Protein AF-0000000069199767 (afdb_homodimer)

InterPro domains:
  IPR004331 SPX domain [PS51382] (1-192)
  IPR004342 EXS, C-terminal [PF03124] (295-636)
  IPR004342 EXS, C-terminal [PS51380] (464-662)

Radius of gyration: 40.51 Å; Cα contacts (8 Å, |Δi|>4): 1242; chains: 2; bounding box: 108×102×91 Å

Foldseek 3Di:
DDVVVVLVVLAQLLCLLLAQLLLLLVLLLVLLQVLVVVLVVLCVVCVPPVPVSVVVNVVSCPPPLSLVSNLVSLVVSLVSLVLSLQSNVLVLLVLVVVLVVVVVLLVVLLVLLVVLVVVLVVVVVVPPVVVSVVSVVVSVVLVVLSLVLLLQSLLSLLNSLSRLVSRLVSLVVSVVVCVVRPDPVSDDPVSCPPSVVVSVVSSVLSVVVNVLSVVVSVVSLCVSCVPPVVPPSVVSVVLSVLSVDQDDDDPVLLVLLVVLVVLLVVLVVVVVVCVVVVLLPQPPPDDDNALCLLCVLLLLLLVLVLVLLVLVLVLLVLCVVLVQPLCQQLVPDSNADDSSNSSSVSSVLSSLSSVLVSLLSCQSSCPPPSDNPPDDNSCSSVVSVVVVVCLLVVPDQPPNRNVVSVSVVVLQVCLQVQQVDQAGVNSLLVLVSQLLSLSSVLSVVLVVVQVVCCVPVVDRDPDDSPPLQDPVSLCSNQVSLVSSLSNLVSNCVVVVHQPPDPSVVVNVLSVLVSVLSVLVSVCVVPVVSLVVNVVSLVVSLVVVLVCCLCPQLNFPDPPAPDPRGHNDFSDPDCVLVVVLSVLLSVLSCLVVCVSPVCSCVVVVNSRPSVVSSVNSSSSSVSSSSSSSRNSRSVSLVCSLVVNDHDDNDSSRDDVPPPPPPPPPPCPPPPDPPPDDDDDDPPVVVVVVVVVVVVVVPPPVVPDDDSCVPDNNDVVSNNVSSSDDSNCVVSSVVSVVVSVVVVVVVD/DDVVVVLVVLAQLLCLLLAQLLLLLVLLLVLLQVLVVVLVVLCVVCVPPVPVSVVVNCVSCPPPLSLVSNLVSLVVSLVSVVLSLQSNVLVLLVLVVVLVVVVVLLVVLLVLLVVLVVVLVVVVVVPPVVVSVVSVVLSVVLVVLSLVLLLQSLLSLLNSLSRLVSRLVSLVVSVVSCVVRPDPVSDDPVSVPPSVVVSVVSSVLSVVVNVLSVVVSVVSLCVSCVPPVVPPSVVSVVLSVLSVDQDDDDPVLLVLLVVLVVLLVVLVVVVVVCVVVVLLPQPPPDPPNALCLLCVLLLLLLVLVLVLLVLVLVLLVLCVVLVQPLCQQLVPDSNADDSSNSSSVSSVLSSLSSVLVSLLSCQSSCPPPSDNPPDDNSCSSVVSVVVVVCLLVVPDQPPNRNVVSVSVVVLQVCLQVQQVDAAGVNSLLVLLSQLLSLSSVLSVVLVVVQVVCCVPVVDRPPDDSPPLQDPVSLCSNQVSLVSSLSNLVSNCVVVVHQPPDPSVVVNVLSVLVSVLSVLVSVCVVPVVSLVVNVVSLVVSLVVVLVCCLCPQLNFQDPPAPDPRGHNDFSDPDCVLVVVLSVLLSVLSCLVVCVSPVCSCVVVVNSRPSVVSSVNSSSSSVSSSSSSSRNSRSVSLVCSLVVNDHDDNDSSRDDVPPPPPPPPPPPDDDDPPPPDDDDDDPPPVVVVVVVVVVVVVPPCPVPDPDSCVPDNNDVVSNNVSSSDDSNVVVSSVVSVVSSVVVVVVVD

Sequence (1492 aa):
MKFAKLFLNAMIPEWIKLYLNYKLLKTQLSSSVFIKKKIKLLKSKYKTKKKQYKQEKQKLLENELVSTKIKGDLRGFCDTIKDDLIKIQSFLIWKYQDIQKKNNKLQEQIKLMKKQLEFIKLKQYMGDETDFKKHLQDFKEKSYILKQTIYQFYIEILQYKSFVTSNHQGLIKILKKYKKWSITQFRDKQFESLVLSEVMNEILILKKVPDKCSQLLNVTERLLLNNFYALNPKKGRYNLRKYQQQKSVKGEILFKFGLFIGFALVLLTFIFLLRIEGYIDPDNNQNQHSIFQKMFPCFRGLALFIIYYWYLALDLWGWTHFRINYKIYLGFNHHFSTVEEVFKRVSYFSAMFLLSFVFYSLQAENIDPFSYRDSYTKYIPLVLWCILLLYIFFPFTTILNGPGRVWLYKILAGAVYGHFIKYESRFTFCLDQFISMAIPLRDLDYTICYYKTIWQTGEIHDNECFSSNRLTGALIAIIPFSMKTIHYITRARDKGKFWHTDEMWNFFKTLLATWVAVLSFLANKHYIYRIIWIPFAAFCSLFQYWWDLKKDWLFFEKGSNVRFLRNDLGYNHPCIYYFIGISNFFLRLTWILTVSPNMYLYLNITNKELFIFVIGFLEMTRRLINNFIKIEKEYITNLRSLKTTREIVYPFANQDKSNFQDIPDRLTLSGLYLNEQDKSDEDLIQLFRATTNMLEKSDLNKSDYLFQGFQPDMEILERAKKQEKFQESQIRKIKQENKNLKAQLIMKFAKLFLNAMIPEWIKLYLNYKLLKTQLSSSVFIKKKIKLLKSKYKTKKKQYKQEKQKLLENELVSTKIKGDLRGFCDTIKDDLIKIQSFLIWKYQDIQKKNNKLQEQIKLMKKQLEFIKLKQYMGDETDFKKHLQDFKEKSYILKQTIYQFYIEILQYKSFVTSNHQGLIKILKKYKKWSITQFRDKQFESLVLSEVMNEILILKKVPDKCSQLLNVTERLLLNNFYALNPKKGRYNLRKYQQQKSVKGEILFKFGLFIGFALVLLTFIFLLRIEGYIDPDNNQNQHSIFQKMFPCFRGLALFIIYYWYLALDLWGWTHFRINYKIYLGFNHHFSTVEEVFKRVSYFSAMFLLSFVFYSLQAENIDPFSYRDSYTKYIPLVLWCILLLYIFFPFTTILNGPGRVWLYKILAGAVYGHFIKYESRFTFCLDQFISMAIPLRDLDYTICYYKTIWQTGEIHDNECFSSNRLTGALIAIIPFSMKTIHYITRARDKGKFWHTDEMWNFFKTLLATWVAVLSFLANKHYIYRIIWIPFAAFCSLFQYWWDLKKDWLFFEKGSNVRFLRNDLGYNHPCIYYFIGISNFFLRLTWILTVSPNMYLYLNITNKELFIFVIGFLEMTRRLINNFIKIEKEYITNLRSLKTTREIVYPFANQDKSNFQDIPDRLTLSGLYLNEQDKSDEDLIQLFRATTNMLEKSDLNKSDYLFQGFQPDMEILERAKKQEKFQESQIRKIKQENKNLKAQLI

Structure (mmCIF, N/CA/C/O backbone):
data_AF-0000000069199767-model_v1
#
loop_
_entity.id
_entity.type
_entity.pdbx_description
1 polymer 'Chromosome undetermined scaffold_71, whole genome shotgun sequence'
#
loop_
_atom_site.group_PDB
_atom_site.id
_atom_site.type_symbol
_atom_site.label_atom_id
_atom_site.label_alt_id
_atom_site.label_comp_id
_atom_site.label_asym_id
_atom_site.label_entity_id
_atom_site.label_seq_id
_atom_site.pdbx_PDB_ins_code
_atom_site.Cartn_x
_atom_site.Cartn_y
_atom_site.Cartn_z
_atom_site.occupancy
_atom_site.B_iso_or_equiv
_atom_site.auth_seq_id
_atom_site.auth_comp_id
_atom_site.auth_asym_id
_atom_site.auth_atom_id
_atom_site.pdbx_PDB_model_num
ATOM 1 N N . MET A 1 1 ? 0.507 4.43 15.547 1 60.28 1 MET A N 1
ATOM 2 C CA . MET A 1 1 ? 1.818 3.932 15.945 1 60.28 1 MET A CA 1
ATOM 3 C C . MET A 1 1 ? 2.328 4.68 17.172 1 60.28 1 MET A C 1
ATOM 5 O O . MET A 1 1 ? 2.041 5.863 17.344 1 60.28 1 MET A O 1
ATOM 9 N N . LYS A 1 2 ? 2.982 3.9 18.062 1 79.56 2 LYS A N 1
ATOM 10 C CA . LYS A 1 2 ? 3.59 4.457 19.266 1 79.56 2 LYS A CA 1
ATOM 11 C C . LYS A 1 2 ? 4.754 5.379 18.922 1 79.56 2 LYS A C 1
ATOM 13 O O . LYS A 1 2 ? 5.461 5.152 17.938 1 79.56 2 LYS A O 1
ATOM 18 N N . PHE A 1 3 ? 4.953 6.488 19.516 1 82.38 3 PHE A N 1
ATOM 19 C CA . PHE A 1 3 ? 5.977 7.488 19.234 1 82.38 3 PHE A CA 1
ATOM 20 C C . PHE A 1 3 ? 7.371 6.879 19.328 1 82.38 3 PHE A C 1
ATOM 22 O O . PHE A 1 3 ? 8.266 7.246 18.562 1 82.38 3 PHE A O 1
ATOM 29 N N . ALA A 1 4 ? 7.523 5.996 20.203 1 84.06 4 ALA A N 1
ATOM 30 C CA . ALA A 1 4 ? 8.844 5.391 20.328 1 84.06 4 ALA A CA 1
ATOM 31 C C . ALA A 1 4 ? 9.273 4.707 19.047 1 84.06 4 ALA A C 1
ATOM 33 O O . ALA A 1 4 ? 10.438 4.793 18.641 1 84.06 4 ALA A O 1
ATOM 34 N N . LYS A 1 5 ? 8.359 4.082 18.422 1 83.56 5 LYS A N 1
ATOM 35 C CA . LYS A 1 5 ? 8.672 3.416 17.156 1 83.56 5 LYS A CA 1
ATOM 36 C C . LYS A 1 5 ? 8.875 4.434 16.047 1 83.56 5 LYS A C 1
ATOM 38 O O . LYS A 1 5 ? 9.758 4.258 15.188 1 83.56 5 LYS A O 1
ATOM 43 N N . LEU A 1 6 ? 8.117 5.488 16.062 1 83.31 6 LEU A N 1
ATOM 44 C CA . LEU A 1 6 ? 8.297 6.547 15.07 1 83.31 6 LEU A CA 1
ATOM 45 C C . LEU A 1 6 ? 9.641 7.242 15.25 1 83.31 6 LEU A C 1
ATOM 47 O O . LEU A 1 6 ? 10.289 7.598 14.273 1 83.31 6 LEU A O 1
ATOM 51 N N . PHE A 1 7 ? 9.984 7.348 16.5 1 86.44 7 PHE A N 1
ATOM 52 C CA . PHE A 1 7 ? 11.266 7.969 16.828 1 86.44 7 PHE A CA 1
ATOM 53 C C . PHE A 1 7 ? 12.422 7.109 16.328 1 86.44 7 PHE A C 1
ATOM 55 O O . PHE A 1 7 ? 13.375 7.625 15.75 1 86.44 7 PHE A O 1
ATOM 62 N N . LEU A 1 8 ? 12.258 5.902 16.453 1 83.88 8 LEU A N 1
ATOM 63 C CA . LEU A 1 8 ? 13.297 4.98 16.016 1 83.88 8 LEU A CA 1
ATOM 64 C C . LEU A 1 8 ? 13.414 4.992 14.484 1 83.88 8 LEU A C 1
ATOM 66 O O . LEU A 1 8 ? 14.523 4.961 13.945 1 83.88 8 LEU A O 1
ATOM 70 N N . ASN A 1 9 ? 12.32 5.148 13.859 1 83.56 9 ASN A N 1
ATOM 71 C CA . ASN A 1 9 ? 12.328 5.152 12.398 1 83.56 9 ASN A CA 1
ATOM 72 C C . ASN A 1 9 ? 12.891 6.457 11.844 1 83.56 9 ASN A C 1
ATOM 74 O O . ASN A 1 9 ? 13.422 6.488 10.734 1 83.56 9 ASN A O 1
ATOM 78 N N . ALA A 1 10 ? 12.82 7.453 12.609 1 85.25 10 ALA A N 1
ATOM 79 C CA . ALA A 1 10 ? 13.289 8.758 12.148 1 85.25 10 ALA A CA 1
ATOM 80 C C . ALA A 1 10 ? 14.781 8.938 12.422 1 85.25 10 ALA A C 1
ATOM 82 O O . ALA A 1 10 ? 15.414 9.844 11.875 1 85.25 10 ALA A O 1
ATOM 83 N N . MET A 1 11 ? 15.359 8.07 13.188 1 89.44 11 MET A N 1
ATOM 84 C CA . MET A 1 11 ? 16.766 8.195 13.57 1 89.44 11 MET A CA 1
ATOM 85 C C . MET A 1 11 ? 17.672 7.789 12.414 1 89.44 11 MET A C 1
ATOM 87 O O . MET A 1 11 ? 17.344 6.895 11.641 1 89.44 11 MET A O 1
ATOM 91 N N . ILE A 1 12 ? 18.719 8.523 12.375 1 90.31 12 ILE A N 1
ATOM 92 C CA . ILE A 1 12 ? 19.781 8.148 11.438 1 90.31 12 ILE A CA 1
ATOM 93 C C . ILE A 1 12 ? 20.594 7.008 12.031 1 90.31 12 ILE A C 1
ATOM 95 O O . ILE A 1 12 ? 21.141 7.125 13.133 1 90.31 12 ILE A O 1
ATOM 99 N N . PRO A 1 13 ? 20.672 5.953 11.328 1 88.31 13 PRO A N 1
ATOM 100 C CA . PRO A 1 13 ? 21.297 4.75 11.898 1 88.31 13 PRO A CA 1
ATOM 101 C C . PRO A 1 13 ? 22.734 4.984 12.352 1 88.31 13 PRO A C 1
ATOM 103 O O . PRO A 1 13 ? 23.156 4.422 13.367 1 88.31 13 PRO A O 1
ATOM 106 N N . GLU A 1 14 ? 23.516 5.742 11.734 1 89.19 14 GLU A N 1
ATOM 107 C CA . GLU A 1 14 ? 24.906 5.957 12.078 1 89.19 14 GLU A CA 1
ATOM 108 C C . GLU A 1 14 ? 25.047 6.824 13.328 1 89.19 14 GLU A C 1
ATOM 110 O O . GLU A 1 14 ? 26.078 6.816 13.992 1 89.19 14 GLU A O 1
ATOM 115 N N . TRP A 1 15 ? 23.984 7.598 13.656 1 90.44 15 TRP A N 1
ATOM 116 C CA . TRP A 1 15 ? 24 8.484 14.82 1 90.44 15 TRP A CA 1
ATOM 117 C C . TRP A 1 15 ? 23.094 7.953 15.914 1 90.44 15 TRP A C 1
ATOM 119 O O . TRP A 1 15 ? 22.688 8.703 16.812 1 90.44 15 TRP A O 1
ATOM 129 N N . ILE A 1 16 ? 22.781 6.746 15.922 1 89 16 ILE A N 1
ATOM 130 C CA . ILE A 1 16 ? 21.734 6.184 16.781 1 89 16 ILE A CA 1
ATOM 131 C C . ILE A 1 16 ? 22.125 6.34 18.25 1 89 16 ILE A C 1
ATOM 133 O O . ILE A 1 16 ? 21.281 6.602 19.094 1 89 16 ILE A O 1
ATOM 137 N N . LYS A 1 17 ? 23.406 6.316 18.594 1 88.19 17 LYS A N 1
ATOM 138 C CA . LYS A 1 17 ? 23.875 6.367 19.969 1 88.19 17 LYS A CA 1
ATOM 139 C C . LYS A 1 17 ? 23.844 7.793 20.516 1 88.19 17 LYS A C 1
ATOM 141 O O . LYS A 1 17 ? 23.922 8.008 21.719 1 88.19 17 LYS A O 1
ATOM 146 N N . LEU A 1 18 ? 23.672 8.727 19.594 1 90.88 18 LEU A N 1
ATOM 147 C CA . LEU A 1 18 ? 23.766 10.125 19.984 1 90.88 18 LEU A CA 1
ATOM 148 C C . LEU A 1 18 ? 22.391 10.719 20.234 1 90.88 18 LEU A C 1
ATOM 150 O O . LEU A 1 18 ? 22.266 11.828 20.75 1 90.88 18 LEU A O 1
ATOM 154 N N . TYR A 1 19 ? 21.391 9.945 19.938 1 91.44 19 TYR A N 1
ATOM 155 C CA . TYR A 1 19 ? 20.031 10.406 20.156 1 91.44 19 TYR A CA 1
ATOM 156 C C . TYR A 1 19 ? 19.609 10.25 21.609 1 91.44 19 TYR A C 1
ATOM 158 O O . TYR A 1 19 ? 20.297 9.578 22.391 1 91.44 19 TYR A O 1
ATOM 166 N N . LEU A 1 20 ? 18.484 10.93 21.906 1 91 20 LEU A N 1
ATOM 167 C CA . LEU A 1 20 ? 17.844 10.789 23.203 1 91 20 LEU A CA 1
ATOM 168 C C . LEU A 1 20 ? 17.391 9.352 23.438 1 91 20 LEU A C 1
ATOM 170 O O . LEU A 1 20 ? 16.812 8.727 22.562 1 91 20 LEU A O 1
ATOM 174 N N . ASN A 1 21 ? 17.812 8.852 24.578 1 89.88 21 ASN A N 1
ATOM 175 C CA . ASN A 1 21 ? 17.359 7.512 24.922 1 89.88 21 ASN A CA 1
ATOM 176 C C . ASN A 1 21 ? 15.914 7.523 25.438 1 89.88 21 ASN A C 1
ATOM 178 O O . ASN A 1 21 ? 15.672 7.293 26.625 1 89.88 21 ASN A O 1
ATOM 182 N N . TYR A 1 22 ? 15.047 7.645 24.516 1 90.88 22 TYR A N 1
ATOM 183 C CA . TYR A 1 22 ? 13.641 7.816 24.828 1 90.88 22 TYR A CA 1
ATOM 184 C C . TYR A 1 22 ? 13.07 6.574 25.516 1 90.88 22 TYR A C 1
ATOM 186 O O . TYR A 1 22 ? 12.289 6.676 26.469 1 90.88 22 TYR A O 1
ATOM 194 N N . LYS A 1 23 ? 13.469 5.379 25.125 1 89.38 23 LYS A N 1
ATOM 195 C CA . LYS A 1 23 ? 12.953 4.137 25.688 1 89.38 23 LYS A CA 1
ATOM 196 C C . LYS A 1 23 ? 13.375 3.977 27.156 1 89.38 23 LYS A C 1
ATOM 198 O O . LYS A 1 23 ? 12.57 3.564 28 1 89.38 23 LYS A O 1
ATOM 203 N N . LEU A 1 24 ? 14.602 4.301 27.422 1 90.62 24 LEU A N 1
ATOM 204 C CA . LEU A 1 24 ? 15.094 4.215 28.797 1 90.62 24 LEU A CA 1
ATOM 205 C C . LEU A 1 24 ? 14.383 5.219 29.688 1 90.62 24 LEU A C 1
ATOM 207 O O . LEU A 1 24 ? 13.977 4.883 30.797 1 90.62 24 LEU A O 1
ATOM 211 N N . LEU A 1 25 ? 14.258 6.387 29.172 1 91.62 25 LEU A N 1
ATOM 212 C CA . LEU A 1 25 ? 13.594 7.43 29.953 1 91.62 25 LEU A CA 1
ATOM 213 C C . LEU A 1 25 ? 12.141 7.066 30.219 1 91.62 25 LEU A C 1
ATOM 215 O O . LEU A 1 25 ? 11.641 7.277 31.328 1 91.62 25 LEU A O 1
ATOM 219 N N . LYS A 1 26 ? 11.477 6.52 29.25 1 90.81 26 LYS A N 1
ATOM 220 C CA . LYS A 1 26 ? 10.086 6.094 29.422 1 90.81 26 LYS A CA 1
ATOM 221 C C . LYS A 1 26 ? 9.984 4.969 30.453 1 90.81 26 LYS A C 1
ATOM 223 O O . LYS A 1 26 ? 9.062 4.949 31.266 1 90.81 26 LYS A O 1
ATOM 228 N N . THR A 1 27 ? 10.953 4.059 30.391 1 91.62 27 THR A N 1
ATOM 229 C CA . THR A 1 27 ? 10.945 2.932 31.312 1 91.62 27 THR A CA 1
ATOM 230 C C . THR A 1 27 ? 11.195 3.402 32.75 1 91.62 27 THR A C 1
ATOM 232 O O . THR A 1 27 ? 10.672 2.814 33.688 1 91.62 27 THR A O 1
ATOM 235 N N . GLN A 1 28 ? 11.953 4.387 32.906 1 91.5 28 GLN A N 1
ATOM 236 C CA . GLN A 1 28 ? 12.242 4.922 34.25 1 91.5 28 GLN A CA 1
ATOM 237 C C . GLN A 1 28 ? 11.023 5.609 34.844 1 91.5 28 GLN A C 1
ATOM 239 O O . GLN A 1 28 ? 10.953 5.812 36.062 1 91.5 28 GLN A O 1
ATOM 244 N N . LEU A 1 29 ? 10.07 5.914 34.031 1 90.81 29 LEU A N 1
ATOM 245 C CA . LEU A 1 29 ? 8.844 6.531 34.5 1 90.81 29 LEU A CA 1
ATOM 246 C C . LEU A 1 29 ? 7.758 5.484 34.719 1 90.81 29 LEU A C 1
ATOM 248 O O . LEU A 1 29 ? 6.68 5.797 35.219 1 90.81 29 LEU A O 1
ATOM 252 N N . SER A 1 30 ? 8.008 4.254 34.375 1 89.81 30 SER A N 1
ATOM 253 C CA . SER A 1 30 ? 6.988 3.207 34.406 1 89.81 30 SER A CA 1
ATOM 254 C C . SER A 1 30 ? 6.535 2.906 35.844 1 89.81 30 SER A C 1
ATOM 256 O O . SER A 1 30 ? 5.367 2.584 36.062 1 89.81 30 SER A O 1
ATOM 258 N N . SER A 1 31 ? 7.387 3.086 36.875 1 88.81 31 SER A N 1
ATOM 259 C CA . SER A 1 31 ? 7.008 2.85 38.25 1 88.81 31 SER A CA 1
ATOM 260 C C . SER A 1 31 ? 5.988 3.881 38.75 1 88.81 31 SER A C 1
ATOM 262 O O . SER A 1 31 ? 5.02 3.535 39.406 1 88.81 31 SER A O 1
ATOM 264 N N . SER A 1 32 ? 6.25 5.09 38.312 1 88.56 32 SER A N 1
ATOM 265 C CA . SER A 1 32 ? 5.32 6.152 38.688 1 88.56 32 SER A CA 1
ATOM 266 C C . SER A 1 32 ? 3.971 5.973 38 1 88.56 32 SER A C 1
ATOM 268 O O . SER A 1 32 ? 2.928 6.258 38.594 1 88.56 32 SER A O 1
ATOM 270 N N . VAL A 1 33 ? 4.016 5.484 36.781 1 89.19 33 VAL A N 1
ATOM 271 C CA . VAL A 1 33 ? 2.783 5.254 36.031 1 89.19 33 VAL A CA 1
ATOM 272 C C . VAL A 1 33 ? 1.952 4.176 36.719 1 89.19 33 VAL A C 1
ATOM 274 O O . VAL A 1 33 ? 0.732 4.309 36.844 1 89.19 33 VAL A O 1
ATOM 277 N N . PHE A 1 34 ? 2.646 3.211 37.25 1 87.69 34 PHE A N 1
ATOM 278 C CA . PHE A 1 34 ? 1.972 2.109 37.938 1 87.69 34 PHE A CA 1
ATOM 279 C C . PHE A 1 34 ? 1.303 2.59 39.219 1 87.69 34 PHE A C 1
ATOM 281 O O . PHE A 1 34 ? 0.151 2.244 39.469 1 87.69 34 PHE A O 1
ATOM 288 N N . ILE A 1 35 ? 1.904 3.35 39.969 1 88.19 35 ILE A N 1
ATOM 289 C CA . ILE A 1 35 ? 1.382 3.83 41.25 1 88.19 35 ILE A CA 1
ATOM 290 C C . ILE A 1 35 ? 0.221 4.789 41 1 88.19 35 ILE A C 1
ATOM 292 O O . ILE A 1 35 ? -0.783 4.758 41.719 1 88.19 35 ILE A O 1
ATOM 296 N N . LYS A 1 36 ? 0.359 5.582 40.031 1 87.56 36 LYS A N 1
ATOM 297 C CA . LYS A 1 36 ? -0.714 6.516 39.688 1 87.56 36 LYS A CA 1
ATOM 298 C C . LYS A 1 36 ? -1.969 5.777 39.25 1 87.56 36 LYS A C 1
ATOM 300 O O . LYS A 1 36 ? -3.088 6.188 39.562 1 87.56 36 LYS A O 1
ATOM 305 N N . LYS A 1 37 ? -1.747 4.738 38.469 1 86.62 37 LYS A N 1
ATOM 306 C CA . LYS A 1 37 ? -2.887 3.932 38.031 1 86.62 37 LYS A CA 1
ATOM 307 C C . LYS A 1 37 ? -3.547 3.238 39.219 1 86.62 37 LYS A C 1
ATOM 309 O O . LYS A 1 37 ? -4.773 3.129 39.281 1 86.62 37 LYS A O 1
ATOM 314 N N . LYS A 1 38 ? -2.752 2.818 40.219 1 85.94 38 LYS A N 1
ATOM 315 C CA . LYS A 1 38 ? -3.285 2.211 41.438 1 85.94 38 LYS A CA 1
ATOM 316 C C . LYS A 1 38 ? -4.07 3.225 42.25 1 85.94 38 LYS A C 1
ATOM 318 O O . LYS A 1 38 ? -5.113 2.895 42.812 1 85.94 38 LYS A O 1
ATOM 323 N N . ILE A 1 39 ? -3.621 4.414 42.219 1 86.56 39 ILE A N 1
ATOM 324 C CA . ILE A 1 39 ? -4.301 5.484 42.938 1 86.56 39 ILE A CA 1
ATOM 325 C C . ILE A 1 39 ? -5.648 5.773 42.281 1 86.56 39 ILE A C 1
ATOM 327 O O . ILE A 1 39 ? -6.648 5.984 42.969 1 86.56 39 ILE A O 1
ATOM 331 N N . LYS A 1 40 ? -5.617 5.754 40.969 1 84.38 40 LYS A N 1
ATOM 332 C CA . LYS A 1 40 ? -6.863 5.992 40.25 1 84.38 40 LYS A CA 1
ATOM 333 C C . LYS A 1 40 ? -7.871 4.875 40.5 1 84.38 40 LYS A C 1
ATOM 335 O O . LYS A 1 40 ? -9.07 5.129 40.625 1 84.38 40 LYS A O 1
ATOM 340 N N . LEU A 1 41 ? -7.375 3.68 40.625 1 84.5 41 LEU A N 1
ATOM 341 C CA . LEU A 1 41 ? -8.234 2.537 40.906 1 84.5 41 LEU A CA 1
ATOM 342 C C . LEU A 1 41 ? -8.797 2.641 42.312 1 84.5 41 LEU A C 1
ATOM 344 O O . LEU A 1 41 ? -9.961 2.312 42.562 1 84.5 41 LEU A O 1
ATOM 348 N N . LEU A 1 42 ? -8 3.088 43.281 1 84.44 42 LEU A N 1
ATOM 349 C CA . LEU A 1 42 ? -8.438 3.289 44.656 1 84.44 42 LEU A CA 1
ATOM 350 C C . LEU A 1 42 ? -9.508 4.375 44.719 1 84.44 42 LEU A C 1
ATOM 352 O O . LEU A 1 42 ? -10.469 4.254 45.5 1 84.44 42 LEU A O 1
ATOM 356 N N . LYS A 1 43 ? -9.367 5.363 43.875 1 82.69 43 LYS A N 1
ATOM 357 C CA . LYS A 1 43 ? -10.352 6.441 43.844 1 82.69 43 LYS A CA 1
ATOM 358 C C . LYS A 1 43 ? -11.711 5.938 43.344 1 82.69 43 LYS A C 1
ATOM 360 O O . LYS A 1 43 ? -12.75 6.332 43.875 1 82.69 43 LYS A O 1
ATOM 365 N N . SER A 1 44 ? -11.609 5.043 42.344 1 79.69 44 SER A N 1
ATOM 366 C CA . SER A 1 44 ? -12.836 4.473 41.781 1 79.69 44 SER A CA 1
ATOM 367 C C . SER A 1 44 ? -13.484 3.52 42.781 1 79.69 44 SER A C 1
ATOM 369 O O . SER A 1 44 ? -14.719 3.447 42.875 1 79.69 44 SER A O 1
ATOM 371 N N . LYS A 1 45 ? -12.656 2.836 43.625 1 79.25 45 LYS A N 1
ATOM 372 C CA . LYS A 1 45 ? -13.148 1.879 44.625 1 79.25 45 LYS A CA 1
ATOM 373 C C . LYS A 1 45 ? -13.812 2.594 45.812 1 79.25 45 LYS A C 1
ATOM 375 O O . LYS A 1 45 ? -14.852 2.152 46.312 1 79.25 45 LYS A O 1
ATOM 380 N N . TYR A 1 46 ? -13.219 3.734 46.281 1 79.06 46 TYR A N 1
ATOM 381 C CA . TYR A 1 46 ? -13.719 4.441 47.469 1 79.06 46 TYR A CA 1
ATOM 382 C C . TYR A 1 46 ? -14.445 5.719 47.062 1 79.06 46 TYR A C 1
ATOM 384 O O . TYR A 1 46 ? -14.141 6.801 47.562 1 79.06 46 TYR A O 1
ATOM 392 N N . LYS A 1 47 ? -15.25 5.766 45.969 1 73.25 47 LYS A N 1
ATOM 393 C CA . LYS A 1 47 ? -15.945 6.934 45.438 1 73.25 47 LYS A CA 1
ATOM 394 C C . LYS A 1 47 ? -16.781 7.617 46.5 1 73.25 47 LYS A C 1
ATOM 396 O O . LYS A 1 47 ? -16.797 8.852 46.594 1 73.25 47 LYS A O 1
ATOM 401 N N . THR A 1 48 ? -17.5 6.906 47.5 1 72.69 48 THR A N 1
ATOM 402 C CA . THR A 1 48 ? -18.422 7.457 48.469 1 72.69 48 THR A CA 1
ATOM 403 C C . THR A 1 48 ? -17.719 7.707 49.812 1 72.69 48 THR A C 1
ATOM 405 O O . THR A 1 48 ? -18.25 8.406 50.688 1 72.69 48 THR A O 1
ATOM 408 N N . LYS A 1 49 ? -16.531 7.156 50.094 1 83.06 49 LYS A N 1
ATOM 409 C CA . LYS A 1 49 ? -15.812 7.285 51.375 1 83.06 49 LYS A CA 1
ATOM 410 C C . LYS A 1 49 ? -14.523 8.07 51.188 1 83.06 49 LYS A C 1
ATOM 412 O O . LYS A 1 49 ? -13.438 7.488 51.125 1 83.06 49 LYS A O 1
ATOM 417 N N . LYS A 1 50 ? -14.461 9.336 51.031 1 83.38 50 LYS A N 1
ATOM 418 C CA . LYS A 1 50 ? -13.336 10.227 50.75 1 83.38 50 LYS A CA 1
ATOM 419 C C . LYS A 1 50 ? -12.258 10.086 51.844 1 83.38 50 LYS A C 1
ATOM 421 O O . LYS A 1 50 ? -11.062 10.133 51.531 1 83.38 50 LYS A O 1
ATOM 426 N N . LYS A 1 51 ? -12.695 9.836 53.156 1 84.81 51 LYS A N 1
ATOM 427 C CA . LYS A 1 51 ? -11.734 9.734 54.25 1 84.81 51 LYS A CA 1
ATOM 428 C C . LYS A 1 51 ? -10.898 8.461 54.125 1 84.81 51 LYS A C 1
ATOM 430 O O . LYS A 1 51 ? -9.688 8.484 54.344 1 84.81 51 LYS A O 1
ATOM 435 N N . GLN A 1 52 ? -11.508 7.344 53.75 1 86.75 52 GLN A N 1
ATOM 436 C CA . GLN A 1 52 ? -10.812 6.078 53.594 1 86.75 52 GLN A CA 1
ATOM 437 C C . GLN A 1 52 ? -9.867 6.129 52.375 1 86.75 52 GLN A C 1
ATOM 439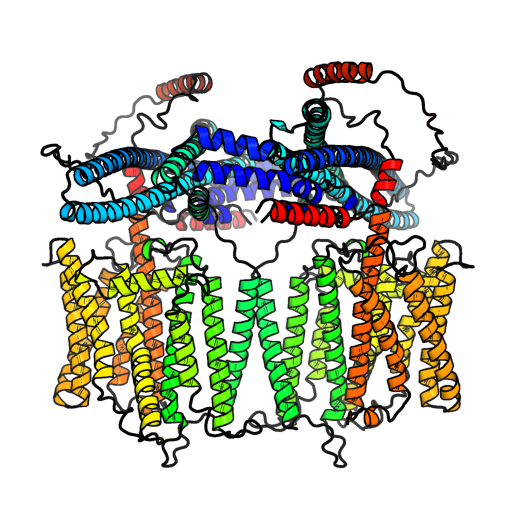 O O . GLN A 1 52 ? -8.773 5.566 52.438 1 86.75 52 GLN A O 1
ATOM 444 N N . TYR A 1 53 ? -10.227 6.863 51.344 1 88.06 53 TYR A N 1
ATOM 445 C CA . TYR A 1 53 ? -9.383 7.043 50.156 1 88.06 53 TYR A CA 1
ATOM 446 C C . TYR A 1 53 ? -8.094 7.77 50.531 1 88.06 53 TYR A C 1
ATOM 448 O O . TYR A 1 53 ? -7 7.336 50.156 1 88.06 53 TYR A O 1
ATOM 456 N N . LYS A 1 54 ? -8.281 8.891 51.281 1 87.81 54 LYS A N 1
ATOM 457 C CA . LYS A 1 54 ? -7.121 9.68 51.688 1 87.81 54 LYS A CA 1
ATOM 458 C C . LYS A 1 54 ? -6.172 8.859 52.562 1 87.81 54 LYS A C 1
ATOM 460 O O . LYS A 1 54 ? -4.953 8.961 52.406 1 87.81 54 LYS A O 1
ATOM 465 N N . GLN A 1 55 ? -6.762 7.988 53.406 1 88.31 55 GLN A N 1
ATOM 466 C CA . GLN A 1 55 ? -5.949 7.172 54.281 1 88.31 55 GLN A CA 1
ATOM 467 C C . GLN A 1 55 ? -5.203 6.09 53.531 1 88.31 55 GLN A C 1
ATOM 469 O O . GLN A 1 55 ? -4.012 5.871 53.75 1 88.31 55 GLN A O 1
ATOM 474 N N . GLU A 1 56 ? -5.832 5.457 52.562 1 88.62 56 GLU A N 1
ATOM 475 C CA . GLU A 1 56 ? -5.207 4.402 51.75 1 88.62 56 GLU A CA 1
ATOM 476 C C . GLU A 1 56 ? -4.16 4.973 50.812 1 88.62 56 GLU A C 1
ATOM 478 O O . GLU A 1 56 ? -3.121 4.352 50.562 1 88.62 56 GLU A O 1
ATOM 483 N N . LYS A 1 57 ? -4.516 6.066 50.25 1 87.56 57 LYS A N 1
ATOM 484 C CA . LYS A 1 57 ? -3.559 6.754 49.406 1 87.56 57 LYS A CA 1
ATOM 485 C C . LYS A 1 57 ? -2.287 7.113 50.156 1 87.56 57 LYS A C 1
ATOM 487 O O . LYS A 1 57 ? -1.178 6.906 49.656 1 87.56 57 LYS A O 1
ATOM 492 N N . GLN A 1 58 ? -2.467 7.594 51.375 1 87.62 58 GLN A N 1
ATOM 493 C CA . GLN A 1 58 ? -1.324 7.969 52.188 1 87.62 58 GLN A CA 1
ATOM 494 C C . GLN A 1 58 ? -0.525 6.742 52.625 1 87.62 58 GLN A C 1
ATOM 496 O O . GLN A 1 58 ? 0.707 6.777 52.656 1 87.62 58 GLN A O 1
ATOM 501 N N . LYS A 1 59 ? -1.193 5.691 52.844 1 87.12 59 LYS A N 1
ATOM 502 C CA . LYS A 1 59 ? -0.516 4.453 53.219 1 87.12 59 LYS A CA 1
ATOM 503 C C . LYS A 1 59 ? 0.302 3.906 52.031 1 87.12 59 LYS A C 1
ATOM 505 O O . LYS A 1 59 ? 1.408 3.398 52.25 1 87.12 59 LYS A O 1
ATOM 510 N N . LEU A 1 60 ? -0.215 4.027 50.875 1 87.69 60 LEU A N 1
ATOM 511 C CA . LEU A 1 60 ? 0.462 3.555 49.656 1 87.69 60 LEU A CA 1
ATOM 512 C C . LEU A 1 60 ? 1.702 4.395 49.375 1 87.69 60 LEU A C 1
ATOM 514 O O . LEU A 1 60 ? 2.758 3.852 49.031 1 87.69 60 LEU A O 1
ATOM 518 N N . LEU A 1 61 ? 1.573 5.688 49.531 1 86.69 61 LEU A N 1
ATOM 519 C CA . LEU A 1 61 ? 2.658 6.609 49.219 1 86.69 61 LEU A CA 1
ATOM 520 C C . LEU A 1 61 ? 3.729 6.59 50.312 1 86.69 61 LEU A C 1
ATOM 522 O O . LEU A 1 61 ? 4.898 6.879 50.031 1 86.69 61 LEU A O 1
ATOM 526 N N . GLU A 1 62 ? 3.33 6.211 51.531 1 85.94 62 GLU A N 1
ATOM 527 C CA . GLU A 1 62 ? 4.27 6.199 52.656 1 85.94 62 GLU A CA 1
ATOM 528 C C . GLU A 1 62 ? 4.941 4.84 52.781 1 85.94 62 GLU A C 1
ATOM 530 O O . GLU A 1 62 ? 5.887 4.688 53.562 1 85.94 62 GLU A O 1
ATOM 535 N N . ASN A 1 63 ? 4.48 3.947 51.969 1 87.5 63 ASN A N 1
ATOM 536 C CA . ASN A 1 63 ? 5.188 2.672 51.938 1 87.5 63 ASN A CA 1
ATOM 537 C C . ASN A 1 63 ? 6.648 2.852 51.531 1 87.5 63 ASN A C 1
ATOM 539 O O . ASN A 1 63 ? 6.949 3.482 50.531 1 87.5 63 ASN A O 1
ATOM 543 N N . GLU A 1 64 ? 7.543 2.434 52.25 1 85.62 64 GLU A N 1
ATOM 544 C CA . GLU A 1 64 ? 8.977 2.662 52.094 1 85.62 64 GLU A CA 1
ATOM 545 C C . GLU A 1 64 ? 9.477 2.107 50.781 1 85.62 64 GLU A C 1
ATOM 547 O O . GLU A 1 64 ? 10.305 2.729 50.094 1 85.62 64 GLU A O 1
ATOM 552 N N . LEU A 1 65 ? 8.945 0.967 50.375 1 86.38 65 LEU A N 1
ATOM 553 C CA . LEU A 1 65 ? 9.375 0.339 49.125 1 86.38 65 LEU A CA 1
ATOM 554 C C . LEU A 1 65 ? 8.977 1.183 47.938 1 86.38 65 LEU A C 1
ATOM 556 O O . LEU A 1 65 ? 9.766 1.365 47 1 86.38 65 LEU A O 1
ATOM 560 N N . VAL A 1 66 ? 7.82 1.687 47.969 1 88.81 66 VAL A N 1
ATOM 561 C CA . VAL A 1 66 ? 7.297 2.494 46.875 1 88.81 66 VAL A CA 1
ATOM 562 C C . VAL A 1 66 ? 8.031 3.832 46.812 1 88.81 66 VAL A C 1
ATOM 564 O O . VAL A 1 66 ? 8.453 4.273 45.75 1 88.81 66 VAL A O 1
ATOM 567 N N . SER A 1 67 ? 8.289 4.426 47.969 1 87.31 67 SER A N 1
ATOM 568 C CA . SER A 1 67 ? 8.945 5.73 48.031 1 87.31 67 SER A CA 1
ATOM 569 C C . SER A 1 67 ? 10.398 5.641 47.562 1 87.31 67 SER A C 1
ATOM 571 O O . SER A 1 67 ? 10.867 6.48 46.781 1 87.31 67 SER A O 1
ATOM 573 N N . THR A 1 68 ? 11.094 4.59 47.906 1 88.12 68 THR A N 1
ATOM 574 C CA . THR A 1 68 ? 12.492 4.441 47.562 1 88.12 68 THR A CA 1
ATOM 575 C C . THR A 1 68 ? 12.633 4.141 46.062 1 88.12 68 THR A C 1
ATOM 577 O O . THR A 1 68 ? 13.516 4.691 45.375 1 88.12 68 THR A O 1
ATOM 580 N N . LYS A 1 69 ? 11.758 3.357 45.594 1 89.12 69 LYS A N 1
ATOM 581 C CA . LYS A 1 69 ? 11.828 2.988 44.188 1 89.12 69 LYS A CA 1
ATOM 582 C C . LYS A 1 69 ? 11.492 4.176 43.281 1 89.12 69 LYS A C 1
ATOM 584 O O . LYS A 1 69 ? 12.195 4.441 42.312 1 89.12 69 LYS A O 1
ATOM 589 N N . ILE A 1 70 ? 10.523 4.891 43.562 1 88.31 70 ILE A N 1
ATOM 590 C CA . ILE A 1 70 ? 10.109 6.027 42.75 1 88.31 70 ILE A CA 1
ATOM 591 C C . ILE A 1 70 ? 11.172 7.125 42.844 1 88.31 70 ILE A C 1
ATOM 593 O O . ILE A 1 70 ? 11.523 7.727 41.812 1 88.31 70 ILE A O 1
ATOM 597 N N . LYS A 1 71 ? 11.68 7.336 44.062 1 85.94 71 LYS A N 1
ATOM 598 C CA . LYS A 1 71 ? 12.734 8.336 44.188 1 85.94 71 LYS A CA 1
ATOM 599 C C . LYS A 1 71 ? 13.984 7.93 43.406 1 85.94 71 LYS A C 1
ATOM 601 O O . LYS A 1 71 ? 14.609 8.766 42.781 1 85.94 71 LYS A O 1
ATOM 606 N N . GLY A 1 72 ? 14.258 6.676 43.438 1 86.75 72 GLY A N 1
ATOM 607 C CA . GLY A 1 72 ? 15.391 6.172 42.688 1 86.75 72 GLY A CA 1
ATOM 608 C C . GLY A 1 72 ? 15.219 6.293 41.188 1 86.75 72 GLY A C 1
ATOM 609 O O . GLY A 1 72 ? 16.141 6.68 40.469 1 86.75 72 GLY A O 1
ATOM 610 N N . ASP A 1 73 ? 14.062 5.949 40.688 1 88.88 73 ASP A N 1
ATOM 611 C CA . ASP A 1 73 ? 13.781 6.035 39.25 1 88.88 73 ASP A CA 1
ATOM 612 C C . ASP A 1 73 ? 13.75 7.488 38.781 1 88.88 73 ASP A C 1
ATOM 614 O O . ASP A 1 73 ? 14.219 7.797 37.688 1 88.88 73 ASP A O 1
ATOM 618 N N . LEU A 1 74 ? 13.25 8.344 39.594 1 85.88 74 LEU A N 1
ATOM 619 C CA . LEU A 1 74 ? 13.203 9.758 39.219 1 85.88 74 LEU A CA 1
ATOM 620 C C . LEU A 1 74 ? 14.594 10.375 39.219 1 85.88 74 LEU A C 1
ATOM 622 O O . LEU A 1 74 ? 14.906 11.219 38.375 1 85.88 74 LEU A O 1
ATOM 626 N N . ARG A 1 75 ? 15.414 9.914 40.156 1 84.75 75 ARG A N 1
ATOM 627 C CA . ARG A 1 75 ? 16.812 10.359 40.125 1 84.75 75 ARG A CA 1
ATOM 628 C C . ARG A 1 75 ? 17.531 9.82 38.906 1 84.75 75 ARG A C 1
ATOM 630 O O . ARG A 1 75 ? 18.312 10.547 38.281 1 84.75 75 ARG A O 1
ATOM 637 N N . GLY A 1 76 ? 17.234 8.617 38.688 1 87 76 GLY A N 1
ATOM 638 C CA . GLY A 1 76 ? 17.812 8.039 37.469 1 87 76 GLY A CA 1
ATOM 639 C C . GLY A 1 76 ? 17.375 8.75 36.219 1 87 76 GLY A C 1
ATOM 640 O O . GLY A 1 76 ? 18.172 8.938 35.281 1 87 76 GLY A O 1
ATOM 641 N N . PHE A 1 77 ? 16.156 9.117 36.188 1 89.12 77 PHE A N 1
ATOM 642 C CA . PHE A 1 77 ? 15.625 9.859 35.062 1 89.12 77 PHE A CA 1
ATOM 643 C C . PHE A 1 77 ? 16.344 11.195 34.906 1 89.12 77 PHE A C 1
ATOM 645 O O . PHE A 1 77 ? 16.734 11.555 33.781 1 89.12 77 PHE A O 1
ATOM 652 N N . CYS A 1 78 ? 16.609 11.852 36 1 84.69 78 CYS A N 1
ATOM 653 C CA . CYS A 1 78 ? 17.281 13.148 35.969 1 84.69 78 CYS A CA 1
ATOM 654 C C . CYS A 1 78 ? 18.719 13 35.5 1 84.69 78 CYS A C 1
ATOM 656 O O . CYS A 1 78 ? 19.203 13.797 34.688 1 84.69 78 CYS A O 1
ATOM 658 N N . ASP A 1 79 ? 19.359 11.977 35.875 1 86.25 79 ASP A N 1
ATOM 659 C CA . ASP A 1 79 ? 20.75 11.758 35.5 1 86.25 79 ASP A CA 1
ATOM 660 C C . ASP A 1 79 ? 20.844 11.391 34 1 86.25 79 ASP A C 1
ATOM 662 O O . ASP A 1 79 ? 21.719 11.875 33.312 1 86.25 79 ASP A O 1
ATOM 666 N N . THR A 1 80 ? 19.969 10.586 33.625 1 89.38 80 THR A N 1
ATOM 667 C CA . THR A 1 80 ? 20 10.141 32.25 1 89.38 80 THR A CA 1
ATOM 668 C C . THR A 1 80 ? 19.703 11.305 31.297 1 89.38 80 THR A C 1
ATOM 670 O O . THR A 1 80 ? 20.359 11.445 30.266 1 89.38 80 THR A O 1
ATOM 673 N N . ILE A 1 81 ? 18.75 12.094 31.594 1 87.94 81 ILE A N 1
ATOM 674 C CA . ILE A 1 81 ? 18.391 13.203 30.719 1 87.94 81 ILE A CA 1
ATOM 675 C C . ILE A 1 81 ? 19.516 14.227 30.688 1 87.94 81 ILE A C 1
ATOM 677 O O . ILE A 1 81 ? 19.797 14.82 29.641 1 87.94 81 ILE A O 1
ATOM 681 N N . LYS A 1 82 ? 20.234 14.414 31.812 1 84.19 82 LYS A N 1
ATOM 682 C CA . LYS A 1 82 ? 21.375 15.32 31.844 1 84.19 82 LYS A CA 1
ATOM 683 C C . LYS A 1 82 ? 22.516 14.82 30.969 1 84.19 82 LYS A C 1
ATOM 685 O O . LYS A 1 82 ? 23.094 15.578 30.188 1 84.19 82 LYS A O 1
ATOM 690 N N . ASP A 1 83 ? 22.719 13.586 31.094 1 85.38 83 ASP A N 1
ATOM 691 C CA . ASP A 1 83 ? 23.781 12.984 30.281 1 85.38 83 ASP A CA 1
ATOM 692 C C . ASP A 1 83 ? 23.438 13.07 28.797 1 85.38 83 ASP A C 1
ATOM 694 O O . ASP A 1 83 ? 24.312 13.352 27.969 1 85.38 83 ASP A O 1
ATOM 698 N N . ASP A 1 84 ? 22.219 12.812 28.516 1 88.81 84 ASP A N 1
ATOM 699 C CA . ASP A 1 84 ? 21.797 12.844 27.125 1 88.81 84 ASP A CA 1
ATOM 700 C C . ASP A 1 84 ? 21.859 14.266 26.578 1 88.81 84 ASP A C 1
ATOM 702 O O . ASP A 1 84 ? 22.203 14.477 25.406 1 88.81 84 ASP A O 1
ATOM 706 N N . LEU A 1 85 ? 21.562 15.188 27.359 1 87.12 85 LEU A N 1
ATOM 707 C CA . LEU A 1 85 ? 21.578 16.578 26.922 1 87.12 85 LEU A CA 1
ATOM 708 C C . LEU A 1 85 ? 23 17.016 26.594 1 87.12 85 LEU A C 1
ATOM 710 O O . LEU A 1 85 ? 23.234 17.688 25.578 1 87.12 85 LEU A O 1
ATOM 714 N N . ILE A 1 86 ? 23.922 16.609 27.406 1 83.62 86 ILE A N 1
ATOM 715 C CA . ILE A 1 86 ? 25.312 16.969 27.172 1 83.62 86 ILE A CA 1
ATOM 716 C C . ILE A 1 86 ? 25.828 16.297 25.906 1 83.62 86 ILE A C 1
ATOM 718 O O . ILE A 1 86 ? 26.516 16.922 25.094 1 83.62 86 ILE A O 1
ATOM 722 N N . LYS A 1 87 ? 25.469 15.172 25.812 1 88.06 87 LYS A N 1
ATOM 723 C CA . LYS A 1 87 ? 25.859 14.414 24.625 1 88.06 87 LYS A CA 1
ATOM 724 C C . LYS A 1 87 ? 25.281 15.039 23.359 1 88.06 87 LYS A C 1
ATOM 726 O O . LYS A 1 87 ? 26 15.234 22.375 1 88.06 87 LYS A O 1
ATOM 731 N N . ILE A 1 88 ? 23.984 15.359 23.359 1 89.19 88 ILE A N 1
ATOM 732 C CA . ILE A 1 88 ? 23.312 15.938 22.203 1 89.19 88 ILE A CA 1
ATOM 733 C C . ILE A 1 88 ? 23.891 17.312 21.891 1 89.19 88 ILE A C 1
ATOM 735 O O . ILE A 1 88 ? 24.156 17.625 20.734 1 89.19 88 ILE A O 1
ATOM 739 N N . GLN A 1 89 ? 24.156 18.047 22.875 1 85 89 GLN A N 1
ATOM 740 C CA . GLN A 1 89 ? 24.703 19.391 22.688 1 85 89 GLN A CA 1
ATOM 741 C C . GLN A 1 89 ? 26.109 19.344 2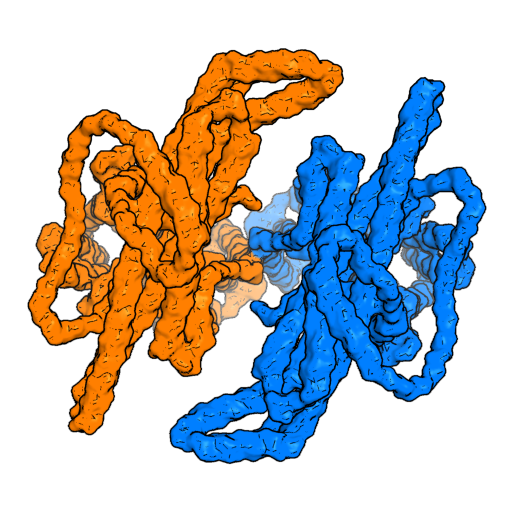2.109 1 85 89 GLN A C 1
ATOM 743 O O . GLN A 1 89 ? 26.453 20.125 21.219 1 85 89 GLN A O 1
ATOM 748 N N . SER A 1 90 ? 26.875 18.422 22.625 1 85.12 90 SER A N 1
ATOM 749 C CA . SER A 1 90 ? 28.234 18.297 22.125 1 85.12 90 SER A CA 1
ATOM 750 C C . SER A 1 90 ? 28.234 17.891 20.656 1 85.12 90 SER A C 1
ATOM 752 O O . SER A 1 90 ? 29.016 18.422 19.859 1 85.12 90 SER A O 1
ATOM 754 N N . PHE A 1 91 ? 27.406 17.047 20.344 1 89.69 91 PHE A N 1
ATOM 755 C CA . PHE A 1 91 ? 27.344 16.609 18.953 1 89.69 91 PHE A CA 1
ATOM 756 C C . PHE A 1 91 ? 26.797 17.719 18.062 1 89.69 91 PHE A C 1
ATOM 758 O O . PHE A 1 91 ? 27.266 17.906 16.938 1 89.69 91 PHE A O 1
ATOM 765 N N . LEU A 1 92 ? 25.812 18.438 18.578 1 89.44 92 LEU A N 1
ATOM 766 C CA . LEU A 1 92 ? 25.203 19.516 17.812 1 89.44 92 LEU A CA 1
ATOM 767 C C . LEU A 1 92 ? 26.25 20.578 17.453 1 89.44 92 LEU A C 1
ATOM 769 O O . LEU A 1 92 ? 26.312 21.031 16.312 1 89.44 92 LEU A O 1
ATOM 773 N N . ILE A 1 93 ? 27.062 20.859 18.391 1 84.44 93 ILE A N 1
ATOM 774 C CA . ILE A 1 93 ? 28.062 21.891 18.188 1 84.44 93 ILE A CA 1
ATOM 775 C C . ILE A 1 93 ? 29.156 21.391 17.25 1 84.44 93 ILE A C 1
ATOM 777 O O . ILE A 1 93 ? 29.547 22.094 16.312 1 84.44 93 ILE A O 1
ATOM 781 N N . TRP A 1 94 ? 29.547 20.203 17.484 1 86.44 94 TRP A N 1
ATOM 782 C CA . TRP A 1 94 ? 30.594 19.625 16.656 1 86.44 94 TRP A CA 1
ATOM 783 C C . TRP A 1 94 ? 30.156 19.531 15.203 1 86.44 94 TRP A C 1
ATOM 785 O O . TRP A 1 94 ? 30.875 19.938 14.297 1 86.44 94 TRP A O 1
ATOM 795 N N . LYS A 1 95 ? 29 19.047 14.977 1 90.12 95 LYS A N 1
ATOM 796 C CA . LYS A 1 95 ? 28.516 18.844 13.609 1 90.12 95 LYS A CA 1
ATOM 797 C C . LYS A 1 95 ? 28.203 20.172 12.93 1 90.12 95 LYS A C 1
ATOM 799 O O . LYS A 1 95 ? 28.406 20.328 11.727 1 90.12 95 LYS A O 1
ATOM 804 N N . TYR A 1 96 ? 27.719 21.109 13.656 1 88.38 96 TYR A N 1
ATOM 805 C CA . TYR A 1 96 ? 27.453 22.422 13.094 1 88.38 96 TYR A CA 1
ATOM 806 C C . TYR A 1 96 ? 28.734 23.094 12.609 1 88.38 96 TYR A C 1
ATOM 808 O O . TYR A 1 96 ? 28.75 23.688 11.531 1 88.38 96 TYR A O 1
ATOM 816 N N . GLN A 1 97 ? 29.812 22.953 13.383 1 85.75 97 GLN A N 1
ATOM 817 C CA . GLN A 1 97 ? 31.094 23.516 12.992 1 85.75 97 GLN A CA 1
ATOM 818 C C . GLN A 1 97 ? 31.656 22.812 11.758 1 85.75 97 GLN A C 1
ATOM 820 O O . GLN A 1 97 ? 32.219 23.453 10.867 1 85.75 97 GLN A O 1
ATOM 825 N N . ASP A 1 98 ? 31.453 21.562 11.797 1 87.88 98 ASP A N 1
ATOM 826 C CA . ASP A 1 98 ? 31.891 20.781 10.641 1 87.88 98 ASP A CA 1
ATOM 827 C C . ASP A 1 98 ? 31.156 21.219 9.375 1 87.88 98 ASP A C 1
ATOM 829 O O . ASP A 1 98 ? 31.766 21.391 8.32 1 87.88 98 ASP A O 1
ATOM 833 N N . ILE A 1 99 ? 29.844 21.453 9.453 1 91 99 ILE A N 1
ATOM 834 C CA . ILE A 1 99 ? 29.031 21.859 8.312 1 91 99 ILE A CA 1
ATOM 835 C C . ILE A 1 99 ? 29.438 23.25 7.852 1 91 99 ILE A C 1
ATOM 837 O O . ILE A 1 99 ? 29.5 23.516 6.648 1 91 99 ILE A O 1
ATOM 841 N N . GLN A 1 100 ? 29.781 24.078 8.789 1 87.25 100 GLN A N 1
ATOM 842 C CA . GLN A 1 100 ? 30.203 25.438 8.43 1 87.25 100 GLN A CA 1
ATOM 843 C C . GLN A 1 100 ? 31.547 25.422 7.715 1 87.25 100 GLN A C 1
ATOM 845 O O . GLN A 1 100 ? 31.75 26.172 6.75 1 87.25 100 GLN A O 1
ATOM 850 N N . LYS A 1 101 ? 32.438 24.594 8.203 1 87.69 101 LYS A N 1
ATOM 851 C CA . LYS A 1 101 ? 33.719 24.453 7.539 1 87.69 101 LYS A CA 1
ATOM 852 C C . LYS A 1 101 ? 33.562 23.922 6.113 1 87.69 101 LYS A C 1
ATOM 854 O O . LYS A 1 101 ? 34.188 24.438 5.18 1 87.69 101 LYS A O 1
ATOM 859 N N . LYS A 1 102 ? 32.75 23.016 6 1 90.75 102 LYS A N 1
ATOM 860 C CA . LYS A 1 102 ? 32.5 22.453 4.68 1 90.75 102 LYS A CA 1
ATOM 861 C C . LYS A 1 102 ? 31.812 23.469 3.766 1 90.75 102 LYS A C 1
ATOM 863 O O . LYS A 1 102 ? 32.094 23.516 2.566 1 90.75 102 LYS A O 1
ATOM 868 N N . ASN A 1 103 ? 30.875 24.219 4.336 1 91.31 103 ASN A N 1
ATOM 869 C CA . ASN A 1 103 ? 30.203 25.25 3.555 1 91.31 103 ASN A CA 1
ATOM 870 C C . ASN A 1 103 ? 31.203 26.281 3.021 1 91.31 103 ASN A C 1
ATOM 872 O O . ASN A 1 103 ? 31.141 26.672 1.855 1 91.31 103 ASN A O 1
ATOM 876 N N . ASN A 1 104 ? 32.156 26.672 3.816 1 89.62 104 ASN A N 1
ATOM 877 C CA . ASN A 1 104 ? 33.188 27.641 3.4 1 89.62 104 ASN A CA 1
ATOM 878 C C . ASN A 1 104 ? 34.094 27.062 2.314 1 89.62 104 ASN A C 1
ATOM 880 O O . ASN A 1 104 ? 34.406 27.734 1.34 1 89.62 104 ASN A O 1
ATOM 884 N N . LYS A 1 105 ? 34.406 25.797 2.502 1 90.31 105 LYS A N 1
ATOM 885 C CA . LYS A 1 105 ? 35.25 25.141 1.498 1 90.31 105 LYS A CA 1
ATOM 886 C C . LYS A 1 105 ? 34.5 25.016 0.17 1 90.31 105 LYS A C 1
ATOM 888 O O . LYS A 1 105 ? 35.094 25.156 -0.897 1 90.31 105 LYS A O 1
ATOM 893 N N . LEU A 1 106 ? 33.25 24.781 0.263 1 92.38 106 LEU A N 1
ATOM 894 C CA . LEU A 1 106 ? 32.438 24.641 -0.947 1 92.38 106 LEU A CA 1
ATOM 895 C C . LEU A 1 106 ? 32.312 25.969 -1.679 1 92.38 106 LEU A C 1
ATOM 897 O O . LEU A 1 106 ? 32.375 26.016 -2.91 1 92.38 106 LEU A O 1
ATOM 901 N N . GLN A 1 107 ? 32.219 27.062 -0.968 1 90.31 107 GLN A N 1
ATOM 902 C CA . GLN A 1 107 ? 32.156 28.375 -1.584 1 90.31 107 GLN A CA 1
ATOM 903 C C . GLN A 1 107 ? 33.469 28.75 -2.252 1 90.31 107 GLN A C 1
ATOM 905 O O . GLN A 1 107 ? 33.5 29.344 -3.33 1 90.31 107 GLN A O 1
ATOM 910 N N . GLU A 1 108 ? 34.531 28.297 -1.619 1 90.31 108 GLU A N 1
ATOM 911 C CA . GLU A 1 108 ? 35.844 28.516 -2.209 1 90.31 108 GLU A CA 1
ATOM 912 C C . GLU A 1 108 ? 36 27.719 -3.496 1 90.31 108 GLU A C 1
ATOM 914 O O . GLU A 1 108 ? 36.562 28.203 -4.477 1 90.31 108 GLU A O 1
ATOM 919 N N . GLN A 1 109 ? 35.5 26.5 -3.42 1 92.31 109 GLN A N 1
ATOM 920 C CA . GLN A 1 109 ? 35.562 25.641 -4.594 1 92.31 109 GLN A CA 1
ATOM 921 C C . GLN A 1 109 ? 34.781 26.219 -5.762 1 92.31 109 GLN A C 1
ATOM 923 O O . GLN A 1 109 ? 35.219 26.141 -6.914 1 92.31 109 GLN A O 1
ATOM 928 N N . ILE A 1 110 ? 33.688 26.844 -5.523 1 91.75 110 ILE A N 1
ATOM 929 C CA . ILE A 1 110 ? 32.875 27.438 -6.574 1 91.75 110 ILE A CA 1
ATOM 930 C C . ILE A 1 110 ? 33.562 28.641 -7.172 1 91.75 110 ILE A C 1
ATOM 932 O O . ILE A 1 110 ? 33.562 28.844 -8.383 1 91.75 110 ILE A O 1
ATOM 936 N N . LYS A 1 111 ? 34.312 29.391 -6.379 1 88.94 111 LYS A N 1
ATOM 937 C CA . LYS A 1 111 ? 35.094 30.531 -6.863 1 88.94 111 LYS A CA 1
ATOM 938 C C . LYS A 1 111 ? 36.25 30.078 -7.738 1 88.94 111 LYS A C 1
ATOM 940 O O . LYS A 1 111 ? 36.5 30.656 -8.797 1 88.94 111 LYS A O 1
ATOM 945 N N . LEU A 1 112 ? 36.844 29 -7.301 1 90.31 112 LEU A N 1
ATOM 946 C CA . LEU A 1 112 ? 37.969 28.438 -8.055 1 90.31 112 LEU A CA 1
ATOM 947 C C . LEU A 1 112 ? 37.5 27.859 -9.383 1 90.31 112 LEU A C 1
ATOM 949 O O . LEU A 1 112 ? 38.188 27.969 -10.398 1 90.31 112 LEU A O 1
ATOM 953 N N . MET A 1 113 ? 36.344 27.281 -9.375 1 91.25 113 MET A N 1
ATOM 954 C CA . MET A 1 113 ? 35.75 26.719 -10.594 1 91.25 113 MET A CA 1
ATOM 955 C C . MET A 1 113 ? 35.469 27.812 -11.609 1 91.25 113 MET A C 1
ATOM 957 O O . MET A 1 113 ? 35.781 27.672 -12.789 1 91.25 113 MET A O 1
ATOM 961 N N . LYS A 1 114 ? 35 28.953 -11.156 1 88.12 114 LYS A N 1
ATOM 962 C CA . LYS A 1 114 ? 34.688 30.062 -12.047 1 88.12 114 LYS A CA 1
ATOM 963 C C . LYS A 1 114 ? 35.969 30.688 -12.609 1 88.12 114 LYS A C 1
ATOM 965 O O . LYS A 1 114 ? 36.031 31.047 -13.789 1 88.12 114 LYS A O 1
ATOM 970 N N . LYS A 1 115 ? 37 30.703 -11.836 1 85.56 115 LYS A N 1
ATOM 971 C CA . LYS A 1 115 ? 38.312 31.234 -12.281 1 85.56 115 LYS A CA 1
ATOM 972 C C . LYS A 1 115 ? 38.938 30.328 -13.336 1 85.56 115 LYS A C 1
ATOM 974 O O . LYS A 1 115 ? 39.469 30.812 -14.336 1 85.56 115 LYS A O 1
ATOM 979 N N . GLN A 1 116 ? 38.812 29.078 -13.062 1 87.31 116 GLN A N 1
ATOM 980 C CA . GLN A 1 116 ? 39.375 28.141 -14.016 1 87.31 116 GLN A CA 1
ATOM 981 C C . GLN A 1 116 ? 38.625 28.172 -15.344 1 87.31 116 GLN A C 1
ATOM 983 O O . GLN A 1 116 ? 39.219 28.031 -16.406 1 87.31 116 GLN A O 1
ATOM 988 N N . LEU A 1 117 ? 37.344 28.312 -15.258 1 86.62 117 LEU A N 1
ATOM 989 C CA . LEU A 1 117 ? 36.531 28.391 -16.469 1 86.62 117 LEU A CA 1
ATOM 990 C C . LEU A 1 117 ? 36.906 29.641 -17.281 1 86.62 117 LEU A C 1
ATOM 992 O O . LEU A 1 117 ? 36.969 29.578 -18.5 1 86.62 117 LEU A O 1
ATOM 996 N N . GLU A 1 118 ? 37.219 30.75 -16.625 1 83.19 118 GLU A N 1
ATOM 997 C CA . GLU A 1 118 ? 37.656 31.984 -17.266 1 83.19 118 GLU A CA 1
ATOM 998 C C . GLU A 1 118 ? 39 31.812 -17.922 1 83.19 118 GLU A C 1
ATOM 1000 O O . GLU A 1 118 ? 39.25 32.312 -19.031 1 83.19 118 GLU A O 1
ATOM 1005 N N . PHE A 1 119 ? 39.812 31.062 -17.297 1 81.81 119 PHE A N 1
ATOM 1006 C CA . PHE A 1 119 ? 41.125 30.797 -17.828 1 81.81 119 PHE A CA 1
ATOM 1007 C C . PHE A 1 119 ? 41.062 29.953 -19.094 1 81.81 119 PHE A C 1
ATOM 1009 O O . PHE A 1 119 ? 41.781 30.203 -20.062 1 81.81 119 PHE A O 1
ATOM 1016 N N . ILE A 1 120 ? 40.219 28.953 -19.094 1 84.88 120 ILE A N 1
ATOM 1017 C CA . ILE A 1 120 ? 40.062 28.062 -20.234 1 84.88 120 ILE A CA 1
ATOM 1018 C C . ILE A 1 120 ? 39.5 28.859 -21.422 1 84.88 120 ILE A C 1
ATOM 1020 O O . ILE A 1 120 ? 39.938 28.672 -22.562 1 84.88 120 ILE A O 1
ATOM 1024 N N . LYS A 1 121 ? 38.625 29.812 -21.141 1 79.19 121 LYS A N 1
ATOM 1025 C CA . LYS A 1 121 ? 38.031 30.641 -22.203 1 79.19 121 LYS A CA 1
ATOM 1026 C C . LYS A 1 121 ? 39.094 31.578 -22.781 1 79.19 121 LYS A C 1
ATOM 1028 O O . LYS A 1 121 ? 39.094 31.844 -24 1 79.19 121 LYS A O 1
ATOM 1033 N N . LEU A 1 122 ? 40 32.031 -22 1 77.62 122 LEU A N 1
ATOM 1034 C CA . LEU A 1 122 ? 41.094 32.875 -22.453 1 77.62 122 LEU A CA 1
ATOM 1035 C C . LEU A 1 122 ? 42.062 32.125 -23.344 1 77.62 122 LEU A C 1
ATOM 1037 O O . LEU A 1 122 ? 42.531 32.656 -24.359 1 77.62 122 LEU A O 1
ATOM 1041 N N . LYS A 1 123 ? 42.344 30.906 -23 1 77.94 123 LYS A N 1
ATOM 1042 C CA . LYS A 1 123 ? 43.219 30.078 -23.812 1 77.94 123 LYS A CA 1
ATOM 1043 C C . LYS A 1 123 ? 42.594 29.75 -25.156 1 77.94 123 LYS A C 1
ATOM 1045 O O . LYS A 1 123 ? 43.312 29.656 -26.172 1 77.94 123 LYS A O 1
ATOM 1050 N N . GLN A 1 124 ? 41.312 29.516 -25.141 1 79.06 124 GLN A N 1
ATOM 1051 C CA . GLN A 1 124 ? 40.594 29.297 -26.391 1 79.06 124 GLN A CA 1
ATOM 1052 C C . GLN A 1 124 ? 40.75 30.5 -27.328 1 79.06 124 GLN A C 1
ATOM 1054 O O . GLN A 1 124 ? 41 30.328 -28.516 1 79.06 124 GLN A O 1
ATOM 1059 N N . TYR A 1 125 ? 40.719 31.656 -26.719 1 76.12 125 TYR A N 1
ATOM 1060 C CA . TYR A 1 125 ? 40.844 32.875 -27.484 1 76.12 125 TYR A CA 1
ATOM 1061 C C . TYR A 1 125 ? 42.281 33.031 -28.031 1 76.12 125 TYR A C 1
ATOM 1063 O O . TYR A 1 125 ? 42.469 33.594 -29.109 1 76.12 125 TYR A O 1
ATOM 1071 N N . MET A 1 126 ? 43.281 32.406 -27.328 1 76.81 126 MET A N 1
ATOM 1072 C CA . MET A 1 126 ? 44.688 32.562 -27.719 1 76.81 126 MET A CA 1
ATOM 1073 C C . MET A 1 126 ? 45.094 31.531 -28.766 1 76.81 126 MET A C 1
ATOM 1075 O O . MET A 1 126 ? 46.188 31.578 -29.312 1 76.81 126 MET A O 1
ATOM 1079 N N . GLY A 1 127 ? 44.25 30.625 -29.312 1 72.62 127 GLY A N 1
ATOM 1080 C CA . GLY A 1 127 ? 44.438 29.766 -30.469 1 72.62 127 GLY A CA 1
ATOM 1081 C C . GLY A 1 127 ? 45.062 28.438 -30.109 1 72.62 127 GLY A C 1
ATOM 1082 O O . GLY A 1 127 ? 45.531 27.703 -31 1 72.62 127 GLY A O 1
ATOM 1083 N N . ASP A 1 128 ? 45.406 28.062 -28.922 1 69 128 ASP A N 1
ATOM 1084 C CA . ASP A 1 128 ? 46 26.766 -28.562 1 69 128 ASP A CA 1
ATOM 1085 C C . ASP A 1 128 ? 44.906 25.688 -28.469 1 69 128 ASP A C 1
ATOM 1087 O O . ASP A 1 128 ? 44.438 25.406 -27.375 1 69 128 ASP A O 1
ATOM 1091 N N . GLU A 1 129 ? 44.5 25.062 -29.5 1 74.31 129 GLU A N 1
ATOM 1092 C CA . GLU A 1 129 ? 43.312 24.203 -29.609 1 74.31 129 GLU A CA 1
ATOM 1093 C C . GLU A 1 129 ? 43.531 22.906 -28.844 1 74.31 129 GLU A C 1
ATOM 1095 O O . GLU A 1 129 ? 42.594 22.406 -28.172 1 74.31 129 GLU A O 1
ATOM 1100 N N . THR A 1 130 ? 44.719 22.219 -29 1 73.56 130 THR A N 1
ATOM 1101 C CA . THR A 1 130 ? 44.906 20.922 -28.375 1 73.56 130 THR A CA 1
ATOM 1102 C C . THR A 1 130 ? 44.875 21.031 -26.859 1 73.56 130 THR A C 1
ATOM 1104 O O . THR A 1 130 ? 44.281 20.203 -26.172 1 73.56 130 THR A O 1
ATOM 1107 N N . ASP A 1 131 ? 45.5 22.047 -26.359 1 75.94 131 ASP A N 1
ATOM 1108 C CA . ASP A 1 131 ? 45.562 22.25 -24.922 1 75.94 131 ASP A CA 1
ATOM 1109 C C . ASP A 1 131 ? 44.188 22.641 -24.391 1 75.94 131 ASP A C 1
ATOM 1111 O O . ASP A 1 131 ? 43.781 22.234 -23.281 1 75.94 131 ASP A O 1
ATOM 1115 N N . PHE A 1 132 ? 43.375 23.141 -25.25 1 77.12 132 PHE A N 1
ATOM 1116 C CA . PHE A 1 132 ? 42.031 23.547 -24.891 1 77.12 132 PHE A CA 1
ATOM 1117 C C . PHE A 1 132 ? 41.125 22.344 -24.656 1 77.12 132 PHE A C 1
ATOM 1119 O O . PHE A 1 132 ? 40.438 22.266 -23.641 1 77.12 132 PHE A O 1
ATOM 1126 N N . LYS A 1 133 ? 41.25 21.406 -25.578 1 82.38 133 LYS A N 1
ATOM 1127 C CA . LYS A 1 133 ? 40.375 20.234 -25.469 1 82.38 133 LYS A CA 1
ATOM 1128 C C . LYS A 1 133 ? 40.719 19.422 -24.219 1 82.38 133 LYS A C 1
ATOM 1130 O O . LYS A 1 133 ? 39.812 18.938 -23.531 1 82.38 133 LYS A O 1
ATOM 1135 N N . LYS A 1 134 ? 41.875 19.328 -23.922 1 83.06 134 LYS A N 1
ATOM 1136 C CA . LYS A 1 134 ? 42.312 18.562 -22.75 1 83.06 134 LYS A CA 1
ATOM 1137 C C . LYS A 1 134 ? 41.906 19.266 -21.453 1 83.06 134 LYS A C 1
ATOM 1139 O O . LYS A 1 134 ? 41.375 18.625 -20.547 1 83.06 134 LYS A O 1
ATOM 1144 N N . HIS A 1 135 ? 42.031 20.516 -21.406 1 82.94 135 HIS A N 1
ATOM 1145 C CA . HIS A 1 135 ? 41.688 21.266 -20.203 1 82.94 135 HIS A CA 1
ATOM 1146 C C . HIS A 1 135 ? 40.156 21.328 -20.031 1 82.94 135 HIS A C 1
ATOM 1148 O O . HIS A 1 135 ? 39.656 21.312 -18.906 1 82.94 135 HIS A O 1
ATOM 1154 N N . LEU A 1 136 ? 39.531 21.281 -21.094 1 86.19 136 LEU A N 1
ATOM 1155 C CA . LEU A 1 136 ? 38.094 21.312 -21.047 1 86.19 136 LEU A CA 1
ATOM 1156 C C . LEU A 1 136 ? 37.531 19.984 -20.516 1 86.19 136 LEU A C 1
ATOM 1158 O O . LEU A 1 136 ? 36.594 19.984 -19.719 1 86.19 136 LEU A O 1
ATOM 1162 N N . GLN A 1 137 ? 38.125 18.969 -20.922 1 86.75 137 GLN A N 1
ATOM 1163 C CA . GLN A 1 137 ? 37.719 17.656 -20.438 1 86.75 137 GLN A CA 1
ATOM 1164 C C . GLN A 1 137 ? 38 17.5 -18.938 1 86.75 137 GLN A C 1
ATOM 1166 O O . GLN A 1 137 ? 37.156 16.984 -18.188 1 86.75 137 GLN A O 1
ATOM 1171 N N . ASP A 1 138 ? 39.062 17.953 -18.547 1 84.88 138 ASP A N 1
ATOM 1172 C CA . ASP A 1 138 ? 39.406 17.906 -17.125 1 84.88 138 ASP A CA 1
ATOM 1173 C C . ASP A 1 138 ? 38.438 18.781 -16.312 1 84.88 138 ASP A C 1
ATOM 1175 O O . ASP A 1 138 ? 38.031 18.375 -15.211 1 84.88 138 ASP A O 1
ATOM 1179 N N . PHE A 1 139 ? 38.125 19.812 -16.938 1 88.44 139 PHE A N 1
ATOM 1180 C CA . PHE A 1 139 ? 37.219 20.719 -16.266 1 88.44 139 PHE A CA 1
ATOM 1181 C C . PHE A 1 139 ? 35.844 20.062 -16.109 1 88.44 139 PHE A C 1
ATOM 1183 O O . PHE A 1 139 ? 35.188 20.156 -15.062 1 88.44 139 PHE A O 1
ATOM 1190 N N . LYS A 1 140 ? 35.438 19.422 -17.094 1 89 140 LYS A N 1
ATOM 1191 C CA . LYS A 1 140 ? 34.125 18.781 -17.047 1 89 140 LYS A CA 1
ATOM 1192 C C . LYS A 1 140 ? 34.094 17.688 -15.992 1 89 140 LYS A C 1
ATOM 1194 O O . LYS A 1 140 ? 33.094 17.531 -15.273 1 89 140 LYS A O 1
ATOM 1199 N N . GLU A 1 141 ? 35.062 17 -15.875 1 86.31 141 GLU A N 1
ATOM 1200 C CA . GLU A 1 141 ? 35.156 15.953 -14.875 1 86.31 141 GLU A CA 1
ATOM 1201 C C . GLU A 1 141 ? 35.156 16.531 -13.461 1 86.31 141 GLU A C 1
ATOM 1203 O O . GLU A 1 141 ? 34.469 16.047 -12.578 1 86.31 141 GLU A O 1
ATOM 1208 N N . LYS A 1 142 ? 35.969 17.531 -13.297 1 88.31 142 LYS A N 1
ATOM 1209 C CA . LYS A 1 142 ? 36.031 18.172 -11.984 1 88.31 142 LYS A CA 1
ATOM 1210 C C . LYS A 1 142 ? 34.719 18.828 -11.617 1 88.31 142 LYS A C 1
ATOM 1212 O O . LYS A 1 142 ? 34.312 18.812 -10.453 1 88.31 142 LYS A O 1
ATOM 1217 N N . SER A 1 143 ? 34.125 19.359 -12.625 1 89.88 143 SER A N 1
ATOM 1218 C CA . SER A 1 143 ? 32.844 20 -12.391 1 89.88 143 SER A CA 1
ATOM 1219 C C . SER A 1 143 ? 31.781 18.969 -12 1 89.88 143 SER A C 1
ATOM 1221 O O . SER A 1 143 ? 30.922 19.234 -11.156 1 89.88 143 SER A O 1
ATOM 1223 N N . TYR A 1 144 ? 31.922 17.828 -12.562 1 87.56 144 TYR A N 1
ATOM 1224 C CA . TYR A 1 144 ? 30.984 16.75 -12.211 1 87.56 144 TYR A CA 1
ATOM 1225 C C . TYR A 1 144 ? 31.188 16.297 -10.773 1 87.56 144 TYR A C 1
ATOM 1227 O O . TYR A 1 144 ? 30.234 16.078 -10.039 1 87.56 144 TYR A O 1
ATOM 1235 N N . ILE A 1 145 ? 32.375 16.188 -10.367 1 86.88 145 ILE A N 1
ATOM 1236 C CA . ILE A 1 145 ? 32.688 15.789 -9 1 86.88 145 ILE A CA 1
ATOM 1237 C C . ILE A 1 145 ? 32.156 16.844 -8.016 1 86.88 145 ILE A C 1
ATOM 1239 O O . ILE A 1 145 ? 31.625 16.5 -6.961 1 86.88 145 ILE A O 1
ATOM 1243 N N . LEU A 1 146 ? 32.344 18.062 -8.375 1 90.19 146 LEU A N 1
ATOM 1244 C CA . LEU A 1 146 ? 31.875 19.141 -7.504 1 90.19 146 LEU A CA 1
ATOM 1245 C C . LEU A 1 146 ? 30.359 19.125 -7.387 1 90.19 146 LEU A C 1
ATOM 1247 O O . LEU A 1 146 ? 29.812 19.359 -6.305 1 90.19 146 LEU A O 1
ATOM 1251 N N . LYS A 1 147 ? 29.734 18.859 -8.5 1 89.81 147 LYS A N 1
ATOM 1252 C CA . LYS A 1 147 ? 28.281 18.734 -8.477 1 89.81 147 LYS A CA 1
ATOM 1253 C C . LYS A 1 147 ? 27.844 17.641 -7.512 1 89.81 147 LYS A C 1
ATOM 1255 O O . LYS A 1 147 ? 26.922 17.844 -6.715 1 89.81 147 LYS A O 1
ATOM 1260 N N . GLN A 1 148 ? 28.484 16.516 -7.504 1 85.44 148 GLN A N 1
ATOM 1261 C CA . GLN A 1 148 ? 28.172 15.406 -6.605 1 85.44 148 GLN A CA 1
ATOM 1262 C C . GLN A 1 148 ? 28.453 15.781 -5.156 1 85.44 148 GLN A C 1
ATOM 1264 O O . GLN A 1 148 ? 27.734 15.359 -4.246 1 85.44 148 GLN A O 1
ATOM 1269 N N . THR A 1 149 ? 29.438 16.562 -4.988 1 89.25 149 THR A N 1
ATOM 1270 C CA . THR A 1 149 ? 29.812 17.016 -3.646 1 89.25 149 THR A CA 1
ATOM 1271 C C . THR A 1 149 ? 28.734 17.906 -3.057 1 89.25 149 THR A C 1
ATOM 1273 O O . THR A 1 149 ? 28.422 17.828 -1.866 1 89.25 149 THR A O 1
ATOM 1276 N N . ILE A 1 150 ? 28.188 18.703 -3.898 1 91.31 150 ILE A N 1
ATOM 1277 C CA . ILE A 1 150 ? 27.125 19.594 -3.424 1 91.31 150 ILE A CA 1
ATOM 1278 C C . ILE A 1 150 ? 25.906 18.781 -3.031 1 91.31 150 ILE A C 1
ATOM 1280 O O . ILE A 1 150 ? 25.234 19.094 -2.039 1 91.31 150 ILE A O 1
ATOM 1284 N N . TYR A 1 151 ? 25.625 17.719 -3.746 1 87.5 151 TYR A N 1
ATOM 1285 C CA . TYR A 1 151 ? 24.531 16.844 -3.381 1 87.5 151 TYR A CA 1
ATOM 1286 C C . TYR A 1 151 ? 24.766 16.203 -2.025 1 87.5 151 TYR A C 1
ATOM 1288 O O . TYR A 1 151 ? 23.875 16.141 -1.184 1 87.5 151 TYR A O 1
ATOM 1296 N N . GLN A 1 152 ? 25.953 15.734 -1.785 1 87.75 152 GLN A N 1
ATOM 1297 C CA . GLN A 1 152 ? 26.297 15.086 -0.52 1 87.75 152 GLN A CA 1
ATOM 1298 C C . GLN A 1 152 ? 26.219 16.078 0.639 1 87.75 152 GLN A C 1
ATOM 1300 O O . GLN A 1 152 ? 25.781 15.727 1.736 1 87.75 152 GLN A O 1
ATOM 1305 N N . PHE A 1 153 ? 26.672 17.25 0.349 1 91.19 153 PHE A N 1
ATOM 1306 C CA . PHE A 1 153 ? 26.594 18.297 1.37 1 91.19 153 PHE A CA 1
ATOM 1307 C C . PHE A 1 153 ? 25.141 18.609 1.71 1 91.19 153 PHE A C 1
ATOM 1309 O O . PHE A 1 153 ? 24.797 18.781 2.879 1 91.19 153 PHE A O 1
ATOM 1316 N N . TYR A 1 154 ? 24.344 18.641 0.669 1 91.56 154 TYR A N 1
ATOM 1317 C CA . TYR A 1 154 ? 22.906 18.859 0.86 1 91.56 154 TYR A CA 1
ATOM 1318 C C . TYR A 1 154 ? 22.297 17.781 1.727 1 91.56 154 TYR A C 1
ATOM 1320 O O . TYR A 1 154 ? 21.516 18.062 2.639 1 91.56 154 TYR A O 1
ATOM 1328 N N . ILE A 1 155 ? 22.656 16.562 1.562 1 88.94 155 ILE A N 1
ATOM 1329 C CA . ILE A 1 155 ? 22.141 15.422 2.322 1 88.94 155 ILE A CA 1
ATOM 1330 C C . ILE A 1 155 ? 22.609 15.523 3.775 1 88.94 155 ILE A C 1
ATOM 1332 O O . ILE A 1 155 ? 21.844 15.25 4.699 1 88.94 155 ILE A O 1
ATOM 1336 N N . GLU A 1 156 ? 23.766 15.883 3.934 1 91.06 156 GLU A N 1
ATOM 1337 C CA . GLU A 1 156 ? 24.312 15.992 5.285 1 91.06 156 GLU A CA 1
ATOM 1338 C C . GLU A 1 156 ? 23.562 17.047 6.098 1 91.06 156 GLU A C 1
ATOM 1340 O O . GLU A 1 156 ? 23.281 16.828 7.281 1 91.06 156 GLU A O 1
ATOM 1345 N N . ILE A 1 157 ? 23.219 18.172 5.453 1 92.94 157 ILE A N 1
ATOM 1346 C CA . ILE A 1 157 ? 22.469 19.219 6.145 1 92.94 157 ILE A CA 1
ATOM 1347 C C . ILE A 1 157 ? 21.078 18.703 6.496 1 92.94 157 ILE A C 1
ATOM 1349 O O . ILE A 1 157 ? 20.562 18.969 7.59 1 92.94 157 ILE A O 1
ATOM 1353 N N . LEU A 1 158 ? 20.516 17.953 5.57 1 92.06 158 LEU A N 1
ATOM 1354 C CA . LEU A 1 158 ? 19.188 17.406 5.816 1 92.06 158 LEU A CA 1
ATOM 1355 C C . LEU A 1 158 ? 19.219 16.438 6.996 1 92.06 158 LEU A C 1
ATOM 1357 O O . LEU A 1 158 ? 18.297 16.438 7.82 1 92.06 158 LEU A O 1
ATOM 1361 N N . GLN A 1 159 ? 20.234 15.633 7.094 1 92.56 159 GLN A N 1
ATOM 1362 C CA . GLN A 1 159 ? 20.375 14.68 8.195 1 92.56 159 GLN A CA 1
ATOM 1363 C C . GLN A 1 159 ? 20.578 15.406 9.523 1 92.56 159 GLN A C 1
ATOM 1365 O O . GLN A 1 159 ? 20 15.008 10.539 1 92.56 159 GLN A O 1
ATOM 1370 N N . TYR A 1 160 ? 21.359 16.422 9.43 1 93.44 160 TYR A N 1
ATOM 1371 C CA . TYR A 1 160 ? 21.578 17.219 10.633 1 93.44 160 TYR A CA 1
ATOM 1372 C C . TYR A 1 160 ? 20.281 17.875 11.094 1 93.44 160 TYR A C 1
ATOM 1374 O O . TYR A 1 160 ? 19.953 17.859 12.289 1 93.44 160 TYR A O 1
ATOM 1382 N N . LYS A 1 161 ? 19.516 18.391 10.172 1 93.25 161 LYS A N 1
ATOM 1383 C CA . LYS A 1 161 ? 18.234 19 10.492 1 93.25 161 LYS A CA 1
ATOM 1384 C C . LYS A 1 161 ? 17.266 17.984 11.094 1 93.25 161 LYS A C 1
ATOM 1386 O O . LYS A 1 161 ? 16.578 18.266 12.078 1 93.25 161 LYS A O 1
ATOM 1391 N N . SER A 1 162 ? 17.266 16.828 10.516 1 92.38 162 SER A N 1
ATOM 1392 C CA . SER A 1 162 ? 16.391 15.758 11.016 1 92.38 162 SER A CA 1
ATOM 1393 C C . SER A 1 162 ? 16.812 15.32 12.422 1 92.38 162 SER A C 1
ATOM 1395 O O . SER A 1 162 ? 15.969 15.016 13.258 1 92.38 162 SER A O 1
ATOM 1397 N N . PHE A 1 163 ? 18.125 15.266 12.711 1 93.75 163 PHE A N 1
ATOM 1398 C CA . PHE A 1 163 ? 18.641 14.922 14.031 1 93.75 163 PHE A CA 1
ATOM 1399 C C . PHE A 1 163 ? 18.156 15.906 15.086 1 93.75 163 PHE A C 1
ATOM 1401 O O . PHE A 1 163 ? 17.688 15.5 16.141 1 93.75 163 PHE A O 1
ATOM 1408 N N . VAL A 1 164 ? 18.156 17.141 14.727 1 93.62 164 VAL A N 1
ATOM 1409 C CA . VAL A 1 164 ? 17.781 18.188 15.672 1 93.62 164 VAL A CA 1
ATOM 1410 C C . VAL A 1 164 ? 16.266 18.156 15.906 1 93.62 164 VAL A C 1
ATOM 1412 O O . VAL A 1 164 ? 15.812 18.203 17.047 1 93.62 164 VAL A O 1
ATOM 1415 N N . THR A 1 165 ? 15.523 18.016 14.836 1 92.69 165 THR A N 1
ATOM 1416 C CA . THR A 1 165 ? 14.07 18.031 14.945 1 92.69 165 THR A CA 1
ATOM 1417 C C . THR A 1 165 ? 13.578 16.812 15.727 1 92.69 165 THR A C 1
ATOM 1419 O O . THR A 1 165 ? 12.656 16.922 16.531 1 92.69 165 THR A O 1
ATOM 1422 N N . SER A 1 166 ? 14.18 15.672 15.492 1 92.69 166 SER A N 1
ATOM 1423 C CA . SER A 1 166 ? 13.773 14.461 16.188 1 92.69 166 SER A CA 1
ATOM 1424 C C . SER A 1 166 ? 14.07 14.555 17.688 1 92.69 166 SER A C 1
ATOM 1426 O O . SER A 1 166 ? 13.258 14.148 18.516 1 92.69 166 SER A O 1
ATOM 1428 N N . ASN A 1 167 ? 15.172 15.078 17.984 1 91.94 167 ASN A N 1
ATOM 1429 C CA . ASN A 1 167 ? 15.508 15.242 19.406 1 91.94 167 ASN A CA 1
ATOM 1430 C C . ASN A 1 167 ? 14.633 16.297 20.078 1 91.94 167 ASN A C 1
ATOM 1432 O O . ASN A 1 167 ? 14.273 16.156 21.234 1 91.94 167 ASN A O 1
ATOM 1436 N N . HIS A 1 168 ? 14.312 17.344 19.344 1 90.81 168 HIS A N 1
ATOM 1437 C CA . HIS A 1 168 ? 13.406 18.359 19.875 1 90.81 168 HIS A CA 1
ATOM 1438 C C . HIS A 1 168 ? 12.047 17.766 20.219 1 90.81 168 HIS A C 1
ATOM 1440 O O . HIS A 1 168 ? 11.539 17.969 21.328 1 90.81 168 HIS A O 1
ATOM 1446 N N . GLN A 1 169 ? 11.516 16.984 19.281 1 91.38 169 GLN A N 1
ATOM 1447 C CA . GLN A 1 169 ? 10.219 16.344 19.516 1 91.38 169 GLN A CA 1
ATOM 1448 C C . GLN A 1 169 ? 10.297 15.32 20.641 1 91.38 169 GLN A C 1
ATOM 1450 O O . GLN A 1 169 ? 9.367 15.203 21.453 1 91.38 169 GLN A O 1
ATOM 1455 N N . GLY A 1 170 ? 11.383 14.594 20.641 1 91.06 170 GLY A N 1
ATOM 1456 C CA . GLY A 1 170 ? 11.555 13.609 21.703 1 91.06 170 GLY A CA 1
ATOM 1457 C C . GLY A 1 170 ? 11.609 14.227 23.094 1 91.06 170 GLY A C 1
ATOM 1458 O O . GLY A 1 170 ? 10.992 13.719 24.031 1 91.06 170 GLY A O 1
ATOM 1459 N N . LEU A 1 171 ? 12.266 15.336 23.234 1 89.81 171 LEU A N 1
ATOM 1460 C CA . LEU A 1 171 ? 12.406 16 24.531 1 89.81 171 LEU A CA 1
ATOM 1461 C C . LEU A 1 171 ? 11.07 16.578 24.984 1 89.81 171 LEU A C 1
ATOM 1463 O O . LEU A 1 171 ? 10.711 16.469 26.172 1 89.81 171 LEU A O 1
ATOM 1467 N N . ILE A 1 172 ? 10.352 17.141 24.047 1 88.25 172 ILE A N 1
ATOM 1468 C CA . ILE A 1 172 ? 9.047 17.703 24.391 1 88.25 172 ILE A CA 1
ATOM 1469 C C . ILE A 1 172 ? 8.102 16.594 24.844 1 88.25 172 ILE A C 1
ATOM 1471 O O . ILE A 1 172 ? 7.422 16.734 25.875 1 88.25 172 ILE A O 1
ATOM 1475 N N . LYS A 1 173 ? 8.125 15.523 24.141 1 89 173 LYS A N 1
ATOM 1476 C CA . LYS A 1 173 ? 7.207 14.43 24.469 1 89 173 LYS A CA 1
ATOM 1477 C C . LYS A 1 173 ? 7.582 13.766 25.781 1 89 173 LYS A C 1
ATOM 1479 O O . LYS A 1 173 ? 6.707 13.383 26.562 1 89 173 LYS A O 1
ATOM 1484 N N . ILE A 1 174 ? 8.898 13.664 26.031 1 88.5 174 ILE A N 1
ATOM 1485 C CA . ILE A 1 174 ? 9.328 13.008 27.266 1 88.5 174 ILE A CA 1
ATOM 1486 C C . ILE A 1 174 ? 9.039 13.914 28.453 1 88.5 174 ILE A C 1
ATOM 1488 O O . ILE A 1 174 ? 8.68 13.438 29.531 1 88.5 174 ILE A O 1
ATOM 1492 N N . LEU A 1 175 ? 9.117 15.195 28.297 1 86.31 175 LEU A N 1
ATOM 1493 C CA . LEU A 1 175 ? 8.828 16.125 29.375 1 86.31 175 LEU A CA 1
ATOM 1494 C C . LEU A 1 175 ? 7.332 16.188 29.672 1 86.31 175 LEU A C 1
ATOM 1496 O O . LEU A 1 175 ? 6.922 16.312 30.812 1 86.31 175 LEU A O 1
ATOM 1500 N N . LYS A 1 176 ? 6.562 16.125 28.625 1 85.81 176 LYS A N 1
ATOM 1501 C CA . LYS A 1 176 ? 5.117 16.062 28.828 1 85.81 176 LYS A CA 1
ATOM 1502 C C . LYS A 1 176 ? 4.734 14.812 29.625 1 85.81 176 LYS A C 1
ATOM 1504 O O . LYS A 1 176 ? 3.865 14.867 30.5 1 85.81 176 LYS A O 1
ATOM 1509 N N . LYS A 1 177 ? 5.406 13.711 29.406 1 87.56 177 LYS A N 1
ATOM 1510 C CA . LYS A 1 177 ? 5.133 12.477 30.141 1 87.56 177 LYS A CA 1
ATOM 1511 C C . LYS A 1 177 ? 5.613 12.578 31.594 1 87.56 177 LYS A C 1
ATOM 1513 O O . LYS A 1 177 ? 4.957 12.078 32.5 1 87.56 177 LYS A O 1
ATOM 1518 N N . TYR A 1 178 ? 6.77 13.242 31.734 1 85.44 178 TYR A N 1
ATOM 1519 C CA . TYR A 1 178 ? 7.285 13.461 33.062 1 85.44 178 TYR A CA 1
ATOM 1520 C C . TYR A 1 178 ? 6.312 14.297 33.906 1 85.44 178 TYR A C 1
ATOM 1522 O O . TYR A 1 178 ? 6.012 13.953 35.031 1 85.44 178 TYR A O 1
ATOM 1530 N N . LYS A 1 179 ? 5.754 15.289 33.312 1 82.12 179 LYS A N 1
ATOM 1531 C CA . LYS A 1 179 ? 4.812 16.156 34 1 82.12 179 LYS A CA 1
ATOM 1532 C C . LYS A 1 179 ? 3.518 15.406 34.344 1 82.12 179 LYS A C 1
ATOM 1534 O O . LYS A 1 179 ? 2.957 15.562 35.406 1 82.12 179 LYS A O 1
ATOM 1539 N N . LYS A 1 180 ? 3.172 14.625 33.5 1 83.38 180 LYS A N 1
ATOM 1540 C CA . LYS A 1 180 ? 1.912 13.898 33.656 1 83.38 180 LYS A CA 1
ATOM 1541 C C . LYS A 1 180 ? 2.037 12.797 34.688 1 83.38 180 LYS A C 1
ATOM 1543 O O . LYS A 1 180 ? 1.134 12.609 35.5 1 83.38 180 LYS A O 1
ATOM 1548 N N . TRP A 1 181 ? 3.238 12.102 34.781 1 84.31 181 TRP A N 1
ATOM 1549 C CA . TRP A 1 181 ? 3.311 10.852 35.531 1 84.31 181 TRP A CA 1
ATOM 1550 C C . TRP A 1 181 ? 4.117 11.047 36.812 1 84.31 181 TRP A C 1
ATOM 1552 O O . TRP A 1 181 ? 4.047 10.227 37.75 1 84.31 181 TRP A O 1
ATOM 1562 N N . SER A 1 182 ? 4.793 12.102 36.875 1 80.38 182 SER A N 1
ATOM 1563 C CA . SER A 1 182 ? 5.59 12.297 38.094 1 80.38 182 SER A CA 1
ATOM 1564 C C . SER A 1 182 ? 4.715 12.695 39.281 1 80.38 182 SER A C 1
ATOM 1566 O O . SER A 1 182 ? 3.74 13.438 39.125 1 80.38 182 SER A O 1
ATOM 1568 N N . ILE A 1 183 ? 4.961 12.016 40.344 1 78.5 183 ILE A N 1
ATOM 1569 C CA . ILE A 1 183 ? 4.246 12.297 41.562 1 78.5 183 ILE A CA 1
ATOM 1570 C C . ILE A 1 183 ? 4.887 13.484 42.281 1 78.5 183 ILE A C 1
ATOM 1572 O O . ILE A 1 183 ? 6.086 13.469 42.562 1 78.5 183 ILE A O 1
ATOM 1576 N N . THR A 1 184 ? 4.117 14.477 42.562 1 76.81 184 THR A N 1
ATOM 1577 C CA . THR A 1 184 ? 4.574 15.758 43.094 1 76.81 184 THR A CA 1
ATOM 1578 C C . THR A 1 184 ? 5.309 15.57 44.406 1 76.81 184 THR A C 1
ATOM 1580 O O . THR A 1 184 ? 6.289 16.266 44.688 1 76.81 184 THR A O 1
ATOM 1583 N N . GLN A 1 185 ? 4.914 14.57 45.219 1 78.5 185 GLN A N 1
ATOM 1584 C CA . GLN A 1 185 ? 5.48 14.375 46.562 1 78.5 185 GLN A CA 1
ATOM 1585 C C . GLN A 1 185 ? 6.914 13.859 46.469 1 78.5 185 GLN A C 1
ATOM 1587 O O . GLN A 1 185 ? 7.715 14.094 47.406 1 78.5 185 GLN A O 1
ATOM 1592 N N . PHE A 1 186 ? 7.191 13.219 45.375 1 80.69 186 PHE A N 1
ATOM 1593 C CA . PHE A 1 186 ? 8.492 12.57 45.281 1 80.69 186 PHE A CA 1
ATOM 1594 C C . PHE A 1 186 ? 9.43 13.336 44.375 1 80.69 186 PHE A C 1
ATOM 1596 O O . PHE A 1 186 ? 10.57 12.93 44.156 1 80.69 186 PHE A O 1
ATOM 1603 N N . ARG A 1 187 ? 8.898 14.336 43.812 1 75.75 187 ARG A N 1
ATOM 1604 C CA . ARG A 1 187 ? 9.711 15.117 42.875 1 75.75 187 ARG A CA 1
ATOM 1605 C C . ARG A 1 187 ? 10.805 15.883 43.594 1 75.75 187 ARG A C 1
ATOM 1607 O O . ARG A 1 187 ? 10.57 16.438 44.688 1 75.75 187 ARG A O 1
ATOM 1614 N N . ASP A 1 188 ? 12.023 15.539 43.125 1 68.69 188 ASP A N 1
ATOM 1615 C CA . ASP A 1 188 ? 13.148 16.281 43.688 1 68.69 188 ASP A CA 1
ATOM 1616 C C . ASP A 1 188 ? 13.102 17.75 43.281 1 68.69 188 ASP A C 1
ATOM 1618 O O . ASP A 1 188 ? 13.078 18.062 42.094 1 68.69 188 ASP A O 1
ATOM 1622 N N . LYS A 1 189 ? 12.844 18.672 44.219 1 64.12 189 LYS A N 1
ATOM 1623 C CA . LYS A 1 189 ? 12.734 20.109 43.969 1 64.12 189 LYS A CA 1
ATOM 1624 C C . LYS A 1 189 ? 13.938 20.625 43.219 1 64.12 189 LYS A C 1
ATOM 1626 O O . LYS A 1 189 ? 13.805 21.5 42.344 1 64.12 189 LYS A O 1
ATOM 1631 N N . GLN A 1 190 ? 15.094 20.094 43.562 1 60.16 190 GLN A N 1
ATOM 1632 C CA . GLN A 1 190 ? 16.297 20.547 42.875 1 60.16 190 GLN A CA 1
ATOM 1633 C C . GLN A 1 190 ? 16.297 20.141 41.406 1 60.16 190 GLN A C 1
ATOM 1635 O O . GLN A 1 190 ? 16.719 20.922 40.562 1 60.16 190 GLN A O 1
ATOM 1640 N N . PHE A 1 191 ? 15.766 19 41.188 1 63.25 191 PHE A N 1
ATOM 1641 C CA . PHE A 1 191 ? 15.656 18.516 39.844 1 63.25 191 PHE A CA 1
ATOM 1642 C C . PHE A 1 191 ? 14.711 19.375 39 1 63.25 191 PHE A C 1
ATOM 1644 O O . PHE A 1 191 ? 15.023 19.75 37.875 1 63.25 191 PHE A O 1
ATOM 1651 N N . GLU A 1 192 ? 13.664 19.578 39.656 1 65.38 192 GLU A N 1
ATOM 1652 C CA . GLU A 1 192 ? 12.625 20.297 38.906 1 65.38 192 GLU A CA 1
ATOM 1653 C C . GLU A 1 192 ? 13.062 21.719 38.562 1 65.38 192 GLU A C 1
ATOM 1655 O O . GLU A 1 192 ? 12.703 22.25 37.531 1 65.38 192 GLU A O 1
ATOM 1660 N N . SER A 1 193 ? 13.969 22.188 39.406 1 64.12 193 SER A N 1
ATOM 1661 C CA . SER A 1 193 ? 14.32 23.578 39.125 1 64.12 193 SER A CA 1
ATOM 1662 C C . SER A 1 193 ? 15.492 23.672 38.156 1 64.12 193 SER A C 1
ATOM 1664 O O . SER A 1 193 ? 15.406 24.359 37.125 1 64.12 193 SER A O 1
ATOM 1666 N N . LEU A 1 194 ? 16.578 22.906 38.406 1 62.91 194 LEU A N 1
ATOM 1667 C CA . LEU A 1 194 ? 17.812 23.109 37.656 1 62.91 194 LEU A CA 1
ATOM 1668 C C . LEU A 1 194 ? 17.766 22.328 36.344 1 62.91 194 LEU A C 1
ATOM 1670 O O . LEU A 1 194 ? 18.031 22.891 35.281 1 62.91 194 LEU A O 1
ATOM 1674 N N . VAL A 1 195 ? 17.438 21.141 36.469 1 70.44 195 VAL A N 1
ATOM 1675 C CA . VAL A 1 195 ? 17.531 20.266 35.312 1 70.44 195 VAL A CA 1
ATOM 1676 C C . VAL A 1 195 ? 16.422 20.594 34.344 1 70.44 195 VAL A C 1
ATOM 1678 O O . VAL A 1 195 ? 16.641 20.641 33.125 1 70.44 195 VAL A O 1
ATOM 1681 N N . LEU A 1 196 ? 15.352 20.953 34.844 1 74.56 196 LEU A N 1
ATOM 1682 C CA . LEU A 1 196 ? 14.227 21.297 33.969 1 74.56 196 LEU A CA 1
ATOM 1683 C C . LEU A 1 196 ? 14.484 22.594 33.25 1 74.56 196 LEU A C 1
ATOM 1685 O O . LEU A 1 196 ? 14.102 22.75 32.094 1 74.56 196 LEU A O 1
ATOM 1689 N N . SER A 1 197 ? 15.18 23.438 33.906 1 71.62 197 SER A N 1
ATOM 1690 C CA . SER A 1 197 ? 15.5 24.703 33.25 1 71.62 197 SER A CA 1
ATOM 1691 C C . SER A 1 197 ? 16.5 24.484 32.125 1 71.62 197 SER A C 1
ATOM 1693 O O . SER A 1 197 ? 16.391 25.109 31.062 1 71.62 197 SER A O 1
ATOM 1695 N N . GLU A 1 198 ? 17.453 23.641 32.375 1 72.81 198 GLU A N 1
ATOM 1696 C CA . GLU A 1 198 ? 18.422 23.328 31.344 1 72.81 198 GLU A CA 1
ATOM 1697 C C . GLU A 1 198 ? 17.766 22.625 30.156 1 72.81 198 GLU A C 1
ATOM 1699 O O . GLU A 1 198 ? 18.094 22.922 29 1 72.81 198 GLU A O 1
ATOM 1704 N N . VAL A 1 199 ? 16.938 21.797 30.469 1 78.31 199 VAL A N 1
ATOM 1705 C CA . VAL A 1 199 ? 16.234 21.047 29.422 1 78.31 199 VAL A CA 1
ATOM 1706 C C . VAL A 1 199 ? 15.359 22.016 28.609 1 78.31 199 VAL A C 1
ATOM 1708 O O . VAL A 1 199 ? 15.312 21.922 27.391 1 78.31 199 VAL A O 1
ATOM 1711 N N . MET A 1 200 ? 14.75 22.938 29.25 1 73.62 200 MET A N 1
ATOM 1712 C CA . MET A 1 200 ? 13.898 23.891 28.562 1 73.62 200 MET A CA 1
ATOM 1713 C C . MET A 1 200 ? 14.727 24.812 27.672 1 73.62 200 MET A C 1
ATOM 1715 O O . MET A 1 200 ? 14.305 25.172 26.562 1 73.62 200 MET A O 1
ATOM 1719 N N . ASN A 1 201 ? 15.875 25.094 28.141 1 69.81 201 ASN A N 1
ATOM 1720 C CA . ASN A 1 201 ? 16.766 25.891 27.328 1 69.81 201 ASN A CA 1
ATOM 1721 C C . ASN A 1 201 ? 17.219 25.141 26.078 1 69.81 201 ASN A C 1
ATOM 1723 O O . ASN A 1 201 ? 17.297 25.719 24.984 1 69.81 201 ASN A O 1
ATOM 1727 N N . GLU A 1 202 ? 17.516 23.969 26.359 1 76.06 202 GLU A N 1
ATOM 1728 C CA . GLU A 1 202 ? 17.906 23.156 25.219 1 76.06 202 GLU A CA 1
ATOM 1729 C C . GLU A 1 202 ? 16.781 23.047 24.203 1 76.06 202 GLU A C 1
ATOM 1731 O O . GLU A 1 202 ? 17.031 23.062 22.984 1 76.06 202 GLU A O 1
ATOM 1736 N N . ILE A 1 203 ? 15.656 22.953 24.641 1 74.81 203 ILE A N 1
ATOM 1737 C CA . ILE A 1 203 ? 14.5 22.844 23.766 1 74.81 203 ILE A CA 1
ATOM 1738 C C . ILE A 1 203 ? 14.367 24.125 22.922 1 74.81 203 ILE A C 1
ATOM 1740 O O . ILE A 1 203 ? 14.047 24.062 21.734 1 74.81 203 ILE A O 1
ATOM 1744 N N . LEU A 1 204 ? 14.719 25.188 23.484 1 71.38 204 LEU A N 1
ATOM 1745 C CA . LEU A 1 204 ? 14.633 26.469 22.766 1 71.38 204 LEU A CA 1
ATOM 1746 C C . LEU A 1 204 ? 15.711 26.547 21.688 1 71.38 204 LEU A C 1
ATOM 1748 O O . LEU A 1 204 ? 15.445 27.047 20.594 1 71.38 204 LEU A O 1
ATOM 1752 N N . ILE A 1 205 ? 16.844 26 22.031 1 73.69 205 ILE A N 1
ATOM 1753 C CA . ILE A 1 205 ? 17.938 26 21.062 1 73.69 205 ILE A CA 1
ATOM 1754 C C . ILE A 1 205 ? 17.594 25.062 19.906 1 73.69 205 ILE A C 1
ATOM 1756 O O . ILE A 1 205 ? 17.797 25.406 18.75 1 73.69 205 ILE A O 1
ATOM 1760 N N . LEU A 1 206 ? 17.094 24.016 20.281 1 83.25 206 LEU A N 1
ATOM 1761 C CA . LEU A 1 206 ? 16.766 23 19.281 1 83.25 206 LEU A CA 1
ATOM 1762 C C . LEU A 1 206 ? 15.648 23.5 18.359 1 83.25 206 LEU A C 1
ATOM 1764 O O . LEU A 1 206 ? 15.547 23.047 17.219 1 83.25 206 LEU A O 1
ATOM 1768 N N . LYS A 1 207 ? 14.898 24.406 18.766 1 81.69 207 LYS A N 1
ATOM 1769 C CA . LYS A 1 207 ? 13.805 24.938 17.969 1 81.69 207 LYS A CA 1
ATOM 1770 C C . LYS A 1 207 ? 14.32 25.906 16.906 1 81.69 207 LYS A C 1
ATOM 1772 O O . LYS A 1 207 ? 13.758 26 15.812 1 81.69 207 LYS A O 1
ATOM 1777 N N . LYS A 1 208 ? 15.461 26.5 17.109 1 80.19 208 LYS A N 1
ATOM 1778 C CA . LYS A 1 208 ? 15.977 27.547 16.219 1 80.19 208 LYS A CA 1
ATOM 1779 C C . LYS A 1 208 ? 16.922 26.953 15.18 1 80.19 208 LYS A C 1
ATOM 1781 O O . LYS A 1 208 ? 17.047 27.484 14.07 1 80.19 208 LYS A O 1
ATOM 1786 N N . VAL A 1 209 ? 17.578 25.938 15.539 1 86.75 209 VAL A N 1
ATOM 1787 C CA . VAL A 1 209 ? 18.625 25.375 14.703 1 86.75 209 VAL A CA 1
ATOM 1788 C C . VAL A 1 209 ? 18.031 24.891 13.383 1 86.75 209 VAL A C 1
ATOM 1790 O O . VAL A 1 209 ? 18.609 25.109 12.312 1 86.75 209 VAL A O 1
ATOM 1793 N N . PRO A 1 210 ? 16.828 24.328 13.438 1 88 210 PRO A N 1
ATOM 1794 C CA . PRO A 1 210 ? 16.266 23.844 12.172 1 88 210 PRO A CA 1
ATOM 1795 C C . PRO A 1 210 ? 16 24.969 11.18 1 88 210 PRO A C 1
ATOM 1797 O O . PRO A 1 210 ? 16.125 24.781 9.969 1 88 210 PRO A O 1
ATOM 1800 N N . ASP A 1 211 ? 15.656 26.109 11.578 1 86.06 211 ASP A N 1
ATOM 1801 C CA . ASP A 1 211 ? 15.43 27.234 10.688 1 86.06 211 ASP A CA 1
ATOM 1802 C C . ASP A 1 211 ? 16.719 27.688 10.016 1 86.06 211 ASP A C 1
ATOM 1804 O O . ASP A 1 211 ? 16.734 28 8.82 1 86.06 211 ASP A O 1
ATOM 1808 N N . LYS A 1 212 ? 17.797 27.688 10.781 1 85.62 212 LYS A N 1
ATOM 1809 C CA . LYS A 1 212 ? 19.094 28.016 10.203 1 85.62 212 LYS A CA 1
ATOM 1810 C C . LYS A 1 212 ? 19.531 26.984 9.172 1 85.62 212 LYS A C 1
ATOM 1812 O O . LYS A 1 212 ? 20.125 27.312 8.148 1 85.62 212 LYS A O 1
ATOM 1817 N N . CYS A 1 213 ? 19.234 25.781 9.555 1 91.06 213 CYS A N 1
ATOM 1818 C CA . CYS A 1 213 ? 19.531 24.719 8.602 1 91.06 213 CYS A CA 1
ATOM 1819 C C . CYS A 1 213 ? 18.719 24.891 7.32 1 91.06 213 CYS A C 1
ATOM 1821 O O . CYS A 1 213 ? 19.234 24.656 6.227 1 91.06 213 CYS A O 1
ATOM 1823 N N . SER A 1 214 ? 17.453 25.312 7.457 1 91 214 SER A N 1
ATOM 1824 C CA . SER A 1 214 ? 16.609 25.531 6.277 1 91 214 SER A CA 1
ATOM 1825 C C . SER A 1 214 ? 17.156 26.656 5.414 1 91 214 SER A C 1
ATOM 1827 O O . SER A 1 214 ? 17.109 26.594 4.184 1 91 214 SER A O 1
ATOM 1829 N N . GLN A 1 215 ? 17.719 27.656 6 1 89.88 215 GLN A N 1
ATOM 1830 C CA . GLN A 1 215 ? 18.344 28.75 5.258 1 89.88 215 GLN A CA 1
ATOM 1831 C C . GLN A 1 215 ? 19.578 28.266 4.492 1 89.88 215 GLN A C 1
ATOM 1833 O O . GLN A 1 215 ? 19.75 28.609 3.32 1 89.88 215 GLN A O 1
ATOM 1838 N N . LEU A 1 216 ? 20.391 27.531 5.25 1 92.06 216 LEU A N 1
ATOM 1839 C CA . LEU A 1 216 ? 21.578 26.969 4.605 1 92.06 216 LEU A CA 1
ATOM 1840 C C . LEU A 1 216 ? 21.188 26.062 3.449 1 92.06 216 LEU A C 1
ATOM 1842 O O . LEU A 1 216 ? 21.875 26.031 2.424 1 92.06 216 LEU A O 1
ATOM 1846 N N . LEU A 1 217 ? 20.109 25.328 3.611 1 93.31 217 LEU A N 1
ATOM 1847 C CA . LEU A 1 217 ? 19.625 24.469 2.549 1 93.31 217 LEU A CA 1
ATOM 1848 C C . LEU A 1 217 ? 19.188 25.281 1.34 1 93.31 217 LEU A C 1
ATOM 1850 O O . LEU A 1 217 ? 19.453 24.906 0.198 1 93.31 217 LEU A O 1
ATOM 1854 N N . ASN A 1 218 ? 18.547 26.359 1.599 1 90.75 218 ASN A N 1
ATOM 1855 C CA . ASN A 1 218 ? 18.109 27.234 0.511 1 90.75 218 ASN A CA 1
ATOM 1856 C C . ASN A 1 218 ? 19.297 27.844 -0.232 1 90.75 218 ASN A C 1
ATOM 1858 O O . ASN A 1 218 ? 19.281 27.938 -1.461 1 90.75 218 ASN A O 1
ATOM 1862 N N . VAL A 1 219 ? 20.328 28.219 0.507 1 90.81 219 VAL A N 1
ATOM 1863 C CA . VAL A 1 219 ? 21.531 28.781 -0.104 1 90.81 219 VAL A CA 1
ATOM 1864 C C . VAL A 1 219 ? 22.219 27.703 -0.951 1 90.81 219 VAL A C 1
ATOM 1866 O O . VAL A 1 219 ? 22.641 27.984 -2.076 1 90.81 219 VAL A O 1
ATOM 1869 N N . THR A 1 220 ? 22.297 26.547 -0.375 1 92.81 220 THR A N 1
ATOM 1870 C CA . THR A 1 220 ? 22.922 25.453 -1.101 1 92.81 220 THR A CA 1
ATOM 1871 C C . THR A 1 220 ? 22.125 25.109 -2.357 1 92.81 220 THR A C 1
ATOM 1873 O O . THR A 1 220 ? 22.719 24.812 -3.402 1 92.81 220 THR A O 1
ATOM 1876 N N . GLU A 1 221 ? 20.812 25.125 -2.262 1 92.31 221 GLU A N 1
ATOM 1877 C CA . GLU A 1 221 ? 19.953 24.875 -3.42 1 92.31 221 GLU A CA 1
ATOM 1878 C C . GLU A 1 221 ? 20.172 25.922 -4.504 1 92.31 221 GLU A C 1
ATOM 1880 O O . GLU A 1 221 ? 20.297 25.578 -5.688 1 92.31 221 GLU A O 1
ATOM 1885 N N . ARG A 1 222 ? 20.344 27.125 -4.164 1 89.44 222 ARG A N 1
ATOM 1886 C CA . ARG A 1 222 ? 20.594 28.203 -5.117 1 89.44 222 ARG A CA 1
ATOM 1887 C C . ARG A 1 222 ? 21.969 28.078 -5.766 1 89.44 222 ARG A C 1
ATOM 1889 O O . ARG A 1 222 ? 22.125 28.328 -6.961 1 89.44 222 ARG A O 1
ATOM 1896 N N . LEU A 1 223 ? 22.906 27.719 -4.895 1 91.06 223 LEU A N 1
ATOM 1897 C CA . LEU A 1 223 ? 24.25 27.5 -5.406 1 91.06 223 LEU A CA 1
ATOM 1898 C C . LEU A 1 223 ? 24.266 26.422 -6.484 1 91.06 223 LEU A C 1
ATOM 1900 O O . LEU A 1 223 ? 24.891 26.578 -7.531 1 91.06 223 LEU A O 1
ATOM 1904 N N . LEU A 1 224 ? 23.547 25.359 -6.27 1 92.31 224 LEU A N 1
ATOM 1905 C CA . LEU A 1 224 ? 23.469 24.25 -7.215 1 92.31 224 LEU A CA 1
ATOM 1906 C C . LEU A 1 224 ? 22.719 24.656 -8.477 1 92.31 224 LEU A C 1
ATOM 1908 O O . LEU A 1 224 ? 23.172 24.375 -9.594 1 92.31 224 LEU A O 1
ATOM 1912 N N . LEU A 1 225 ? 21.547 25.359 -8.328 1 90.94 225 LEU A N 1
ATOM 1913 C CA . LEU A 1 225 ? 20.703 25.719 -9.461 1 90.94 225 LEU A CA 1
ATOM 1914 C C . LEU A 1 225 ? 21.391 26.766 -10.336 1 90.94 225 LEU A C 1
ATOM 1916 O O . LEU A 1 225 ? 21.359 26.656 -11.562 1 90.94 225 LEU A O 1
ATOM 1920 N N . ASN A 1 226 ? 22.141 27.688 -9.766 1 88.06 226 ASN A N 1
ATOM 1921 C CA . ASN A 1 226 ? 22.766 28.781 -10.508 1 88.06 226 ASN A CA 1
ATOM 1922 C C . ASN A 1 226 ? 24 28.312 -11.258 1 88.06 226 ASN A C 1
ATOM 1924 O O . ASN A 1 226 ? 24.281 28.781 -12.359 1 88.06 226 ASN A O 1
ATOM 1928 N N . ASN A 1 227 ? 24.688 27.359 -10.766 1 88.94 227 ASN A N 1
ATOM 1929 C CA . ASN A 1 227 ? 25.953 26.984 -11.352 1 88.94 227 ASN A CA 1
ATOM 1930 C C . ASN A 1 227 ? 25.828 25.766 -12.266 1 88.94 227 ASN A C 1
ATOM 1932 O O . ASN A 1 227 ? 26.5 25.672 -13.289 1 88.94 227 ASN A O 1
ATOM 1936 N N . PHE A 1 228 ? 24.906 24.859 -11.977 1 90.75 228 PHE A N 1
ATOM 1937 C CA . PHE A 1 228 ? 24.891 23.609 -12.734 1 90.75 228 PHE A CA 1
ATOM 1938 C C . PHE A 1 228 ? 23.578 23.453 -13.5 1 90.75 228 PHE A C 1
ATOM 1940 O O . PHE A 1 228 ? 23.516 22.719 -14.484 1 90.75 228 PHE A O 1
ATOM 1947 N N . TYR A 1 229 ? 22.516 24.047 -12.969 1 88.38 229 TYR A N 1
ATOM 1948 C CA . TYR A 1 229 ? 21.219 23.906 -13.625 1 88.38 229 TYR A CA 1
ATOM 1949 C C . TYR A 1 229 ? 20.656 25.266 -14.039 1 88.38 229 TYR A C 1
ATOM 1951 O O . TYR A 1 229 ? 19.469 25.531 -13.852 1 88.38 229 TYR A O 1
ATOM 1959 N N . ALA A 1 230 ? 21.406 26.062 -14.539 1 79 230 ALA A N 1
ATOM 1960 C CA . ALA A 1 230 ? 20.984 27.406 -14.914 1 79 230 ALA A CA 1
ATOM 1961 C C . ALA A 1 230 ? 19.938 27.359 -16.016 1 79 230 ALA A C 1
ATOM 1963 O O . ALA A 1 230 ? 18.984 28.141 -16.016 1 79 230 ALA A O 1
ATOM 1964 N N . LEU A 1 231 ? 20.031 26.328 -16.906 1 74.5 231 LEU A N 1
ATOM 1965 C CA . LEU A 1 231 ? 19.125 26.219 -18.062 1 74.5 231 LEU A CA 1
ATOM 1966 C C . LEU A 1 231 ? 17.828 25.531 -17.672 1 74.5 231 LEU A C 1
ATOM 1968 O O . LEU A 1 231 ? 16.766 25.844 -18.203 1 74.5 231 LEU A O 1
ATOM 1972 N N . ASN A 1 232 ? 17.953 24.578 -16.719 1 84.62 232 ASN A N 1
ATOM 1973 C CA . ASN A 1 232 ? 16.781 23.812 -16.312 1 84.62 232 ASN A CA 1
ATOM 1974 C C . ASN A 1 232 ? 16.688 23.703 -14.789 1 84.62 232 ASN A C 1
ATOM 1976 O O . ASN A 1 232 ? 16.953 22.641 -14.219 1 84.62 232 ASN A O 1
ATOM 1980 N N . PRO A 1 233 ? 16.234 24.75 -14.148 1 83.81 233 PRO A N 1
ATOM 1981 C CA . PRO A 1 233 ? 16.172 24.703 -12.688 1 83.81 233 PRO A CA 1
ATOM 1982 C C . PRO A 1 233 ? 15.141 23.703 -12.172 1 83.81 233 PRO A C 1
ATOM 1984 O O . PRO A 1 233 ? 15.281 23.188 -11.062 1 83.81 233 PRO A O 1
ATOM 1987 N N . LYS A 1 234 ? 14.141 23.406 -12.922 1 83.44 234 LYS A N 1
ATOM 1988 C CA . LYS A 1 234 ? 13.125 22.453 -12.484 1 83.44 234 LYS A CA 1
ATOM 1989 C C . LYS A 1 234 ? 13.711 21.062 -12.297 1 83.44 234 LYS A C 1
ATOM 1991 O O . LYS A 1 234 ? 13.367 20.359 -11.344 1 83.44 234 LYS A O 1
ATOM 1996 N N . LYS A 1 235 ? 14.594 20.766 -13.156 1 85.69 235 LYS A N 1
ATOM 1997 C CA . LYS A 1 235 ? 15.242 19.469 -13.047 1 85.69 235 LYS A CA 1
ATOM 1998 C C . LYS A 1 235 ? 16.125 19.391 -11.805 1 85.69 235 LYS A C 1
ATOM 2000 O O . LYS A 1 235 ? 16.172 18.375 -11.117 1 85.69 235 LYS A O 1
ATOM 2005 N N . GLY A 1 236 ? 16.797 20.5 -11.562 1 84.62 236 GLY A N 1
ATOM 2006 C CA . GLY A 1 236 ? 17.625 20.547 -10.367 1 84.62 236 GLY A CA 1
ATOM 2007 C C . GLY A 1 236 ? 16.828 20.438 -9.086 1 84.62 236 GLY A C 1
ATOM 2008 O O . GLY A 1 236 ? 17.219 19.703 -8.172 1 84.62 236 GLY A O 1
ATOM 2009 N N . ARG A 1 237 ? 15.734 21.094 -9.109 1 86.06 237 ARG A N 1
ATOM 2010 C CA . ARG A 1 237 ? 14.883 21.031 -7.922 1 86.06 237 ARG A CA 1
ATOM 2011 C C . ARG A 1 237 ? 14.281 19.641 -7.75 1 86.06 237 ARG A C 1
ATOM 2013 O O . ARG A 1 237 ? 14.148 19.156 -6.629 1 86.06 237 ARG A O 1
ATOM 2020 N N . TYR A 1 238 ? 14.023 19.047 -8.805 1 82.19 238 TYR A N 1
ATOM 2021 C CA . TYR A 1 238 ? 13.469 17.703 -8.781 1 82.19 238 TYR A CA 1
ATOM 2022 C C . TYR A 1 238 ? 14.484 16.703 -8.227 1 82.19 238 TYR A C 1
ATOM 2024 O O . TYR A 1 238 ? 14.133 15.844 -7.418 1 82.19 238 TYR A O 1
ATOM 2032 N N . ASN A 1 239 ? 15.656 16.891 -8.562 1 80 239 ASN A N 1
ATOM 2033 C CA . ASN A 1 239 ? 16.703 15.992 -8.086 1 80 239 ASN A CA 1
ATOM 2034 C C . ASN A 1 239 ? 16.969 16.172 -6.598 1 80 239 ASN A C 1
ATOM 2036 O O . ASN A 1 239 ? 17.281 15.211 -5.891 1 80 239 ASN A O 1
ATOM 2040 N N . LEU A 1 240 ? 16.812 17.391 -6.176 1 84.88 240 LEU A N 1
ATOM 2041 C CA . LEU A 1 240 ? 17.031 17.656 -4.758 1 84.88 240 LEU A CA 1
ATOM 2042 C C . LEU A 1 240 ? 15.867 17.141 -3.924 1 84.88 240 LEU A C 1
ATOM 2044 O O . LEU A 1 240 ? 16.062 16.672 -2.801 1 84.88 240 LEU A O 1
ATOM 2048 N N . ARG A 1 241 ? 14.648 17.203 -4.555 1 80 241 ARG A N 1
ATOM 2049 C CA . ARG A 1 241 ? 13.461 16.734 -3.848 1 80 241 ARG A CA 1
ATOM 2050 C C . ARG A 1 241 ? 13.484 15.227 -3.666 1 80 241 ARG A C 1
ATOM 2052 O O . ARG A 1 241 ? 12.906 14.703 -2.709 1 80 241 ARG A O 1
ATOM 2059 N N . LYS A 1 242 ? 14.141 14.602 -4.492 1 76 242 LYS A N 1
ATOM 2060 C CA . LYS A 1 242 ? 14.25 13.148 -4.402 1 76 242 LYS A CA 1
ATOM 2061 C C . LYS A 1 242 ? 14.969 12.734 -3.119 1 76 242 LYS A C 1
ATOM 2063 O O . LYS A 1 242 ? 14.695 11.664 -2.576 1 76 242 LYS A O 1
ATOM 2068 N N . TYR A 1 243 ? 15.758 13.609 -2.586 1 75.12 243 TYR A N 1
ATOM 2069 C CA . TYR A 1 243 ? 16.5 13.297 -1.369 1 75.12 243 TYR A CA 1
ATOM 2070 C C . TYR A 1 243 ? 15.695 13.68 -0.131 1 75.12 243 TYR A C 1
ATOM 2072 O O . TYR A 1 243 ? 15.961 13.188 0.967 1 75.12 243 TYR A O 1
ATOM 2080 N N . GLN A 1 244 ? 14.727 14.523 -0.39 1 75.62 244 GLN A N 1
ATOM 2081 C CA . GLN A 1 244 ? 13.938 15 0.743 1 75.62 244 GLN A CA 1
ATOM 2082 C C . GLN A 1 244 ? 12.781 14.055 1.048 1 75.62 244 GLN A C 1
ATOM 2084 O O . GLN A 1 244 ? 12.438 13.836 2.213 1 75.62 244 GLN A O 1
ATOM 2089 N N . GLN A 1 245 ? 12.219 13.477 -0.005 1 74.75 245 GLN A N 1
ATOM 2090 C CA . GLN A 1 245 ? 11.016 12.68 0.202 1 74.75 245 GLN A CA 1
ATOM 2091 C C . GLN A 1 245 ? 11.297 11.188 0.006 1 74.75 245 GLN A C 1
ATOM 2093 O O . GLN A 1 245 ? 12.031 10.805 -0.909 1 74.75 245 GLN A O 1
ATOM 2098 N N . GLN A 1 246 ? 10.844 10.406 1.113 1 73.44 246 GLN A N 1
ATOM 2099 C CA . GLN A 1 246 ? 10.969 8.953 0.989 1 73.44 246 GLN A CA 1
ATOM 2100 C C . GLN A 1 246 ? 9.969 8.406 -0.023 1 73.44 246 GLN A C 1
ATOM 2102 O O . GLN A 1 246 ? 8.836 8.891 -0.119 1 73.44 246 GLN A O 1
ATOM 2107 N N . LYS A 1 247 ? 10.422 7.547 -0.958 1 72.94 247 LYS A N 1
ATOM 2108 C CA . LYS A 1 247 ? 9.555 6.922 -1.951 1 72.94 247 LYS A CA 1
ATOM 2109 C C . LYS A 1 247 ? 8.539 5.996 -1.288 1 72.94 247 LYS A C 1
ATOM 2111 O O . LYS A 1 247 ? 8.906 5.164 -0.454 1 72.94 247 LYS A O 1
ATOM 2116 N N . SER A 1 248 ? 7.27 6.305 -1.4 1 76.69 248 SER A N 1
ATOM 2117 C CA . SER A 1 248 ? 6.23 5.422 -0.884 1 76.69 248 SER A CA 1
ATOM 2118 C C . SER A 1 248 ? 5.977 4.254 -1.834 1 76.69 248 SER A C 1
ATOM 2120 O O . SER A 1 248 ? 6.168 4.383 -3.045 1 76.69 248 SER A O 1
ATOM 2122 N N . VAL A 1 249 ? 5.789 3.041 -1.276 1 83.19 249 VAL A N 1
ATOM 2123 C CA . VAL A 1 249 ? 5.516 1.852 -2.076 1 83.19 249 VAL A CA 1
ATOM 2124 C C . VAL A 1 249 ? 4.082 1.901 -2.604 1 83.19 249 VAL A C 1
ATOM 2126 O O . VAL A 1 249 ? 3.133 2.027 -1.826 1 83.19 249 VAL A O 1
ATOM 2129 N N . LYS A 1 250 ? 3.994 1.806 -3.928 1 84.88 250 LYS A N 1
ATOM 2130 C CA . LYS A 1 250 ? 2.672 1.778 -4.547 1 84.88 250 LYS A CA 1
ATOM 2131 C C . LYS A 1 250 ? 1.985 0.436 -4.312 1 84.88 250 LYS A C 1
ATOM 2133 O O . LYS A 1 250 ? 2.639 -0.61 -4.309 1 84.88 250 LYS A O 1
ATOM 2138 N N . GLY A 1 251 ? 0.753 0.413 -4.129 1 87.25 251 GLY A N 1
ATOM 2139 C CA . GLY A 1 251 ? -0.04 -0.783 -3.893 1 87.25 251 GLY A CA 1
ATOM 2140 C C . GLY A 1 251 ? -0.028 -1.748 -5.062 1 87.25 251 GLY A C 1
ATOM 2141 O O . GLY A 1 251 ? -0.081 -2.965 -4.871 1 87.25 251 GLY A O 1
ATOM 2142 N N . GLU A 1 252 ? 0.139 -1.226 -6.172 1 89.44 252 GLU A N 1
ATOM 2143 C CA . GLU A 1 252 ? 0.12 -2.066 -7.367 1 89.44 252 GLU A CA 1
ATOM 2144 C C . GLU A 1 252 ? 1.335 -2.988 -7.41 1 89.44 252 GLU A C 1
ATOM 2146 O O . GLU A 1 252 ? 1.242 -4.125 -7.879 1 89.44 252 GLU A O 1
ATOM 2151 N N . ILE A 1 253 ? 2.377 -2.531 -6.875 1 91.44 253 ILE A N 1
ATOM 2152 C CA . ILE A 1 253 ? 3.609 -3.312 -6.879 1 91.44 253 ILE A CA 1
ATOM 2153 C C . ILE A 1 253 ? 3.471 -4.5 -5.93 1 91.44 253 ILE A C 1
ATOM 2155 O O . ILE A 1 253 ? 3.861 -5.621 -6.266 1 91.44 253 ILE 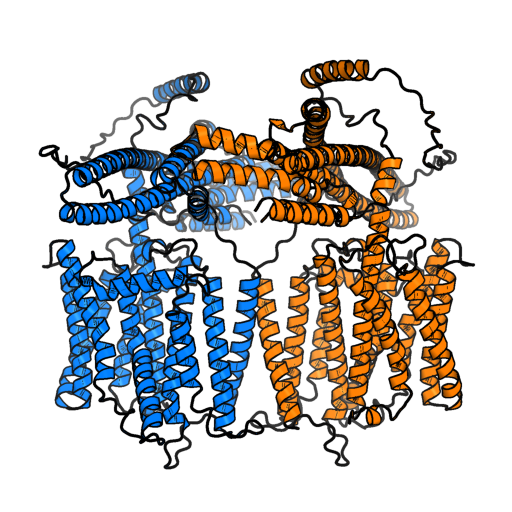A O 1
ATOM 2159 N N . LEU A 1 254 ? 2.875 -4.254 -4.848 1 93.44 254 LEU A N 1
ATOM 2160 C CA . LEU A 1 254 ? 2.682 -5.328 -3.879 1 93.44 254 LEU A CA 1
ATOM 2161 C C . LEU A 1 254 ? 1.679 -6.355 -4.398 1 93.44 254 LEU A C 1
ATOM 2163 O O . LEU A 1 254 ? 1.833 -7.555 -4.16 1 93.44 254 LEU A O 1
ATOM 2167 N N . PHE A 1 255 ? 0.718 -5.871 -5.18 1 94.75 255 PHE A N 1
ATOM 2168 C CA . PHE A 1 255 ? -0.25 -6.781 -5.781 1 94.75 255 PHE A CA 1
ATOM 2169 C C . PHE A 1 255 ? 0.418 -7.676 -6.82 1 94.75 255 PHE A C 1
ATOM 2171 O O . PHE A 1 255 ? 0.202 -8.891 -6.832 1 94.75 255 PHE A O 1
ATOM 2178 N N . LYS A 1 256 ? 1.187 -7.094 -7.641 1 95.12 256 LYS A N 1
ATOM 2179 C CA . LYS A 1 256 ? 1.875 -7.871 -8.672 1 95.12 256 LYS A CA 1
ATOM 2180 C C . LYS A 1 256 ? 2.877 -8.836 -8.047 1 95.12 256 LYS 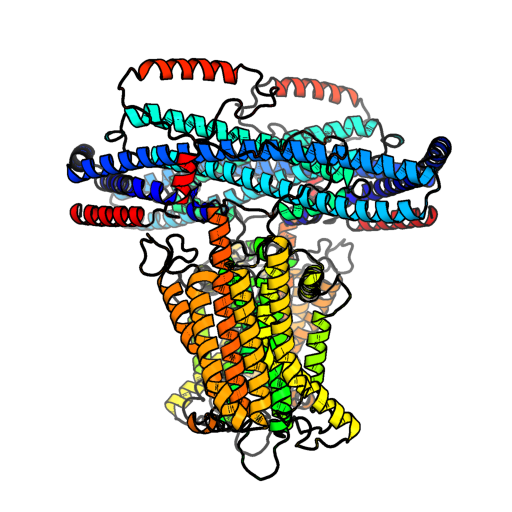A C 1
ATOM 2182 O O . LYS A 1 256 ? 3.049 -9.961 -8.531 1 95.12 256 LYS A O 1
ATOM 2187 N N . PHE A 1 257 ? 3.52 -8.352 -7.051 1 94.81 257 PHE A N 1
ATOM 2188 C CA . PHE A 1 257 ? 4.422 -9.227 -6.312 1 94.81 257 PHE A CA 1
ATOM 2189 C C . PHE A 1 257 ? 3.682 -10.453 -5.793 1 94.81 257 PHE A C 1
ATOM 2191 O O . PHE A 1 257 ? 4.137 -11.586 -5.98 1 94.81 257 PHE A O 1
ATOM 2198 N N . GLY A 1 258 ? 2.551 -10.258 -5.195 1 94.88 258 GLY A N 1
ATOM 2199 C CA . GLY A 1 258 ? 1.756 -11.375 -4.703 1 94.88 258 GLY A CA 1
ATOM 2200 C C . GLY A 1 258 ? 1.23 -12.266 -5.812 1 94.88 258 GLY A C 1
ATOM 2201 O O . GLY A 1 258 ? 1.242 -13.492 -5.691 1 94.88 258 GLY A O 1
ATOM 2202 N N . LEU A 1 259 ? 0.818 -11.75 -6.891 1 96 259 LEU A N 1
ATOM 2203 C CA . LEU A 1 259 ? 0.266 -12.492 -8.023 1 96 259 LEU A CA 1
ATOM 2204 C C . LEU A 1 259 ? 1.288 -13.477 -8.578 1 96 259 LEU A C 1
ATOM 2206 O O . LEU A 1 259 ? 0.989 -14.664 -8.75 1 96 259 LEU A O 1
ATOM 2210 N N . PHE A 1 260 ? 2.479 -13.016 -8.695 1 96.5 260 PHE A N 1
ATOM 2211 C CA . PHE A 1 260 ? 3.484 -13.852 -9.344 1 96.5 260 PHE A CA 1
ATOM 2212 C C . PHE A 1 260 ? 4.027 -14.898 -8.367 1 96.5 260 PHE A C 1
ATOM 2214 O O . PHE A 1 260 ? 4.387 -16 -8.773 1 96.5 260 PHE A O 1
ATOM 2221 N N . ILE A 1 261 ? 4.109 -14.586 -7.133 1 96.06 261 ILE A N 1
ATOM 2222 C CA . ILE A 1 261 ? 4.496 -15.594 -6.152 1 96.06 261 ILE A CA 1
ATOM 2223 C C . ILE A 1 261 ? 3.422 -16.672 -6.07 1 96.06 261 ILE A C 1
ATOM 2225 O O . ILE A 1 261 ? 3.73 -17.844 -5.855 1 96.06 261 ILE A O 1
ATOM 2229 N N . GLY A 1 262 ? 2.172 -16.203 -6.203 1 94.81 262 GLY A N 1
ATOM 2230 C CA . GLY A 1 262 ? 1.102 -17.188 -6.234 1 94.81 262 GLY A CA 1
ATOM 2231 C C . GLY A 1 262 ? 1.215 -18.141 -7.398 1 94.81 262 GLY A C 1
ATOM 2232 O O . GLY A 1 262 ? 1.09 -19.359 -7.223 1 94.81 262 GLY A O 1
ATOM 2233 N N . PHE A 1 263 ? 1.58 -17.656 -8.57 1 94.56 263 PHE A N 1
ATOM 2234 C CA . PHE A 1 263 ? 1.823 -18.516 -9.727 1 94.56 263 PHE A CA 1
ATOM 2235 C C . PHE A 1 263 ? 2.949 -19.5 -9.445 1 94.56 263 PHE A C 1
ATOM 2237 O O . PHE A 1 263 ? 2.803 -20.703 -9.68 1 94.56 263 PHE A O 1
ATOM 2244 N N . ALA A 1 264 ? 3.986 -18.938 -8.875 1 95.06 264 ALA A N 1
ATOM 2245 C CA . ALA A 1 264 ? 5.211 -19.703 -8.695 1 95.06 264 ALA A CA 1
ATOM 2246 C C . ALA A 1 264 ? 5.008 -20.844 -7.688 1 95.06 264 ALA A C 1
ATOM 2248 O O . ALA A 1 264 ? 5.477 -21.953 -7.895 1 95.06 264 ALA A O 1
ATOM 2249 N N . LEU A 1 265 ? 4.254 -20.594 -6.727 1 93.94 265 LEU A N 1
ATOM 2250 C CA . LEU A 1 265 ? 4.09 -21.594 -5.676 1 93.94 265 LEU A CA 1
ATOM 2251 C C . LEU A 1 265 ? 3.238 -22.75 -6.168 1 93.94 265 LEU A C 1
ATOM 2253 O O . LEU A 1 265 ? 3.527 -23.922 -5.859 1 93.94 265 LEU A O 1
ATOM 2257 N N . VAL A 1 266 ? 2.238 -22.469 -6.906 1 93.06 266 VAL A N 1
ATOM 2258 C CA . VAL A 1 266 ? 1.398 -23.547 -7.426 1 93.06 266 VAL A CA 1
ATOM 2259 C C . VAL A 1 266 ? 2.178 -24.359 -8.453 1 93.06 266 VAL A C 1
ATOM 2261 O O . VAL A 1 266 ? 2.131 -25.594 -8.445 1 93.06 266 VAL A O 1
ATOM 2264 N N . LEU A 1 267 ? 2.939 -23.719 -9.219 1 91.94 267 LEU A N 1
ATOM 2265 C CA . LEU A 1 267 ? 3.713 -24.406 -10.242 1 91.94 267 LEU A CA 1
ATOM 2266 C C . LEU A 1 267 ? 4.82 -25.25 -9.609 1 91.94 267 LEU A C 1
ATOM 2268 O O . LEU A 1 267 ? 5.113 -26.344 -10.078 1 91.94 267 LEU A O 1
ATOM 2272 N N . LEU A 1 268 ? 5.406 -24.719 -8.539 1 92.62 268 LEU A N 1
ATOM 2273 C CA . LEU A 1 268 ? 6.434 -25.469 -7.828 1 92.62 268 LEU A CA 1
ATOM 2274 C C . LEU A 1 268 ? 5.848 -26.734 -7.215 1 92.62 268 LEU A C 1
ATOM 2276 O O . LEU A 1 268 ? 6.469 -27.797 -7.266 1 92.62 268 LEU A O 1
ATOM 2280 N N . THR A 1 269 ? 4.633 -26.562 -6.707 1 87.56 269 THR A N 1
ATOM 2281 C CA . THR A 1 269 ? 3.977 -27.734 -6.129 1 87.56 269 THR A CA 1
ATOM 2282 C C . THR A 1 269 ? 3.645 -28.766 -7.215 1 87.56 269 THR A C 1
ATOM 2284 O O . THR A 1 269 ? 3.77 -29.969 -6.996 1 87.56 269 THR A O 1
ATOM 2287 N N . PHE A 1 270 ? 3.365 -28.312 -8.352 1 84.31 270 PHE A N 1
ATOM 2288 C CA . PHE A 1 270 ? 3.072 -29.188 -9.477 1 84.31 270 PHE A CA 1
ATOM 2289 C C . PHE A 1 270 ? 4.324 -29.938 -9.914 1 84.31 270 PHE A C 1
ATOM 2291 O O . PHE A 1 270 ? 4.262 -31.125 -10.234 1 84.31 270 PHE A O 1
ATOM 2298 N N . ILE A 1 271 ? 5.441 -29.297 -9.875 1 85.06 271 ILE A N 1
ATOM 2299 C CA . ILE A 1 271 ? 6.699 -29.938 -10.258 1 85.06 271 ILE A CA 1
ATOM 2300 C C . ILE A 1 271 ? 7.062 -31.016 -9.242 1 85.06 271 ILE A C 1
ATOM 2302 O O . ILE A 1 271 ? 7.527 -32.094 -9.625 1 85.06 271 ILE A O 1
ATOM 2306 N N . PHE A 1 272 ? 6.773 -30.75 -8.016 1 84.38 272 PHE A N 1
ATOM 2307 C CA . PHE A 1 272 ? 7.055 -31.734 -6.98 1 84.38 272 PHE A CA 1
ATOM 2308 C C . PHE A 1 272 ? 6.148 -32.938 -7.133 1 84.38 272 PHE A C 1
ATOM 2310 O O . PHE A 1 272 ? 6.586 -34.094 -6.938 1 84.38 272 PHE A O 1
ATOM 2317 N N . LEU A 1 273 ? 4.945 -32.719 -7.543 1 77.56 273 LEU A N 1
ATOM 2318 C CA . LEU A 1 273 ? 4.016 -33.844 -7.742 1 77.56 273 LEU A CA 1
ATOM 2319 C C . LEU A 1 273 ? 4.402 -34.656 -8.961 1 77.56 273 LEU A C 1
ATOM 2321 O O . LEU A 1 273 ? 4.328 -35.875 -8.938 1 77.56 273 LEU A O 1
ATOM 2325 N N . LEU A 1 274 ? 4.945 -34.031 -9.977 1 75.81 274 LEU A N 1
ATOM 2326 C CA . LEU A 1 274 ? 5.391 -34.75 -11.172 1 75.81 274 LEU A CA 1
ATOM 2327 C C . LEU A 1 274 ? 6.641 -35.562 -10.875 1 75.81 274 LEU A C 1
ATOM 2329 O O . LEU A 1 274 ? 6.805 -36.656 -11.414 1 75.81 274 LEU A O 1
ATOM 2333 N N . ARG A 1 275 ? 7.488 -35.062 -9.984 1 77.5 275 ARG A N 1
ATOM 2334 C CA . ARG A 1 275 ? 8.703 -35.781 -9.609 1 77.5 275 ARG A CA 1
ATOM 2335 C C . ARG A 1 275 ? 8.375 -37.031 -8.766 1 77.5 275 ARG A C 1
ATOM 2337 O O . ARG A 1 275 ? 8.953 -38.094 -8.969 1 77.5 275 ARG A O 1
ATOM 2344 N N . ILE A 1 276 ? 7.445 -36.844 -7.945 1 73.06 276 ILE A N 1
ATOM 2345 C CA . ILE A 1 276 ? 7.07 -37.938 -7.059 1 73.06 276 ILE A CA 1
ATOM 2346 C C . ILE A 1 276 ? 6.41 -39.062 -7.863 1 73.06 276 ILE A C 1
ATOM 2348 O O . ILE A 1 276 ? 6.641 -40.25 -7.602 1 73.06 276 ILE A O 1
ATOM 2352 N N . GLU A 1 277 ? 5.707 -38.688 -8.93 1 69.19 277 GLU A N 1
ATOM 2353 C CA . GLU A 1 277 ? 5.016 -39.688 -9.742 1 69.19 277 GLU A CA 1
ATOM 2354 C C . GLU A 1 277 ? 5.957 -40.312 -10.766 1 69.19 277 GLU A C 1
ATOM 2356 O O . GLU A 1 277 ? 5.602 -41.281 -11.422 1 69.19 277 GLU A O 1
ATOM 2361 N N . GLY A 1 278 ? 7.285 -39.844 -10.695 1 63.25 278 GLY A N 1
ATOM 2362 C CA . GLY A 1 278 ? 8.312 -40.5 -11.508 1 63.25 278 GLY A CA 1
ATOM 2363 C C . GLY A 1 278 ? 8.336 -39.969 -12.938 1 63.25 278 GLY A C 1
ATOM 2364 O O . GLY A 1 278 ? 9.023 -40.531 -13.789 1 63.25 278 GLY A O 1
ATOM 2365 N N . TYR A 1 279 ? 7.539 -38.969 -13.195 1 63.16 279 TYR A N 1
ATOM 2366 C CA . TYR A 1 279 ? 7.527 -38.5 -14.57 1 63.16 279 TYR A CA 1
ATOM 2367 C C . TYR A 1 279 ? 8.828 -37.781 -14.898 1 63.16 279 TYR A C 1
ATOM 2369 O O . TYR A 1 279 ? 9.273 -37.781 -16.047 1 63.16 279 TYR A O 1
ATOM 2377 N N . ILE A 1 280 ? 9.453 -37.188 -13.906 1 61.56 280 ILE A N 1
ATOM 2378 C CA . ILE A 1 280 ? 10.703 -36.469 -14.109 1 61.56 280 ILE A CA 1
ATOM 2379 C C . ILE A 1 280 ? 11.875 -37.281 -13.594 1 61.56 280 ILE A C 1
ATOM 2381 O O . ILE A 1 280 ? 12.344 -37.094 -12.469 1 61.56 280 ILE A O 1
ATOM 2385 N N . ASP A 1 281 ? 11.773 -38.688 -13.422 1 55.06 281 ASP A N 1
ATOM 2386 C CA . ASP A 1 281 ? 12.867 -39.5 -12.914 1 55.06 281 ASP A CA 1
ATOM 2387 C C . ASP A 1 281 ? 13.961 -39.688 -13.969 1 55.06 281 ASP A C 1
ATOM 2389 O O . ASP A 1 281 ? 13.703 -40.219 -15.047 1 55.06 281 ASP A O 1
ATOM 2393 N N . PRO A 1 282 ? 15.047 -39.031 -13.781 1 51.97 282 PRO A N 1
ATOM 2394 C CA . PRO A 1 282 ? 16.219 -39.156 -14.656 1 51.97 282 PRO A CA 1
ATOM 2395 C C . PRO A 1 282 ? 16.734 -40.594 -14.734 1 51.97 282 PRO A C 1
ATOM 2397 O O . PRO A 1 282 ? 17.547 -40.906 -15.609 1 51.97 282 PRO A O 1
ATOM 2400 N N . ASP A 1 283 ? 16.625 -41.375 -13.586 1 48.47 283 ASP A N 1
ATOM 2401 C CA . ASP A 1 283 ? 17.266 -42.688 -13.555 1 48.47 283 ASP A CA 1
ATOM 2402 C C . ASP A 1 283 ? 16.578 -43.656 -14.508 1 48.47 283 ASP A C 1
ATOM 2404 O O . ASP A 1 283 ? 16.859 -44.875 -14.492 1 48.47 283 ASP A O 1
ATOM 2408 N N . ASN A 1 284 ? 15.297 -43.438 -14.836 1 46.66 284 ASN A N 1
ATOM 2409 C CA . ASN A 1 284 ? 14.922 -44.562 -15.672 1 46.66 284 ASN A CA 1
ATOM 2410 C C . ASN A 1 284 ? 16.047 -44.969 -16.609 1 46.66 284 ASN A C 1
ATOM 2412 O O . ASN A 1 284 ? 16.516 -44.188 -17.422 1 46.66 284 ASN A O 1
ATOM 2416 N N . ASN A 1 285 ? 16.906 -45.875 -16.109 1 41.75 285 ASN A N 1
ATOM 2417 C CA . ASN A 1 285 ? 18.125 -46.594 -16.453 1 41.75 285 ASN A CA 1
ATOM 2418 C C . ASN A 1 285 ? 18.344 -46.625 -17.969 1 41.75 285 ASN A C 1
ATOM 2420 O O . ASN A 1 285 ? 19.297 -47.219 -18.453 1 41.75 285 ASN A O 1
ATOM 2424 N N . GLN A 1 286 ? 17.344 -47.281 -18.875 1 40.91 286 GLN A N 1
ATOM 2425 C CA . GLN A 1 286 ? 18 -47.906 -20.016 1 40.91 286 GLN A CA 1
ATOM 2426 C C . GLN A 1 286 ? 19.016 -46.969 -20.656 1 40.91 286 GLN A C 1
ATOM 2428 O O . GLN A 1 286 ? 18.969 -45.75 -20.406 1 40.91 286 GLN A O 1
ATOM 2433 N N . ASN A 1 287 ? 19.844 -47.531 -21.812 1 39.44 287 ASN A N 1
ATOM 2434 C CA . ASN A 1 287 ? 20.938 -47.156 -22.703 1 39.44 287 ASN A CA 1
ATOM 2435 C C . ASN A 1 287 ? 20.875 -45.688 -23.062 1 39.44 287 ASN A C 1
ATOM 2437 O O . ASN A 1 287 ? 21.828 -45.125 -23.641 1 39.44 287 ASN A O 1
ATOM 2441 N N . GLN A 1 288 ? 19.688 -45.156 -23.562 1 40.34 288 GLN A N 1
ATOM 2442 C CA . GLN A 1 288 ? 19.609 -43.969 -24.375 1 40.34 288 GLN A CA 1
ATOM 2443 C C . GLN A 1 288 ? 19.672 -42.688 -23.5 1 40.34 288 GLN A C 1
ATOM 2445 O O . GLN A 1 288 ? 18.781 -42.469 -22.688 1 40.34 288 GLN A O 1
ATOM 2450 N N . HIS A 1 289 ? 20.703 -42.219 -22.828 1 48.34 289 HIS A N 1
ATOM 2451 C CA . HIS A 1 289 ? 20.984 -40.906 -22.266 1 48.34 289 HIS A CA 1
ATOM 2452 C C . HIS A 1 289 ? 19.891 -39.906 -22.641 1 48.34 289 HIS A C 1
ATOM 2454 O O . HIS A 1 289 ? 19.828 -39.438 -23.766 1 48.34 289 HIS A O 1
ATOM 2460 N N . SER A 1 290 ? 18.641 -39.875 -21.969 1 56 290 SER A N 1
ATOM 2461 C CA . SER A 1 290 ? 17.344 -39.25 -22.203 1 56 290 SER A CA 1
ATOM 2462 C C . SER A 1 290 ? 17.5 -37.75 -22.422 1 56 290 SER A C 1
ATOM 2464 O O . SER A 1 290 ? 18.5 -37.156 -22.016 1 56 290 SER A O 1
ATOM 2466 N N . ILE A 1 291 ? 16.938 -37.125 -23.422 1 63.66 291 ILE A N 1
ATOM 2467 C CA . ILE A 1 291 ? 16.812 -35.719 -23.844 1 63.66 291 ILE A CA 1
ATOM 2468 C C . ILE A 1 291 ? 16.719 -34.812 -22.625 1 63.66 291 ILE A C 1
ATOM 2470 O O . ILE A 1 291 ? 17.312 -33.719 -22.594 1 63.66 291 ILE A O 1
ATOM 2474 N N . PHE A 1 292 ? 16.344 -35.438 -21.5 1 70.75 292 PHE A N 1
ATOM 2475 C CA . PHE A 1 292 ? 16.172 -34.594 -20.328 1 70.75 292 PHE A CA 1
ATOM 2476 C C . PHE A 1 292 ? 17.484 -34.406 -19.594 1 70.75 292 PHE A C 1
ATOM 2478 O O . PHE A 1 292 ? 17.766 -33.312 -19.062 1 70.75 292 PHE A O 1
ATOM 2485 N N . GLN A 1 293 ? 18.359 -35.375 -19.609 1 73.44 293 GLN A N 1
ATOM 2486 C CA . GLN A 1 293 ? 19.625 -35.25 -18.922 1 73.44 293 GLN A CA 1
ATOM 2487 C C . GLN A 1 293 ? 20.531 -34.25 -19.609 1 73.44 293 GLN A C 1
ATOM 2489 O O . GLN A 1 293 ? 21.266 -33.5 -18.953 1 73.44 293 GLN A O 1
ATOM 2494 N N . LYS A 1 294 ? 20.391 -34.219 -20.891 1 76.62 294 LYS A N 1
ATOM 2495 C CA . LYS A 1 294 ? 21.203 -33.281 -21.656 1 76.62 294 LYS A CA 1
ATOM 2496 C C . LYS A 1 294 ? 20.656 -31.844 -21.562 1 76.62 294 LYS A C 1
ATOM 2498 O O . LYS A 1 294 ? 21.422 -30.875 -21.625 1 76.62 294 LYS A O 1
ATOM 2503 N N . MET A 1 295 ? 19.422 -31.688 -21.297 1 83.25 295 MET A N 1
ATOM 2504 C CA . MET A 1 295 ? 18.797 -30.375 -21.219 1 83.25 295 MET A CA 1
ATOM 2505 C C . MET A 1 295 ? 18.812 -29.844 -19.797 1 83.25 295 MET A C 1
ATOM 2507 O O . MET A 1 295 ? 18.641 -28.641 -19.578 1 83.25 295 MET A O 1
ATOM 2511 N N . PHE A 1 296 ? 19.094 -30.625 -18.891 1 85.06 296 PHE A N 1
ATOM 2512 C CA . PHE A 1 296 ? 18.969 -30.281 -17.484 1 85.06 296 PHE A CA 1
ATOM 2513 C C . PHE A 1 296 ? 19.953 -29.172 -17.109 1 85.06 296 PHE A C 1
ATOM 2515 O O . PHE A 1 296 ? 19.594 -28.219 -16.406 1 85.06 296 PHE A O 1
ATOM 2522 N N . PRO A 1 297 ? 21.141 -29.203 -17.625 1 88.19 297 PRO A N 1
ATOM 2523 C CA . PRO A 1 297 ? 22.062 -28.125 -17.234 1 88.19 297 PRO A CA 1
ATOM 2524 C C . PRO A 1 297 ? 21.641 -26.766 -17.781 1 88.19 297 PRO A C 1
ATOM 2526 O O . PRO A 1 297 ? 21.984 -25.734 -17.203 1 88.19 297 PRO A O 1
ATOM 2529 N N . CYS A 1 298 ? 20.953 -26.797 -18.828 1 90.12 298 CYS A N 1
ATOM 2530 C CA . CYS A 1 298 ? 20.453 -25.531 -19.375 1 90.12 298 CYS A CA 1
ATOM 2531 C C . CYS A 1 298 ? 19.438 -24.906 -18.438 1 90.12 298 CYS A C 1
ATOM 2533 O O . CYS A 1 298 ? 19.453 -23.688 -18.203 1 90.12 298 CYS A O 1
ATOM 2535 N N . PHE A 1 299 ? 18.609 -25.719 -17.844 1 92.25 299 PHE A N 1
ATOM 2536 C CA . PHE A 1 299 ? 17.609 -25.219 -16.906 1 92.25 299 PHE A CA 1
ATOM 2537 C C . PHE A 1 299 ? 18.25 -24.953 -15.539 1 92.25 299 PHE A C 1
ATOM 2539 O O . PHE A 1 299 ? 17.828 -24.047 -14.82 1 92.25 299 PHE A O 1
ATOM 2546 N N . ARG A 1 300 ? 19.219 -25.719 -15.234 1 93.19 300 ARG A N 1
ATOM 2547 C CA . ARG A 1 300 ? 19.859 -25.578 -13.938 1 93.19 300 ARG A CA 1
ATOM 2548 C C . ARG A 1 300 ? 20.547 -24.219 -13.805 1 93.19 300 ARG A C 1
ATOM 2550 O O . ARG A 1 300 ? 20.391 -23.531 -12.789 1 93.19 300 ARG A O 1
ATOM 2557 N N . GLY A 1 301 ? 21.297 -23.844 -14.789 1 94.12 301 GLY A N 1
ATOM 2558 C CA . GLY A 1 301 ? 21.953 -22.547 -14.75 1 94.12 301 GLY A CA 1
ATOM 2559 C C . GLY A 1 301 ? 21 -21.391 -14.562 1 94.12 301 GLY A C 1
ATOM 2560 O O . GLY A 1 301 ? 21.281 -20.469 -13.789 1 94.12 301 GLY A O 1
ATOM 2561 N N . LEU A 1 302 ? 19.938 -21.484 -15.234 1 95.62 302 LEU A N 1
ATOM 2562 C CA . LEU A 1 302 ? 18.938 -20.422 -15.117 1 95.62 302 LEU A CA 1
ATOM 2563 C C . LEU A 1 302 ? 18.312 -20.422 -13.719 1 95.62 302 LEU A C 1
ATOM 2565 O O . LEU A 1 302 ? 18.109 -19.359 -13.133 1 95.62 302 LEU A O 1
ATOM 2569 N N . ALA A 1 303 ? 18 -21.547 -13.203 1 95.56 303 ALA A N 1
ATOM 2570 C CA . ALA A 1 303 ? 17.406 -21.656 -11.867 1 95.56 303 ALA A CA 1
ATOM 2571 C C . ALA A 1 303 ? 18.359 -21.094 -10.805 1 95.56 303 ALA A C 1
ATOM 2573 O O . ALA A 1 303 ? 17.922 -20.375 -9.906 1 95.56 303 ALA A O 1
ATOM 2574 N N . LEU A 1 304 ? 19.578 -21.375 -10.945 1 96.5 304 LEU A N 1
ATOM 2575 C CA . LEU A 1 304 ? 20.562 -20.891 -9.969 1 96.5 304 LEU A CA 1
ATOM 2576 C C . LEU A 1 304 ? 20.719 -19.375 -10.055 1 96.5 304 LEU A C 1
ATOM 2578 O O . LEU A 1 304 ? 20.906 -18.719 -9.031 1 96.5 304 LEU A O 1
ATOM 2582 N N . PHE A 1 305 ? 20.672 -18.859 -11.203 1 95.69 305 PHE A N 1
ATOM 2583 C CA . PHE A 1 305 ? 20.719 -17.422 -11.359 1 95.69 305 PHE A CA 1
ATOM 2584 C C . PHE A 1 305 ? 19.531 -16.75 -10.688 1 95.69 305 PHE A C 1
ATOM 2586 O O . PHE A 1 305 ? 19.656 -15.719 -10.031 1 95.69 305 PHE A O 1
ATOM 2593 N N . ILE A 1 306 ? 18.406 -17.328 -10.805 1 96.06 306 ILE A N 1
ATOM 2594 C CA . ILE A 1 306 ? 17.203 -16.766 -10.219 1 96.06 306 ILE A CA 1
ATOM 2595 C C . ILE A 1 306 ? 17.25 -16.906 -8.695 1 96.06 306 ILE A C 1
ATOM 2597 O O . ILE A 1 306 ? 16.844 -16 -7.969 1 96.06 306 ILE A O 1
ATOM 2601 N N . ILE A 1 307 ? 17.75 -18.031 -8.258 1 96.62 307 ILE A N 1
ATOM 2602 C CA . ILE A 1 307 ? 17.906 -18.219 -6.816 1 96.62 307 ILE A CA 1
ATOM 2603 C C . ILE A 1 307 ? 18.859 -17.172 -6.254 1 96.62 307 ILE A C 1
ATOM 2605 O O . ILE A 1 307 ? 18.625 -16.609 -5.18 1 96.62 307 ILE A O 1
ATOM 2609 N N . TYR A 1 308 ? 19.906 -16.938 -6.977 1 96.31 308 TYR A N 1
ATOM 2610 C CA . TYR A 1 308 ? 20.844 -15.906 -6.562 1 96.31 308 TYR A CA 1
ATOM 2611 C C . TYR A 1 308 ? 20.156 -14.555 -6.469 1 96.31 308 TYR A C 1
ATOM 2613 O O . TYR A 1 308 ? 20.391 -13.789 -5.527 1 96.31 308 TYR A O 1
ATOM 2621 N N . TYR A 1 309 ? 19.344 -14.273 -7.438 1 94.75 309 TYR A N 1
ATOM 2622 C CA . TYR A 1 309 ? 18.594 -13.031 -7.434 1 94.75 309 TYR A CA 1
ATOM 2623 C C . TYR A 1 309 ? 17.672 -12.953 -6.215 1 94.75 309 TYR A C 1
ATOM 2625 O O . TYR A 1 309 ? 17.531 -11.883 -5.613 1 94.75 309 TYR A O 1
ATOM 2633 N N . TRP A 1 310 ? 17.078 -14.039 -5.781 1 96.5 310 TRP A N 1
ATOM 2634 C CA . TRP A 1 310 ? 16.266 -14.102 -4.578 1 96.5 310 TRP A CA 1
ATOM 2635 C C . TRP A 1 310 ? 17.109 -13.828 -3.334 1 96.5 310 TRP A C 1
ATOM 2637 O O . TRP A 1 310 ? 16.656 -13.133 -2.418 1 96.5 310 TRP A O 1
ATOM 2647 N N . TYR A 1 311 ? 18.266 -14.336 -3.348 1 96.94 311 TYR A N 1
ATOM 2648 C CA . TYR A 1 311 ? 19.141 -14.141 -2.197 1 96.94 311 TYR A CA 1
ATOM 2649 C C . TYR A 1 311 ? 19.562 -12.68 -2.072 1 96.94 311 TYR A C 1
ATOM 2651 O O . TYR A 1 311 ? 19.656 -12.148 -0.965 1 96.94 311 TYR A O 1
ATOM 2659 N N . LEU A 1 312 ? 19.797 -12.07 -3.168 1 94.5 312 LEU A N 1
ATOM 2660 C CA . LEU A 1 312 ? 20.125 -10.648 -3.127 1 94.5 312 LEU A CA 1
ATOM 2661 C C . LEU A 1 312 ? 18.953 -9.844 -2.602 1 94.5 312 LEU A C 1
ATOM 2663 O O . LEU A 1 312 ? 19.141 -8.891 -1.832 1 94.5 312 LEU A O 1
ATOM 2667 N N . ALA A 1 313 ? 17.797 -10.234 -2.988 1 94.94 313 ALA A N 1
ATOM 2668 C CA . ALA A 1 313 ? 16.609 -9.555 -2.498 1 94.94 313 ALA A CA 1
ATOM 2669 C C . ALA A 1 313 ? 16.422 -9.766 -0.996 1 94.94 313 ALA A C 1
ATOM 2671 O O . ALA A 1 313 ? 16.047 -8.844 -0.274 1 94.94 313 ALA A O 1
ATOM 2672 N N . LEU A 1 314 ? 16.719 -10.898 -0.565 1 96.12 314 LEU A N 1
ATOM 2673 C CA . LEU A 1 314 ? 16.625 -11.203 0.858 1 96.12 314 LEU A CA 1
ATOM 2674 C C . LEU A 1 314 ? 17.641 -10.406 1.659 1 96.12 314 LEU A C 1
ATOM 2676 O O . LEU A 1 314 ? 17.359 -9.953 2.771 1 96.12 314 LEU A O 1
ATOM 2680 N N . ASP A 1 315 ? 18.734 -10.219 1.124 1 96.12 315 ASP A N 1
ATOM 2681 C CA . ASP A 1 315 ? 19.75 -9.391 1.774 1 96.12 315 ASP A CA 1
ATOM 2682 C C . ASP A 1 315 ? 19.281 -7.945 1.896 1 96.12 315 ASP A C 1
ATOM 2684 O O . ASP A 1 315 ? 19.422 -7.324 2.951 1 96.12 315 ASP A O 1
ATOM 2688 N N . LEU A 1 316 ? 18.75 -7.484 0.825 1 93.19 316 LEU A N 1
ATOM 2689 C CA . LEU A 1 316 ? 18.25 -6.113 0.849 1 93.19 316 LEU A CA 1
ATOM 2690 C C . LEU A 1 316 ? 17.141 -5.957 1.894 1 93.19 316 LEU A C 1
ATOM 2692 O O . LEU A 1 316 ? 17.094 -4.949 2.6 1 93.19 316 LEU A O 1
ATOM 2696 N N . TRP A 1 317 ? 16.328 -6.953 1.941 1 94.06 317 TRP A N 1
ATOM 2697 C CA . TRP A 1 317 ? 15.266 -6.934 2.938 1 94.06 317 TRP A CA 1
ATOM 2698 C C . TRP A 1 317 ? 15.836 -7 4.348 1 94.06 317 TRP A C 1
ATOM 2700 O O . TRP A 1 317 ? 15.391 -6.273 5.242 1 94.06 317 TRP A O 1
ATOM 2710 N N . GLY A 1 318 ? 16.797 -7.848 4.543 1 94 318 GLY A N 1
ATOM 2711 C CA . GLY A 1 318 ? 17.438 -7.957 5.852 1 94 318 GLY A CA 1
ATOM 2712 C C . GLY A 1 318 ? 18.078 -6.668 6.309 1 94 318 GLY A C 1
ATOM 2713 O O . GLY A 1 318 ? 17.906 -6.246 7.457 1 94 318 GLY A O 1
ATOM 2714 N N . TRP A 1 319 ? 18.812 -6.023 5.422 1 92.94 319 TRP A N 1
ATOM 2715 C CA . TRP A 1 319 ? 19.484 -4.777 5.773 1 92.94 319 TRP A CA 1
ATOM 2716 C C . TRP A 1 319 ? 18.469 -3.686 6.098 1 92.94 319 TRP A C 1
ATOM 2718 O O . TRP A 1 319 ? 18.688 -2.889 7.016 1 92.94 319 TRP A O 1
ATOM 2728 N N . THR A 1 320 ? 17.375 -3.662 5.352 1 89.5 320 THR A N 1
ATOM 2729 C CA . THR A 1 320 ? 16.359 -2.643 5.594 1 89.5 320 THR A CA 1
ATOM 2730 C C . THR A 1 320 ? 15.625 -2.912 6.902 1 89.5 320 THR A C 1
ATOM 2732 O O . THR A 1 320 ? 15.305 -1.981 7.645 1 89.5 320 THR A O 1
ATOM 2735 N N . HIS A 1 321 ? 15.422 -4.176 7.125 1 90.12 321 HIS A N 1
ATOM 2736 C CA . HIS A 1 321 ? 14.695 -4.551 8.328 1 90.12 321 HIS A CA 1
ATOM 2737 C C . HIS A 1 321 ? 15.492 -4.203 9.586 1 90.12 321 HIS A C 1
ATOM 2739 O O . HIS A 1 321 ? 14.922 -3.738 10.578 1 90.12 321 HIS A O 1
ATOM 2745 N N . PHE A 1 322 ? 16.781 -4.328 9.539 1 90.06 322 PHE A N 1
ATOM 2746 C CA . PHE A 1 322 ? 17.625 -4.043 10.695 1 90.06 322 PHE A CA 1
ATOM 2747 C C . PHE A 1 322 ? 18.188 -2.629 10.625 1 90.06 322 PHE A C 1
ATOM 2749 O O . PHE A 1 322 ? 19.031 -2.25 11.43 1 90.06 322 PHE A O 1
ATOM 2756 N N . ARG A 1 323 ? 17.797 -1.856 9.602 1 88.12 323 ARG A N 1
ATOM 2757 C CA . ARG A 1 323 ? 18.156 -0.449 9.438 1 88.12 323 ARG A CA 1
ATOM 2758 C C . ARG A 1 323 ? 19.656 -0.277 9.234 1 88.12 323 ARG A C 1
ATOM 2760 O O . ARG A 1 323 ? 20.281 0.55 9.898 1 88.12 323 ARG A O 1
ATOM 2767 N N . ILE A 1 324 ? 20.172 -1.144 8.461 1 90.88 324 ILE A N 1
ATOM 2768 C CA . ILE A 1 324 ? 21.562 -1.019 8.031 1 90.88 324 ILE A CA 1
ATOM 2769 C C . ILE A 1 324 ? 21.625 -0.248 6.719 1 90.88 324 ILE A C 1
ATOM 2771 O O . ILE A 1 324 ? 20.938 -0.591 5.754 1 90.88 324 ILE A O 1
ATOM 2775 N N . ASN A 1 325 ? 22.359 0.811 6.719 1 86.81 325 ASN A N 1
ATOM 2776 C CA . ASN A 1 325 ? 22.438 1.666 5.539 1 86.81 325 ASN A CA 1
ATOM 2777 C C . ASN A 1 325 ? 23.344 1.057 4.469 1 86.81 325 ASN A C 1
ATOM 2779 O O . ASN A 1 325 ? 24.531 1.38 4.387 1 86.81 325 ASN A O 1
ATOM 2783 N N . TYR A 1 326 ? 22.797 0.281 3.607 1 88.75 326 TYR A N 1
ATOM 2784 C CA . TYR A 1 326 ? 23.547 -0.353 2.537 1 88.75 326 TYR A CA 1
ATOM 2785 C C . TYR A 1 326 ? 23.719 0.591 1.353 1 88.75 326 TYR A C 1
ATOM 2787 O O . TYR A 1 326 ? 24.578 0.37 0.49 1 88.75 326 TYR A O 1
ATOM 2795 N N . LYS A 1 327 ? 23 1.659 1.293 1 81.94 327 LYS A N 1
ATOM 2796 C CA . LYS A 1 327 ? 23 2.555 0.14 1 81.94 327 LYS A CA 1
ATOM 2797 C C . LYS A 1 327 ? 24.297 3.342 0.057 1 81.94 327 LYS A C 1
ATOM 2799 O O . LYS A 1 327 ? 24.797 3.615 -1.037 1 81.94 327 LYS A O 1
ATOM 2804 N N . ILE A 1 328 ? 24.875 3.666 1.17 1 79.62 328 ILE A N 1
ATOM 2805 C CA . ILE A 1 328 ? 26.125 4.402 1.178 1 79.62 328 ILE A CA 1
ATOM 2806 C C . ILE A 1 328 ? 27.25 3.506 0.657 1 79.62 328 ILE A C 1
ATOM 2808 O O . ILE A 1 328 ? 28.062 3.934 -0.165 1 79.62 328 ILE A O 1
ATOM 2812 N N . TYR A 1 329 ? 27.172 2.293 1.09 1 81.69 329 TYR A N 1
ATOM 2813 C CA . TYR A 1 329 ? 28.234 1.37 0.711 1 81.69 329 TYR A CA 1
ATOM 2814 C C . TYR A 1 329 ? 28.156 1.019 -0.769 1 81.69 329 TYR A C 1
ATOM 2816 O O . TYR A 1 329 ? 29.156 1.033 -1.475 1 81.69 329 TYR A O 1
ATOM 2824 N N . LEU A 1 330 ? 26.969 0.765 -1.229 1 83.62 330 LEU A N 1
ATOM 2825 C CA . LEU A 1 330 ? 26.797 0.316 -2.607 1 83.62 330 LEU A CA 1
ATOM 2826 C C . LEU A 1 330 ? 26.672 1.504 -3.555 1 83.62 330 LEU A C 1
ATOM 2828 O O . LEU A 1 330 ? 26.812 1.35 -4.773 1 83.62 330 LEU A O 1
ATOM 2832 N N . GLY A 1 331 ? 26.562 2.689 -3.008 1 75.62 331 GLY A N 1
ATOM 2833 C CA . GLY A 1 331 ? 26.438 3.881 -3.834 1 75.62 331 GLY A CA 1
ATOM 2834 C C . GLY A 1 331 ? 25.109 3.979 -4.543 1 75.62 331 GLY A C 1
ATOM 2835 O O . GLY A 1 331 ? 25.031 4.402 -5.699 1 75.62 331 GLY A O 1
ATOM 2836 N N . PHE A 1 332 ? 24.062 3.4 -3.869 1 67.81 332 PHE A N 1
ATOM 2837 C CA . PHE A 1 332 ? 22.734 3.422 -4.441 1 67.81 332 PHE A CA 1
ATOM 2838 C C . PHE A 1 332 ? 22.094 4.797 -4.273 1 67.81 332 PHE A C 1
ATOM 2840 O O . PHE A 1 332 ? 22.328 5.477 -3.271 1 67.81 332 PHE A O 1
ATOM 2847 N N . ASN A 1 333 ? 21.688 5.391 -5.43 1 60.16 333 ASN A N 1
ATOM 2848 C CA . ASN A 1 333 ? 20.844 6.57 -5.238 1 60.16 333 ASN A CA 1
ATOM 2849 C C . ASN A 1 333 ? 19.5 6.215 -4.617 1 60.16 333 ASN A C 1
ATOM 2851 O O . ASN A 1 333 ? 19.016 5.094 -4.777 1 60.16 333 ASN A O 1
ATOM 2855 N N . HIS A 1 334 ? 19.156 6.867 -3.588 1 56.88 334 HIS A N 1
ATOM 2856 C CA . HIS A 1 334 ? 17.953 6.613 -2.797 1 56.88 334 HIS A CA 1
ATOM 2857 C C . HIS A 1 334 ? 16.75 6.359 -3.693 1 56.88 334 HIS A C 1
ATOM 2859 O O . HIS A 1 334 ? 15.812 5.66 -3.295 1 56.88 334 HIS A O 1
ATOM 2865 N N . HIS A 1 335 ? 16.781 6.941 -4.828 1 58.34 335 HIS A N 1
ATOM 2866 C CA . HIS A 1 335 ? 15.555 6.883 -5.605 1 58.34 335 HIS A CA 1
ATOM 2867 C C . HIS A 1 335 ? 15.469 5.578 -6.395 1 58.34 335 HIS A C 1
ATOM 2869 O O . HIS A 1 335 ? 14.547 5.391 -7.191 1 58.34 335 HIS A O 1
ATOM 2875 N N . PHE A 1 336 ? 16.5 4.766 -5.949 1 62.72 336 PHE A N 1
ATOM 2876 C CA . PHE A 1 336 ? 16.531 3.49 -6.656 1 62.72 336 PHE A CA 1
ATOM 2877 C C . PHE A 1 336 ? 15.406 2.578 -6.188 1 62.72 336 PHE A C 1
ATOM 2879 O O . PHE A 1 336 ? 14.617 2.955 -5.316 1 62.72 336 PHE A O 1
ATOM 2886 N N . SER A 1 337 ? 15.461 1.378 -6.57 1 71.31 337 SER A N 1
ATOM 2887 C CA . SER A 1 337 ? 14.414 0.369 -6.426 1 71.31 337 SER A CA 1
ATOM 2888 C C . SER A 1 337 ? 14.188 0.014 -4.961 1 71.31 337 SER A C 1
ATOM 2890 O O . SER A 1 337 ? 15.141 -0.074 -4.184 1 71.31 337 SER A O 1
ATOM 2892 N N . THR A 1 338 ? 12.984 0.177 -4.492 1 82.12 338 THR A N 1
ATOM 2893 C CA . THR A 1 338 ? 12.578 -0.312 -3.18 1 82.12 338 THR A CA 1
ATOM 2894 C C . THR A 1 338 ? 12.719 -1.829 -3.102 1 82.12 338 THR A C 1
ATOM 2896 O O . THR A 1 338 ? 12.906 -2.494 -4.121 1 82.12 338 THR A O 1
ATOM 2899 N N . VAL A 1 339 ? 12.891 -2.369 -1.925 1 89.19 339 VAL A N 1
ATOM 2900 C CA . VAL A 1 339 ? 13.039 -3.801 -1.689 1 89.19 339 VAL A CA 1
ATOM 2901 C C . VAL A 1 339 ? 11.875 -4.555 -2.322 1 89.19 339 VAL A C 1
ATOM 2903 O O . VAL A 1 339 ? 12.062 -5.617 -2.92 1 89.19 339 VAL A O 1
ATOM 2906 N N . GLU A 1 340 ? 10.688 -3.957 -2.299 1 89.69 340 GLU A N 1
ATOM 2907 C CA . GLU A 1 340 ? 9.492 -4.609 -2.834 1 89.69 340 GLU A CA 1
ATOM 2908 C C . GLU A 1 340 ? 9.539 -4.672 -4.359 1 89.69 340 GLU A C 1
ATOM 2910 O O . GLU A 1 340 ? 9.031 -5.621 -4.961 1 89.69 340 GLU A O 1
ATOM 2915 N N . GLU A 1 341 ? 10.117 -3.688 -4.941 1 90.25 341 GLU A N 1
ATOM 2916 C CA . GLU A 1 341 ? 10.25 -3.703 -6.395 1 90.25 341 GLU A CA 1
ATOM 2917 C C . GLU A 1 341 ? 11.211 -4.797 -6.852 1 90.25 341 GLU A C 1
ATOM 2919 O O . GLU A 1 341 ? 11 -5.418 -7.895 1 90.25 341 GLU A O 1
ATOM 2924 N N . VAL A 1 342 ? 12.266 -5.023 -6.086 1 91.69 342 VAL A N 1
ATOM 2925 C CA . VAL A 1 342 ? 13.211 -6.082 -6.414 1 91.69 342 VAL A CA 1
ATOM 2926 C C . VAL A 1 342 ? 12.547 -7.445 -6.25 1 91.69 342 VAL A C 1
ATOM 2928 O O . VAL A 1 342 ? 12.703 -8.328 -7.098 1 91.69 342 VAL A O 1
ATOM 2931 N N . PHE A 1 343 ? 11.758 -7.578 -5.199 1 93.31 343 PHE A N 1
ATOM 2932 C CA . PHE A 1 343 ? 11.031 -8.828 -4.996 1 93.31 343 PHE A CA 1
ATOM 2933 C C . PHE A 1 343 ? 10.047 -9.07 -6.133 1 93.31 343 PHE A C 1
ATOM 2935 O O . PHE A 1 343 ? 9.867 -10.211 -6.57 1 93.31 343 PHE A O 1
ATOM 2942 N N . LYS A 1 344 ? 9.414 -8.016 -6.621 1 93.06 344 LYS A N 1
ATOM 2943 C CA . LYS A 1 344 ? 8.484 -8.148 -7.742 1 93.06 344 LYS A CA 1
ATOM 2944 C C . LYS A 1 344 ? 9.211 -8.633 -8.992 1 93.06 344 LYS A C 1
ATOM 2946 O O . LYS A 1 344 ? 8.719 -9.523 -9.695 1 93.06 344 LYS A O 1
ATOM 2951 N N . ARG A 1 345 ? 10.352 -8.148 -9.25 1 92.69 345 ARG A N 1
ATOM 2952 C CA . ARG A 1 345 ? 11.086 -8.531 -10.445 1 92.69 345 ARG A CA 1
ATOM 2953 C C . ARG A 1 345 ? 11.531 -9.984 -10.375 1 92.69 345 ARG A C 1
ATOM 2955 O O . ARG A 1 345 ? 11.406 -10.727 -11.359 1 92.69 345 ARG A O 1
ATOM 2962 N N . VAL A 1 346 ? 12.062 -10.375 -9.266 1 95.06 346 VAL A N 1
ATOM 2963 C CA . VAL A 1 346 ? 12.539 -11.75 -9.133 1 95.06 346 VAL A CA 1
ATOM 2964 C C . VAL A 1 346 ? 11.359 -12.711 -9.234 1 95.06 346 VAL A C 1
ATOM 2966 O O . VAL A 1 346 ? 11.484 -13.805 -9.805 1 95.06 346 VAL A O 1
ATOM 2969 N N . SER A 1 347 ? 10.188 -12.289 -8.711 1 95.94 347 SER A N 1
ATOM 2970 C CA . SER A 1 347 ? 9.016 -13.156 -8.781 1 95.94 347 SER A CA 1
ATOM 2971 C C . SER A 1 347 ? 8.531 -13.312 -10.219 1 95.94 347 SER A C 1
ATOM 2973 O O . SER A 1 347 ? 8.055 -14.383 -10.609 1 95.94 347 SER A O 1
ATOM 2975 N N . TYR A 1 348 ? 8.695 -12.305 -11.016 1 94.5 348 TYR A N 1
ATOM 2976 C CA . TYR A 1 348 ? 8.359 -12.391 -12.43 1 94.5 348 TYR A CA 1
ATOM 2977 C C . TYR A 1 348 ? 9.227 -13.43 -13.133 1 94.5 348 TYR A C 1
ATOM 2979 O O . TYR A 1 348 ? 8.711 -14.289 -13.852 1 94.5 348 TYR A O 1
ATOM 2987 N N . PHE A 1 349 ? 10.461 -13.414 -12.867 1 96 349 PHE A N 1
ATOM 2988 C CA . PHE A 1 349 ? 11.375 -14.352 -13.516 1 96 349 PHE A CA 1
ATOM 2989 C C . PHE A 1 349 ? 11.156 -15.766 -13 1 96 349 PHE A C 1
ATOM 2991 O O . PHE A 1 349 ? 11.281 -16.734 -13.75 1 96 349 PHE A O 1
ATOM 2998 N N . SER A 1 350 ? 10.828 -15.867 -11.766 1 96.38 350 SER A N 1
ATOM 2999 C CA . SER A 1 350 ? 10.547 -17.188 -11.211 1 96.38 350 SER A CA 1
ATOM 3000 C C . SER A 1 350 ? 9.289 -17.797 -11.828 1 96.38 350 SER A C 1
ATOM 3002 O O . SER A 1 350 ? 9.273 -18.969 -12.188 1 96.38 350 SER A O 1
ATOM 3004 N N . ALA A 1 351 ? 8.258 -16.984 -11.977 1 95.5 351 ALA A N 1
ATOM 3005 C CA . ALA A 1 351 ? 7.02 -17.469 -12.578 1 95.5 351 ALA A CA 1
ATOM 3006 C C . ALA A 1 351 ? 7.23 -17.875 -14.031 1 95.5 351 ALA A C 1
ATOM 3008 O O . ALA A 1 351 ? 6.742 -18.906 -14.477 1 95.5 351 ALA A O 1
ATOM 3009 N N . MET A 1 352 ? 7.965 -17.125 -14.703 1 95.19 352 MET A N 1
ATOM 3010 C CA . MET A 1 352 ? 8.242 -17.422 -16.109 1 95.19 352 MET A CA 1
ATOM 3011 C C . MET A 1 352 ? 9.062 -18.703 -16.234 1 95.19 352 MET A C 1
ATOM 3013 O O . MET A 1 352 ? 8.789 -19.531 -17.094 1 95.19 352 MET A O 1
ATOM 3017 N N . PHE A 1 353 ? 10.062 -18.828 -15.406 1 95.94 353 PHE A N 1
ATOM 3018 C CA . PHE A 1 353 ? 10.914 -20.016 -15.422 1 95.94 353 PHE A CA 1
ATOM 3019 C C . PHE A 1 353 ? 10.102 -21.266 -15.094 1 95.94 353 PHE A C 1
ATOM 3021 O O . PHE A 1 353 ? 10.188 -22.266 -15.812 1 95.94 353 PHE A O 1
ATOM 3028 N N . LEU A 1 354 ? 9.305 -21.234 -14.086 1 95.25 354 LEU A N 1
ATOM 3029 C CA . LEU A 1 354 ? 8.562 -22.406 -13.641 1 95.25 354 LEU A CA 1
ATOM 3030 C C . LEU A 1 354 ? 7.469 -22.766 -14.633 1 95.25 354 LEU A C 1
ATOM 3032 O O . LEU A 1 354 ? 7.203 -23.953 -14.867 1 95.25 354 LEU A O 1
ATOM 3036 N N . LEU A 1 355 ? 6.852 -21.797 -15.227 1 91.25 355 LEU A N 1
ATOM 3037 C CA . LEU A 1 355 ? 5.855 -22.062 -16.266 1 91.25 355 LEU A CA 1
ATOM 3038 C C . LEU A 1 355 ? 6.488 -22.75 -17.469 1 91.25 355 LEU A C 1
ATOM 3040 O O . LEU A 1 355 ? 5.938 -23.719 -17.984 1 91.25 355 LEU A O 1
ATOM 3044 N N . SER A 1 356 ? 7.641 -22.297 -17.812 1 91.75 356 SER A N 1
ATOM 3045 C CA . SER A 1 356 ? 8.344 -22.891 -18.953 1 91.75 356 SER A CA 1
ATOM 3046 C C . SER A 1 356 ? 8.844 -24.297 -18.641 1 91.75 356 SER A C 1
ATOM 3048 O O . SER A 1 356 ? 8.797 -25.188 -19.484 1 91.75 356 SER A O 1
ATOM 3050 N N . PHE A 1 357 ? 9.305 -24.422 -17.453 1 89.94 357 PHE A N 1
ATOM 3051 C CA . PHE A 1 357 ? 9.805 -25.734 -17.047 1 89.94 357 PHE A CA 1
ATOM 3052 C C . PHE A 1 357 ? 8.672 -26.75 -17 1 89.94 357 PHE A C 1
ATOM 3054 O O . PHE A 1 357 ? 8.844 -27.891 -17.438 1 89.94 357 PHE A O 1
ATOM 3061 N N . VAL A 1 358 ? 7.477 -26.359 -16.484 1 85.69 358 VAL A N 1
ATOM 3062 C CA . VAL A 1 358 ? 6.324 -27.25 -16.438 1 85.69 358 VAL A CA 1
ATOM 3063 C C . VAL A 1 358 ? 5.855 -27.578 -17.844 1 85.69 358 VAL A C 1
ATOM 3065 O O . VAL A 1 358 ? 5.555 -28.734 -18.156 1 85.69 358 VAL A O 1
ATOM 3068 N N . PHE A 1 359 ? 5.875 -26.609 -18.656 1 82.94 359 PHE A N 1
ATOM 3069 C CA . PHE A 1 359 ? 5.453 -26.812 -20.031 1 82.94 359 PHE A CA 1
ATOM 3070 C C . PHE A 1 359 ? 6.391 -27.781 -20.75 1 82.94 359 PHE A C 1
ATOM 3072 O O . PHE A 1 359 ? 5.941 -28.688 -21.469 1 82.94 359 PHE A O 1
ATOM 3079 N N . TYR A 1 360 ? 7.676 -27.641 -20.516 1 83.94 360 TYR A N 1
ATOM 3080 C CA . TYR A 1 360 ? 8.656 -28.531 -21.125 1 83.94 360 TYR A CA 1
ATOM 3081 C C . TYR A 1 360 ? 8.492 -29.953 -20.594 1 83.94 360 TYR A C 1
ATOM 3083 O O . TYR A 1 360 ? 8.531 -30.922 -21.359 1 83.94 360 TYR A O 1
ATOM 3091 N N . SER A 1 361 ? 8.25 -30.109 -19.312 1 79.75 361 SER A N 1
ATOM 3092 C CA . SER A 1 361 ? 8.141 -31.422 -18.688 1 79.75 361 SER A CA 1
ATOM 3093 C C . SER A 1 361 ? 6.883 -32.156 -19.172 1 79.75 361 SER A C 1
ATOM 3095 O O . SER A 1 361 ? 6.902 -33.375 -19.375 1 79.75 361 SER A O 1
ATOM 3097 N N . LEU A 1 362 ? 5.848 -31.422 -19.375 1 76 362 LEU A N 1
ATOM 3098 C CA . LEU A 1 362 ? 4.613 -32.031 -19.844 1 76 362 LEU A CA 1
ATOM 3099 C C . LEU A 1 362 ? 4.742 -32.5 -21.281 1 76 362 LEU A C 1
ATOM 3101 O O . LEU A 1 362 ? 4.227 -33.531 -21.672 1 76 362 LEU A O 1
ATOM 3105 N N . GLN A 1 363 ? 5.488 -31.812 -22 1 75.31 363 GLN A N 1
ATOM 3106 C CA . GLN A 1 363 ? 5.676 -32.156 -23.406 1 75.31 363 GLN A CA 1
ATOM 3107 C C . GLN A 1 363 ? 6.676 -33.312 -23.547 1 75.31 363 GLN A C 1
ATOM 3109 O O . GLN A 1 363 ? 6.512 -34.188 -24.406 1 75.31 363 GLN A O 1
ATOM 3114 N N . ALA A 1 364 ? 7.719 -33.188 -22.766 1 71.19 364 ALA A N 1
ATOM 3115 C CA . ALA A 1 364 ? 8.75 -34.219 -22.812 1 71.19 364 ALA A CA 1
ATOM 3116 C C . ALA A 1 364 ? 8.18 -35.594 -22.453 1 71.19 364 ALA A C 1
ATOM 3118 O O . ALA A 1 364 ? 8.602 -36.594 -23 1 71.19 364 ALA A O 1
ATOM 3119 N N . GLU A 1 365 ? 7.164 -35.625 -21.562 1 67.44 365 GLU A N 1
ATOM 3120 C CA . GLU A 1 365 ? 6.609 -36.906 -21.109 1 67.44 365 GLU A CA 1
ATOM 3121 C C . GLU A 1 365 ? 5.395 -37.312 -21.953 1 67.44 365 GLU A C 1
ATOM 3123 O O . GLU A 1 365 ? 4.789 -38.344 -21.719 1 67.44 365 GLU A O 1
ATOM 3128 N N . ASN A 1 366 ? 5.293 -36.656 -23.016 1 62.69 366 ASN A N 1
ATOM 3129 C CA . ASN A 1 366 ? 4.215 -36.938 -23.969 1 62.69 366 ASN A CA 1
ATOM 3130 C C . ASN A 1 366 ? 2.873 -37.094 -23.25 1 62.69 366 ASN A C 1
ATOM 3132 O O . ASN A 1 366 ? 2.123 -38.031 -23.531 1 62.69 366 ASN A O 1
ATOM 3136 N N . ILE A 1 367 ? 2.809 -36.406 -22.094 1 59.72 367 ILE A N 1
ATOM 3137 C CA . ILE A 1 367 ? 1.524 -36.5 -21.406 1 59.72 367 ILE A CA 1
ATOM 3138 C C . ILE A 1 367 ? 0.451 -35.781 -22.234 1 59.72 367 ILE A C 1
ATOM 3140 O O . ILE A 1 367 ? 0.636 -34.656 -22.672 1 59.72 367 ILE A O 1
ATOM 3144 N N . ASP A 1 368 ? -0.589 -36.375 -22.828 1 55.94 368 ASP A N 1
ATOM 3145 C CA . ASP A 1 368 ? -1.681 -35.781 -23.578 1 55.94 368 ASP A CA 1
ATOM 3146 C C . ASP A 1 368 ? -2.314 -34.625 -22.797 1 55.94 368 ASP A C 1
ATOM 3148 O O . ASP A 1 368 ? -2.365 -34.656 -21.562 1 55.94 368 ASP A O 1
ATOM 3152 N N . PRO A 1 369 ? -2.857 -33.75 -23.469 1 54.91 369 PRO A N 1
ATOM 3153 C CA . PRO A 1 369 ? -2.883 -33.375 -24.891 1 54.91 369 PRO A CA 1
ATOM 3154 C C . PRO A 1 369 ? -1.62 -32.656 -25.328 1 54.91 369 PRO A C 1
ATOM 3156 O O . PRO A 1 369 ? -1.58 -32.094 -26.438 1 54.91 369 PRO A O 1
ATOM 3159 N N . PHE A 1 370 ? -0.694 -32.5 -24.391 1 56.56 370 PHE A N 1
ATOM 3160 C CA . PHE A 1 370 ? 0.476 -31.734 -24.797 1 56.56 370 PHE A CA 1
ATOM 3161 C C . PHE A 1 370 ? 1.449 -32.594 -25.594 1 56.56 370 PHE A C 1
ATOM 3163 O O . PHE A 1 370 ? 2.537 -32.906 -25.109 1 56.56 370 PHE A O 1
ATOM 3170 N N . SER A 1 371 ? 0.886 -33.5 -26.359 1 54.56 371 SER A N 1
ATOM 3171 C CA . SER A 1 371 ? 1.723 -34.375 -27.156 1 54.56 371 SER A CA 1
ATOM 3172 C C . SER A 1 371 ? 2.875 -33.625 -27.797 1 54.56 371 SER A C 1
ATOM 3174 O O . SER A 1 371 ? 2.748 -32.438 -28.109 1 54.56 371 SER A O 1
ATOM 3176 N N . TYR A 1 372 ? 4.035 -34.25 -27.641 1 53.81 372 TYR A N 1
ATOM 3177 C CA . TYR A 1 372 ? 5.383 -33.844 -28.031 1 53.81 372 TYR A CA 1
ATOM 3178 C C . TYR A 1 372 ? 5.383 -33.25 -29.438 1 53.81 372 TYR A C 1
ATOM 3180 O O . TYR A 1 372 ? 5.055 -33.938 -30.406 1 53.81 372 TYR A O 1
ATOM 3188 N N . ARG A 1 373 ? 4.844 -32.062 -29.641 1 54.19 373 ARG A N 1
ATOM 3189 C CA . ARG A 1 373 ? 5.199 -31.516 -30.953 1 54.19 373 ARG A CA 1
ATOM 3190 C C . ARG A 1 373 ? 6.703 -31.281 -31.047 1 54.19 373 ARG A C 1
ATOM 3192 O O . ARG A 1 373 ? 7.273 -30.531 -30.266 1 54.19 373 ARG A O 1
ATOM 3199 N N . ASP A 1 374 ? 7.578 -32.094 -31.328 1 57.75 374 ASP A N 1
ATOM 3200 C CA . ASP A 1 374 ? 9.008 -32.406 -31.359 1 57.75 374 ASP A CA 1
ATOM 3201 C C . ASP A 1 374 ? 9.828 -31.109 -31.375 1 57.75 374 ASP A C 1
ATOM 3203 O O . ASP A 1 374 ? 10.773 -30.953 -30.594 1 57.75 374 ASP A O 1
ATOM 3207 N N . SER A 1 375 ? 9.664 -30.094 -32.25 1 61.09 375 SER A N 1
ATOM 3208 C CA . SER A 1 375 ? 10.758 -29.266 -32.781 1 61.09 375 SER A CA 1
ATOM 3209 C C . SER A 1 375 ? 10.914 -27.984 -31.953 1 61.09 375 SER A C 1
ATOM 3211 O O . SER A 1 375 ? 12.039 -27.578 -31.625 1 61.09 375 SER A O 1
ATOM 3213 N N . TYR A 1 376 ? 9.93 -27.5 -31.25 1 73.5 376 TYR A N 1
ATOM 3214 C CA . TYR A 1 376 ? 10.125 -26.141 -30.766 1 73.5 376 TYR A CA 1
ATOM 3215 C C . TYR A 1 376 ? 10.32 -26.125 -29.266 1 73.5 376 TYR A C 1
ATOM 3217 O O . TYR A 1 376 ? 10.883 -25.172 -28.703 1 73.5 376 TYR A O 1
ATOM 3225 N N . THR A 1 377 ? 10.07 -27.266 -28.578 1 77.69 377 THR A N 1
ATOM 3226 C CA . THR A 1 377 ? 10.164 -27.266 -27.125 1 77.69 377 THR A CA 1
ATOM 3227 C C . THR A 1 377 ? 11.617 -27.375 -26.688 1 77.69 377 THR A C 1
ATOM 3229 O O . THR A 1 377 ? 11.961 -27 -25.562 1 77.69 377 THR A O 1
ATOM 3232 N N . LYS A 1 378 ? 12.477 -27.828 -27.656 1 79 378 LYS A N 1
ATOM 3233 C CA . LYS A 1 378 ? 13.898 -27.969 -27.328 1 79 378 LYS A CA 1
ATOM 3234 C C . LYS A 1 378 ? 14.555 -26.594 -27.172 1 79 378 LYS A C 1
ATOM 3236 O O . LYS A 1 378 ? 15.609 -26.484 -26.547 1 79 378 LYS A O 1
ATOM 3241 N N . TYR A 1 379 ? 13.867 -25.484 -27.594 1 87.31 379 TYR A N 1
ATOM 3242 C CA . TYR A 1 379 ? 14.477 -24.156 -27.578 1 87.31 379 TYR A CA 1
ATOM 3243 C C . TYR A 1 379 ? 13.961 -23.344 -26.406 1 87.31 379 TYR A C 1
ATOM 3245 O O . TYR A 1 379 ? 14.344 -22.172 -26.234 1 87.31 379 TYR A O 1
ATOM 3253 N N . ILE A 1 380 ? 13.227 -23.906 -25.469 1 89.5 380 ILE A N 1
ATOM 3254 C CA . ILE A 1 380 ? 12.609 -23.156 -24.391 1 89.5 380 ILE A CA 1
ATOM 3255 C C . ILE A 1 380 ? 13.688 -22.609 -23.453 1 89.5 380 ILE A C 1
ATOM 3257 O O . ILE A 1 380 ? 13.68 -21.438 -23.094 1 89.5 380 ILE A O 1
ATOM 3261 N N . PRO A 1 381 ? 14.664 -23.406 -23.078 1 90.88 381 PRO A N 1
ATOM 3262 C CA . PRO A 1 381 ? 15.68 -22.859 -22.188 1 90.88 381 PRO A CA 1
ATOM 3263 C C . PRO A 1 381 ? 16.516 -21.75 -22.844 1 90.88 381 PRO A C 1
ATOM 3265 O O . PRO A 1 381 ? 16.938 -20.812 -22.172 1 90.88 381 PRO A O 1
ATOM 3268 N N . LEU A 1 382 ? 16.703 -21.844 -24.156 1 92.19 382 LEU A N 1
ATOM 3269 C CA . LEU A 1 382 ? 17.469 -20.828 -24.859 1 92.19 382 LEU A CA 1
ATOM 3270 C C . LEU A 1 382 ? 16.703 -19.5 -24.875 1 92.19 382 LEU A C 1
ATOM 3272 O O . LEU A 1 382 ? 17.281 -18.438 -24.641 1 92.19 382 LEU A O 1
ATOM 3276 N N . VAL A 1 383 ? 15.422 -19.625 -25.109 1 93.62 383 VAL A N 1
ATOM 3277 C CA . VAL A 1 383 ? 14.594 -18.406 -25.125 1 93.62 383 VAL A CA 1
ATOM 3278 C C . VAL A 1 383 ? 14.594 -17.75 -23.75 1 93.62 383 VAL A C 1
ATOM 3280 O O . VAL A 1 383 ? 14.664 -16.531 -23.641 1 93.62 383 VAL A O 1
ATOM 3283 N N . LEU A 1 384 ? 14.547 -18.516 -22.75 1 95.19 384 LEU A N 1
ATOM 3284 C CA . LEU A 1 384 ? 14.539 -17.969 -21.391 1 95.19 384 LEU A CA 1
ATOM 3285 C C . LEU A 1 384 ? 15.852 -17.266 -21.078 1 95.19 384 LEU A C 1
ATOM 3287 O O . LEU A 1 384 ? 15.859 -16.203 -20.453 1 95.19 384 LEU A O 1
ATOM 3291 N N . TRP A 1 385 ? 16.984 -17.891 -21.469 1 94.69 385 TRP A N 1
ATOM 3292 C CA . TRP A 1 385 ? 18.281 -17.266 -21.266 1 94.69 385 TRP A CA 1
ATOM 3293 C C . TRP A 1 385 ? 18.375 -15.945 -22.031 1 94.69 385 TRP A C 1
ATOM 3295 O O . TRP A 1 385 ? 18.875 -14.953 -21.5 1 94.69 385 TRP A O 1
ATOM 3305 N N . CYS A 1 386 ? 17.812 -15.922 -23.172 1 94.31 386 CYS A N 1
ATOM 3306 C CA . CYS A 1 386 ? 17.859 -14.711 -23.969 1 94.31 386 CYS A CA 1
ATOM 3307 C C . CYS A 1 386 ? 17 -13.609 -23.344 1 94.31 386 CYS A C 1
ATOM 3309 O O . CYS A 1 386 ? 17.406 -12.445 -23.328 1 94.31 386 CYS A O 1
ATOM 3311 N N . ILE A 1 387 ? 15.891 -13.977 -22.766 1 93.94 387 ILE A N 1
ATOM 3312 C CA . ILE A 1 387 ? 15.023 -12.992 -22.125 1 93.94 387 ILE A CA 1
ATOM 3313 C C . ILE A 1 387 ? 15.727 -12.414 -20.891 1 93.94 387 ILE A C 1
ATOM 3315 O O . ILE A 1 387 ? 15.68 -11.203 -20.656 1 93.94 387 ILE A O 1
ATOM 3319 N N . LEU A 1 388 ? 16.359 -13.227 -20.141 1 92.81 388 LEU A N 1
ATOM 3320 C CA . LEU A 1 388 ? 17.062 -12.773 -18.953 1 92.81 388 LEU A CA 1
ATOM 3321 C C . LEU A 1 388 ? 18.219 -11.852 -19.328 1 92.81 388 LEU A C 1
ATOM 3323 O O . LEU A 1 388 ? 18.406 -10.789 -18.719 1 92.81 388 LEU A O 1
ATOM 3327 N N . LEU A 1 389 ? 19.031 -12.219 -20.359 1 92.19 389 LEU A N 1
ATOM 3328 C CA . LEU A 1 389 ? 20.172 -11.43 -20.781 1 92.19 389 LEU A CA 1
ATOM 3329 C C . LEU A 1 389 ? 19.734 -10.125 -21.422 1 92.19 389 LEU A C 1
ATOM 3331 O O . LEU A 1 389 ? 20.375 -9.086 -21.25 1 92.19 389 LEU A O 1
ATOM 3335 N N . LEU A 1 390 ? 18.594 -10.203 -22.062 1 91.12 390 LEU A N 1
ATOM 3336 C CA . LEU A 1 390 ? 18.047 -8.984 -22.656 1 91.12 390 LEU A CA 1
ATOM 3337 C C . LEU A 1 390 ? 17.562 -8.023 -21.578 1 91.12 390 LEU A C 1
ATOM 3339 O O . LEU A 1 390 ? 17.703 -6.809 -21.719 1 91.12 390 LEU A O 1
ATOM 3343 N N . TYR A 1 391 ? 17.078 -8.57 -20.531 1 90.62 391 TYR A N 1
ATOM 3344 C CA . TYR A 1 391 ? 16.625 -7.73 -19.422 1 90.62 391 TYR A CA 1
ATOM 3345 C C . TYR A 1 391 ? 17.812 -7.059 -18.734 1 90.62 391 TYR A C 1
ATOM 3347 O O . TYR A 1 391 ? 17.75 -5.875 -18.391 1 90.62 391 TYR A O 1
ATOM 3355 N N . ILE A 1 392 ? 18.906 -7.711 -18.625 1 87.94 392 ILE A N 1
ATOM 3356 C CA . ILE A 1 392 ? 20.062 -7.18 -17.906 1 87.94 392 ILE A CA 1
ATOM 3357 C C . ILE A 1 392 ? 20.797 -6.172 -18.781 1 87.94 392 ILE A C 1
ATOM 3359 O O . ILE A 1 392 ? 21.203 -5.105 -18.312 1 87.94 392 ILE A O 1
ATOM 3363 N N . PHE A 1 393 ? 20.828 -6.453 -20.156 1 87.94 393 PHE A N 1
ATOM 3364 C CA . PHE A 1 393 ? 21.656 -5.605 -21.016 1 87.94 393 PHE A CA 1
ATOM 3365 C C . PHE A 1 393 ? 20.781 -4.766 -21.938 1 87.94 393 PHE A C 1
ATOM 3367 O O . PHE A 1 393 ? 21.25 -4.305 -22.984 1 87.94 393 PHE A O 1
ATOM 3374 N N . PHE A 1 394 ? 19.531 -4.516 -21.484 1 85.25 394 PHE A N 1
ATOM 3375 C CA . PHE A 1 394 ? 18.625 -3.688 -22.281 1 85.25 394 PHE A CA 1
ATOM 3376 C C . PHE A 1 394 ? 19.156 -2.258 -22.375 1 85.25 394 PHE A C 1
ATOM 3378 O O . PHE A 1 394 ? 19.391 -1.614 -21.344 1 85.25 394 PHE A O 1
ATOM 3385 N N . PRO A 1 395 ? 19.391 -1.671 -23.5 1 78.5 395 PRO A N 1
ATOM 3386 C CA . PRO A 1 395 ? 20.078 -0.39 -23.656 1 78.5 395 PRO A CA 1
ATOM 3387 C C . PRO A 1 395 ? 19.188 0.808 -23.359 1 78.5 395 PRO A C 1
ATOM 3389 O O . PRO A 1 395 ? 19.672 1.889 -23.031 1 78.5 395 PRO A O 1
ATOM 3392 N N . PHE A 1 396 ? 17.797 0.602 -23.406 1 78.81 396 PHE A N 1
ATOM 3393 C CA . PHE A 1 396 ? 16.938 1.756 -23.203 1 78.81 396 PHE A CA 1
ATOM 3394 C C . PHE A 1 396 ? 16.703 1.987 -21.719 1 78.81 396 PHE A C 1
ATOM 3396 O O . PHE A 1 396 ? 16.281 1.073 -21 1 78.81 396 PHE A O 1
ATOM 3403 N N . THR A 1 397 ? 17.062 3.162 -21.266 1 71.75 397 THR A N 1
ATOM 3404 C CA . THR A 1 397 ? 17.109 3.455 -19.844 1 71.75 397 THR A CA 1
ATOM 3405 C C . THR A 1 397 ? 15.758 3.943 -19.344 1 71.75 397 THR A C 1
ATOM 3407 O O . THR A 1 397 ? 15.562 4.105 -18.125 1 71.75 397 THR A O 1
ATOM 3410 N N . THR A 1 398 ? 14.773 4.098 -20.109 1 74.44 398 THR A N 1
ATOM 3411 C CA . THR A 1 398 ? 13.531 4.707 -19.625 1 74.44 398 THR A CA 1
ATOM 3412 C C . THR A 1 398 ? 12.547 3.633 -19.172 1 74.44 398 THR A C 1
ATOM 3414 O O . THR A 1 398 ? 11.648 3.908 -18.375 1 74.44 398 THR A O 1
ATOM 3417 N N . ILE A 1 399 ? 12.891 2.406 -19.703 1 76.81 399 ILE A N 1
ATOM 3418 C CA . ILE A 1 399 ? 11.93 1.358 -19.391 1 76.81 399 ILE A CA 1
ATOM 3419 C C . ILE A 1 399 ? 12.586 0.3 -18.5 1 76.81 399 ILE A C 1
ATOM 3421 O O . ILE A 1 399 ? 13.812 0.157 -18.5 1 76.81 399 ILE A O 1
ATOM 3425 N N . LEU A 1 400 ? 11.992 -0.363 -17.656 1 80.25 400 LEU A N 1
ATOM 3426 C CA . LEU A 1 400 ? 12.422 -1.529 -16.891 1 80.25 400 LEU A CA 1
ATOM 3427 C C . LEU A 1 400 ? 13.492 -1.146 -15.875 1 80.25 400 LEU A C 1
ATOM 3429 O O . LEU A 1 400 ? 14.547 -1.778 -15.812 1 80.25 400 LEU A O 1
ATOM 3433 N N . ASN A 1 401 ? 13.391 -0.159 -15.211 1 80.94 401 ASN A N 1
ATOM 3434 C CA . ASN A 1 401 ? 14.297 0.29 -14.156 1 80.94 401 ASN A CA 1
ATOM 3435 C C . ASN A 1 401 ? 15.648 0.714 -14.727 1 80.94 401 ASN A C 1
ATOM 3437 O O . ASN A 1 401 ? 16.688 0.193 -14.32 1 80.94 401 ASN A O 1
ATOM 3441 N N . GLY A 1 402 ? 15.641 1.644 -15.562 1 79.56 402 GLY A N 1
ATOM 3442 C CA . GLY A 1 402 ? 16.812 2.129 -16.266 1 79.56 402 GLY A CA 1
ATOM 3443 C C . GLY A 1 402 ? 17.922 2.586 -15.336 1 79.56 402 GLY A C 1
ATOM 3444 O O . GLY A 1 402 ? 19.047 2.094 -15.414 1 79.56 402 GLY A O 1
ATOM 3445 N N . PRO A 1 403 ? 17.609 3.367 -14.32 1 79.62 403 PRO A N 1
ATOM 3446 C CA . PRO A 1 403 ? 18.672 3.846 -13.438 1 79.62 403 PRO A CA 1
ATOM 3447 C C . PRO A 1 403 ? 19.344 2.715 -12.664 1 79.62 403 PRO A C 1
ATOM 3449 O O . PRO A 1 403 ? 20.547 2.77 -12.406 1 79.62 403 PRO A O 1
ATOM 3452 N N . GLY A 1 404 ? 18.656 1.676 -12.398 1 81.38 404 GLY A N 1
ATOM 3453 C CA . GLY A 1 404 ? 19.266 0.539 -11.727 1 81.38 404 GLY A CA 1
ATOM 3454 C C . GLY A 1 404 ? 20.203 -0.247 -12.625 1 81.38 404 GLY A C 1
ATOM 3455 O O . GLY A 1 404 ? 21.266 -0.697 -12.18 1 81.38 404 GLY A O 1
ATOM 3456 N N . ARG A 1 405 ? 19.938 -0.314 -13.812 1 86.44 405 ARG A N 1
ATOM 3457 C CA . ARG A 1 405 ? 20.797 -1.035 -14.758 1 86.44 405 ARG A CA 1
ATOM 3458 C C . ARG A 1 405 ? 22.062 -0.253 -15.055 1 86.44 405 ARG A C 1
ATOM 3460 O O . ARG A 1 405 ? 23.141 -0.836 -15.172 1 86.44 405 ARG A O 1
ATOM 3467 N N . VAL A 1 406 ? 21.859 1.003 -15.094 1 84.5 406 VAL A N 1
ATOM 3468 C CA . VAL A 1 406 ? 23.047 1.819 -15.352 1 84.5 406 VAL A CA 1
ATOM 3469 C C . VAL A 1 406 ? 24 1.719 -14.164 1 84.5 406 VAL A C 1
ATOM 3471 O O . VAL A 1 406 ? 25.219 1.675 -14.352 1 84.5 406 VAL A O 1
ATOM 3474 N N . TRP A 1 407 ? 23.469 1.69 -13.031 1 84.31 407 TRP A N 1
ATOM 3475 C CA . TRP A 1 407 ? 24.297 1.494 -11.844 1 84.31 407 TRP A CA 1
ATOM 3476 C C . TRP A 1 407 ? 25.047 0.165 -11.914 1 84.31 407 TRP A C 1
ATOM 3478 O O . TRP A 1 407 ? 26.234 0.094 -11.594 1 84.31 407 TRP A O 1
ATOM 3488 N N . LEU A 1 408 ? 24.391 -0.861 -12.367 1 87.75 408 LEU A N 1
ATOM 3489 C CA . LEU A 1 408 ? 25.016 -2.172 -12.492 1 87.75 408 LEU A CA 1
ATOM 3490 C C . LEU A 1 408 ? 26.141 -2.145 -13.539 1 87.75 408 LEU A C 1
ATOM 3492 O O . LEU A 1 408 ? 27.203 -2.732 -13.328 1 87.75 408 LEU A O 1
ATOM 3496 N N . TYR A 1 409 ? 25.859 -1.34 -14.555 1 88 409 TYR A N 1
ATOM 3497 C CA . TYR A 1 409 ? 26.875 -1.236 -15.602 1 88 409 TYR A CA 1
ATOM 3498 C C . TYR A 1 409 ? 28.109 -0.515 -15.086 1 88 409 TYR A C 1
ATOM 3500 O O . TYR A 1 409 ? 29.234 -0.901 -15.414 1 88 409 TYR A O 1
ATOM 3508 N N . LYS A 1 410 ? 27.891 0.423 -14.32 1 84.88 410 LYS A N 1
ATOM 3509 C CA . LYS A 1 410 ? 29.016 1.19 -13.781 1 84.88 410 LYS A CA 1
ATOM 3510 C C . LYS A 1 410 ? 29.859 0.347 -12.828 1 84.88 410 LYS A C 1
ATOM 3512 O O . LYS A 1 410 ? 31.078 0.39 -12.867 1 84.88 410 LYS A O 1
ATOM 3517 N N . ILE A 1 411 ? 29.219 -0.441 -12.062 1 88.06 411 ILE A N 1
ATOM 3518 C CA . ILE A 1 411 ? 29.953 -1.274 -11.109 1 88.06 411 ILE A CA 1
ATOM 3519 C C . ILE A 1 411 ? 30.672 -2.391 -11.852 1 88.06 411 ILE A C 1
ATOM 3521 O O . ILE A 1 411 ? 31.812 -2.744 -11.5 1 88.06 411 ILE A O 1
ATOM 3525 N N . LEU A 1 412 ? 30.047 -2.887 -12.883 1 90 412 LEU A N 1
ATOM 3526 C CA . LEU A 1 412 ? 30.688 -3.939 -13.672 1 90 412 LEU A CA 1
ATOM 3527 C C . LEU A 1 412 ? 31.891 -3.398 -14.422 1 90 412 LEU A C 1
ATOM 3529 O O . LEU A 1 412 ? 32.938 -4.051 -14.477 1 90 412 LEU A O 1
ATOM 3533 N N . ALA A 1 413 ? 31.703 -2.201 -14.898 1 89.94 413 ALA A N 1
ATOM 3534 C CA . ALA A 1 413 ? 32.812 -1.575 -15.602 1 89.94 413 ALA A CA 1
ATOM 3535 C C . ALA A 1 413 ? 33.969 -1.278 -14.648 1 89.94 413 ALA A C 1
ATOM 3537 O O . ALA A 1 413 ? 35.156 -1.489 -14.984 1 89.94 413 ALA A O 1
ATOM 3538 N N . GLY A 1 414 ? 33.625 -0.871 -13.492 1 88.62 414 GLY A N 1
ATOM 3539 C CA . GLY A 1 414 ? 34.656 -0.611 -12.492 1 88.62 414 GLY A CA 1
ATOM 3540 C C . GLY A 1 414 ? 35.375 -1.869 -12.016 1 88.62 414 GLY A C 1
ATOM 3541 O O . GLY A 1 414 ? 36.562 -1.848 -11.727 1 88.62 414 GLY A O 1
ATOM 3542 N N . ALA A 1 415 ? 34.656 -2.93 -11.992 1 90.56 415 ALA A N 1
ATOM 3543 C CA . ALA A 1 415 ? 35.219 -4.199 -11.555 1 90.56 415 ALA A CA 1
ATOM 3544 C C . ALA A 1 415 ? 36.219 -4.746 -12.586 1 90.56 415 ALA A C 1
ATOM 3546 O O . ALA A 1 415 ? 37.219 -5.352 -12.227 1 90.56 415 ALA A O 1
ATOM 3547 N N . VAL A 1 416 ? 35.906 -4.434 -13.859 1 88.38 416 VAL A N 1
ATOM 3548 C CA . VAL A 1 416 ? 36.781 -4.965 -14.922 1 88.38 416 VAL A CA 1
ATOM 3549 C C . VAL A 1 416 ? 37.969 -4.047 -15.125 1 88.38 416 VAL A C 1
ATOM 3551 O O . VAL A 1 416 ? 39.094 -4.516 -15.281 1 88.38 416 VAL A O 1
ATOM 3554 N N . TYR A 1 417 ? 37.75 -2.656 -14.984 1 83.75 417 TYR A N 1
ATOM 3555 C CA . TYR A 1 417 ? 38.812 -1.708 -15.25 1 83.75 417 TYR A CA 1
ATOM 3556 C C . TYR A 1 417 ? 39.531 -1.327 -13.961 1 83.75 417 TYR A C 1
ATOM 3558 O O . TYR A 1 417 ? 40.062 -0.219 -13.844 1 83.75 417 TYR A O 1
ATOM 3566 N N . GLY A 1 418 ? 39.719 -2.115 -13.023 1 72 418 GLY A N 1
ATOM 3567 C CA . GLY A 1 418 ? 40.219 -1.892 -11.672 1 72 418 GLY A CA 1
ATOM 3568 C C . GLY A 1 418 ? 41.562 -1.236 -11.617 1 72 418 GLY A C 1
ATOM 3569 O O . GLY A 1 418 ? 41.812 -0.32 -10.828 1 72 418 GLY A O 1
ATOM 3570 N N . HIS A 1 419 ? 42.406 -1.528 -12.578 1 75.38 419 HIS A N 1
ATOM 3571 C CA . HIS A 1 419 ? 43.812 -1.079 -12.445 1 75.38 419 HIS A CA 1
ATOM 3572 C C . HIS A 1 419 ? 43.938 0.392 -12.82 1 75.38 419 HIS A C 1
ATOM 3574 O O . HIS A 1 419 ? 44.844 1.084 -12.32 1 75.38 419 HIS A O 1
ATOM 3580 N N . PHE A 1 420 ? 42.906 0.9 -13.414 1 79.38 420 PHE A N 1
ATOM 3581 C CA . PHE A 1 420 ? 43.031 2.25 -13.945 1 79.38 420 PHE A CA 1
ATOM 3582 C C . PHE A 1 420 ? 42.25 3.242 -13.109 1 79.38 420 PHE A C 1
ATOM 3584 O O . PHE A 1 420 ? 42.344 4.453 -13.312 1 79.38 420 PHE A O 1
ATOM 3591 N N . ILE A 1 421 ? 41.594 2.75 -12.156 1 79.06 421 ILE A N 1
ATOM 3592 C CA . ILE A 1 421 ? 40.719 3.627 -11.367 1 79.06 421 ILE A CA 1
ATOM 3593 C C . ILE A 1 421 ? 41.062 3.473 -9.883 1 79.06 421 ILE A C 1
ATOM 3595 O O . ILE A 1 421 ? 41.75 2.533 -9.492 1 79.06 421 ILE A O 1
ATOM 3599 N N . LYS A 1 422 ? 40.688 4.441 -9.164 1 81.75 422 LYS A N 1
ATOM 3600 C CA . LYS A 1 422 ? 40.875 4.379 -7.719 1 81.75 422 LYS A CA 1
ATOM 3601 C C . LYS A 1 422 ? 40.031 3.244 -7.113 1 81.75 422 LYS A C 1
ATOM 3603 O O . LYS A 1 422 ? 38.938 2.982 -7.543 1 81.75 422 LYS A O 1
ATOM 3608 N N . TYR A 1 423 ? 40.625 2.602 -6.176 1 86.25 423 TYR A N 1
ATOM 3609 C CA . TYR A 1 423 ? 40.031 1.43 -5.562 1 86.25 423 TYR A CA 1
ATOM 3610 C C . TYR A 1 423 ? 38.781 1.817 -4.766 1 86.25 423 TYR A C 1
ATOM 3612 O O . TYR A 1 423 ? 38.781 2.816 -4.039 1 86.25 423 TYR A O 1
ATOM 3620 N N . GLU A 1 424 ? 37.719 1.101 -5.039 1 86.56 424 GLU A N 1
ATOM 3621 C CA . GLU A 1 424 ? 36.5 1.174 -4.227 1 86.56 424 GLU A CA 1
ATOM 3622 C C . GLU A 1 424 ? 36.062 -0.212 -3.758 1 86.56 424 GLU A C 1
ATOM 3624 O O . GLU A 1 424 ? 36.125 -1.18 -4.516 1 86.56 424 GLU A O 1
ATOM 3629 N N . SER A 1 425 ? 35.688 -0.363 -2.568 1 87.12 425 SER A N 1
ATOM 3630 C CA . SER A 1 425 ? 35.344 -1.651 -1.984 1 87.12 425 SER A CA 1
ATOM 3631 C C . SER A 1 425 ? 34.125 -2.254 -2.678 1 87.12 425 SER A C 1
ATOM 3633 O O . SER A 1 425 ? 33.906 -3.471 -2.652 1 87.12 425 SER A O 1
ATOM 3635 N N . ARG A 1 426 ? 33.312 -1.457 -3.342 1 89.19 426 ARG A N 1
ATOM 3636 C CA . ARG A 1 426 ? 32.125 -1.968 -4.023 1 89.19 426 ARG A CA 1
ATOM 3637 C C . ARG A 1 426 ? 32.531 -2.834 -5.219 1 89.19 426 ARG A C 1
ATOM 3639 O O . ARG A 1 426 ? 31.766 -3.732 -5.609 1 89.19 426 ARG A O 1
ATOM 3646 N N . PHE A 1 427 ? 33.656 -2.586 -5.805 1 91.5 427 PHE A N 1
ATOM 3647 C CA . PHE A 1 427 ? 34.125 -3.377 -6.945 1 91.5 427 PHE A CA 1
ATOM 3648 C C . PHE A 1 427 ? 34.5 -4.789 -6.508 1 91.5 427 PHE A C 1
ATOM 3650 O O . PHE A 1 427 ? 34.125 -5.766 -7.164 1 91.5 427 PHE A O 1
ATOM 3657 N N . THR A 1 428 ? 35.188 -4.855 -5.379 1 90.69 428 THR A N 1
ATOM 3658 C CA . THR A 1 428 ? 35.562 -6.18 -4.871 1 90.69 428 THR A CA 1
ATOM 3659 C C . THR A 1 428 ? 34.312 -6.934 -4.406 1 90.69 428 THR A C 1
ATOM 3661 O O . THR A 1 428 ? 34.25 -8.156 -4.523 1 90.69 428 THR A O 1
ATOM 3664 N N . PHE A 1 429 ? 33.344 -6.172 -3.959 1 92.38 429 PHE A N 1
ATOM 3665 C CA . PHE A 1 429 ? 32.062 -6.773 -3.572 1 92.38 429 PHE A CA 1
ATOM 3666 C C . PHE A 1 429 ? 31.375 -7.391 -4.781 1 92.38 429 PHE A C 1
ATOM 3668 O O . PHE A 1 429 ? 30.844 -8.5 -4.695 1 92.38 429 PHE A O 1
ATOM 3675 N N . CYS A 1 430 ? 31.391 -6.758 -5.883 1 92.69 430 CYS A N 1
ATOM 3676 C CA . CYS A 1 430 ? 30.797 -7.258 -7.117 1 92.69 430 CYS A CA 1
ATOM 3677 C C . CYS A 1 430 ? 31.531 -8.5 -7.609 1 92.69 430 CYS A C 1
ATOM 3679 O O . CYS A 1 430 ? 30.906 -9.477 -8.031 1 92.69 430 CYS A O 1
ATOM 3681 N N . LEU A 1 431 ? 32.844 -8.461 -7.512 1 93.12 431 LEU A N 1
ATOM 3682 C CA . LEU A 1 431 ? 33.625 -9.594 -7.977 1 93.12 431 LEU A CA 1
ATOM 3683 C C . LEU A 1 431 ? 33.406 -10.82 -7.102 1 93.12 431 LEU A C 1
ATOM 3685 O O . LEU A 1 431 ? 33.438 -11.945 -7.59 1 93.12 431 LEU A O 1
ATOM 3689 N N . ASP A 1 432 ? 33.156 -10.602 -5.836 1 93.12 432 ASP A N 1
ATOM 3690 C CA . ASP A 1 432 ? 32.844 -11.711 -4.949 1 93.12 432 ASP A CA 1
ATOM 3691 C C . ASP A 1 432 ? 31.562 -12.422 -5.402 1 93.12 432 ASP A C 1
ATOM 3693 O O . ASP A 1 432 ? 31.453 -13.641 -5.293 1 93.12 432 ASP A O 1
ATOM 3697 N N . GLN A 1 433 ? 30.641 -11.711 -5.941 1 94.31 433 GLN A N 1
ATOM 3698 C CA . GLN A 1 433 ? 29.391 -12.312 -6.43 1 94.31 433 GLN A CA 1
ATOM 3699 C C . GLN A 1 433 ? 29.656 -13.188 -7.652 1 94.31 433 GLN A C 1
ATOM 3701 O O . GLN A 1 433 ? 29.109 -14.281 -7.766 1 94.31 433 GLN A O 1
ATOM 3706 N N . PHE A 1 434 ? 30.531 -12.742 -8.484 1 93.12 434 PHE A N 1
ATOM 3707 C CA . PHE A 1 434 ? 30.828 -13.492 -9.703 1 93.12 434 PHE A CA 1
ATOM 3708 C C . PHE A 1 434 ? 31.609 -14.758 -9.383 1 93.12 434 PHE A C 1
ATOM 3710 O O . PHE A 1 434 ? 31.438 -15.781 -10.055 1 93.12 434 PHE A O 1
ATOM 3717 N N . ILE A 1 435 ? 32.406 -14.688 -8.344 1 92.12 435 ILE A N 1
ATOM 3718 C CA . ILE A 1 435 ? 33.156 -15.859 -7.934 1 92.12 435 ILE A CA 1
ATOM 3719 C C . ILE A 1 435 ? 32.219 -16.969 -7.488 1 92.12 435 ILE A C 1
ATOM 3721 O O . ILE A 1 435 ? 32.406 -18.141 -7.836 1 92.12 435 ILE A O 1
ATOM 3725 N N . SER A 1 436 ? 31.188 -16.578 -6.816 1 92.69 436 SER A N 1
ATOM 3726 C CA . SER A 1 436 ? 30.219 -17.547 -6.328 1 92.69 436 SER A CA 1
ATOM 3727 C C . SER A 1 436 ? 29.266 -17.984 -7.438 1 92.69 436 SER A C 1
ATOM 3729 O O . SER A 1 436 ? 28.609 -19.031 -7.324 1 92.69 436 SER A O 1
ATOM 3731 N N . MET A 1 437 ? 29.188 -17.281 -8.562 1 93.06 437 MET A N 1
ATOM 3732 C CA . MET A 1 437 ? 28.312 -17.625 -9.68 1 93.06 437 MET A CA 1
ATOM 3733 C C . MET A 1 437 ? 29.062 -18.406 -10.742 1 93.06 437 MET A C 1
ATOM 3735 O O . MET A 1 437 ? 28.672 -18.422 -11.906 1 93.06 437 MET A O 1
ATOM 3739 N N . ALA A 1 438 ? 30.062 -19.141 -10.383 1 90.44 438 ALA A N 1
ATOM 3740 C CA . ALA A 1 438 ? 30.891 -19.875 -11.336 1 90.44 438 ALA A CA 1
ATOM 3741 C C . ALA A 1 438 ? 30.094 -21 -11.992 1 90.44 438 ALA A C 1
ATOM 3743 O O . ALA A 1 438 ? 30.156 -21.203 -13.203 1 90.44 438 ALA A O 1
ATOM 3744 N N . ILE A 1 439 ? 29.25 -21.672 -11.203 1 90.25 439 ILE A N 1
ATOM 3745 C CA . ILE A 1 439 ? 28.516 -22.812 -11.711 1 90.25 439 ILE A CA 1
ATOM 3746 C C . ILE A 1 439 ? 27.453 -22.344 -12.695 1 90.25 439 ILE A C 1
ATOM 3748 O O . ILE A 1 439 ? 27.375 -22.844 -13.828 1 90.25 439 ILE A O 1
ATOM 3752 N N . PRO A 1 440 ? 26.625 -21.375 -12.328 1 93 440 PRO A N 1
ATOM 3753 C CA . PRO A 1 440 ? 25.656 -20.906 -13.305 1 93 440 PRO A CA 1
ATOM 3754 C C . PRO A 1 440 ? 26.297 -20.312 -14.555 1 93 440 PRO A C 1
ATOM 3756 O O . PRO A 1 440 ? 25.75 -20.422 -15.656 1 93 440 PRO A O 1
ATOM 3759 N N . LEU A 1 441 ? 27.406 -19.688 -14.484 1 92.69 441 LEU A N 1
ATOM 3760 C CA . LEU A 1 441 ? 28.094 -19.141 -15.648 1 92.69 441 LEU A CA 1
ATOM 3761 C C . LEU A 1 441 ? 28.672 -20.266 -16.516 1 92.69 441 LEU A C 1
ATOM 3763 O O . LEU A 1 441 ? 28.719 -20.141 -17.734 1 92.69 441 LEU A O 1
ATOM 3767 N N . ARG A 1 442 ? 29.141 -21.344 -15.859 1 90.19 442 ARG A N 1
ATOM 3768 C CA . ARG A 1 442 ? 29.594 -22.516 -16.609 1 90.19 442 ARG A CA 1
ATOM 3769 C C . ARG A 1 442 ? 28.438 -23.156 -17.359 1 90.19 442 ARG A C 1
ATOM 3771 O O . ARG A 1 442 ? 28.594 -23.625 -18.484 1 90.19 442 ARG A O 1
ATOM 3778 N N . ASP A 1 443 ? 27.312 -23.156 -16.703 1 91.75 443 ASP A N 1
ATOM 3779 C CA . ASP A 1 443 ? 26.125 -23.719 -17.344 1 91.75 443 ASP A CA 1
ATOM 3780 C C . ASP A 1 443 ? 25.688 -22.844 -18.531 1 91.75 443 ASP A C 1
ATOM 3782 O O . ASP A 1 443 ? 25.141 -23.344 -19.516 1 91.75 443 ASP A O 1
ATOM 3786 N N . LEU A 1 444 ? 25.906 -21.547 -18.438 1 91.94 444 LEU A N 1
ATOM 3787 C CA . LEU A 1 444 ? 25.641 -20.672 -19.578 1 91.94 444 LEU A CA 1
ATOM 3788 C C . LEU A 1 444 ? 26.562 -21 -20.75 1 91.94 444 LEU A C 1
ATOM 3790 O O . LEU A 1 444 ? 26.109 -21.031 -21.906 1 91.94 444 LEU A O 1
ATOM 3794 N N . ASP A 1 445 ? 27.828 -21.297 -20.422 1 90.31 445 ASP A N 1
ATOM 3795 C CA . ASP A 1 445 ? 28.781 -21.719 -21.453 1 90.31 445 ASP A CA 1
ATOM 3796 C C . ASP A 1 445 ? 28.344 -23.031 -22.094 1 90.31 445 ASP A C 1
ATOM 3798 O O . ASP A 1 445 ? 28.438 -23.203 -23.312 1 90.31 445 ASP A O 1
ATOM 3802 N N . TYR A 1 446 ? 27.891 -23.922 -21.234 1 88.5 446 TYR A N 1
ATOM 3803 C CA . TYR A 1 446 ? 27.375 -25.188 -21.734 1 88.5 446 TYR A CA 1
ATOM 3804 C C . TYR A 1 446 ? 26.188 -24.969 -22.656 1 88.5 446 TYR A C 1
ATOM 3806 O O . TYR A 1 446 ? 26.062 -25.625 -23.688 1 88.5 446 TYR A O 1
ATOM 3814 N N . THR A 1 447 ? 25.297 -24.047 -22.312 1 90.38 447 THR A N 1
ATOM 3815 C CA . THR A 1 447 ? 24.094 -23.781 -23.094 1 90.38 447 THR A CA 1
ATOM 3816 C C . THR A 1 447 ? 24.484 -23.234 -24.469 1 90.38 447 THR A C 1
ATOM 3818 O O . THR A 1 447 ? 23.875 -23.609 -25.484 1 90.38 447 THR A O 1
ATOM 3821 N N . ILE A 1 448 ? 25.453 -22.391 -24.484 1 89.19 448 ILE A N 1
ATOM 3822 C CA . ILE A 1 448 ? 25.906 -21.828 -25.766 1 89.19 448 ILE A CA 1
ATOM 3823 C C . ILE A 1 448 ? 26.5 -22.953 -26.641 1 89.19 448 ILE A C 1
ATOM 3825 O O . ILE A 1 448 ? 26.203 -23.031 -27.828 1 89.19 448 ILE A O 1
ATOM 3829 N N . CYS A 1 449 ? 27.266 -23.891 -26.031 1 86.12 449 CYS A N 1
ATOM 3830 C CA . CYS A 1 449 ? 27.859 -25 -26.766 1 86.12 449 CYS A CA 1
ATOM 3831 C C . CYS A 1 449 ? 26.797 -25.984 -27.234 1 86.12 449 CYS A C 1
ATOM 3833 O O . CYS A 1 449 ? 26.844 -26.453 -28.375 1 86.12 449 CYS A O 1
ATOM 3835 N N . TYR A 1 450 ? 25.859 -26.219 -26.375 1 86.06 450 TYR A N 1
ATOM 3836 C CA . TYR A 1 450 ? 24.797 -27.156 -26.688 1 86.06 450 TYR A CA 1
ATOM 3837 C C . TYR A 1 450 ? 24 -26.703 -27.906 1 86.06 450 TYR A C 1
ATOM 3839 O O . TYR A 1 450 ? 23.797 -27.469 -28.844 1 86.06 450 TYR A O 1
ATOM 3847 N N . TYR A 1 451 ? 23.625 -25.547 -28 1 88.19 451 TYR A N 1
ATOM 3848 C CA . TYR A 1 451 ? 22.766 -25.062 -29.078 1 88.19 451 TYR A CA 1
ATOM 3849 C C . TYR A 1 451 ? 23.594 -24.75 -30.328 1 88.19 451 TYR A C 1
ATOM 3851 O O . TYR A 1 451 ? 23.094 -24.859 -31.453 1 88.19 451 TYR A O 1
ATOM 3859 N N . LYS A 1 452 ? 24.875 -24.391 -30.094 1 87.19 452 LYS A N 1
ATOM 3860 C CA . LYS A 1 452 ? 25.75 -24.25 -31.266 1 87.19 452 LYS A CA 1
ATOM 3861 C C . LYS A 1 452 ? 25.906 -25.578 -32 1 87.19 452 LYS A C 1
ATOM 3863 O O . LYS A 1 452 ? 25.875 -25.625 -33.219 1 87.19 452 LYS A O 1
ATOM 3868 N N . THR A 1 453 ? 26 -26.656 -31.203 1 84.12 453 THR A N 1
ATOM 3869 C CA . THR A 1 453 ? 26.172 -27.984 -31.781 1 84.12 453 THR A CA 1
ATOM 3870 C C . THR A 1 453 ? 24.875 -28.453 -32.438 1 84.12 453 THR A C 1
ATOM 3872 O O . THR A 1 453 ? 24.922 -29.078 -33.5 1 84.12 453 THR A O 1
ATOM 3875 N N . ILE A 1 454 ? 23.781 -28.156 -31.781 1 81.31 454 ILE A N 1
ATOM 3876 C CA . ILE A 1 454 ? 22.5 -28.531 -32.375 1 81.31 454 ILE A CA 1
ATOM 3877 C C . ILE A 1 454 ? 22.297 -27.797 -33.688 1 81.31 454 ILE A C 1
ATOM 3879 O O . ILE A 1 454 ? 21.781 -28.375 -34.656 1 81.31 454 ILE A O 1
ATOM 3883 N N . TRP A 1 455 ? 22.703 -26.562 -33.719 1 81.81 455 TRP A N 1
ATOM 3884 C CA . TRP A 1 455 ? 22.547 -25.766 -34.906 1 81.81 455 TRP A CA 1
ATOM 3885 C C . TRP A 1 455 ? 23.469 -26.266 -36.031 1 81.81 455 TRP A C 1
ATOM 3887 O O . TRP A 1 455 ? 23.078 -26.297 -37.188 1 81.81 455 TRP A O 1
ATOM 3897 N N . GLN A 1 456 ? 24.625 -26.812 -35.688 1 81.25 456 GLN A N 1
ATOM 3898 C CA . GLN A 1 456 ? 25.609 -27.25 -36.688 1 81.25 456 GLN A CA 1
ATOM 3899 C C . GLN A 1 456 ? 25.344 -28.672 -37.125 1 81.25 456 GLN A C 1
ATOM 3901 O O . GLN A 1 456 ? 25.406 -28.984 -38.312 1 81.25 456 GLN A O 1
ATOM 3906 N N . THR A 1 457 ? 25.203 -29.625 -36.156 1 74.25 457 THR A N 1
ATOM 3907 C CA . THR A 1 457 ? 25.172 -31.031 -36.5 1 74.25 457 THR A CA 1
ATOM 3908 C C . THR A 1 457 ? 23.75 -31.562 -36.469 1 74.25 457 THR A C 1
ATOM 3910 O O . THR A 1 457 ? 23.469 -32.656 -36.938 1 74.25 457 THR A O 1
ATOM 3913 N N . GLY A 1 458 ? 22.703 -30.766 -36.062 1 65.69 458 GLY A N 1
ATOM 3914 C CA . GLY A 1 458 ? 21.328 -31.219 -35.906 1 65.69 458 GLY A CA 1
ATOM 3915 C C . GLY A 1 458 ? 21.125 -32.156 -34.719 1 65.69 458 GLY A C 1
ATOM 3916 O O . GLY A 1 458 ? 20 -32.344 -34.25 1 65.69 458 GLY A O 1
ATOM 3917 N N . GLU A 1 459 ? 22.156 -33.094 -34.438 1 62.03 459 GLU A N 1
ATOM 3918 C CA . GLU A 1 459 ? 22.031 -34.062 -33.344 1 62.03 459 GLU A CA 1
ATOM 3919 C C . GLU A 1 459 ? 23.062 -33.812 -32.25 1 62.03 459 GLU A C 1
ATOM 3921 O O . GLU A 1 459 ? 24.109 -33.219 -32.531 1 62.03 459 GLU A O 1
ATOM 3926 N N . ILE A 1 460 ? 22.609 -33.719 -31 1 58.69 460 ILE A N 1
ATOM 3927 C CA . ILE A 1 460 ? 23.547 -33.469 -29.891 1 58.69 460 ILE A CA 1
ATOM 3928 C C . ILE A 1 460 ? 24.438 -34.688 -29.703 1 58.69 460 ILE A C 1
ATOM 3930 O O . ILE A 1 460 ? 23.953 -35.781 -29.359 1 58.69 460 ILE A O 1
ATOM 3934 N N . HIS A 1 461 ? 25.625 -34.719 -30.391 1 56.31 461 HIS A N 1
ATOM 3935 C CA . HIS A 1 461 ? 26.562 -35.781 -30 1 56.31 461 HIS A CA 1
ATOM 3936 C C . HIS A 1 461 ? 27.031 -35.594 -28.562 1 56.31 461 HIS A C 1
ATOM 3938 O O . HIS A 1 461 ? 27.203 -34.469 -28.094 1 56.31 461 HIS A O 1
ATOM 3944 N N . ASP A 1 462 ? 26.859 -36.594 -27.609 1 56.78 462 ASP A N 1
ATOM 3945 C CA . ASP A 1 462 ? 26.984 -36.75 -26.156 1 56.78 462 ASP A CA 1
ATOM 3946 C C . ASP A 1 462 ? 28.188 -35.969 -25.609 1 56.78 462 ASP A C 1
ATOM 3948 O O . ASP A 1 462 ? 28.078 -35.312 -24.578 1 56.78 462 ASP A O 1
ATOM 3952 N N . ASN A 1 463 ? 29.438 -36.094 -26.188 1 59.72 463 ASN A N 1
ATOM 3953 C CA . ASN A 1 463 ? 30.672 -36 -25.422 1 59.72 463 ASN A CA 1
ATOM 3954 C C . ASN A 1 463 ? 31.297 -34.625 -25.594 1 59.72 463 ASN A C 1
ATOM 3956 O O . ASN A 1 463 ? 32.188 -34.219 -24.812 1 59.72 463 ASN A O 1
ATOM 3960 N N . GLU A 1 464 ? 30.766 -33.875 -26.562 1 65.31 464 GLU A N 1
ATOM 3961 C CA . GLU A 1 464 ? 31.609 -32.719 -26.844 1 65.31 464 GLU A CA 1
ATOM 3962 C C . GLU A 1 464 ? 31.359 -31.594 -25.844 1 65.31 464 GLU A C 1
ATOM 3964 O O . GLU A 1 464 ? 32.312 -30.953 -25.375 1 65.31 464 GLU A O 1
ATOM 3969 N N . CYS A 1 465 ? 30.125 -31.406 -25.453 1 74.31 465 CYS A N 1
ATOM 3970 C CA . CYS A 1 465 ? 29.875 -30.25 -24.609 1 74.31 465 CYS A CA 1
ATOM 3971 C C . CYS A 1 465 ? 29.906 -30.641 -23.125 1 74.31 465 CYS A C 1
ATOM 3973 O O . CYS A 1 465 ? 30.156 -29.812 -22.266 1 74.31 465 CYS A O 1
ATOM 3975 N N . PHE A 1 466 ? 29.641 -31.953 -22.812 1 66.88 466 PHE A N 1
ATOM 3976 C CA . PHE A 1 466 ? 29.547 -32.406 -21.438 1 66.88 466 PHE A CA 1
ATOM 3977 C C . PHE A 1 466 ? 30.938 -32.531 -20.812 1 66.88 466 PHE A C 1
ATOM 3979 O O . PHE A 1 466 ? 31.062 -32.562 -19.578 1 66.88 466 PHE A O 1
ATOM 3986 N N . SER A 1 467 ? 31.969 -32.562 -21.719 1 59.72 467 SER A N 1
ATOM 3987 C CA . SER A 1 467 ? 33.281 -32.875 -21.156 1 59.72 467 SER A CA 1
ATOM 3988 C C . SER A 1 467 ? 33.75 -31.75 -20.219 1 59.72 467 SER A C 1
ATOM 3990 O O . SER A 1 467 ? 33.625 -30.578 -20.531 1 59.72 467 SER A O 1
ATOM 3992 N N . SER A 1 468 ? 33.781 -32 -18.875 1 58.75 468 SER A N 1
ATOM 3993 C CA . SER A 1 468 ? 34.312 -31.172 -17.828 1 58.75 468 SER A CA 1
ATOM 3994 C C . SER A 1 468 ? 35.656 -30.578 -18.234 1 58.75 468 SER A C 1
ATOM 3996 O O . SER A 1 468 ? 36.156 -29.656 -17.578 1 58.75 468 SER A O 1
ATOM 3998 N N . ASN A 1 469 ? 36.156 -30.969 -19.422 1 62.44 469 ASN A N 1
ATOM 3999 C CA . ASN A 1 469 ? 37.531 -30.609 -19.766 1 62.44 469 ASN A CA 1
ATOM 4000 C C . ASN A 1 469 ? 37.594 -29.422 -20.734 1 62.44 469 ASN A C 1
ATOM 4002 O O . ASN A 1 469 ? 38.594 -29.203 -21.406 1 62.44 469 ASN A O 1
ATOM 4006 N N . ARG A 1 470 ? 36.562 -28.641 -20.734 1 77.5 470 ARG A N 1
ATOM 4007 C CA . ARG A 1 470 ? 36.594 -27.5 -21.641 1 77.5 470 ARG A CA 1
ATOM 4008 C C . ARG A 1 470 ? 37.312 -26.328 -21 1 77.5 470 ARG A C 1
ATOM 4010 O O . ARG A 1 470 ? 37.094 -26.016 -19.828 1 77.5 470 ARG A O 1
ATOM 4017 N N . LEU A 1 471 ? 38.188 -25.703 -21.656 1 79.38 471 LEU A N 1
ATOM 4018 C CA . LEU A 1 471 ? 38.969 -24.578 -21.219 1 79.38 471 LEU A CA 1
ATOM 4019 C C . LEU A 1 471 ? 38.094 -23.375 -20.906 1 79.38 471 LEU A C 1
ATOM 4021 O O . LEU A 1 471 ? 38.375 -22.609 -19.984 1 79.38 471 LEU A O 1
ATOM 4025 N N . THR A 1 472 ? 37 -23.219 -21.609 1 82.81 472 THR A N 1
ATOM 4026 C CA . THR A 1 472 ? 36.156 -22.062 -21.391 1 82.81 472 THR A CA 1
ATOM 4027 C C . THR A 1 472 ? 35.5 -22.109 -20.016 1 82.81 472 THR A C 1
ATOM 4029 O O . THR A 1 472 ? 35.344 -21.078 -19.359 1 82.81 472 THR A O 1
ATOM 4032 N N . GLY A 1 473 ? 35.156 -23.312 -19.641 1 78.25 473 GLY A N 1
ATOM 4033 C CA . GLY A 1 473 ? 34.594 -23.453 -18.312 1 78.25 473 GLY A CA 1
ATOM 4034 C C . GLY A 1 473 ? 35.594 -23.125 -17.203 1 78.25 473 GLY A C 1
ATOM 4035 O O . GLY A 1 473 ? 35.219 -22.5 -16.219 1 78.25 473 GLY A O 1
ATOM 4036 N N . ALA A 1 474 ? 36.812 -23.406 -17.406 1 82.31 474 ALA A N 1
ATOM 4037 C CA . ALA A 1 474 ? 37.844 -23.125 -16.422 1 82.31 474 ALA A CA 1
ATOM 4038 C C . ALA A 1 474 ? 38.156 -21.641 -16.391 1 82.31 474 ALA A C 1
ATOM 4040 O O . ALA A 1 474 ? 38.375 -21.062 -15.312 1 82.31 474 ALA A O 1
ATOM 4041 N N . LEU A 1 475 ? 38.094 -21.016 -17.484 1 87.38 475 LEU A N 1
ATOM 4042 C CA . LEU A 1 475 ? 38.406 -19.594 -17.547 1 87.38 475 LEU A CA 1
ATOM 4043 C C . LEU A 1 475 ? 37.375 -18.75 -16.828 1 87.38 475 LEU A C 1
ATOM 4045 O O . LEU A 1 475 ? 37.688 -17.734 -16.219 1 87.38 475 LEU A O 1
ATOM 4049 N N . ILE A 1 476 ? 36.188 -19.203 -16.859 1 87.38 476 ILE A N 1
ATOM 4050 C CA . ILE A 1 476 ? 35.094 -18.469 -16.219 1 87.38 476 ILE A CA 1
ATOM 4051 C C . ILE A 1 476 ? 35.312 -18.484 -14.703 1 87.38 476 ILE A C 1
ATOM 4053 O O . ILE A 1 476 ? 35 -17.5 -14.016 1 87.38 476 ILE A O 1
ATOM 4057 N N . ALA A 1 477 ? 35.906 -19.531 -14.211 1 83.12 477 ALA A N 1
ATOM 4058 C CA . ALA A 1 477 ? 36.125 -19.641 -12.773 1 83.12 477 ALA A CA 1
ATOM 4059 C C . ALA A 1 477 ? 37.375 -18.875 -12.367 1 83.12 477 ALA A C 1
ATOM 4061 O O . ALA A 1 477 ? 37.469 -18.344 -11.25 1 83.12 477 ALA A O 1
ATOM 4062 N N . ILE A 1 478 ? 38.312 -18.656 -13.312 1 88 478 ILE A N 1
ATOM 4063 C CA . ILE A 1 478 ? 39.625 -18.109 -12.969 1 88 478 ILE A CA 1
ATOM 4064 C C . ILE A 1 478 ? 39.594 -16.594 -13.164 1 88 478 ILE A C 1
ATOM 4066 O O . ILE A 1 478 ? 40.25 -15.852 -12.414 1 88 478 ILE A O 1
ATOM 4070 N N . ILE A 1 479 ? 38.812 -16.094 -13.953 1 88.94 479 ILE A N 1
ATOM 4071 C CA . ILE A 1 479 ? 38.844 -14.68 -14.344 1 88.94 479 ILE A CA 1
ATOM 4072 C C . ILE A 1 479 ? 38.438 -13.805 -13.172 1 88.94 479 ILE A C 1
ATOM 4074 O O . ILE A 1 479 ? 39.125 -12.844 -12.82 1 88.94 479 ILE A O 1
ATOM 4078 N N . PRO A 1 480 ? 37.375 -14.133 -12.5 1 90.06 480 PRO A N 1
ATOM 4079 C CA . PRO A 1 480 ? 37 -13.258 -11.398 1 90.06 480 PRO A CA 1
ATOM 4080 C C . PRO A 1 480 ? 38.031 -13.258 -10.266 1 90.06 480 PRO A C 1
ATOM 4082 O O . PRO A 1 480 ? 38.25 -12.219 -9.633 1 90.06 480 PRO A O 1
ATOM 4085 N N . PHE A 1 481 ? 38.688 -14.344 -10.062 1 90.56 481 PHE A N 1
ATOM 4086 C CA . PHE A 1 481 ? 39.719 -14.398 -9.039 1 90.56 481 PHE A CA 1
ATOM 4087 C C . PHE A 1 481 ? 40.906 -13.539 -9.43 1 90.56 481 PHE A C 1
ATOM 4089 O O . PHE A 1 481 ? 41.469 -12.82 -8.594 1 90.56 481 PHE A O 1
ATOM 4096 N N . SER A 1 482 ? 41.25 -13.633 -10.656 1 89.5 482 SER A N 1
ATOM 4097 C CA . SER A 1 482 ? 42.406 -12.852 -11.141 1 89.5 482 SER A CA 1
ATOM 4098 C C . SER A 1 482 ? 42.094 -11.352 -11.086 1 89.5 482 SER A C 1
ATOM 4100 O O . SER A 1 482 ? 42.969 -10.555 -10.727 1 89.5 482 SER A O 1
ATOM 4102 N N . MET A 1 483 ? 40.938 -10.984 -11.359 1 91 483 MET A N 1
ATOM 4103 C CA . MET A 1 483 ? 40.531 -9.578 -11.297 1 91 483 MET A CA 1
ATOM 4104 C C . MET A 1 483 ? 40.562 -9.07 -9.859 1 91 483 MET A C 1
ATOM 4106 O O . MET A 1 483 ? 40.938 -7.93 -9.609 1 91 483 MET A O 1
ATOM 4110 N N . LYS A 1 484 ? 40.125 -9.844 -8.984 1 92.19 484 LYS A N 1
ATOM 4111 C CA . LYS A 1 484 ? 40.156 -9.469 -7.578 1 92.19 484 LYS A CA 1
ATOM 4112 C C . LYS A 1 484 ? 41.594 -9.266 -7.078 1 92.19 484 LYS A C 1
ATOM 4114 O O . LYS A 1 484 ? 41.844 -8.352 -6.293 1 92.19 484 LYS A O 1
ATOM 4119 N N . THR A 1 485 ? 42.469 -10.094 -7.594 1 90.69 485 THR A N 1
ATOM 4120 C CA . THR A 1 485 ? 43.875 -9.961 -7.23 1 90.69 485 THR A CA 1
ATOM 4121 C C . THR A 1 485 ? 44.438 -8.641 -7.734 1 90.69 485 THR A C 1
ATOM 4123 O O . THR A 1 485 ? 45.188 -7.961 -7.016 1 90.69 485 THR A O 1
ATOM 4126 N N . ILE A 1 486 ? 44 -8.227 -8.797 1 90.62 486 ILE A N 1
ATOM 4127 C CA . ILE A 1 486 ? 44.469 -6.973 -9.383 1 90.62 486 ILE A CA 1
ATOM 4128 C C . ILE A 1 486 ? 43.938 -5.801 -8.562 1 90.62 486 ILE A C 1
ATOM 4130 O O . ILE A 1 486 ? 44.625 -4.809 -8.352 1 90.62 486 ILE A O 1
ATOM 4134 N N . HIS A 1 487 ? 42.781 -5.934 -8.086 1 91.88 487 HIS A N 1
ATOM 4135 C CA . HIS A 1 487 ? 42.188 -4.863 -7.297 1 91.88 487 HIS A CA 1
ATOM 4136 C C . HIS A 1 487 ? 42.938 -4.672 -5.98 1 91.88 487 HIS A C 1
ATOM 4138 O O . HIS A 1 487 ? 43.062 -3.545 -5.496 1 91.88 487 HIS A O 1
ATOM 4144 N N . TYR A 1 488 ? 43.406 -5.73 -5.398 1 90.62 488 TYR A N 1
ATOM 4145 C CA . TYR A 1 488 ? 44.156 -5.594 -4.152 1 90.62 488 TYR A CA 1
ATOM 4146 C C . TYR A 1 488 ? 45.531 -4.969 -4.398 1 90.62 488 TYR A C 1
ATOM 4148 O O . TYR A 1 488 ? 46.031 -4.238 -3.553 1 90.62 488 TYR A O 1
ATOM 4156 N N . ILE A 1 489 ? 46.031 -5.152 -5.602 1 89.44 489 ILE A N 1
ATOM 4157 C CA . ILE A 1 489 ? 47.281 -4.496 -5.977 1 89.44 489 ILE A CA 1
ATOM 4158 C C . ILE A 1 489 ? 47.031 -3 -6.176 1 89.44 489 ILE A C 1
ATOM 4160 O O . ILE A 1 489 ? 47.844 -2.17 -5.754 1 89.44 489 ILE A O 1
ATOM 4164 N N . THR A 1 490 ? 45.969 -2.734 -6.766 1 90.56 490 THR A N 1
ATOM 4165 C CA . THR A 1 490 ? 45.594 -1.338 -6.98 1 90.56 490 THR A CA 1
ATOM 4166 C C . THR A 1 490 ? 45.375 -0.629 -5.652 1 90.56 490 THR A C 1
ATOM 4168 O O . THR A 1 490 ? 45.75 0.527 -5.48 1 90.56 490 THR A O 1
ATOM 4171 N N . ARG A 1 491 ? 44.781 -1.327 -4.73 1 89.88 491 ARG A N 1
ATOM 4172 C CA . ARG A 1 491 ? 44.562 -0.746 -3.414 1 89.88 491 ARG A CA 1
ATOM 4173 C C . ARG A 1 491 ? 45.875 -0.472 -2.691 1 89.88 491 ARG A C 1
ATOM 4175 O O . ARG A 1 491 ? 46 0.554 -2.023 1 89.88 491 ARG A O 1
ATOM 4182 N N . ALA A 1 492 ? 46.781 -1.387 -2.863 1 89.06 492 ALA A N 1
ATOM 4183 C CA . ALA A 1 492 ? 48.094 -1.207 -2.266 1 89.06 492 ALA A CA 1
ATOM 4184 C C . ALA A 1 492 ? 48.844 -0.027 -2.898 1 89.06 492 ALA A C 1
ATOM 4186 O O . ALA A 1 492 ? 49.531 0.721 -2.209 1 89.06 492 ALA A O 1
ATOM 4187 N N . ARG A 1 493 ? 48.656 0.161 -4.113 1 88 493 ARG A N 1
ATOM 4188 C CA . ARG A 1 493 ? 49.219 1.299 -4.824 1 88 493 ARG A CA 1
ATOM 4189 C C . ARG A 1 493 ? 48.656 2.613 -4.316 1 88 493 ARG A C 1
ATOM 4191 O O . ARG A 1 493 ? 49.375 3.561 -4.043 1 88 493 ARG A O 1
ATOM 4198 N N . ASP A 1 494 ? 47.375 2.666 -4.113 1 87.12 494 ASP A N 1
ATOM 4199 C CA . ASP A 1 494 ? 46.688 3.885 -3.662 1 87.12 494 ASP A CA 1
ATOM 4200 C C . ASP A 1 494 ? 47.094 4.227 -2.227 1 87.12 494 ASP A C 1
ATOM 4202 O O . ASP A 1 494 ? 47.219 5.402 -1.874 1 87.12 494 ASP A O 1
ATOM 4206 N N . LYS A 1 495 ? 47.281 3.168 -1.404 1 86.81 495 LYS A N 1
ATOM 4207 C CA . LYS A 1 495 ? 47.688 3.398 -0.021 1 86.81 495 LYS A CA 1
ATOM 4208 C C . LYS A 1 495 ? 49.188 3.684 0.07 1 86.81 495 LYS A C 1
ATOM 4210 O O . LYS A 1 495 ? 49.656 4.242 1.062 1 86.81 495 LYS A O 1
ATOM 4215 N N . GLY A 1 496 ? 50 3.336 -0.866 1 86.38 496 GLY A N 1
ATOM 4216 C CA . GLY A 1 496 ? 51.406 3.596 -0.929 1 86.38 496 GLY A CA 1
ATOM 4217 C C . GLY A 1 496 ? 52.25 2.562 -0.191 1 86.38 496 GLY A C 1
ATOM 4218 O O . GLY A 1 496 ? 53.469 2.723 -0.042 1 86.38 496 GLY A O 1
ATOM 4219 N N . LYS A 1 497 ? 51.562 1.539 0.445 1 87.81 497 LYS A N 1
ATOM 4220 C CA . LYS A 1 497 ? 52.281 0.505 1.193 1 87.81 497 LYS A CA 1
ATOM 4221 C C . LYS A 1 497 ? 51.719 -0.881 0.881 1 87.81 497 LYS A C 1
ATOM 4223 O O . LYS A 1 497 ? 50.5 -1.099 0.952 1 87.81 497 LYS A O 1
ATOM 4228 N N . PHE A 1 498 ? 52.594 -1.745 0.466 1 87.69 498 PHE A N 1
ATOM 4229 C CA . PHE A 1 498 ? 52.156 -3.096 0.13 1 87.69 498 PHE A CA 1
ATOM 4230 C C . PHE A 1 498 ? 52.594 -4.086 1.2 1 87.69 498 PHE A C 1
ATOM 4232 O O . PHE A 1 498 ? 51.812 -4.941 1.626 1 87.69 498 PHE A O 1
ATOM 4239 N N . TRP A 1 499 ? 53.719 -3.83 1.838 1 83.69 499 TRP A N 1
ATOM 4240 C CA . TRP A 1 499 ? 54.312 -4.836 2.711 1 83.69 499 TRP A CA 1
ATOM 4241 C C . TRP A 1 499 ? 53.75 -4.73 4.125 1 83.69 499 TRP A C 1
ATOM 4243 O O . TRP A 1 499 ? 53.594 -3.629 4.652 1 83.69 499 TRP A O 1
ATOM 4253 N N . HIS A 1 500 ? 53.344 -5.898 4.711 1 85.5 500 HIS A N 1
ATOM 4254 C CA . HIS A 1 500 ? 52.844 -6.062 6.07 1 85.5 500 HIS A CA 1
ATOM 4255 C C . HIS A 1 500 ? 51.5 -5.367 6.246 1 85.5 500 HIS A C 1
ATOM 4257 O O . HIS A 1 500 ? 51.25 -4.719 7.27 1 85.5 500 HIS A O 1
ATOM 4263 N N . THR A 1 501 ? 50.812 -5.301 5.062 1 89 501 THR A N 1
ATOM 4264 C CA . THR A 1 501 ? 49.5 -4.719 5.125 1 89 501 THR A CA 1
ATOM 4265 C C . THR A 1 501 ? 48.438 -5.781 4.859 1 89 501 THR A C 1
ATOM 4267 O O . THR A 1 501 ? 48.75 -6.918 4.508 1 89 501 THR A O 1
ATOM 4270 N N . ASP A 1 502 ? 47.25 -5.473 5.227 1 87.94 502 ASP A N 1
ATOM 4271 C CA . ASP A 1 502 ? 46.094 -6.363 4.969 1 87.94 502 ASP A CA 1
ATOM 4272 C C . ASP A 1 502 ? 45.938 -6.605 3.473 1 87.94 502 ASP A C 1
ATOM 4274 O O . ASP A 1 502 ? 45.5 -7.684 3.059 1 87.94 502 ASP A O 1
ATOM 4278 N N . GLU A 1 503 ? 46.406 -5.664 2.65 1 89.25 503 GLU A N 1
ATOM 4279 C CA . GLU A 1 503 ? 46.281 -5.801 1.202 1 89.25 503 GLU A CA 1
ATOM 4280 C C . GLU A 1 503 ? 47.219 -6.887 0.676 1 89.25 503 GLU A C 1
ATOM 4282 O O . GLU A 1 503 ? 46.875 -7.617 -0.257 1 89.25 503 GLU A O 1
ATOM 4287 N N . MET A 1 504 ? 48.375 -6.973 1.271 1 89.94 504 MET A N 1
ATOM 4288 C CA . MET A 1 504 ? 49.344 -8.016 0.873 1 89.94 504 MET A CA 1
ATOM 4289 C C . MET A 1 504 ? 48.75 -9.398 1.137 1 89.94 504 MET A C 1
ATOM 4291 O O . MET A 1 504 ? 48.781 -10.266 0.259 1 89.94 504 MET A O 1
ATOM 4295 N N . TRP A 1 505 ? 48.219 -9.547 2.295 1 89.06 505 TRP A N 1
ATOM 4296 C CA . TRP A 1 505 ? 47.656 -10.844 2.66 1 89.06 505 TRP A CA 1
ATOM 4297 C C . TRP A 1 505 ? 46.438 -11.18 1.806 1 89.06 505 TRP A C 1
ATOM 4299 O O . TRP A 1 505 ? 46.219 -12.344 1.445 1 89.06 505 TRP A O 1
ATOM 4309 N N . ASN A 1 506 ? 45.719 -10.219 1.527 1 90.38 506 ASN A N 1
ATOM 4310 C CA . ASN A 1 506 ? 44.594 -10.438 0.637 1 90.38 506 ASN A CA 1
ATOM 4311 C C . ASN A 1 506 ? 45.031 -10.805 -0.773 1 90.38 506 ASN A C 1
ATOM 4313 O O . ASN A 1 506 ? 44.406 -11.625 -1.442 1 90.38 506 ASN A O 1
ATOM 4317 N N . PHE A 1 507 ? 46.094 -10.211 -1.169 1 90.75 507 PHE A N 1
ATOM 4318 C CA . PHE A 1 507 ? 46.688 -10.555 -2.461 1 90.75 507 PHE A CA 1
ATOM 4319 C C . PHE A 1 507 ? 47.125 -12.016 -2.492 1 90.75 507 PHE A C 1
ATOM 4321 O O . PHE A 1 507 ? 46.75 -12.75 -3.414 1 90.75 507 PHE A O 1
ATOM 4328 N N . PHE A 1 508 ? 47.75 -12.461 -1.491 1 90.56 508 PHE A N 1
ATOM 4329 C CA . PHE A 1 508 ? 48.219 -13.836 -1.444 1 90.56 508 PHE A CA 1
ATOM 4330 C C . PHE A 1 508 ? 47.062 -14.812 -1.3 1 90.56 508 PHE A C 1
ATOM 4332 O O . PHE A 1 508 ? 47.094 -15.898 -1.883 1 90.56 508 PHE A O 1
ATOM 4339 N N . LYS A 1 509 ? 46.156 -14.445 -0.555 1 90.5 509 LYS A N 1
ATOM 4340 C CA . LYS A 1 509 ? 44.969 -15.289 -0.369 1 90.5 509 LYS A CA 1
ATOM 4341 C C . LYS A 1 509 ? 44.25 -15.523 -1.694 1 90.5 509 LYS A C 1
ATOM 4343 O O . LYS A 1 509 ? 43.938 -16.656 -2.027 1 90.5 509 LYS A O 1
ATOM 4348 N N . THR A 1 510 ? 44.062 -14.445 -2.424 1 90.62 510 THR A N 1
ATOM 4349 C CA . THR A 1 510 ? 43.344 -14.57 -3.695 1 90.62 510 THR A CA 1
ATOM 4350 C C . THR A 1 510 ? 44.219 -15.258 -4.734 1 90.62 510 THR A C 1
ATOM 4352 O O . THR A 1 510 ? 43.719 -16 -5.586 1 90.62 510 THR A O 1
ATOM 4355 N N . LEU A 1 511 ? 45.5 -15.078 -4.699 1 91.12 511 LEU A N 1
ATOM 4356 C CA . LEU A 1 511 ? 46.438 -15.766 -5.594 1 91.12 511 LEU A CA 1
ATOM 4357 C C . LEU A 1 511 ? 46.438 -17.266 -5.32 1 91.12 511 LEU A C 1
ATOM 4359 O O . LEU A 1 511 ? 46.406 -18.078 -6.258 1 91.12 511 LEU A O 1
ATOM 4363 N N . LEU A 1 512 ? 46.406 -17.562 -4.105 1 90.5 512 LEU A N 1
ATOM 4364 C CA . LEU A 1 512 ? 46.344 -18.969 -3.727 1 90.5 512 LEU A CA 1
ATOM 4365 C C . LEU A 1 512 ? 45.062 -19.609 -4.23 1 90.5 512 LEU A C 1
ATOM 4367 O O . LEU A 1 512 ? 45.062 -20.719 -4.738 1 90.5 512 LEU A O 1
ATOM 4371 N N . ALA A 1 513 ? 44 -18.922 -4.051 1 88.56 513 ALA A N 1
ATOM 4372 C CA . ALA A 1 513 ? 42.719 -19.422 -4.531 1 88.56 513 ALA A CA 1
ATOM 4373 C C . ALA A 1 513 ? 42.719 -19.609 -6.043 1 88.56 513 ALA A C 1
ATOM 4375 O O . ALA A 1 513 ? 42.156 -20.562 -6.562 1 88.56 513 ALA A O 1
ATOM 4376 N N . THR A 1 514 ? 43.375 -18.719 -6.773 1 88.75 514 THR A N 1
ATOM 4377 C CA . THR A 1 514 ? 43.5 -18.844 -8.219 1 88.75 514 THR A CA 1
ATOM 4378 C C . THR A 1 514 ? 44.312 -20.094 -8.578 1 88.75 514 THR A C 1
ATOM 4380 O O . THR A 1 514 ? 43.969 -20.828 -9.492 1 88.75 514 THR A O 1
ATOM 4383 N N . TRP A 1 515 ? 45.25 -20.328 -7.852 1 88 515 TRP A N 1
ATOM 4384 C CA . TRP A 1 515 ? 46.094 -21.484 -8.094 1 88 515 TRP A CA 1
ATOM 4385 C C . TRP A 1 515 ? 45.344 -22.781 -7.824 1 88 515 TRP A C 1
ATOM 4387 O O . TRP A 1 515 ? 45.469 -23.766 -8.57 1 88 515 TRP A O 1
ATOM 4397 N N . VAL A 1 516 ? 44.656 -22.812 -6.816 1 87 516 VAL A N 1
ATOM 4398 C CA . VAL A 1 516 ? 43.844 -23.984 -6.484 1 87 516 VAL A CA 1
ATOM 4399 C C . VAL A 1 516 ? 42.844 -24.234 -7.59 1 87 516 VAL A C 1
ATOM 4401 O O . VAL A 1 516 ? 42.594 -25.391 -7.957 1 87 516 VAL A O 1
ATOM 4404 N N . ALA A 1 517 ? 42.281 -23.188 -8.125 1 84.19 517 ALA A N 1
ATOM 4405 C CA . ALA A 1 517 ? 41.312 -23.328 -9.211 1 84.19 517 ALA A CA 1
ATOM 4406 C C . ALA A 1 517 ? 42 -23.906 -10.461 1 84.19 517 ALA A C 1
ATOM 4408 O O . ALA A 1 517 ? 41.406 -24.75 -11.148 1 84.19 517 ALA A O 1
ATOM 4409 N N . VAL A 1 518 ? 43.188 -23.562 -10.734 1 85.75 518 VAL A N 1
ATOM 4410 C CA . VAL A 1 518 ? 43.938 -24.062 -11.883 1 85.75 518 VAL A CA 1
ATOM 4411 C C . VAL A 1 518 ? 44.312 -25.531 -11.656 1 85.75 518 VAL A C 1
ATOM 4413 O O . VAL A 1 518 ? 44.156 -26.359 -12.562 1 85.75 518 VAL A O 1
ATOM 4416 N N . LEU A 1 519 ? 44.656 -25.797 -10.492 1 85.81 519 LEU A N 1
ATOM 4417 C CA . LEU A 1 519 ? 45.031 -27.172 -10.156 1 85.81 519 LEU A CA 1
ATOM 4418 C C . LEU A 1 519 ? 43.844 -28.109 -10.258 1 85.81 519 LEU A C 1
ATOM 4420 O O . LEU A 1 519 ? 44 -29.266 -10.648 1 85.81 519 LEU A O 1
ATOM 4424 N N . SER A 1 520 ? 42.719 -27.656 -9.891 1 82.44 520 SER A N 1
ATOM 4425 C CA . SER A 1 520 ? 41.5 -28.469 -10 1 82.44 520 SER A CA 1
ATOM 4426 C C . SER A 1 520 ? 41.219 -28.828 -11.445 1 82.44 520 SER A C 1
ATOM 4428 O O . SER A 1 520 ? 40.719 -29.938 -11.727 1 82.44 520 SER A O 1
ATOM 4430 N N . PHE A 1 521 ? 41.469 -27.891 -12.352 1 81.38 521 PHE A N 1
ATOM 4431 C CA . PHE A 1 521 ? 41.281 -28.141 -13.773 1 81.38 521 PHE A CA 1
ATOM 4432 C C . PHE A 1 521 ? 42.281 -29.172 -14.281 1 81.38 521 PHE A C 1
ATOM 4434 O O . PHE A 1 521 ? 41.906 -30.078 -15.039 1 81.38 521 PHE A O 1
ATOM 4441 N N . LEU A 1 522 ? 43.469 -29.125 -13.773 1 82.12 522 LEU A N 1
ATOM 4442 C CA . LEU A 1 522 ? 44.531 -30.031 -14.203 1 82.12 522 LEU A CA 1
ATOM 4443 C C . LEU A 1 522 ? 44.375 -31.406 -13.57 1 82.12 522 LEU A C 1
ATOM 4445 O O . LEU A 1 522 ? 44.781 -32.406 -14.156 1 82.12 522 LEU A O 1
ATOM 4449 N N . ALA A 1 523 ? 43.812 -31.422 -12.453 1 79.5 523 ALA A N 1
ATOM 4450 C CA . ALA A 1 523 ? 43.594 -32.656 -11.727 1 79.5 523 ALA A CA 1
ATOM 4451 C C . ALA A 1 523 ? 42.594 -33.562 -12.469 1 79.5 523 ALA A C 1
ATOM 4453 O O . ALA A 1 523 ? 42.656 -34.781 -12.32 1 79.5 523 ALA A O 1
ATOM 4454 N N . ASN A 1 524 ? 41.719 -33.031 -13.227 1 75.06 524 ASN A N 1
ATOM 4455 C CA . ASN A 1 524 ? 40.781 -33.844 -14.008 1 75.06 524 ASN A CA 1
ATOM 4456 C C . ASN A 1 524 ? 41.5 -34.594 -15.133 1 75.06 524 ASN A C 1
ATOM 4458 O O . ASN A 1 524 ? 41 -35.656 -15.57 1 75.06 524 ASN A O 1
ATOM 4462 N N . LYS A 1 525 ? 42.688 -34.125 -15.539 1 77.06 525 LYS A N 1
ATOM 4463 C CA . LYS A 1 525 ? 43.406 -34.75 -16.641 1 77.06 525 LYS A CA 1
ATOM 4464 C C . LYS A 1 525 ? 44.469 -35.719 -16.141 1 77.06 525 LYS A C 1
ATOM 4466 O O . LYS A 1 525 ? 44.594 -36.812 -16.672 1 77.06 525 LYS A O 1
ATOM 4471 N N . HIS A 1 526 ? 45.156 -35.219 -14.961 1 82.62 526 HIS A N 1
ATOM 4472 C CA . HIS A 1 526 ? 46.25 -36.031 -14.453 1 82.62 526 HIS A CA 1
ATOM 4473 C C . HIS A 1 526 ? 46.062 -36.312 -12.961 1 82.62 526 HIS A C 1
ATOM 4475 O O . HIS A 1 526 ? 45.812 -35.375 -12.188 1 82.62 526 HIS A O 1
ATOM 4481 N N . TYR A 1 527 ? 46.312 -37.438 -12.469 1 83.56 527 TYR A N 1
ATOM 4482 C CA . TYR A 1 527 ? 46.094 -37.906 -11.094 1 83.56 527 TYR A CA 1
ATOM 4483 C C . TYR A 1 527 ? 47.094 -37.25 -10.148 1 83.56 527 TYR A C 1
ATOM 4485 O O . TYR A 1 527 ? 46.781 -37 -8.977 1 83.56 527 TYR A O 1
ATOM 4493 N N . ILE A 1 528 ? 48.281 -36.906 -10.656 1 85.5 528 ILE A N 1
ATOM 4494 C CA . ILE A 1 528 ? 49.312 -36.344 -9.797 1 85.5 528 ILE A CA 1
ATOM 4495 C C . ILE A 1 528 ? 48.844 -34.969 -9.289 1 85.5 528 ILE A C 1
ATOM 4497 O O . ILE A 1 528 ? 49.062 -34.625 -8.125 1 85.5 528 ILE A O 1
ATOM 4501 N N . TYR A 1 529 ? 48.188 -34.344 -10.125 1 86.62 529 TYR A N 1
ATOM 4502 C CA . TYR A 1 529 ? 47.719 -33 -9.75 1 86.62 529 TYR A CA 1
ATOM 4503 C C . TYR A 1 529 ? 46.594 -33.094 -8.734 1 86.62 529 TYR A C 1
ATOM 4505 O O . TYR A 1 529 ? 46.375 -32.156 -7.957 1 86.62 529 TYR A O 1
ATOM 4513 N N . ARG A 1 530 ? 45.938 -34.188 -8.664 1 84.81 530 ARG A N 1
ATOM 4514 C CA . ARG A 1 530 ? 44.844 -34.375 -7.688 1 84.81 530 ARG A CA 1
ATOM 4515 C C . ARG A 1 530 ? 45.406 -34.531 -6.277 1 84.81 530 ARG A C 1
ATOM 4517 O O . ARG A 1 530 ? 44.844 -34 -5.316 1 84.81 530 ARG A O 1
ATOM 4524 N N . ILE A 1 531 ? 46.531 -35.125 -6.176 1 86.88 531 ILE A N 1
ATOM 4525 C CA . ILE A 1 531 ? 47.188 -35.344 -4.883 1 86.88 531 ILE A CA 1
ATOM 4526 C C . ILE A 1 531 ? 47.719 -34.031 -4.336 1 86.88 531 ILE A C 1
ATOM 4528 O O . ILE A 1 531 ? 47.656 -33.781 -3.129 1 86.88 531 ILE A O 1
ATOM 4532 N N . ILE A 1 532 ? 48.031 -33.156 -5.23 1 89.19 532 ILE A N 1
ATOM 4533 C CA . ILE A 1 532 ? 48.562 -31.844 -4.82 1 89.19 532 ILE A CA 1
ATOM 4534 C C . ILE A 1 532 ? 47.375 -30.891 -4.551 1 89.19 532 ILE A C 1
ATOM 4536 O O . ILE A 1 532 ? 47.438 -30.078 -3.633 1 89.19 532 ILE A O 1
ATOM 4540 N N . TRP A 1 533 ? 46.438 -31.125 -5.234 1 88.12 533 TRP A N 1
ATOM 4541 C CA . TRP A 1 533 ? 45.281 -30.219 -5.188 1 88.12 533 TRP A CA 1
ATOM 4542 C C . TRP A 1 533 ? 44.562 -30.312 -3.848 1 88.12 533 TRP A C 1
ATOM 4544 O O . TRP A 1 533 ? 44.219 -29.281 -3.246 1 88.12 533 TRP A O 1
ATOM 4554 N N . ILE A 1 534 ? 44.375 -31.406 -3.225 1 88.31 534 ILE A N 1
ATOM 4555 C CA . ILE A 1 534 ? 43.562 -31.625 -2.047 1 88.31 534 ILE A CA 1
ATOM 4556 C C . ILE A 1 534 ? 44.188 -30.922 -0.839 1 88.31 534 ILE A C 1
ATOM 4558 O O . ILE A 1 534 ? 43.531 -30.141 -0.163 1 88.31 534 ILE A O 1
ATOM 4562 N N . PRO A 1 535 ? 45.469 -31.078 -0.604 1 89.38 535 PRO A N 1
ATOM 4563 C CA . PRO A 1 535 ? 46.031 -30.375 0.549 1 89.38 535 PRO A CA 1
ATOM 4564 C C . PRO A 1 535 ? 46.062 -28.859 0.352 1 89.38 535 PRO A C 1
ATOM 4566 O O . PRO A 1 535 ? 45.875 -28.094 1.309 1 89.38 535 PRO A O 1
ATOM 4569 N N . PHE A 1 536 ? 46.312 -28.453 -0.775 1 88.88 536 PHE A N 1
ATOM 4570 C CA . PHE A 1 536 ? 46.344 -27.016 -1.038 1 88.88 536 PHE A CA 1
ATOM 4571 C C . PHE A 1 536 ? 44.938 -26.406 -0.911 1 88.88 536 PHE A C 1
ATOM 4573 O O . PHE A 1 536 ? 44.812 -25.281 -0.418 1 88.88 536 PHE A O 1
ATOM 4580 N N . ALA A 1 537 ? 44.031 -27.109 -1.388 1 90.38 537 ALA A N 1
ATOM 4581 C CA . ALA A 1 537 ? 42.656 -26.641 -1.255 1 90.38 537 ALA A CA 1
ATOM 4582 C C . ALA A 1 537 ? 42.219 -26.594 0.21 1 90.38 537 ALA A C 1
ATOM 4584 O O . ALA A 1 537 ? 41.531 -25.656 0.632 1 90.38 537 ALA A O 1
ATOM 4585 N N . ALA A 1 538 ? 42.625 -27.547 0.955 1 91.81 538 ALA A N 1
ATOM 4586 C CA . ALA A 1 538 ? 42.312 -27.562 2.383 1 91.81 538 ALA A CA 1
ATOM 4587 C C . ALA A 1 538 ? 42.969 -26.406 3.104 1 91.81 538 ALA A C 1
ATOM 4589 O O . ALA A 1 538 ? 42.344 -25.719 3.912 1 91.81 538 ALA A O 1
ATOM 4590 N N . PHE A 1 539 ? 44.156 -26.172 2.754 1 92.75 539 PHE A N 1
ATOM 4591 C CA . PHE A 1 539 ? 44.906 -25.062 3.359 1 92.75 539 PHE A CA 1
ATOM 4592 C C . PHE A 1 539 ? 44.281 -23.734 2.975 1 92.75 539 PHE A C 1
ATOM 4594 O O . PHE A 1 539 ? 44.094 -22.859 3.824 1 92.75 539 PHE A O 1
ATOM 4601 N N . CYS A 1 540 ? 43.969 -23.625 1.777 1 91.31 540 CYS A N 1
ATOM 4602 C CA . CYS A 1 540 ? 43.344 -22.391 1.296 1 91.31 540 CYS A CA 1
ATOM 4603 C C . CYS A 1 540 ? 42.031 -22.141 1.992 1 91.31 540 CYS A C 1
ATOM 4605 O O . CYS A 1 540 ? 41.719 -21.031 2.41 1 91.31 540 CYS A O 1
ATOM 4607 N N . SER A 1 541 ? 41.219 -23.172 2.168 1 92.25 541 SER A N 1
ATOM 4608 C CA . SER A 1 541 ? 39.906 -23.031 2.795 1 92.25 541 SER A CA 1
ATOM 4609 C C . SER A 1 541 ? 40.031 -22.641 4.262 1 92.25 541 SER A C 1
ATOM 4611 O O . SER A 1 541 ? 39.281 -21.797 4.758 1 92.25 541 SER A O 1
ATOM 4613 N N . LEU A 1 542 ? 41 -23.188 4.922 1 93.25 542 LEU A N 1
ATOM 4614 C CA . LEU A 1 542 ? 41.188 -22.859 6.328 1 93.25 542 LEU A CA 1
ATOM 4615 C C . LEU A 1 542 ? 41.719 -21.438 6.484 1 93.25 542 LEU A C 1
ATOM 4617 O O . LEU A 1 542 ? 41.281 -20.703 7.391 1 93.25 542 LEU A O 1
ATOM 4621 N N . PHE A 1 543 ? 42.562 -21.109 5.637 1 92.69 543 PHE A N 1
ATOM 4622 C CA . PHE A 1 543 ? 43.094 -19.766 5.676 1 92.69 543 PHE A CA 1
ATOM 4623 C C . PHE A 1 543 ? 42.031 -18.734 5.379 1 92.69 543 PHE A C 1
ATOM 4625 O O . PHE A 1 543 ? 41.938 -17.719 6.062 1 92.69 543 PHE A O 1
ATOM 4632 N N . GLN A 1 544 ? 41.25 -18.953 4.43 1 92.38 544 GLN A N 1
ATOM 4633 C CA . GLN A 1 544 ? 40.188 -18.031 4.082 1 92.38 544 GLN A CA 1
ATOM 4634 C C . GLN A 1 544 ? 39.156 -17.938 5.203 1 92.38 544 GLN A C 1
ATOM 4636 O O . GLN A 1 544 ? 38.625 -16.859 5.465 1 92.38 544 GLN A O 1
ATOM 4641 N N . TYR A 1 545 ? 38.906 -19.047 5.801 1 94 545 TYR A N 1
ATOM 4642 C CA . TYR A 1 545 ? 37.969 -19.047 6.918 1 94 545 TYR A CA 1
ATOM 4643 C C . TYR A 1 545 ? 38.469 -18.203 8.07 1 94 545 TYR A C 1
ATOM 4645 O O . TYR A 1 545 ? 37.75 -17.391 8.633 1 94 545 TYR A O 1
ATOM 4653 N N . TRP A 1 546 ? 39.656 -18.359 8.352 1 92.44 546 TRP A N 1
ATOM 4654 C CA . TRP A 1 546 ? 40.281 -17.562 9.422 1 92.44 546 TRP A CA 1
ATOM 4655 C C . TRP A 1 546 ? 40.281 -16.078 9.07 1 92.44 546 TRP A C 1
ATOM 4657 O O . TRP A 1 546 ? 40 -15.234 9.922 1 92.44 546 TRP A O 1
ATOM 4667 N N . TRP A 1 547 ? 40.531 -15.75 7.91 1 91 547 TRP A N 1
ATOM 4668 C CA . TRP A 1 547 ? 40.562 -14.359 7.457 1 91 547 TRP A CA 1
ATOM 4669 C C . TRP A 1 547 ? 39.188 -13.75 7.496 1 91 547 TRP A C 1
ATOM 4671 O O . TRP A 1 547 ? 39.031 -12.57 7.84 1 91 547 TRP A O 1
ATOM 4681 N N . ASP A 1 548 ? 38.188 -14.453 7.148 1 92.38 548 ASP A N 1
ATOM 4682 C CA . ASP A 1 548 ? 36.812 -13.953 7.207 1 92.38 548 ASP A CA 1
ATOM 4683 C C . ASP A 1 548 ? 36.438 -13.578 8.641 1 92.38 548 ASP A C 1
ATOM 4685 O O . ASP A 1 548 ? 35.906 -12.492 8.883 1 92.38 548 ASP A O 1
ATOM 4689 N N . LEU A 1 549 ? 36.75 -14.391 9.555 1 93.19 549 LEU A N 1
ATOM 4690 C CA . LEU A 1 549 ? 36.344 -14.18 10.938 1 93.19 549 LEU A CA 1
ATOM 4691 C C . LEU A 1 549 ? 37.094 -13.008 11.555 1 93.19 549 LEU A C 1
ATOM 4693 O O . LEU A 1 549 ? 36.5 -12.094 12.109 1 93.19 549 LEU A O 1
ATOM 4697 N N . LYS A 1 550 ? 38.344 -12.969 11.305 1 90.56 550 LYS A N 1
ATOM 4698 C CA . LYS A 1 550 ? 39.156 -12.023 12.047 1 90.56 550 LYS A CA 1
ATOM 4699 C C . LYS A 1 550 ? 39.25 -10.68 11.328 1 90.56 550 LYS A C 1
ATOM 4701 O O . LYS A 1 550 ? 39.156 -9.625 11.953 1 90.56 550 LYS A O 1
ATOM 4706 N N . LYS A 1 551 ? 39.375 -10.703 10.07 1 88.94 551 LYS A N 1
ATOM 4707 C CA . LYS A 1 551 ? 39.719 -9.461 9.375 1 88.94 551 LYS A CA 1
ATOM 4708 C C . LYS A 1 551 ? 38.469 -8.906 8.656 1 88.94 551 LYS A C 1
ATOM 4710 O O . LYS A 1 551 ? 38.156 -7.723 8.797 1 88.94 551 LYS A O 1
ATOM 4715 N N . ASP A 1 552 ? 37.781 -9.719 8.039 1 89.56 552 ASP A N 1
ATOM 4716 C CA . ASP A 1 552 ? 36.656 -9.203 7.273 1 89.56 552 ASP A CA 1
ATOM 4717 C C . ASP A 1 552 ? 35.469 -8.891 8.188 1 89.56 552 ASP A C 1
ATOM 4719 O O . ASP A 1 552 ? 34.781 -7.887 7.996 1 89.56 552 ASP A O 1
ATOM 4723 N N . TRP A 1 553 ? 35.25 -9.734 9.211 1 92.31 553 TRP A N 1
ATOM 4724 C CA . TRP A 1 553 ? 34.094 -9.523 10.07 1 92.31 553 TRP A CA 1
ATOM 4725 C C . TRP A 1 553 ? 34.5 -8.922 11.406 1 92.31 553 TRP A C 1
ATOM 4727 O O . TRP A 1 553 ? 33.656 -8.492 12.195 1 92.31 553 TRP A O 1
ATOM 4737 N N . LEU A 1 554 ? 35.781 -8.828 11.727 1 89.31 554 LEU A N 1
ATOM 4738 C CA . LEU A 1 554 ? 36.344 -8.203 12.914 1 89.31 554 LEU A CA 1
ATOM 4739 C C . LEU A 1 554 ? 35.844 -8.891 14.18 1 89.31 554 LEU A C 1
ATOM 4741 O O . LEU A 1 554 ? 35.531 -8.227 15.164 1 89.31 554 LEU A O 1
ATOM 4745 N N . PHE A 1 555 ? 35.781 -10.18 14.039 1 91.06 555 PHE A N 1
ATOM 4746 C CA . PHE A 1 555 ? 35.438 -10.922 15.242 1 91.06 555 PHE A CA 1
ATOM 4747 C C . PHE A 1 555 ? 36.625 -11.016 16.188 1 91.06 555 PHE A C 1
ATOM 4749 O O . PHE A 1 555 ? 37.75 -10.719 15.805 1 91.06 555 PHE A O 1
ATOM 4756 N N . PHE A 1 556 ? 36.531 -11.266 17.422 1 90 556 PHE A N 1
ATOM 4757 C CA . PHE A 1 556 ? 37.562 -11.453 18.453 1 90 556 PHE A CA 1
ATOM 4758 C C . PHE A 1 556 ? 38.219 -10.125 18.812 1 90 556 PHE A C 1
ATOM 4760 O O . PHE A 1 556 ? 39.438 -10.039 18.906 1 90 556 PHE A O 1
ATOM 4767 N N . GLU A 1 557 ? 37.375 -9.141 18.875 1 87.12 557 GLU A N 1
ATOM 4768 C CA . GLU A 1 557 ? 37.906 -7.848 19.312 1 87.12 557 GLU A CA 1
ATOM 4769 C C . GLU A 1 557 ? 38.312 -7.902 20.781 1 87.12 557 GLU A C 1
ATOM 4771 O O . GLU A 1 557 ? 37.625 -8.523 21.609 1 87.12 557 GLU A O 1
ATOM 4776 N N . LYS A 1 558 ? 39.312 -7.34 21.047 1 84 558 LYS A N 1
ATOM 4777 C CA . LYS A 1 558 ? 39.844 -7.332 22.406 1 84 558 LYS A CA 1
ATOM 4778 C C . LYS A 1 558 ? 38.969 -6.426 23.297 1 84 558 LYS A C 1
ATOM 4780 O O . LYS A 1 558 ? 38.625 -5.32 22.906 1 84 558 LYS A O 1
ATOM 4785 N N . GLY A 1 559 ? 38.562 -6.883 24.422 1 76.19 559 GLY A N 1
ATOM 4786 C CA . GLY A 1 559 ? 37.844 -6.07 25.375 1 76.19 559 GLY A CA 1
ATOM 4787 C C . GLY A 1 559 ? 36.344 -6.121 25.172 1 76.19 559 GLY A C 1
ATOM 4788 O O . GLY A 1 559 ? 35.594 -5.301 25.719 1 76.19 559 GLY A O 1
ATOM 4789 N N . SER A 1 560 ? 36 -7.023 24.266 1 79.38 560 SER A N 1
ATOM 4790 C CA . SER A 1 560 ? 34.562 -7.094 23.984 1 79.38 560 SER A CA 1
ATOM 4791 C C . SER A 1 560 ? 33.812 -7.75 25.141 1 79.38 560 SER A C 1
ATOM 4793 O O . SER A 1 560 ? 34.344 -8.602 25.844 1 79.38 560 SER A O 1
ATOM 4795 N N . ASN A 1 561 ? 32.594 -7.305 25.406 1 77.38 561 ASN A N 1
ATOM 4796 C CA . ASN A 1 561 ? 31.734 -7.848 26.438 1 77.38 561 ASN A CA 1
ATOM 4797 C C . ASN A 1 561 ? 31.109 -9.172 26.016 1 77.38 561 ASN A C 1
ATOM 4799 O O . ASN A 1 561 ? 30.625 -9.938 26.844 1 77.38 561 ASN A O 1
ATOM 4803 N N . VAL A 1 562 ? 31.078 -9.305 24.703 1 81.94 562 VAL A N 1
ATOM 4804 C CA . VAL A 1 562 ? 30.5 -10.547 24.203 1 81.94 562 VAL A CA 1
ATOM 4805 C C . VAL A 1 562 ? 31.609 -11.516 23.812 1 81.94 562 VAL A C 1
ATOM 4807 O O . VAL A 1 562 ? 32.594 -11.125 23.172 1 81.94 562 VAL A O 1
ATOM 4810 N N . ARG A 1 563 ? 31.375 -12.711 24.125 1 87.25 563 ARG A N 1
ATOM 4811 C CA . ARG A 1 563 ? 32.406 -13.719 23.922 1 87.25 563 ARG A CA 1
ATOM 4812 C C . ARG A 1 563 ? 32.688 -13.898 22.438 1 87.25 563 ARG A C 1
ATOM 4814 O O . ARG A 1 563 ? 31.797 -14.141 21.641 1 87.25 563 ARG A O 1
ATOM 4821 N N . PHE A 1 564 ? 33.906 -13.703 21.953 1 89.06 564 PHE A N 1
ATOM 4822 C CA . PHE A 1 564 ? 34.438 -13.992 20.641 1 89.06 564 PHE A CA 1
ATOM 4823 C C . PHE A 1 564 ? 33.906 -13.031 19.594 1 89.06 564 PHE A C 1
ATOM 4825 O O . PHE A 1 564 ? 34 -13.281 18.391 1 89.06 564 PHE A O 1
ATOM 4832 N N . LEU A 1 565 ? 33.188 -12.047 20 1 90.94 565 LEU A N 1
ATOM 4833 C CA . LEU A 1 565 ? 32.594 -11.109 19.047 1 90.94 565 LEU A CA 1
ATOM 4834 C C . LEU A 1 565 ? 33.062 -9.68 19.344 1 90.94 565 LEU A C 1
ATOM 4836 O O . LEU A 1 565 ? 34.031 -9.477 20.047 1 90.94 565 LEU A O 1
ATOM 4840 N N . ARG A 1 566 ? 32.469 -8.75 18.656 1 87.56 566 ARG A N 1
ATOM 4841 C CA . ARG A 1 566 ? 32.781 -7.34 18.875 1 87.56 566 ARG A CA 1
ATOM 4842 C C . ARG A 1 566 ? 31.734 -6.695 19.797 1 87.56 566 ARG A C 1
ATOM 4844 O O . ARG A 1 566 ? 30.672 -7.281 20.047 1 87.56 566 ARG A O 1
ATOM 4851 N N . ASN A 1 567 ? 31.969 -5.527 20.203 1 80 567 ASN A N 1
ATOM 4852 C CA . ASN A 1 567 ? 31.094 -4.832 21.125 1 80 567 ASN A CA 1
ATOM 4853 C C . ASN A 1 567 ? 29.859 -4.262 20.422 1 80 567 ASN A C 1
ATOM 4855 O O . ASN A 1 567 ? 28.75 -4.371 20.922 1 80 567 ASN A O 1
ATOM 4859 N N . ASP A 1 568 ? 30.156 -3.711 19.188 1 83.75 568 ASP A N 1
ATOM 4860 C CA . ASP A 1 568 ? 29.047 -3.117 18.453 1 83.75 568 ASP A CA 1
ATOM 4861 C C . ASP A 1 568 ? 28.453 -4.113 17.469 1 83.75 568 ASP A C 1
ATOM 4863 O O . ASP A 1 568 ? 29.109 -4.547 16.516 1 83.75 568 ASP A O 1
ATOM 4867 N N . LEU A 1 569 ? 27.25 -4.582 17.828 1 86.69 569 LEU A N 1
ATOM 4868 C CA . LEU A 1 569 ? 26.562 -5.5 16.938 1 86.69 569 LEU A CA 1
ATOM 4869 C C . LEU A 1 569 ? 25.375 -4.812 16.266 1 86.69 569 LEU A C 1
ATOM 4871 O O . LEU A 1 569 ? 24.547 -4.188 16.938 1 86.69 569 LEU A O 1
ATOM 4875 N N . GLY A 1 570 ? 25.375 -4.879 14.961 1 85.94 570 GLY A N 1
ATOM 4876 C CA . GLY A 1 570 ? 24.281 -4.293 14.211 1 85.94 570 GLY A CA 1
ATOM 4877 C C . GLY A 1 570 ? 22.984 -5.074 14.336 1 85.94 570 GLY A C 1
ATOM 4878 O O . GLY A 1 570 ? 21.906 -4.484 14.453 1 85.94 570 GLY A O 1
ATOM 4879 N N . TYR A 1 571 ? 23.188 -6.391 14.398 1 89.06 571 TYR A N 1
ATOM 4880 C CA . TYR A 1 571 ? 22 -7.246 14.531 1 89.06 571 TYR A CA 1
ATOM 4881 C C . TYR A 1 571 ? 21.672 -7.484 16 1 89.06 571 TYR A C 1
ATOM 4883 O O . TYR A 1 571 ? 22.562 -7.527 16.844 1 89.06 571 TYR A O 1
ATOM 4891 N N . ASN A 1 572 ? 20.484 -7.547 16.453 1 79.56 572 ASN A N 1
ATOM 4892 C CA . ASN A 1 572 ? 20 -7.48 17.828 1 79.56 572 ASN A CA 1
ATOM 4893 C C . ASN A 1 572 ? 20.453 -8.688 18.641 1 79.56 572 ASN A C 1
ATOM 4895 O O . ASN A 1 572 ? 20.828 -8.555 19.812 1 79.56 572 ASN A O 1
ATOM 4899 N N . HIS A 1 573 ? 20.672 -9.867 18.031 1 83.94 573 HIS A N 1
ATOM 4900 C CA . HIS A 1 573 ? 20.984 -11.062 18.812 1 83.94 573 HIS A CA 1
ATOM 4901 C C . HIS A 1 573 ? 22.328 -11.641 18.438 1 83.94 573 HIS A C 1
ATOM 4903 O O . HIS A 1 573 ? 22.609 -11.859 17.25 1 83.94 573 HIS A O 1
ATOM 4909 N N . PRO A 1 574 ? 23.203 -11.914 19.438 1 88.5 574 PRO A N 1
ATOM 4910 C CA . PRO A 1 574 ? 24.531 -12.469 19.141 1 88.5 574 PRO A CA 1
ATOM 4911 C C . PRO A 1 574 ? 24.469 -13.867 18.531 1 88.5 574 PRO A C 1
ATOM 4913 O O . PRO A 1 574 ? 25.406 -14.289 17.859 1 88.5 574 PRO A O 1
ATOM 4916 N N . CYS A 1 575 ? 23.359 -14.594 18.766 1 90.31 575 CYS A N 1
ATOM 4917 C CA . CYS A 1 575 ? 23.219 -15.945 18.234 1 90.31 575 CYS A CA 1
ATOM 4918 C C . CYS A 1 575 ? 23.281 -15.945 16.719 1 90.31 575 CYS A C 1
ATOM 4920 O O . CYS A 1 575 ? 23.703 -16.922 16.094 1 90.31 575 CYS A O 1
ATOM 4922 N N . ILE A 1 576 ? 22.922 -14.852 16.156 1 92.69 576 ILE A N 1
ATOM 4923 C CA . ILE A 1 576 ? 22.969 -14.75 14.703 1 92.69 576 ILE A CA 1
ATOM 4924 C C . ILE A 1 576 ? 24.406 -14.789 14.219 1 92.69 576 ILE A C 1
ATOM 4926 O O . ILE A 1 576 ? 24.719 -15.438 13.227 1 92.69 576 ILE A O 1
ATOM 4930 N N . TYR A 1 577 ? 25.328 -14.188 14.945 1 93.75 577 TYR A N 1
ATOM 4931 C CA . TYR A 1 577 ? 26.734 -14.133 14.555 1 93.75 577 TYR A CA 1
ATOM 4932 C C . TYR A 1 577 ? 27.406 -15.484 14.75 1 93.75 577 TYR A C 1
ATOM 4934 O O . TYR A 1 577 ? 28.25 -15.891 13.938 1 93.75 577 TYR A O 1
ATOM 4942 N N . TYR A 1 578 ? 27.047 -16.203 15.82 1 94.25 578 TYR A N 1
ATOM 4943 C CA . TYR A 1 578 ? 27.594 -17.547 16 1 94.25 578 TYR A CA 1
ATOM 4944 C C . TYR A 1 578 ? 27.109 -18.484 14.898 1 94.25 578 TYR A C 1
ATOM 4946 O O . TYR A 1 578 ? 27.891 -19.297 14.375 1 94.25 578 TYR A O 1
ATOM 4954 N N . PHE A 1 579 ? 25.906 -18.328 14.586 1 94.75 579 PHE A N 1
ATOM 4955 C CA . PHE A 1 579 ? 25.359 -19.156 13.508 1 94.75 579 PHE A CA 1
ATOM 4956 C C . PHE A 1 579 ? 26.062 -18.844 12.188 1 94.75 579 PHE A C 1
ATOM 4958 O O . PHE A 1 579 ? 26.359 -19.766 11.414 1 94.75 579 PHE A O 1
ATOM 4965 N N . ILE A 1 580 ? 26.344 -17.625 11.914 1 95.25 580 ILE A N 1
ATOM 4966 C CA . ILE A 1 580 ? 27.016 -17.219 10.68 1 95.25 580 ILE A CA 1
ATOM 4967 C C . ILE A 1 580 ? 28.422 -17.797 10.641 1 95.25 580 ILE A C 1
ATOM 4969 O O . ILE A 1 580 ? 28.875 -18.312 9.617 1 95.25 580 ILE A O 1
ATOM 4973 N N . GLY A 1 581 ? 29.078 -17.797 11.758 1 94.06 581 GLY A N 1
ATOM 4974 C CA . GLY A 1 581 ? 30.422 -18.344 11.82 1 94.06 581 GLY A CA 1
ATOM 4975 C C . GLY A 1 581 ? 30.469 -19.844 11.594 1 94.06 581 GLY A C 1
ATOM 4976 O O . GLY A 1 581 ? 31.266 -20.328 10.789 1 94.06 581 GLY A O 1
ATOM 4977 N N . ILE A 1 582 ? 29.594 -20.547 12.164 1 94.75 582 ILE A N 1
ATOM 4978 C CA . ILE A 1 582 ? 29.594 -22 12.078 1 94.75 582 ILE A CA 1
ATOM 4979 C C . ILE A 1 582 ? 29.109 -22.438 10.703 1 94.75 582 ILE A C 1
ATOM 4981 O O . ILE A 1 582 ? 29.688 -23.344 10.086 1 94.75 582 ILE A O 1
ATOM 4985 N N . SER A 1 583 ? 28.094 -21.828 10.234 1 95.38 583 SER A N 1
ATOM 4986 C CA . SER A 1 583 ? 27.562 -22.172 8.93 1 95.38 583 SER A CA 1
ATOM 4987 C C . SER A 1 583 ? 28.578 -21.906 7.82 1 95.38 583 SER A C 1
ATOM 4989 O O . SER A 1 583 ? 28.688 -22.688 6.863 1 95.38 583 SER A O 1
ATOM 4991 N N . ASN A 1 584 ? 29.344 -20.828 7.926 1 94.5 584 ASN A N 1
ATOM 4992 C CA . ASN A 1 584 ? 30.359 -20.516 6.926 1 94.5 584 ASN A CA 1
ATOM 4993 C C . ASN A 1 584 ? 31.438 -21.594 6.871 1 94.5 584 ASN A C 1
ATOM 4995 O O . ASN A 1 584 ? 31.984 -21.875 5.805 1 94.5 584 ASN A O 1
ATOM 4999 N N . PHE A 1 585 ? 31.688 -22.219 7.988 1 93.56 585 PHE A N 1
ATOM 5000 C CA . PHE A 1 585 ? 32.688 -23.281 8.039 1 93.56 585 PHE A CA 1
ATOM 5001 C C . PHE A 1 585 ? 32.25 -24.5 7.238 1 93.56 585 PHE A C 1
ATOM 5003 O O . PHE A 1 585 ? 32.969 -25 6.383 1 93.56 585 PHE A O 1
ATOM 5010 N N . PHE A 1 586 ? 31.047 -24.875 7.383 1 92.94 586 PHE A N 1
ATOM 5011 C CA . PHE A 1 586 ? 30.516 -26.062 6.711 1 92.94 586 PHE A CA 1
ATOM 5012 C C . PHE A 1 586 ? 30.281 -25.781 5.23 1 92.94 586 PHE A C 1
ATOM 5014 O O . PHE A 1 586 ? 30.5 -26.656 4.391 1 92.94 586 PHE A O 1
ATOM 5021 N N . LEU A 1 587 ? 29.922 -24.594 4.949 1 93.31 587 LEU A N 1
ATOM 5022 C CA . LEU A 1 587 ? 29.641 -24.266 3.557 1 93.31 587 LEU A CA 1
ATOM 5023 C C . LEU A 1 587 ? 30.922 -24.125 2.754 1 93.31 587 LEU A C 1
ATOM 5025 O O . LEU A 1 587 ? 30.938 -24.359 1.545 1 93.31 587 LEU A O 1
ATOM 5029 N N . ARG A 1 588 ? 32 -23.781 3.359 1 91 588 ARG A N 1
ATOM 5030 C CA . ARG A 1 588 ? 33.281 -23.688 2.68 1 91 588 ARG A CA 1
ATOM 5031 C C . ARG A 1 588 ? 33.844 -25.078 2.375 1 91 588 ARG A C 1
ATOM 5033 O O . ARG A 1 588 ? 34.656 -25.234 1.473 1 91 588 ARG A O 1
ATOM 5040 N N . LEU A 1 589 ? 33.375 -26.078 3.053 1 88.06 589 LEU A N 1
ATOM 5041 C CA . LEU A 1 589 ? 33.875 -27.438 2.857 1 88.06 589 LEU A CA 1
ATOM 5042 C C . LEU A 1 589 ? 33.031 -28.172 1.796 1 88.06 589 LEU A C 1
ATOM 5044 O O . LEU A 1 589 ? 33.188 -29.375 1.59 1 88.06 589 LEU A O 1
ATOM 5048 N N . THR A 1 590 ? 32.25 -27.391 1.086 1 85.88 590 THR A N 1
ATOM 5049 C CA . THR A 1 590 ? 31.391 -28 0.078 1 85.88 590 THR A CA 1
ATOM 5050 C C . THR A 1 590 ? 32.219 -28.562 -1.078 1 85.88 590 THR A C 1
ATOM 5052 O O . THR A 1 590 ? 31.797 -29.484 -1.768 1 85.88 590 THR A O 1
ATOM 5055 N N . TRP A 1 591 ? 33.5 -28.062 -1.367 1 81.69 591 TRP A N 1
ATOM 5056 C CA . TRP A 1 591 ? 34.344 -28.547 -2.461 1 81.69 591 TRP A CA 1
ATOM 5057 C C . TRP A 1 591 ? 34.75 -29.984 -2.223 1 81.69 591 TRP A C 1
ATOM 5059 O O . TRP A 1 591 ? 35.062 -30.719 -3.17 1 81.69 591 TRP A O 1
ATOM 5069 N N . ILE A 1 592 ? 34.688 -30.453 -0.973 1 80.25 592 ILE A N 1
ATOM 5070 C CA . ILE A 1 592 ? 35.062 -31.828 -0.649 1 80.25 592 ILE A CA 1
ATOM 5071 C C . ILE A 1 592 ? 34.062 -32.781 -1.258 1 80.25 592 ILE A C 1
ATOM 5073 O O . ILE A 1 592 ? 34.406 -33.906 -1.646 1 80.25 592 ILE A O 1
ATOM 5077 N N . LEU A 1 593 ? 32.875 -32.219 -1.421 1 78.81 593 LEU A N 1
ATOM 5078 C CA . LEU A 1 593 ? 31.828 -33.062 -1.994 1 78.81 593 LEU A CA 1
ATOM 5079 C C . LEU A 1 593 ? 32.094 -33.312 -3.475 1 78.81 593 LEU A C 1
ATOM 5081 O O . LEU A 1 593 ? 31.641 -34.312 -4.02 1 78.81 593 LEU A O 1
ATOM 5085 N N . THR A 1 594 ? 32.875 -32.438 -4.129 1 74.5 594 THR A N 1
ATOM 5086 C CA . THR A 1 594 ? 33.125 -32.594 -5.559 1 74.5 594 THR A CA 1
ATOM 5087 C C . THR A 1 594 ? 34.312 -33.5 -5.809 1 74.5 594 THR A C 1
ATOM 5089 O O . THR A 1 594 ? 34.5 -34.031 -6.914 1 74.5 594 THR A O 1
ATOM 5092 N N . VAL A 1 595 ? 35.188 -33.719 -4.91 1 71.88 595 VAL A N 1
ATOM 5093 C CA . VAL A 1 595 ? 36.406 -34.5 -5.078 1 71.88 595 VAL A CA 1
ATOM 5094 C C . VAL A 1 595 ? 36.062 -36 -5.164 1 71.88 595 VAL A C 1
ATOM 5096 O O . VAL A 1 595 ? 36.656 -36.719 -5.965 1 71.88 595 VAL A O 1
ATOM 5099 N N . SER A 1 596 ? 35.094 -36.375 -4.316 1 59.5 596 SER A N 1
ATOM 5100 C CA . SER A 1 596 ? 34.812 -37.812 -4.344 1 59.5 596 SER A CA 1
ATOM 5101 C C . SER A 1 596 ? 33.812 -38.156 -5.43 1 59.5 596 SER A C 1
ATOM 5103 O O . SER A 1 596 ? 32.656 -37.656 -5.418 1 59.5 596 SER A O 1
ATOM 5105 N N . PRO A 1 597 ? 34.281 -38.5 -6.762 1 56.25 597 PRO A N 1
ATOM 5106 C CA . PRO A 1 597 ? 33.375 -38.812 -7.867 1 56.25 597 PRO A CA 1
ATOM 5107 C C . PRO A 1 597 ? 32.125 -39.531 -7.406 1 56.25 597 PRO A C 1
ATOM 5109 O O . PRO A 1 597 ? 31.031 -39.312 -7.973 1 56.25 597 PRO A O 1
ATOM 5112 N N . ASN A 1 598 ? 32.219 -40.406 -6.398 1 56.06 598 ASN A N 1
ATOM 5113 C CA . ASN A 1 598 ? 31.141 -41.344 -6.066 1 56.06 598 ASN A CA 1
ATOM 5114 C C . ASN A 1 598 ? 30.344 -40.844 -4.852 1 56.06 598 ASN A C 1
ATOM 5116 O O . ASN A 1 598 ? 29.594 -41.625 -4.258 1 56.06 598 ASN A O 1
ATOM 5120 N N . MET A 1 599 ? 30.562 -39.562 -4.602 1 57.22 599 MET A N 1
ATOM 5121 C CA . MET A 1 599 ? 29.891 -39.125 -3.387 1 57.22 599 MET A CA 1
ATOM 5122 C C . MET A 1 599 ? 28.391 -38.969 -3.627 1 57.22 599 MET A C 1
ATOM 5124 O O . MET A 1 599 ? 27.578 -39.188 -2.719 1 57.22 599 MET A O 1
ATOM 5128 N N . TYR A 1 600 ? 28.047 -38.656 -4.879 1 61.47 600 TYR A N 1
ATOM 5129 C CA . TYR A 1 600 ? 26.625 -38.531 -5.18 1 61.47 600 TYR A CA 1
ATOM 5130 C C . TYR A 1 600 ? 25.922 -39.875 -4.98 1 61.47 600 TYR A C 1
ATOM 5132 O O . TYR A 1 600 ? 24.766 -39.938 -4.57 1 61.47 600 TYR A O 1
ATOM 5140 N N . LEU A 1 601 ? 26.766 -40.906 -5.219 1 58.81 601 LEU A N 1
ATOM 5141 C CA . LEU A 1 601 ? 26.219 -42.25 -5.02 1 58.81 601 LEU A CA 1
ATOM 5142 C C . LEU A 1 601 ? 26.031 -42.531 -3.533 1 58.81 601 LEU A C 1
ATOM 5144 O O . LEU A 1 601 ? 25.016 -43.125 -3.139 1 58.81 601 LEU A O 1
ATOM 5148 N N . TYR A 1 602 ? 26.906 -41.938 -2.82 1 57.84 602 TYR A N 1
ATOM 5149 C CA . TYR A 1 602 ? 26.844 -42.188 -1.382 1 57.84 602 TYR A CA 1
ATOM 5150 C C . TYR A 1 602 ? 25.703 -41.406 -0.749 1 57.84 602 TYR A C 1
ATOM 5152 O O . TYR A 1 602 ? 25.078 -41.875 0.214 1 57.84 602 TYR A O 1
ATOM 5160 N N . LEU A 1 603 ? 25.391 -40.344 -1.363 1 64.06 603 LEU A N 1
ATOM 5161 C CA . LEU A 1 603 ? 24.312 -39.531 -0.81 1 64.06 603 LEU A CA 1
ATOM 5162 C C . LEU A 1 603 ? 22.969 -39.875 -1.433 1 64.06 603 LEU A C 1
ATOM 5164 O O . LEU A 1 603 ? 21.984 -39.188 -1.226 1 64.06 603 LEU A O 1
ATOM 5168 N N . ASN A 1 604 ? 22.891 -41.031 -2.08 1 62.28 604 ASN A N 1
ATOM 5169 C CA . ASN A 1 604 ? 21.672 -41.562 -2.703 1 62.28 604 ASN A CA 1
ATOM 5170 C C . ASN A 1 604 ? 21.094 -40.562 -3.705 1 62.28 604 ASN A C 1
ATOM 5172 O O . ASN A 1 604 ? 19.875 -40.438 -3.812 1 62.28 604 ASN A O 1
ATOM 5176 N N . ILE A 1 605 ? 22.031 -39.719 -4.105 1 62.94 605 ILE A N 1
ATOM 5177 C CA . ILE A 1 605 ? 21.578 -38.844 -5.188 1 62.94 605 ILE A CA 1
ATOM 5178 C C . ILE A 1 605 ? 21.875 -39.5 -6.535 1 62.94 605 ILE A C 1
ATOM 5180 O O . ILE A 1 605 ? 23.016 -39.844 -6.828 1 62.94 605 ILE A O 1
ATOM 5184 N N . THR A 1 606 ? 20.828 -40.031 -7.121 1 61.94 606 THR A N 1
ATOM 5185 C CA . THR A 1 606 ? 20.906 -40.906 -8.281 1 61.94 606 THR A CA 1
ATOM 5186 C C . THR A 1 606 ? 21.516 -40.156 -9.477 1 61.94 606 THR A C 1
ATOM 5188 O O . THR A 1 606 ? 22.172 -40.781 -10.32 1 61.94 606 THR A O 1
ATOM 5191 N N . ASN A 1 607 ? 21.328 -38.812 -9.484 1 72.94 607 ASN A N 1
ATOM 5192 C CA . ASN A 1 607 ? 21.734 -38.094 -10.703 1 72.94 607 ASN A CA 1
ATOM 5193 C C . ASN A 1 607 ? 22.859 -37.094 -10.43 1 72.94 607 ASN A C 1
ATOM 5195 O O . ASN A 1 607 ? 22.766 -36.312 -9.484 1 72.94 607 ASN A O 1
ATOM 5199 N N . LYS A 1 608 ? 24.047 -37.219 -11.031 1 76.38 608 LYS A N 1
ATOM 5200 C CA . LYS A 1 608 ? 25.219 -36.375 -10.914 1 76.38 608 LYS A CA 1
ATOM 5201 C C . LYS A 1 608 ? 24.875 -34.906 -11.172 1 76.38 608 LYS A C 1
ATOM 5203 O O . LYS A 1 608 ? 25.391 -34.031 -10.516 1 76.38 608 LYS A O 1
ATOM 5208 N N . GLU A 1 609 ? 23.953 -34.656 -12.078 1 80.19 609 GLU A N 1
ATOM 5209 C CA . GLU A 1 609 ? 23.594 -33.281 -12.43 1 80.19 609 GLU A CA 1
ATOM 5210 C C . GLU A 1 609 ? 22.812 -32.625 -11.297 1 80.19 609 GLU A C 1
ATOM 5212 O O . GLU A 1 609 ? 22.969 -31.406 -11.062 1 80.19 609 GLU A O 1
ATOM 5217 N N . LEU A 1 610 ? 22.031 -33.375 -10.672 1 81.69 610 LEU A N 1
ATOM 5218 C CA . LEU A 1 610 ? 21.312 -32.812 -9.523 1 81.69 610 LEU A CA 1
ATOM 5219 C C . LEU A 1 610 ? 22.281 -32.5 -8.383 1 81.69 610 LEU A C 1
ATOM 5221 O O . LEU A 1 610 ? 22.078 -31.547 -7.629 1 81.69 610 LEU A O 1
ATOM 5225 N N . PHE A 1 611 ? 23.281 -33.312 -8.336 1 83.88 611 PHE A N 1
ATOM 5226 C CA . PHE A 1 611 ? 24.297 -33.094 -7.312 1 83.88 611 PHE A CA 1
ATOM 5227 C C . PHE A 1 611 ? 25.016 -31.766 -7.551 1 83.88 611 PHE A C 1
ATOM 5229 O O . PHE A 1 611 ? 25.281 -31.031 -6.605 1 83.88 611 PHE A O 1
ATOM 5236 N N . ILE A 1 612 ? 25.328 -31.422 -8.758 1 85.38 612 ILE A N 1
ATOM 5237 C CA . ILE A 1 612 ? 25.969 -30.156 -9.102 1 85.38 612 ILE A CA 1
ATOM 5238 C C . ILE A 1 612 ? 25.031 -29 -8.758 1 85.38 612 ILE A C 1
ATOM 5240 O O . ILE A 1 612 ? 25.484 -27.938 -8.328 1 85.38 612 ILE A O 1
ATOM 5244 N N . PHE A 1 613 ? 23.766 -29.234 -8.875 1 90.25 613 PHE A N 1
ATOM 5245 C CA . PHE A 1 613 ? 22.781 -28.203 -8.508 1 90.25 613 PHE A CA 1
ATOM 5246 C C . PHE A 1 613 ? 22.844 -27.922 -7.016 1 90.25 613 PHE A C 1
ATOM 5248 O O . PHE A 1 613 ? 22.797 -26.766 -6.598 1 90.25 613 PHE A O 1
ATOM 5255 N N . VAL A 1 614 ? 22.938 -28.922 -6.254 1 89.62 614 VAL A N 1
ATOM 5256 C CA . VAL A 1 614 ? 22.969 -28.781 -4.801 1 89.62 614 VAL A CA 1
ATOM 5257 C C . VAL A 1 614 ? 24.234 -28.031 -4.383 1 89.62 614 VAL A C 1
ATOM 5259 O O . VAL A 1 614 ? 24.203 -27.172 -3.502 1 89.62 614 VAL A O 1
ATOM 5262 N N . ILE A 1 615 ? 25.312 -28.328 -5.055 1 89.38 615 ILE A N 1
ATOM 5263 C CA . ILE A 1 615 ? 26.578 -27.656 -4.75 1 89.38 615 ILE A CA 1
ATOM 5264 C C . ILE A 1 615 ? 26.453 -26.172 -5.098 1 89.38 615 ILE A C 1
ATOM 5266 O O . ILE A 1 615 ? 26.906 -25.312 -4.332 1 89.38 615 ILE A O 1
ATOM 5270 N N . GLY A 1 616 ? 25.891 -25.938 -6.234 1 91.81 616 GLY A N 1
ATOM 5271 C CA . GLY A 1 616 ? 25.672 -24.547 -6.617 1 91.81 616 GLY A CA 1
ATOM 5272 C C . GLY A 1 616 ? 24.766 -23.797 -5.664 1 91.81 616 GLY A C 1
ATOM 5273 O O . GLY A 1 616 ? 25.016 -22.625 -5.344 1 91.81 616 GLY A O 1
ATOM 5274 N N . PHE A 1 617 ? 23.75 -24.453 -5.207 1 94.75 617 PHE A N 1
ATOM 5275 C CA . PHE A 1 617 ? 22.812 -23.859 -4.273 1 94.75 617 PHE A CA 1
ATOM 5276 C C . PHE A 1 617 ? 23.484 -23.531 -2.949 1 94.75 617 PHE A C 1
ATOM 5278 O O . PHE A 1 617 ? 23.266 -22.453 -2.385 1 94.75 617 PHE A O 1
ATOM 5285 N N . LEU A 1 618 ? 24.312 -24.375 -2.486 1 94.44 618 LEU A N 1
ATOM 5286 C CA . LEU A 1 618 ? 25.016 -24.156 -1.226 1 94.44 618 LEU A CA 1
ATOM 5287 C C . LEU A 1 618 ? 26.031 -23.031 -1.353 1 94.44 618 LEU A C 1
ATOM 5289 O O . LEU A 1 618 ? 26.219 -22.25 -0.417 1 94.44 618 LEU A O 1
ATOM 5293 N N . GLU A 1 619 ? 26.625 -22.922 -2.42 1 92.56 619 GLU A N 1
ATOM 5294 C CA . GLU A 1 619 ? 27.578 -21.844 -2.639 1 92.56 619 GLU A CA 1
ATOM 5295 C C . GLU A 1 619 ? 26.875 -20.484 -2.666 1 92.56 619 GLU A C 1
ATOM 5297 O O . GLU A 1 619 ? 27.391 -19.5 -2.125 1 92.56 619 GLU A O 1
ATOM 5302 N N . MET A 1 620 ? 25.766 -20.5 -3.271 1 95.12 620 MET A N 1
ATOM 5303 C CA . MET A 1 620 ? 25 -19.25 -3.295 1 95.12 620 MET A CA 1
ATOM 5304 C C . MET A 1 620 ? 24.531 -18.875 -1.894 1 95.12 620 MET A C 1
ATOM 5306 O O . MET A 1 620 ? 24.5 -17.688 -1.545 1 95.12 620 MET A O 1
ATOM 5310 N N . THR A 1 621 ? 24.188 -19.844 -1.107 1 96.25 621 THR A N 1
ATOM 5311 C CA . THR A 1 621 ? 23.781 -19.578 0.27 1 96.25 621 THR A CA 1
ATOM 5312 C C . THR A 1 621 ? 24.953 -19.031 1.085 1 96.25 621 THR A C 1
ATOM 5314 O O . THR A 1 621 ? 24.781 -18.125 1.9 1 96.25 621 THR A O 1
ATOM 5317 N N . ARG A 1 622 ? 26.062 -19.547 0.852 1 94.81 622 ARG A N 1
ATOM 5318 C CA . ARG A 1 622 ? 27.266 -19.047 1.514 1 94.81 622 ARG A CA 1
ATOM 5319 C C . ARG A 1 622 ? 27.5 -17.578 1.181 1 94.81 622 ARG A C 1
ATOM 5321 O O . ARG A 1 622 ? 27.812 -16.781 2.062 1 94.81 622 ARG A O 1
ATOM 5328 N N . ARG A 1 623 ? 27.266 -17.219 0 1 94.25 623 ARG A N 1
ATOM 5329 C CA . ARG A 1 623 ? 27.453 -15.828 -0.428 1 94.25 623 ARG A CA 1
ATOM 5330 C C . ARG A 1 623 ? 26.406 -14.914 0.195 1 94.25 623 ARG A C 1
ATOM 5332 O O . ARG A 1 623 ? 26.703 -13.773 0.543 1 94.25 623 ARG A O 1
ATOM 5339 N N . LEU A 1 624 ? 25.266 -15.406 0.301 1 95.62 624 LEU A N 1
ATOM 5340 C CA . LEU A 1 624 ? 24.203 -14.648 0.971 1 95.62 624 LEU A CA 1
ATOM 5341 C C . LEU A 1 624 ? 24.625 -14.289 2.393 1 95.62 624 LEU A C 1
ATOM 5343 O O . LEU A 1 624 ? 24.484 -13.133 2.807 1 95.62 624 LEU A O 1
ATOM 5347 N N . ILE A 1 625 ? 25.141 -15.211 3.027 1 95.5 625 ILE A N 1
ATOM 5348 C CA . ILE A 1 625 ? 25.531 -15.008 4.418 1 95.5 625 ILE A CA 1
ATOM 5349 C C . ILE A 1 625 ? 26.719 -14.047 4.496 1 95.5 625 ILE A C 1
ATOM 5351 O O . ILE A 1 625 ? 26.734 -13.141 5.328 1 95.5 625 ILE A O 1
ATOM 5355 N N . ASN A 1 626 ? 27.594 -14.219 3.629 1 94.06 626 ASN A N 1
ATOM 5356 C CA . ASN A 1 626 ? 28.766 -13.344 3.607 1 94.06 626 ASN A CA 1
ATOM 5357 C C . ASN A 1 626 ? 28.375 -11.898 3.311 1 94.06 626 ASN A C 1
ATOM 5359 O O . ASN A 1 626 ? 28.906 -10.969 3.926 1 94.06 626 ASN A O 1
ATOM 5363 N N . ASN A 1 627 ? 27.484 -11.695 2.377 1 95.5 627 ASN A N 1
ATOM 5364 C CA . ASN A 1 627 ? 27 -10.352 2.076 1 95.5 627 ASN A CA 1
ATOM 5365 C C . ASN A 1 627 ? 26.297 -9.727 3.273 1 95.5 627 ASN A C 1
ATOM 5367 O O . ASN A 1 627 ? 26.469 -8.539 3.549 1 95.5 627 ASN A O 1
ATOM 5371 N N . PHE A 1 628 ? 25.609 -10.555 3.934 1 95.81 628 PHE A N 1
ATOM 5372 C CA . PHE A 1 628 ? 24.812 -10.094 5.059 1 95.81 628 PHE A CA 1
ATOM 5373 C C . PHE A 1 628 ? 25.688 -9.523 6.16 1 95.81 628 PHE A C 1
ATOM 5375 O O . PHE A 1 628 ? 25.391 -8.469 6.719 1 95.81 628 PHE A O 1
ATOM 5382 N N . ILE A 1 629 ? 26.812 -10.094 6.375 1 95.31 629 ILE A N 1
ATOM 5383 C CA . ILE A 1 629 ? 27.688 -9.664 7.465 1 95.31 629 ILE A CA 1
ATOM 5384 C C . ILE A 1 629 ? 28.656 -8.609 6.957 1 95.31 629 ILE A C 1
ATOM 5386 O O . ILE A 1 629 ? 29.047 -7.699 7.695 1 95.31 629 ILE A O 1
ATOM 5390 N N . LYS A 1 630 ? 29.047 -8.688 5.758 1 93.69 630 LYS A N 1
ATOM 5391 C CA . LYS A 1 630 ? 30.016 -7.738 5.211 1 93.69 630 LYS A CA 1
ATOM 5392 C C . LYS A 1 630 ? 29.453 -6.316 5.219 1 93.69 630 LYS A C 1
ATOM 5394 O O . LYS A 1 630 ? 30.141 -5.375 5.598 1 93.69 630 LYS A O 1
ATOM 5399 N N . ILE A 1 631 ? 28.25 -6.184 4.836 1 93.81 631 ILE A N 1
ATOM 5400 C CA . ILE A 1 631 ? 27.641 -4.855 4.797 1 93.81 631 ILE A CA 1
ATOM 5401 C C . ILE A 1 631 ? 27.375 -4.367 6.223 1 93.81 631 ILE A C 1
ATOM 5403 O O . ILE A 1 631 ? 27.5 -3.172 6.504 1 93.81 631 ILE A O 1
ATOM 5407 N N . GLU A 1 632 ? 27.062 -5.262 7.094 1 94.12 632 GLU A N 1
ATOM 5408 C CA . GLU A 1 632 ? 26.891 -4.891 8.492 1 94.12 632 GLU A CA 1
ATOM 5409 C C . GLU A 1 632 ? 28.203 -4.398 9.102 1 94.12 632 GLU A C 1
ATOM 5411 O O . GLU A 1 632 ? 28.203 -3.453 9.891 1 94.12 632 GLU A O 1
ATOM 5416 N N . LYS A 1 633 ? 29.297 -5.035 8.719 1 92.38 633 LYS A N 1
ATOM 5417 C CA . LYS A 1 633 ? 30.594 -4.598 9.203 1 92.38 633 LYS A CA 1
ATOM 5418 C C . LYS A 1 633 ? 30.906 -3.182 8.734 1 92.38 633 LYS A C 1
ATOM 5420 O O . LYS A 1 633 ? 31.438 -2.369 9.5 1 92.38 633 LYS A O 1
ATOM 5425 N N . GLU A 1 634 ? 30.562 -2.914 7.512 1 90 634 GLU A N 1
ATOM 5426 C CA . GLU A 1 634 ? 30.781 -1.565 6.992 1 90 634 GLU A CA 1
ATOM 5427 C C . GLU A 1 634 ? 29.906 -0.55 7.723 1 90 634 GLU A C 1
ATOM 5429 O O . GLU A 1 634 ? 30.328 0.581 7.969 1 90 634 GLU A O 1
ATOM 5434 N N . TYR A 1 635 ? 28.797 -0.919 8 1 90.31 635 TYR A N 1
ATOM 5435 C CA . TYR A 1 635 ? 27.906 -0.072 8.773 1 90.31 635 TYR A CA 1
ATOM 5436 C C . TYR A 1 635 ? 28.5 0.24 10.148 1 90.31 635 TYR A C 1
ATOM 5438 O O . TYR A 1 635 ? 28.469 1.388 10.594 1 90.31 635 TYR A O 1
ATOM 5446 N N . ILE A 1 636 ? 29.062 -0.737 10.805 1 89.94 636 ILE A N 1
ATOM 5447 C CA . ILE A 1 636 ? 29.641 -0.549 12.133 1 89.94 636 ILE A CA 1
ATOM 5448 C C . ILE A 1 636 ? 30.844 0.384 12.039 1 89.94 636 ILE A C 1
ATOM 5450 O O . ILE A 1 636 ? 31.047 1.229 12.914 1 89.94 636 ILE A O 1
ATOM 5454 N N . THR A 1 637 ? 31.562 0.203 11 1 88 637 THR A N 1
ATOM 5455 C CA . THR A 1 637 ? 32.719 1.091 10.805 1 88 637 THR A CA 1
ATOM 5456 C C . THR A 1 637 ? 32.25 2.531 10.602 1 88 637 THR A C 1
ATOM 5458 O O . THR A 1 637 ? 32.844 3.463 11.133 1 88 637 THR A O 1
ATOM 5461 N N . ASN A 1 638 ? 31.188 2.736 9.938 1 87.56 638 ASN A N 1
ATOM 5462 C CA . ASN A 1 638 ? 30.609 4.066 9.742 1 87.56 638 ASN A CA 1
ATOM 5463 C C . ASN A 1 638 ? 30 4.609 11.031 1 87.56 638 ASN A C 1
ATOM 5465 O O . ASN A 1 638 ? 30.047 5.812 11.281 1 87.56 638 ASN A O 1
ATOM 5469 N N . LEU A 1 639 ? 29.453 3.717 11.727 1 87.75 639 LEU A N 1
ATOM 5470 C CA . LEU A 1 639 ? 28.891 4.094 13.023 1 87.75 639 LEU A CA 1
ATOM 5471 C C . LEU A 1 639 ? 29.984 4.621 13.953 1 87.75 639 LEU A C 1
ATOM 5473 O O . LEU A 1 639 ? 29.797 5.641 14.617 1 87.75 639 LEU A O 1
ATOM 5477 N N . ARG A 1 640 ? 31.141 3.945 13.938 1 84.62 640 ARG A N 1
ATOM 5478 C CA . ARG A 1 640 ? 32.25 4.332 14.797 1 84.62 640 ARG A CA 1
ATOM 5479 C C . ARG A 1 640 ? 32.875 5.645 14.336 1 84.62 640 ARG A C 1
ATOM 5481 O O . ARG A 1 640 ? 33.344 6.43 15.156 1 84.62 640 ARG A O 1
ATOM 5488 N N . SER A 1 641 ? 32.781 5.918 13.07 1 86.19 641 SER A N 1
ATOM 5489 C CA . SER A 1 641 ? 33.344 7.141 12.531 1 86.19 641 SER A CA 1
ATOM 5490 C C . SER A 1 641 ? 32.281 8.227 12.367 1 86.19 641 SER A C 1
ATOM 5492 O O . SER A 1 641 ? 32.594 9.359 12 1 86.19 641 SER A O 1
ATOM 5494 N N . LEU A 1 642 ? 31.047 8.031 12.641 1 86.88 642 LEU A N 1
ATOM 5495 C CA . LEU A 1 642 ? 29.922 8.945 12.547 1 86.88 642 LEU A CA 1
ATOM 5496 C C . LEU A 1 642 ? 29.766 9.477 11.125 1 86.88 642 LEU A C 1
ATOM 5498 O O . LEU A 1 642 ? 29.422 10.641 10.922 1 86.88 642 LEU A O 1
ATOM 5502 N N . LYS A 1 643 ? 30.141 8.609 10.188 1 86.25 643 LYS A N 1
ATOM 5503 C CA . LYS A 1 643 ? 30.047 9.008 8.781 1 86.25 643 LYS A CA 1
ATOM 5504 C C . LYS A 1 643 ? 28.703 8.586 8.188 1 86.25 643 LYS A C 1
ATOM 5506 O O . LYS A 1 643 ? 28.328 7.418 8.273 1 86.25 643 LYS A O 1
ATOM 5511 N N . THR A 1 644 ? 27.984 9.531 7.629 1 86.81 644 THR A N 1
ATOM 5512 C CA . THR A 1 644 ? 26.672 9.219 7.066 1 86.81 644 THR A CA 1
ATOM 5513 C C . THR A 1 644 ? 26.672 9.398 5.551 1 86.81 644 THR A C 1
ATOM 5515 O O . THR A 1 644 ? 25.797 8.891 4.855 1 86.81 644 THR A O 1
ATOM 5518 N N . THR A 1 645 ? 27.578 10.125 5.066 1 83.19 645 THR A N 1
ATOM 5519 C CA . THR A 1 645 ? 27.656 10.375 3.631 1 83.19 645 THR A CA 1
ATOM 5520 C C . THR A 1 645 ? 29.031 9.992 3.098 1 83.19 645 THR A C 1
ATOM 5522 O O . THR A 1 645 ? 29.938 9.68 3.871 1 83.19 645 THR A O 1
ATOM 5525 N N . ARG A 1 646 ? 29.094 9.938 1.788 1 77.94 646 ARG A N 1
ATOM 5526 C CA . ARG A 1 646 ? 30.375 9.68 1.147 1 77.94 646 ARG A CA 1
ATOM 5527 C C . ARG A 1 646 ? 31.328 10.867 1.312 1 77.94 646 ARG A C 1
ATOM 5529 O O . ARG A 1 646 ? 30.875 11.977 1.624 1 77.94 646 ARG A O 1
ATOM 5536 N N . GLU A 1 647 ? 32.531 10.562 1.179 1 74.75 647 GLU A N 1
ATOM 5537 C CA . GLU A 1 647 ? 33.531 11.594 1.396 1 74.75 647 GLU A CA 1
ATOM 5538 C C . GLU A 1 647 ? 33.406 12.711 0.361 1 74.75 647 GLU A C 1
ATOM 5540 O O . GLU A 1 647 ? 33.156 12.445 -0.818 1 74.75 647 GLU A O 1
ATOM 5545 N N . ILE A 1 648 ? 33.375 13.922 0.843 1 78.38 648 ILE A N 1
ATOM 5546 C CA . ILE A 1 648 ? 33.312 15.125 0.019 1 78.38 648 ILE A CA 1
ATOM 5547 C C . ILE A 1 648 ? 34.688 15.43 -0.571 1 78.38 648 ILE A C 1
ATOM 5549 O O . ILE A 1 648 ? 35.688 15.469 0.151 1 78.38 648 ILE A O 1
ATOM 5553 N N . VAL A 1 649 ? 34.688 15.414 -1.867 1 81.25 649 VAL A N 1
ATOM 5554 C CA . VAL A 1 649 ? 35.969 15.672 -2.572 1 81.25 649 VAL A CA 1
ATOM 5555 C C . VAL A 1 649 ? 35.969 17.109 -3.115 1 81.25 649 VAL A C 1
ATOM 5557 O O . VAL A 1 649 ? 34.938 17.594 -3.6 1 81.25 649 VAL A O 1
ATOM 5560 N N . TYR A 1 650 ? 37.125 17.781 -2.918 1 87.12 650 TYR A N 1
ATOM 5561 C CA . TYR A 1 650 ? 37.344 19.109 -3.461 1 87.12 650 TYR A CA 1
ATOM 5562 C C . TYR A 1 650 ? 38.312 19.094 -4.637 1 87.12 650 TYR A C 1
ATOM 5564 O O . TYR A 1 650 ? 39.531 19.094 -4.449 1 87.12 650 TYR A O 1
ATOM 5572 N N . PRO A 1 651 ? 37.812 19.062 -5.82 1 85.94 651 PRO A N 1
ATOM 5573 C CA . PRO A 1 651 ? 38.656 18.844 -6.992 1 85.94 651 PRO A CA 1
ATOM 5574 C C . PRO A 1 651 ? 39.469 20.062 -7.367 1 85.94 651 PRO A C 1
ATOM 5576 O O . PRO A 1 651 ? 40.562 19.938 -7.965 1 85.94 651 PRO A O 1
ATOM 5579 N N . PHE A 1 652 ? 39.125 21.266 -7.098 1 86 652 PHE A N 1
ATOM 5580 C CA . PHE A 1 652 ? 39.781 22.469 -7.582 1 86 652 PHE A CA 1
ATOM 5581 C C . PHE A 1 652 ? 40.812 22.969 -6.562 1 86 652 PHE A C 1
ATOM 5583 O O . PHE A 1 652 ? 40.5 23.125 -5.383 1 86 652 PHE A O 1
ATOM 5590 N N . ALA A 1 653 ? 42.281 22.672 -6.902 1 72.06 653 ALA A N 1
ATOM 5591 C CA . ALA A 1 653 ? 43.344 23.109 -6.016 1 72.06 653 ALA A CA 1
ATOM 5592 C C . ALA A 1 653 ? 43.812 24.516 -6.379 1 72.06 653 ALA A C 1
ATOM 5594 O O . ALA A 1 653 ? 43.75 24.922 -7.539 1 72.06 653 ALA A O 1
ATOM 5595 N N . ASN A 1 654 ? 44.219 25.406 -5.438 1 59.75 654 ASN A N 1
ATOM 5596 C CA . ASN A 1 654 ? 44.844 26.703 -5.676 1 59.75 654 ASN A CA 1
ATOM 5597 C C . ASN A 1 654 ? 46.281 26.531 -6.18 1 59.75 654 ASN A C 1
ATOM 5599 O O . ASN A 1 654 ? 47.094 25.906 -5.52 1 59.75 654 ASN A O 1
ATOM 5603 N N . GLN A 1 655 ? 46.781 26.578 -7.551 1 47.94 655 GLN A N 1
ATOM 5604 C CA . GLN A 1 655 ? 48.156 26.531 -8.031 1 47.94 655 GLN A CA 1
ATOM 5605 C C . GLN A 1 655 ? 49.031 27.516 -7.262 1 47.94 655 GLN A C 1
ATOM 5607 O O . GLN A 1 655 ? 50.25 27.375 -7.23 1 47.94 655 GLN A O 1
ATOM 5612 N N . ASP A 1 656 ? 49 28.812 -7.117 1 38.62 656 ASP A N 1
ATOM 5613 C CA . ASP A 1 656 ? 49.969 29.75 -6.566 1 38.62 656 ASP A CA 1
ATOM 5614 C C . ASP A 1 656 ? 50.312 29.406 -5.121 1 38.62 656 ASP A C 1
ATOM 5616 O O . ASP A 1 656 ? 51.125 30.078 -4.488 1 38.62 656 ASP A O 1
ATOM 5620 N N . LYS A 1 657 ? 49.625 29.062 -4.238 1 37.16 657 LYS A N 1
ATOM 5621 C CA . LYS A 1 657 ? 50.094 28.984 -2.855 1 37.16 657 LYS A CA 1
ATOM 5622 C C . LYS A 1 657 ? 51.062 27.812 -2.664 1 37.16 657 LYS A C 1
ATOM 5624 O O . LYS A 1 657 ? 50.656 26.656 -2.725 1 37.16 657 LYS A O 1
ATOM 5629 N N . SER A 1 658 ? 52.375 27.859 -3.105 1 30.08 658 SER A N 1
ATOM 5630 C CA . SER A 1 658 ? 53.438 27.047 -2.535 1 30.08 658 SER A CA 1
ATOM 5631 C C . SER A 1 658 ? 53.156 26.703 -1.079 1 30.08 658 SER A C 1
ATOM 5633 O O . SER A 1 658 ? 53.281 25.547 -0.675 1 30.08 658 SER A O 1
ATOM 5635 N N . ASN A 1 659 ? 53.688 27.688 -0.03 1 27.28 659 ASN A N 1
ATOM 5636 C CA . ASN A 1 659 ? 54.125 27.484 1.348 1 27.28 659 ASN A CA 1
ATOM 5637 C C . ASN A 1 659 ? 52.969 27.078 2.252 1 27.28 659 ASN A C 1
ATOM 5639 O O . ASN A 1 659 ? 53.094 27.141 3.479 1 27.28 659 ASN A O 1
ATOM 5643 N N . PHE A 1 660 ? 51.844 27.453 2.033 1 24.09 660 PHE A N 1
ATOM 5644 C CA . PHE A 1 660 ? 51.031 27.281 3.248 1 24.09 660 PHE A CA 1
ATOM 5645 C C . PHE A 1 660 ? 51.031 25.812 3.676 1 24.09 660 PHE A C 1
ATOM 5647 O O . PHE A 1 660 ? 50.625 24.938 2.902 1 24.09 660 PHE A O 1
ATOM 5654 N N . GLN A 1 661 ? 52.156 25.422 4.441 1 25.78 661 GLN A N 1
ATOM 5655 C CA . GLN A 1 661 ? 52.25 24.234 5.277 1 25.78 661 GLN A CA 1
ATOM 5656 C C . GLN A 1 661 ? 50.906 23.781 5.785 1 25.78 661 GLN A C 1
ATOM 5658 O O . GLN A 1 661 ? 50.125 24.594 6.301 1 25.78 661 GLN A O 1
ATOM 5663 N N . ASP A 1 662 ? 50.438 22.922 5.207 1 27 662 ASP A N 1
ATOM 5664 C CA . ASP A 1 662 ? 49.344 22.141 5.742 1 27 662 ASP A CA 1
ATOM 5665 C C . ASP A 1 662 ? 49.5 21.891 7.238 1 27 662 ASP A C 1
ATOM 5667 O O . ASP A 1 662 ? 50.5 21.328 7.676 1 27 662 ASP A O 1
ATOM 5671 N N . ILE A 1 663 ? 49.281 22.984 8.086 1 23.52 663 ILE A N 1
ATOM 5672 C CA . ILE A 1 663 ? 49.219 22.688 9.516 1 23.52 663 ILE A CA 1
ATOM 5673 C C . ILE A 1 663 ? 48.562 21.328 9.727 1 23.52 663 ILE A C 1
ATOM 5675 O O . ILE A 1 663 ? 47.438 21.078 9.227 1 23.52 663 ILE A O 1
ATOM 5679 N N . PRO A 1 664 ? 49.469 20.359 9.766 1 24.39 664 PRO A N 1
ATOM 5680 C CA . PRO A 1 664 ? 48.938 19.078 10.242 1 24.39 664 PRO A CA 1
ATOM 5681 C C . PRO A 1 664 ? 47.938 19.25 11.391 1 24.39 664 PRO A C 1
ATOM 5683 O O . PRO A 1 664 ? 48.25 19.906 12.383 1 24.39 664 PRO A O 1
ATOM 5686 N N . ASP A 1 665 ? 46.844 19.672 11.125 1 23.8 665 ASP A N 1
ATOM 5687 C CA . ASP A 1 665 ? 45.906 19.797 12.219 1 23.8 665 ASP A CA 1
ATOM 5688 C C . ASP A 1 665 ? 45.938 18.594 13.141 1 23.8 665 ASP A C 1
ATOM 5690 O O . ASP A 1 665 ? 45.281 17.578 12.883 1 23.8 665 ASP A O 1
ATOM 5694 N N . ARG A 1 666 ? 47.219 18.172 13.555 1 22.47 666 ARG A N 1
ATOM 5695 C CA . ARG A 1 666 ? 47.281 17.266 14.695 1 22.47 666 ARG A CA 1
ATOM 5696 C C . ARG A 1 666 ? 46.531 17.859 15.898 1 22.47 666 ARG A C 1
ATOM 5698 O O . ARG A 1 666 ? 47.031 18.797 16.516 1 22.47 666 ARG A O 1
ATOM 5705 N N . LEU A 1 667 ? 45.375 17.984 15.898 1 20.58 667 LEU A N 1
ATOM 5706 C CA . LEU A 1 667 ? 44.781 18.328 17.188 1 20.58 667 LEU A CA 1
ATOM 5707 C C . LEU A 1 667 ? 45.188 17.328 18.266 1 20.58 667 LEU A C 1
ATOM 5709 O O . LEU A 1 667 ? 44.656 16.219 18.328 1 20.58 667 LEU A O 1
ATOM 5713 N N . THR A 1 668 ? 46.406 16.766 18.219 1 18.5 668 THR A N 1
ATOM 5714 C CA . THR A 1 668 ? 46.281 15.867 19.359 1 18.5 668 THR A CA 1
ATOM 5715 C C . THR A 1 668 ? 46.031 16.656 20.641 1 18.5 668 THR A C 1
ATOM 5717 O O . THR A 1 668 ? 46.688 17.672 20.891 1 18.5 668 THR A O 1
ATOM 5720 N N . LEU A 1 669 ? 44.781 16.719 20.984 1 18.47 669 LEU A N 1
ATOM 5721 C CA . LEU A 1 669 ? 44.344 17.094 22.328 1 18.47 669 LEU A CA 1
ATOM 5722 C C . LEU A 1 669 ? 45.25 16.484 23.391 1 18.47 669 LEU A C 1
ATOM 5724 O O . LEU A 1 669 ? 45.469 15.266 23.391 1 18.47 669 LEU A O 1
ATOM 5728 N N . SER A 1 670 ? 46.281 17.188 23.75 1 18.73 670 SER A N 1
ATOM 5729 C CA . SER A 1 670 ? 47 17.062 25.016 1 18.73 670 SER A CA 1
ATOM 5730 C C . SER A 1 670 ? 46.031 16.781 26.156 1 18.73 670 SER A C 1
ATOM 5732 O O . SER A 1 670 ? 44.844 17.062 26.062 1 18.73 670 SER A O 1
ATOM 5734 N N . GLY A 1 671 ? 46.5 15.914 27.203 1 19.97 671 GLY A N 1
ATOM 5735 C CA . GLY A 1 671 ? 46.125 15.344 28.5 1 19.97 671 GLY A CA 1
ATOM 5736 C C . GLY A 1 671 ? 45.75 16.391 29.516 1 19.97 671 GLY A C 1
ATOM 5737 O O . GLY A 1 671 ? 46.594 17.141 30.016 1 19.97 671 GLY A O 1
ATOM 5738 N N . LEU A 1 672 ? 44.656 17.297 29.172 1 18.59 672 LEU A N 1
ATOM 5739 C CA . LEU A 1 672 ? 44.25 18.188 30.25 1 18.59 672 LEU A CA 1
ATOM 5740 C C . LEU A 1 672 ? 44.094 17.438 31.562 1 18.59 672 LEU A C 1
ATOM 5742 O O . LEU A 1 672 ? 43.312 16.469 31.641 1 18.59 672 LEU A O 1
ATOM 5746 N N . TYR A 1 673 ? 45.125 17.422 32.312 1 18.86 673 TYR A N 1
ATOM 5747 C CA . TYR A 1 673 ? 45.125 17.062 33.719 1 18.86 673 TYR A CA 1
ATOM 5748 C C . TYR A 1 673 ? 44.188 17.938 34.5 1 18.86 673 TYR A C 1
ATOM 5750 O O . TYR A 1 673 ? 44.406 19.141 34.656 1 18.86 673 TYR A O 1
ATOM 5758 N N . LEU A 1 674 ? 42.812 17.812 34.25 1 19.52 674 LEU A N 1
ATOM 5759 C CA . LEU A 1 674 ? 41.812 18.391 35.156 1 19.52 674 LEU A CA 1
ATOM 5760 C C . LEU A 1 674 ? 42.188 18.078 36.594 1 19.52 674 LEU A C 1
ATOM 5762 O O . LEU A 1 674 ? 42.188 16.906 37 1 19.52 674 LEU A O 1
ATOM 5766 N N . ASN A 1 675 ? 43.031 18.891 37.125 1 18.17 675 ASN A N 1
ATOM 5767 C CA . ASN A 1 675 ? 43.094 18.906 38.594 1 18.17 675 ASN A CA 1
ATOM 5768 C C . ASN A 1 675 ? 41.75 19.141 39.219 1 18.17 675 ASN A C 1
ATOM 5770 O O . ASN A 1 675 ? 40.844 19.719 38.594 1 18.17 675 ASN A O 1
ATOM 5774 N N . GLU A 1 676 ? 41.344 18.688 40.562 1 20.03 676 GLU A N 1
ATOM 5775 C CA . GLU A 1 676 ? 40.344 18.266 41.5 1 20.03 676 GLU A CA 1
ATOM 5776 C C . GLU A 1 676 ? 39.5 19.453 42 1 20.03 676 GLU A C 1
ATOM 5778 O O . GLU A 1 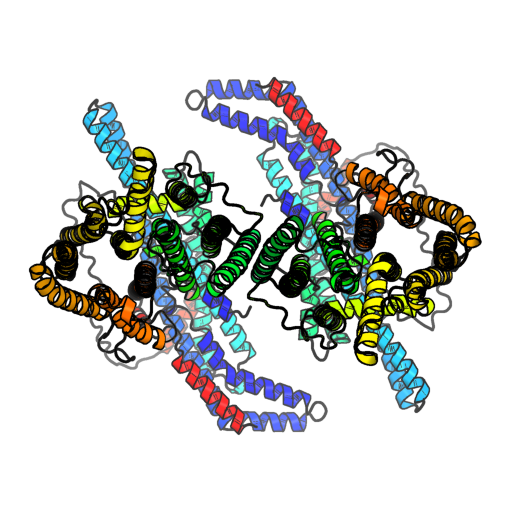676 ? 38.406 19.297 42.5 1 20.03 676 GLU A O 1
ATOM 5783 N N . GLN A 1 677 ? 39.938 20.828 42.125 1 19.97 677 GLN A N 1
ATOM 5784 C CA . GLN A 1 677 ? 39.469 21.5 43.312 1 19.97 677 GLN A CA 1
ATOM 5785 C C . GLN A 1 677 ? 38 21.891 43.156 1 19.97 677 GLN A C 1
ATOM 5787 O O . GLN A 1 677 ? 37.5 22.094 42.062 1 19.97 677 GLN A O 1
ATOM 5792 N N . ASP A 1 678 ? 37.125 22.281 44.312 1 20.28 678 ASP A N 1
ATOM 5793 C CA . ASP A 1 678 ? 35.844 22.312 45 1 20.28 678 ASP A CA 1
ATOM 5794 C C . ASP A 1 678 ? 35 23.484 44.531 1 20.28 678 ASP A C 1
ATOM 5796 O O . ASP A 1 678 ? 33.812 23.578 44.844 1 20.28 678 ASP A O 1
ATOM 5800 N N . LYS A 1 679 ? 35.625 24.703 44.219 1 23.73 679 LYS A N 1
ATOM 5801 C CA . LYS A 1 679 ? 34.906 25.922 44.625 1 23.73 679 LYS A CA 1
ATOM 5802 C C . LYS A 1 679 ? 33.594 26.078 43.875 1 23.73 679 LYS A C 1
ATOM 5804 O O . LYS A 1 679 ? 33.406 25.5 42.812 1 23.73 679 LYS A O 1
ATOM 5809 N N . SER A 1 680 ? 32.812 27.359 44 1 24.86 680 SER A N 1
ATOM 5810 C CA . SER A 1 680 ? 31.5 27.906 44.281 1 24.86 680 SER A CA 1
ATOM 5811 C C . SER A 1 680 ? 30.672 28.078 43.031 1 24.86 680 SER A C 1
ATOM 5813 O O . SER A 1 680 ? 31.141 28.688 42.062 1 24.86 680 SER A O 1
ATOM 5815 N N . ASP A 1 681 ? 29.75 27.219 42.719 1 25.02 681 ASP A N 1
ATOM 5816 C CA . ASP A 1 681 ? 28.703 26.75 41.812 1 25.02 681 ASP A CA 1
ATOM 5817 C C . ASP A 1 681 ? 27.734 27.891 41.5 1 25.02 681 ASP A C 1
ATOM 5819 O O . ASP A 1 681 ? 26.969 27.781 40.531 1 25.02 681 ASP A O 1
ATOM 5823 N N . GLU A 1 682 ? 27.703 28.953 42.406 1 25.88 682 GLU A N 1
ATOM 5824 C CA . GLU A 1 682 ? 26.625 29.938 42.438 1 25.88 682 GLU A CA 1
ATOM 5825 C C . GLU A 1 682 ? 26.688 30.891 41.25 1 25.88 682 GLU A C 1
ATOM 5827 O O . GLU A 1 682 ? 25.656 31.266 40.688 1 25.88 682 GLU A O 1
ATOM 5832 N N . ASP A 1 683 ? 27.938 31.375 41.031 1 26.78 683 ASP A N 1
ATOM 5833 C CA . ASP A 1 683 ? 28.094 32.5 40.125 1 26.78 683 ASP A CA 1
ATOM 5834 C C . ASP A 1 683 ? 27.688 32.156 38.719 1 26.78 683 ASP A C 1
ATOM 5836 O O . ASP A 1 683 ? 27.281 33 37.938 1 26.78 683 ASP A O 1
ATOM 5840 N N . LEU A 1 684 ? 27.766 30.875 38.5 1 27.09 684 LEU A N 1
ATOM 5841 C CA . LEU A 1 684 ? 27.578 30.5 37.094 1 27.09 684 LEU A CA 1
ATOM 5842 C C . LEU A 1 684 ? 26.109 30.594 36.688 1 27.09 684 LEU A C 1
ATOM 5844 O O . LEU A 1 684 ? 25.812 30.922 35.531 1 27.09 684 LEU A O 1
ATOM 5848 N N . ILE A 1 685 ? 25.234 30.547 37.75 1 30.55 685 ILE A N 1
ATOM 5849 C CA . ILE A 1 685 ? 23.797 30.578 37.531 1 30.55 685 ILE A CA 1
ATOM 5850 C C . ILE A 1 685 ? 23.375 32 37.125 1 30.55 685 ILE A C 1
ATOM 5852 O O . ILE A 1 685 ? 22.547 32.188 36.219 1 30.55 685 ILE A O 1
ATOM 5856 N N . GLN A 1 686 ? 23.969 33 37.938 1 30.38 686 GLN A N 1
ATOM 5857 C CA . GLN A 1 686 ? 23.547 34.375 37.688 1 30.38 686 GLN A CA 1
ATOM 5858 C C . GLN A 1 686 ? 23.938 34.844 36.312 1 30.38 686 GLN A C 1
ATOM 5860 O O . GLN A 1 686 ? 23.188 35.594 35.656 1 30.38 686 GLN A O 1
ATOM 5865 N N . LEU A 1 687 ? 25.078 34.375 35.906 1 30.31 687 LEU A N 1
ATOM 5866 C CA . LEU A 1 687 ? 25.531 34.781 34.562 1 30.31 687 LEU A CA 1
ATOM 5867 C C . LEU A 1 687 ? 24.594 34.25 33.5 1 30.31 687 LEU A C 1
ATOM 5869 O O . LEU A 1 687 ? 24.297 34.969 32.531 1 30.31 687 LEU A O 1
ATOM 5873 N N . PHE A 1 688 ? 23.891 33.188 33.844 1 30.11 688 PHE A N 1
ATOM 5874 C CA . PHE A 1 688 ? 22.984 32.531 32.906 1 30.11 688 PHE A CA 1
ATOM 5875 C C . PHE A 1 688 ? 21.703 33.344 32.719 1 30.11 688 PHE A C 1
ATOM 5877 O O . PHE A 1 688 ? 21.234 33.531 31.609 1 30.11 688 PHE A O 1
ATOM 5884 N N . ARG A 1 689 ? 21.125 33.812 33.812 1 33.25 689 ARG A N 1
ATOM 5885 C CA . ARG A 1 689 ? 19.891 34.594 33.781 1 33.25 689 ARG A CA 1
ATOM 5886 C C . ARG A 1 689 ? 20.094 35.906 33 1 33.25 689 ARG A C 1
ATOM 5888 O O . ARG A 1 689 ? 19.219 36.312 32.25 1 33.25 689 ARG A O 1
ATOM 5895 N N . ALA A 1 690 ? 21.234 36.562 33.281 1 32.88 690 ALA A N 1
ATOM 5896 C CA . ALA A 1 690 ? 21.5 37.812 32.594 1 32.88 690 ALA A CA 1
ATOM 5897 C C . ALA A 1 690 ? 21.609 37.625 31.094 1 32.88 690 ALA A C 1
ATOM 5899 O O . ALA A 1 690 ? 21.141 38.469 30.312 1 32.88 690 ALA A O 1
ATOM 5900 N N . THR A 1 691 ? 22.156 36.5 30.703 1 30.5 691 THR A N 1
ATOM 5901 C CA . THR A 1 691 ? 22.375 36.344 29.266 1 30.5 691 THR A CA 1
ATOM 5902 C C . THR A 1 691 ? 21.062 35.969 28.562 1 30.5 691 THR A C 1
ATOM 5904 O O . THR A 1 691 ? 20.828 36.344 27.422 1 30.5 691 THR A O 1
ATOM 5907 N N . THR A 1 692 ? 20.078 35.344 29.25 1 32.91 692 THR A N 1
ATOM 5908 C CA . THR A 1 692 ? 18.797 35.031 28.625 1 32.91 692 THR A CA 1
ATOM 5909 C C . THR A 1 692 ? 17.984 36.281 28.359 1 32.91 692 THR A C 1
ATOM 5911 O O . THR A 1 692 ? 17.344 36.375 27.312 1 32.91 692 THR A O 1
ATOM 5914 N N . ASN A 1 693 ? 17.812 37.094 29.344 1 35.47 693 ASN A N 1
ATOM 5915 C CA . ASN A 1 693 ? 17.109 38.375 29.141 1 35.47 693 ASN A CA 1
ATOM 5916 C C . ASN A 1 693 ? 17.766 39.188 28.031 1 35.47 693 ASN A C 1
ATOM 5918 O O . ASN A 1 693 ? 17.078 39.875 27.281 1 35.47 693 ASN A O 1
ATOM 5922 N N . MET A 1 694 ? 19.109 39.156 27.984 1 34.09 694 MET A N 1
ATOM 5923 C CA . MET A 1 694 ? 19.781 39.906 26.906 1 34.09 694 MET A CA 1
ATOM 5924 C C . MET A 1 694 ? 19.5 39.25 25.562 1 34.09 694 MET A C 1
ATOM 5926 O O . MET A 1 694 ? 19.453 39.938 24.531 1 34.09 694 MET A O 1
ATOM 5930 N N . LEU A 1 695 ? 19.375 37.938 25.516 1 32.81 695 LEU A N 1
ATOM 5931 C CA . LEU A 1 695 ? 19.141 37.281 24.234 1 32.81 695 LEU A CA 1
ATOM 5932 C C . LEU A 1 695 ? 17.703 37.531 23.75 1 32.81 695 LEU A C 1
ATOM 5934 O O . LEU A 1 695 ? 17.469 37.656 22.547 1 32.81 695 LEU A O 1
ATOM 5938 N N . GLU A 1 696 ? 16.594 37.5 24.484 1 36.84 696 GLU A N 1
ATOM 5939 C CA . GLU A 1 696 ? 15.242 37.875 24.047 1 36.84 696 GLU A CA 1
ATOM 5940 C C . GLU A 1 696 ? 15.211 39.281 23.5 1 36.84 696 GLU A C 1
ATOM 5942 O O . GLU A 1 696 ? 14.477 39.594 22.547 1 36.84 696 GLU A O 1
ATOM 5947 N N . LYS A 1 697 ? 15.641 40.312 24.172 1 36.75 697 LYS A N 1
ATOM 5948 C CA . LYS A 1 697 ? 15.703 41.688 23.688 1 36.75 697 LYS A CA 1
ATOM 5949 C C . LYS A 1 697 ? 16.734 41.844 22.562 1 36.75 697 LYS A C 1
ATOM 5951 O O . LYS A 1 697 ? 16.859 42.906 21.953 1 36.75 697 LYS A O 1
ATOM 5956 N N . SER A 1 698 ? 17.875 41 22.562 1 31.56 698 SER A N 1
ATOM 5957 C CA . SER A 1 698 ? 18.812 41.219 21.469 1 31.56 698 SER A CA 1
ATOM 5958 C C . SER A 1 698 ? 18.234 40.719 20.141 1 31.56 698 SER A C 1
ATOM 5960 O O . SER A 1 698 ? 17.438 39.781 20.125 1 31.56 698 SER A O 1
ATOM 5962 N N . ASP A 1 699 ? 18.125 41.531 19.047 1 32.06 699 ASP A N 1
ATOM 5963 C CA . ASP A 1 699 ? 17.891 41.469 17.609 1 32.06 699 ASP A CA 1
ATOM 5964 C C . ASP A 1 699 ? 18.516 40.188 17 1 32.06 699 ASP A C 1
ATOM 5966 O O . ASP A 1 699 ? 19.5 40.281 16.266 1 32.06 699 ASP A O 1
ATOM 5970 N N . LEU A 1 700 ? 18.688 39.219 17.656 1 32 700 LEU A N 1
ATOM 5971 C CA . LEU A 1 700 ? 19.281 37.938 17.219 1 32 700 LEU A CA 1
ATOM 5972 C C . LEU A 1 700 ? 18.656 37.5 15.898 1 32 700 LEU A C 1
ATOM 5974 O O . LEU A 1 700 ? 18.984 36.406 15.383 1 32 700 LEU A O 1
ATOM 5978 N N . ASN A 1 701 ? 17.594 37.812 15.312 1 35.91 701 ASN A N 1
ATOM 5979 C CA . ASN A 1 701 ? 17.156 37.688 13.922 1 35.91 701 ASN A CA 1
ATOM 5980 C C . ASN A 1 701 ? 18.266 38.031 12.953 1 35.91 701 ASN A C 1
ATOM 5982 O O . ASN A 1 701 ? 18.25 37.625 11.797 1 35.91 701 ASN A O 1
ATOM 5986 N N . LYS A 1 702 ? 18.984 39.188 13.094 1 37.56 702 LYS A N 1
ATOM 5987 C CA . LYS A 1 702 ? 19.953 39.562 12.086 1 37.56 702 LYS A CA 1
ATOM 5988 C C . LYS A 1 702 ? 21.234 38.75 12.203 1 37.56 702 LYS A C 1
ATOM 5990 O O . LYS A 1 702 ? 22.109 38.812 11.328 1 37.56 702 LYS A O 1
ATOM 5995 N N . SER A 1 703 ? 21.906 38.375 13.414 1 34.72 703 SER A N 1
ATOM 5996 C CA . SER A 1 703 ? 23.297 37.938 13.367 1 34.72 703 SER A CA 1
ATOM 5997 C C . SER A 1 703 ? 23.406 36.469 13.008 1 34.72 703 SER A C 1
ATOM 5999 O O . SER A 1 703 ? 22.594 35.656 13.445 1 34.72 703 SER A O 1
ATOM 6001 N N . ASP A 1 704 ? 24.125 35.938 11.938 1 41.41 704 ASP A N 1
ATOM 6002 C CA . ASP A 1 704 ? 24.672 34.781 11.227 1 41.41 704 ASP A CA 1
ATOM 6003 C C . ASP A 1 704 ? 25.172 33.719 12.203 1 41.41 704 ASP A C 1
ATOM 6005 O O . ASP A 1 704 ? 25.375 32.562 11.82 1 41.41 704 ASP A O 1
ATOM 6009 N N . TYR A 1 705 ? 25.922 33.875 13.508 1 46.12 705 TYR A N 1
ATOM 6010 C CA . TYR A 1 705 ? 26.859 32.875 14.047 1 46.12 705 TYR A CA 1
ATOM 6011 C C . TYR A 1 705 ? 26.172 31.984 15.062 1 46.12 705 TYR A C 1
ATOM 6013 O O . TYR A 1 705 ? 26.062 32.344 16.234 1 46.12 705 TYR A O 1
ATOM 6021 N N . LEU A 1 706 ? 25.328 31.078 14.859 1 49.88 706 LEU A N 1
ATOM 6022 C CA . LEU A 1 706 ? 24.891 29.938 15.672 1 49.88 706 LEU A CA 1
ATOM 6023 C C . LEU A 1 706 ? 26.078 29.219 16.281 1 49.88 706 LEU A C 1
ATOM 6025 O O . LEU A 1 706 ? 26.984 28.797 15.562 1 49.88 706 LEU A O 1
ATOM 6029 N N . PHE A 1 707 ? 26.25 29.156 17.688 1 58.06 707 PHE A N 1
ATOM 6030 C CA . PHE A 1 707 ? 27.203 28.438 18.531 1 58.06 707 PHE A CA 1
ATOM 6031 C C . PHE A 1 707 ? 28.562 29.125 18.531 1 58.06 707 PHE A C 1
ATOM 6033 O O . PHE A 1 707 ? 29.594 28.453 18.578 1 58.06 707 PHE A O 1
ATOM 6040 N N . GLN A 1 708 ? 28.672 30.406 18.203 1 54 708 GLN A N 1
ATOM 6041 C CA . GLN A 1 708 ? 29.969 31.062 18.266 1 54 708 GLN A CA 1
ATOM 6042 C C . GLN A 1 708 ? 30.531 31.016 19.688 1 54 708 GLN A C 1
ATOM 6044 O O . GLN A 1 708 ? 29.844 31.375 20.641 1 54 708 GLN A O 1
ATOM 6049 N N . GLY A 1 709 ? 31.688 30.312 19.938 1 52.75 709 GLY A N 1
ATOM 6050 C CA . GLY A 1 709 ? 32.406 30.219 21.188 1 52.75 709 GLY A CA 1
ATOM 6051 C C . GLY A 1 709 ? 32.219 28.875 21.891 1 52.75 709 GLY A C 1
ATOM 6052 O O . GLY A 1 709 ? 32.906 28.594 22.891 1 52.75 709 GLY A O 1
ATOM 6053 N N . PHE A 1 710 ? 31.266 28.031 21.438 1 61.06 710 PHE A N 1
ATOM 6054 C CA . PHE A 1 710 ? 31.062 26.75 22.109 1 61.06 710 PHE A CA 1
ATOM 6055 C C . PHE A 1 710 ? 32 25.688 21.516 1 61.06 710 PHE A C 1
ATOM 6057 O O . PHE A 1 710 ? 32.219 25.641 20.312 1 61.06 710 PHE A O 1
ATOM 6064 N N . GLN A 1 711 ? 32.844 25.078 22.484 1 67.81 711 GLN A N 1
ATOM 6065 C CA . GLN A 1 711 ? 33.688 23.969 22.062 1 67.81 711 GLN A CA 1
ATOM 6066 C C . GLN A 1 711 ? 33.031 22.625 22.391 1 67.81 711 GLN A C 1
ATOM 6068 O O . GLN A 1 711 ? 32.5 22.453 23.5 1 67.81 711 GLN A O 1
ATOM 6073 N N . PRO A 1 712 ? 32.875 21.859 21.375 1 75.56 712 PRO A N 1
ATOM 6074 C CA . PRO A 1 712 ? 32.281 20.547 21.641 1 75.56 712 PRO A CA 1
ATOM 6075 C C . PRO A 1 712 ? 33.156 19.703 22.562 1 75.56 712 PRO A C 1
ATOM 6077 O O . PRO A 1 712 ? 34.406 19.828 22.547 1 75.56 712 PRO A O 1
ATOM 6080 N N . ASP A 1 713 ? 32.5 18.969 23.484 1 70.69 713 ASP A N 1
ATOM 6081 C CA . ASP A 1 713 ? 33.219 18.016 24.344 1 70.69 713 ASP A CA 1
ATOM 6082 C C . ASP A 1 713 ? 33.469 16.719 23.594 1 70.69 713 ASP A C 1
ATOM 6084 O O . ASP A 1 713 ? 32.594 15.852 23.5 1 70.69 713 ASP A O 1
ATOM 6088 N N . MET A 1 714 ? 34.719 16.625 23.109 1 78.38 714 MET A N 1
ATOM 6089 C CA . MET A 1 714 ? 35.094 15.477 22.281 1 78.38 714 MET A CA 1
ATOM 6090 C C . MET A 1 714 ? 35.156 14.203 23.125 1 78.38 714 MET A C 1
ATOM 6092 O O . MET A 1 714 ? 34.906 13.109 22.609 1 78.38 714 MET A O 1
ATOM 6096 N N . GLU A 1 715 ? 35.375 14.336 24.391 1 78.56 715 GLU A N 1
ATOM 6097 C CA . GLU A 1 715 ? 35.438 13.164 25.266 1 78.56 715 GLU A CA 1
ATOM 6098 C C . GLU A 1 715 ? 34.062 12.523 25.453 1 78.56 715 GLU A C 1
ATOM 6100 O O . GLU A 1 715 ? 33.938 11.297 25.438 1 78.56 715 GLU A O 1
ATOM 6105 N N . ILE A 1 716 ? 33.188 13.375 25.531 1 80.19 716 ILE A N 1
ATOM 6106 C CA . ILE A 1 716 ? 31.828 12.859 25.734 1 80.19 716 ILE A CA 1
ATOM 6107 C C . ILE A 1 716 ? 31.344 12.18 24.453 1 80.19 716 ILE A C 1
ATOM 6109 O O . ILE A 1 716 ? 30.656 11.156 24.516 1 80.19 716 ILE A O 1
ATOM 6113 N N . LEU A 1 717 ? 31.75 12.711 23.453 1 79.12 717 LEU A N 1
ATOM 6114 C CA . LEU A 1 717 ? 31.344 12.117 22.172 1 79.12 717 LEU A CA 1
ATOM 6115 C C . LEU A 1 717 ? 32 10.766 21.969 1 79.12 717 LEU A C 1
ATOM 6117 O O . LEU A 1 717 ? 31.375 9.82 21.484 1 79.12 717 LEU A O 1
ATOM 6121 N N . GLU A 1 718 ? 33.219 10.672 22.406 1 80.88 718 GLU A N 1
ATOM 6122 C CA . GLU A 1 718 ? 33.938 9.398 22.266 1 80.88 718 GLU A CA 1
ATOM 6123 C C . GLU A 1 718 ? 33.375 8.352 23.219 1 80.88 718 GLU A C 1
ATOM 6125 O O . GLU A 1 718 ? 33.281 7.172 22.875 1 80.88 718 GLU A O 1
ATOM 6130 N N . ARG A 1 719 ? 32.969 8.773 24.297 1 78.88 719 ARG A N 1
ATOM 6131 C CA . ARG A 1 719 ? 32.344 7.863 25.25 1 78.88 719 ARG A CA 1
ATOM 6132 C C . ARG A 1 719 ? 30.984 7.383 24.734 1 78.88 719 ARG A C 1
ATOM 6134 O O . ARG A 1 719 ? 30.625 6.219 24.922 1 78.88 719 ARG A O 1
ATOM 6141 N N . ALA A 1 720 ? 30.391 8.289 24.156 1 78 720 ALA A N 1
ATOM 6142 C CA . ALA A 1 720 ? 29.062 7.953 23.625 1 78 720 ALA A CA 1
ATOM 6143 C C . ALA A 1 720 ? 29.172 6.91 22.516 1 78 720 ALA A C 1
ATOM 6145 O O . ALA A 1 720 ? 28.297 6.043 22.391 1 78 720 ALA A O 1
ATOM 6146 N N . LYS A 1 721 ? 30.266 6.941 21.859 1 76.88 721 LYS A N 1
ATOM 6147 C CA . LYS A 1 721 ? 30.484 5.992 20.781 1 76.88 721 LYS A CA 1
ATOM 6148 C C . LYS A 1 721 ? 30.688 4.578 21.312 1 76.88 721 LYS A C 1
ATOM 6150 O O . LYS A 1 721 ? 30.375 3.6 20.641 1 76.88 721 LYS A O 1
ATOM 6155 N N . LYS A 1 722 ? 31.062 4.531 22.531 1 75.44 722 LYS A N 1
ATOM 6156 C CA . LYS A 1 722 ? 31.406 3.236 23.109 1 75.44 722 LYS A CA 1
ATOM 6157 C C . LYS A 1 722 ? 30.234 2.656 23.891 1 75.44 722 LYS A C 1
ATOM 6159 O O . LYS A 1 722 ? 30.234 1.474 24.25 1 75.44 722 LYS A O 1
ATOM 6164 N N . GLN A 1 723 ? 29.25 3.447 24 1 76.25 723 GLN A N 1
ATOM 6165 C CA . GLN A 1 723 ? 28.094 2.98 24.766 1 76.25 723 GLN A CA 1
ATOM 6166 C C . GLN A 1 723 ? 27.203 2.082 23.922 1 76.25 723 GLN A C 1
ATOM 6168 O O . GLN A 1 723 ? 27.297 2.08 22.703 1 76.25 723 GLN A O 1
ATOM 6173 N N . GLU A 1 724 ? 26.344 1.315 24.672 1 73.81 724 GLU A N 1
ATOM 6174 C CA . GLU A 1 724 ? 25.375 0.437 24.016 1 73.81 724 GLU A CA 1
ATOM 6175 C C . GLU A 1 724 ? 24.312 1.241 23.281 1 73.81 724 GLU A C 1
ATOM 6177 O O . GLU A 1 724 ? 23.906 2.312 23.734 1 73.81 724 GLU A O 1
ATOM 6182 N N . LYS A 1 725 ? 23.859 0.688 22.172 1 70.56 725 LYS A N 1
ATOM 6183 C CA . LYS A 1 725 ? 22.891 1.336 21.281 1 70.56 725 LYS A CA 1
ATOM 6184 C C . LYS A 1 725 ? 21.641 1.755 22.047 1 70.56 725 LYS A C 1
ATOM 6186 O O . LYS A 1 725 ? 21.125 2.861 21.859 1 70.56 725 LYS A O 1
ATOM 6191 N N . PHE A 1 726 ? 20.969 0.963 22.844 1 67.25 726 PHE A N 1
ATOM 6192 C CA . PHE A 1 726 ? 19.719 1.303 23.5 1 67.25 726 PHE A CA 1
ATOM 6193 C C . PHE A 1 726 ? 19.797 1.011 24.984 1 67.25 726 PHE A C 1
ATOM 6195 O O . PHE A 1 726 ? 18.781 1.09 25.688 1 67.25 726 PHE A O 1
ATOM 6202 N N . GLN A 1 727 ? 21 0.97 25.453 1 78.12 727 GLN A N 1
ATOM 6203 C CA . GLN A 1 727 ? 21.156 0.627 26.859 1 78.12 727 GLN A CA 1
ATOM 6204 C C . GLN A 1 727 ? 20.125 -0.423 27.281 1 78.12 727 GLN A C 1
ATOM 6206 O O . GLN A 1 727 ? 19.438 -0.26 28.297 1 78.12 727 GLN A O 1
ATOM 6211 N N . GLU A 1 728 ? 19.984 -1.438 26.516 1 78.12 728 GLU A N 1
ATOM 6212 C CA . GLU A 1 728 ? 18.984 -2.477 26.719 1 78.12 728 GLU A CA 1
ATOM 6213 C C . GLU A 1 728 ? 19.188 -3.186 28.062 1 78.12 728 GLU A C 1
ATOM 6215 O O . GLU A 1 728 ? 18.234 -3.607 28.703 1 78.12 728 GLU A O 1
ATOM 6220 N N . SER A 1 729 ? 20.438 -3.188 28.516 1 79.12 729 SER A N 1
ATOM 6221 C CA . SER A 1 729 ? 20.719 -3.842 29.797 1 79.12 729 SER A CA 1
ATOM 6222 C C . SER A 1 729 ? 20.078 -3.086 30.953 1 79.12 729 SER A C 1
ATOM 6224 O O . SER A 1 729 ? 19.484 -3.695 31.844 1 79.12 729 SER A O 1
ATOM 6226 N N . GLN A 1 730 ? 20.219 -1.808 30.891 1 82.94 730 GLN A N 1
ATOM 6227 C CA . GLN A 1 730 ? 19.594 -1.004 31.938 1 82.94 730 GLN A CA 1
ATOM 6228 C C . GLN A 1 730 ? 18.078 -1.104 31.891 1 82.94 730 GLN A C 1
ATOM 6230 O O . GLN A 1 730 ? 17.422 -1.171 32.938 1 82.94 730 GLN A O 1
ATOM 6235 N N . ILE A 1 731 ? 17.578 -1.207 30.734 1 87.25 731 ILE A N 1
ATOM 6236 C CA . ILE A 1 731 ? 16.141 -1.296 30.547 1 87.25 731 ILE A CA 1
ATOM 6237 C C . ILE A 1 731 ? 15.633 -2.623 31.109 1 87.25 731 ILE A C 1
ATOM 6239 O O . ILE A 1 731 ? 14.633 -2.656 31.828 1 87.25 731 ILE A O 1
ATOM 6243 N N . ARG A 1 732 ? 16.297 -3.666 30.922 1 86.75 732 ARG A N 1
ATOM 6244 C CA . ARG A 1 732 ? 15.898 -4.977 31.422 1 86.75 732 ARG A CA 1
ATOM 6245 C C . ARG A 1 732 ? 15.969 -5.023 32.938 1 86.75 732 ARG A C 1
ATOM 6247 O O . ARG A 1 732 ? 15.086 -5.594 33.594 1 86.75 732 ARG A O 1
ATOM 6254 N N . LYS A 1 733 ? 16.953 -4.352 33.469 1 87.25 733 LYS A N 1
ATOM 6255 C CA . LYS A 1 733 ? 17.094 -4.312 34.906 1 87.25 733 LYS A CA 1
ATOM 6256 C C . LYS A 1 733 ? 15.93 -3.568 35.562 1 87.25 733 LYS A C 1
ATOM 6258 O O . LYS A 1 733 ? 15.336 -4.055 36.531 1 87.25 733 LYS A O 1
ATOM 6263 N N . ILE A 1 734 ? 15.641 -2.521 34.969 1 89.25 734 ILE A N 1
ATOM 6264 C CA . ILE A 1 734 ? 14.562 -1.711 35.531 1 89.25 734 ILE A CA 1
ATOM 6265 C C . ILE A 1 734 ? 13.234 -2.447 35.406 1 89.25 734 ILE A C 1
ATOM 6267 O O . ILE A 1 734 ? 12.414 -2.439 36.312 1 89.25 734 ILE A O 1
ATOM 6271 N N . LYS A 1 735 ? 13 -3.109 34.312 1 88.94 735 LYS A N 1
ATOM 6272 C CA . LYS A 1 735 ? 11.766 -3.852 34.094 1 88.94 735 LYS A CA 1
ATOM 6273 C C . LYS A 1 735 ? 11.633 -5.004 35.094 1 88.94 735 LYS A C 1
ATOM 6275 O O . LYS A 1 735 ? 10.539 -5.277 35.594 1 88.94 735 LYS A O 1
ATOM 6280 N N . GLN A 1 736 ? 12.773 -5.578 35.406 1 88.62 736 GLN A N 1
ATOM 6281 C CA . GLN A 1 736 ? 12.758 -6.66 36.406 1 88.62 736 GLN A CA 1
ATOM 6282 C C . GLN A 1 736 ? 12.469 -6.129 37.781 1 88.62 736 GLN A C 1
ATOM 6284 O O . GLN A 1 736 ? 11.711 -6.742 38.562 1 88.62 736 GLN A O 1
ATOM 6289 N N . GLU A 1 737 ? 13.016 -5.066 38.094 1 89.69 737 GLU A N 1
ATOM 6290 C CA . GLU A 1 737 ? 12.758 -4.449 39.375 1 89.69 737 GLU A CA 1
ATOM 6291 C C . GLU A 1 737 ? 11.297 -4.047 39.531 1 89.69 737 GLU A C 1
ATOM 6293 O O . GLU A 1 737 ? 10.711 -4.191 40.594 1 89.69 737 GLU A O 1
ATOM 6298 N N . ASN A 1 738 ? 10.75 -3.545 38.5 1 88.44 738 ASN A N 1
ATOM 6299 C CA . ASN A 1 738 ? 9.344 -3.15 38.531 1 88.44 738 ASN A CA 1
ATOM 6300 C C . ASN A 1 738 ? 8.422 -4.359 38.656 1 88.44 738 ASN A C 1
ATOM 6302 O O . ASN A 1 738 ? 7.406 -4.289 39.344 1 88.44 738 ASN A O 1
ATOM 6306 N N . LYS A 1 739 ? 8.797 -5.445 38.062 1 89.31 739 LYS A N 1
ATOM 6307 C CA . LYS A 1 739 ? 8.008 -6.668 38.219 1 89.31 739 LYS A CA 1
ATOM 6308 C C . LYS A 1 739 ? 8.039 -7.176 39.656 1 89.31 739 LYS A C 1
ATOM 6310 O O . LYS A 1 739 ? 7.016 -7.621 40.156 1 89.31 739 LYS A O 1
ATOM 6315 N N . ASN A 1 740 ? 9.195 -7.051 40.25 1 87.12 740 ASN A N 1
ATOM 6316 C CA . ASN A 1 740 ? 9.32 -7.441 41.656 1 87.12 740 ASN A CA 1
ATOM 6317 C C . ASN A 1 740 ? 8.492 -6.547 42.562 1 87.12 740 ASN A C 1
ATOM 6319 O O . ASN A 1 740 ? 7.859 -7.027 43.5 1 87.12 740 ASN A O 1
ATOM 6323 N N . LEU A 1 741 ? 8.453 -5.332 42.25 1 88.12 741 LEU A N 1
ATOM 6324 C CA . LEU A 1 741 ? 7.664 -4.383 43.031 1 88.12 741 LEU A CA 1
ATOM 6325 C C . LEU A 1 741 ? 6.176 -4.668 42.906 1 88.12 741 LEU A C 1
ATOM 6327 O O . LEU A 1 741 ? 5.445 -4.66 43.906 1 88.12 741 LEU A O 1
ATOM 6331 N N . LYS A 1 742 ? 5.711 -4.926 41.781 1 86.44 742 LYS A N 1
ATOM 6332 C CA . LYS A 1 742 ? 4.301 -5.223 41.562 1 86.44 742 LYS A CA 1
ATOM 6333 C C . LYS A 1 742 ? 3.871 -6.48 42.312 1 86.44 742 LYS A C 1
ATOM 6335 O O . LYS A 1 742 ? 2.775 -6.527 42.875 1 86.44 742 LYS A O 1
ATOM 6340 N N . ALA A 1 743 ? 4.809 -7.41 42.375 1 86.81 743 ALA A N 1
ATOM 6341 C CA . ALA A 1 743 ? 4.52 -8.664 43.062 1 86.81 743 ALA A CA 1
ATOM 6342 C C . ALA A 1 743 ? 4.41 -8.438 44.562 1 86.81 743 ALA A C 1
ATOM 6344 O O . ALA A 1 743 ? 3.592 -9.078 45.25 1 86.81 743 ALA A O 1
ATOM 6345 N N . GLN A 1 744 ? 5.098 -7.531 45.062 1 84.5 744 GLN A N 1
ATOM 6346 C CA . GLN A 1 744 ? 5.098 -7.273 46.5 1 84.5 744 GLN A CA 1
ATOM 6347 C C . GLN A 1 744 ? 3.889 -6.434 46.906 1 84.5 744 GLN A C 1
ATOM 6349 O O . GLN A 1 744 ? 3.441 -6.492 48.062 1 84.5 744 GLN A O 1
ATOM 6354 N N . LEU A 1 745 ? 3.387 -5.637 46 1 83.69 745 LEU A N 1
ATOM 6355 C CA . LEU A 1 745 ? 2.262 -4.766 46.312 1 83.69 745 LEU A CA 1
ATOM 6356 C C . LEU A 1 745 ? 0.938 -5.508 46.156 1 83.69 745 LEU A C 1
ATOM 6358 O O . LEU A 1 745 ? -0.081 -5.094 46.719 1 83.69 745 LEU A O 1
ATOM 6362 N N . ILE A 1 746 ? 0.836 -6.531 45.375 1 68.75 746 ILE A N 1
ATOM 6363 C CA . ILE A 1 746 ? -0.368 -7.352 45.312 1 68.75 746 ILE A CA 1
ATOM 6364 C C . ILE A 1 746 ? -0.427 -8.266 46.531 1 68.75 746 ILE A C 1
ATOM 6366 O O . ILE A 1 746 ? -1.492 -8.453 47.125 1 68.75 746 ILE A O 1
ATOM 6370 N N . MET B 1 1 ? 1.097 14.523 -7.383 1 59.88 1 MET B N 1
ATOM 6371 C CA . MET B 1 1 ? -0.244 14.602 -7.957 1 59.88 1 MET B CA 1
ATOM 6372 C C . MET B 1 1 ? -0.644 16.047 -8.211 1 59.88 1 MET B C 1
ATOM 6374 O O . MET B 1 1 ? -0.241 16.953 -7.473 1 59.88 1 MET B O 1
ATOM 6378 N N . LYS B 1 2 ? -1.321 16.234 -9.344 1 79.12 2 LYS B N 1
ATOM 6379 C CA . LYS B 1 2 ? -1.842 17.547 -9.727 1 79.12 2 LYS B CA 1
ATOM 6380 C C . LYS B 1 2 ? -2.934 18 -8.758 1 79.12 2 LYS B C 1
ATOM 6382 O O . LYS B 1 2 ? -3.689 17.188 -8.234 1 79.12 2 LYS B O 1
ATOM 6387 N N . PHE B 1 3 ? -3.004 19.188 -8.344 1 82 3 PHE B N 1
ATOM 6388 C CA . PHE B 1 3 ? -3.941 19.734 -7.375 1 82 3 PHE B CA 1
ATOM 6389 C C . PHE B 1 3 ? -5.379 19.516 -7.824 1 82 3 PHE B C 1
ATOM 6391 O O . PHE B 1 3 ? -6.266 19.266 -7 1 82 3 PHE B O 1
ATOM 6398 N N . ALA B 1 4 ? -5.582 19.594 -9.047 1 83.62 4 ALA B N 1
ATOM 6399 C CA . ALA B 1 4 ? -6.945 19.391 -9.539 1 83.62 4 ALA B CA 1
ATOM 6400 C C . ALA B 1 4 ? -7.48 18.016 -9.148 1 83.62 4 ALA B C 1
ATOM 6402 O O . ALA B 1 4 ? -8.648 17.891 -8.773 1 83.62 4 ALA B O 1
ATOM 6403 N N . LYS B 1 5 ? -6.648 17.062 -9.227 1 83.19 5 LYS B N 1
ATOM 6404 C CA . LYS B 1 5 ? -7.062 15.711 -8.859 1 83.19 5 LYS B CA 1
ATOM 6405 C C . LYS B 1 5 ? -7.227 15.578 -7.344 1 83.19 5 LYS B C 1
ATOM 6407 O O . LYS B 1 5 ? -8.148 14.922 -6.871 1 83.19 5 LYS B O 1
ATOM 6412 N N . LEU B 1 6 ? -6.383 16.25 -6.613 1 83.31 6 LEU B N 1
ATOM 6413 C CA . LEU B 1 6 ? -6.5 16.234 -5.16 1 83.31 6 LEU B CA 1
ATOM 6414 C C . LEU B 1 6 ? -7.773 16.953 -4.715 1 83.31 6 LEU B C 1
ATOM 6416 O O . LEU B 1 6 ? -8.43 16.531 -3.764 1 83.31 6 LEU B O 1
ATOM 6420 N N . PHE B 1 7 ? -8.055 17.984 -5.469 1 86.44 7 PHE B N 1
ATOM 6421 C CA . PHE B 1 7 ? -9.258 18.75 -5.176 1 86.44 7 PHE B CA 1
ATOM 6422 C C . PHE B 1 7 ? -10.508 17.906 -5.426 1 86.44 7 PHE B C 1
ATOM 6424 O O . PHE B 1 7 ? -11.438 17.906 -4.617 1 86.44 7 PHE B O 1
ATOM 6431 N N . LEU B 1 8 ? -10.461 17.203 -6.422 1 83.44 8 LEU B N 1
ATOM 6432 C CA . LEU B 1 8 ? -11.594 16.344 -6.762 1 83.44 8 LEU B CA 1
ATOM 6433 C C . LEU B 1 8 ? -11.766 15.234 -5.723 1 83.44 8 LEU B C 1
ATOM 6435 O O . LEU B 1 8 ? -12.891 14.914 -5.336 1 83.44 8 LEU B O 1
ATOM 6439 N N . ASN B 1 9 ? -10.688 14.773 -5.223 1 83.19 9 ASN B N 1
ATOM 6440 C CA . ASN B 1 9 ? -10.758 13.703 -4.238 1 83.19 9 ASN B CA 1
ATOM 6441 C C . ASN B 1 9 ? -11.219 14.211 -2.879 1 83.19 9 ASN B C 1
ATOM 6443 O O . ASN B 1 9 ? -11.789 13.461 -2.086 1 83.19 9 ASN B O 1
ATOM 6447 N N . ALA B 1 10 ? -11.023 15.438 -2.656 1 84.88 10 ALA B N 1
ATOM 6448 C CA . ALA B 1 10 ? -11.383 16.016 -1.364 1 84.88 10 ALA B CA 1
ATOM 6449 C C . ALA B 1 10 ? -12.844 16.469 -1.355 1 84.88 10 ALA B C 1
ATOM 6451 O O . ALA B 1 10 ? -13.414 16.719 -0.292 1 84.88 10 ALA B O 1
ATOM 6452 N N . MET B 1 11 ? -13.469 16.5 -2.486 1 89.12 11 MET B N 1
ATOM 6453 C CA . MET B 1 11 ? -14.844 16.984 -2.592 1 89.12 11 MET B CA 1
ATOM 6454 C C . MET B 1 11 ? -15.836 15.938 -2.076 1 89.12 11 MET B C 1
ATOM 6456 O O . MET B 1 11 ? -15.602 14.734 -2.219 1 89.12 11 MET B O 1
ATOM 6460 N N . ILE B 1 12 ? -16.812 16.5 -1.465 1 90.12 12 ILE B N 1
ATOM 6461 C CA . ILE B 1 12 ? -17.922 15.656 -1.068 1 90.12 12 ILE B CA 1
ATOM 6462 C C . ILE B 1 12 ? -18.828 15.398 -2.271 1 90.12 12 ILE B C 1
ATOM 6464 O O . ILE B 1 12 ? -19.312 16.344 -2.904 1 90.12 12 ILE B O 1
ATOM 6468 N N . PRO B 1 13 ? -19.031 14.188 -2.572 1 88 13 PRO B N 1
ATOM 6469 C CA . PRO B 1 13 ? -19.734 13.859 -3.814 1 88 13 PRO B CA 1
ATOM 6470 C C . PRO B 1 13 ? -21.125 14.477 -3.885 1 88 13 PRO B C 1
ATOM 6472 O O . PRO B 1 13 ? -21.578 14.891 -4.961 1 88 13 PRO B O 1
ATOM 6475 N N . GLU B 1 14 ? -21.859 14.602 -2.875 1 89.06 14 GLU B N 1
ATOM 6476 C CA . GLU B 1 14 ? -23.219 15.125 -2.891 1 89.06 14 GLU B CA 1
ATOM 6477 C C . GLU B 1 14 ? -23.219 16.641 -3.09 1 89.06 14 GLU B C 1
ATOM 6479 O O . GLU B 1 14 ? -24.234 17.219 -3.5 1 89.06 14 GLU B O 1
ATOM 6484 N N . TRP B 1 15 ? -22.094 17.297 -2.785 1 90.19 15 TRP B N 1
ATOM 6485 C CA . TRP B 1 15 ? -21.984 18.75 -2.92 1 90.19 15 TRP B CA 1
ATOM 6486 C C . TRP B 1 15 ? -21.078 19.125 -4.09 1 90.19 15 TRP B C 1
ATOM 6488 O O . TRP B 1 15 ? -20.562 20.234 -4.156 1 90.19 15 TRP B O 1
ATOM 6498 N N . ILE B 1 16 ? -20.891 18.281 -5 1 88.62 16 ILE B N 1
ATOM 6499 C CA . ILE B 1 16 ? -19.875 18.438 -6.035 1 88.62 16 ILE B CA 1
ATOM 6500 C C . ILE B 1 16 ? -20.188 19.656 -6.895 1 88.62 16 ILE B C 1
ATOM 6502 O O . ILE B 1 16 ? -19.281 20.391 -7.32 1 88.62 16 ILE B O 1
ATOM 6506 N N . LYS B 1 17 ? -21.453 20.016 -7.09 1 87.88 17 LYS B N 1
ATOM 6507 C CA . LYS B 1 17 ? -21.859 21.109 -7.969 1 87.88 17 LYS B CA 1
ATOM 6508 C C . LYS B 1 17 ? -21.672 22.453 -7.289 1 87.88 17 LYS B C 1
ATOM 6510 O O . LYS B 1 17 ? -21.688 23.5 -7.949 1 87.88 17 LYS B O 1
ATOM 6515 N N . LEU B 1 18 ? -21.438 22.391 -5.984 1 90.5 18 LEU B N 1
ATOM 6516 C CA . LEU B 1 18 ? -21.391 23.625 -5.219 1 90.5 18 LEU B CA 1
ATOM 6517 C C . LEU B 1 18 ? -19.953 24.094 -5.016 1 90.5 18 LEU B C 1
ATOM 6519 O O . LEU B 1 18 ? -19.719 25.203 -4.547 1 90.5 18 LEU B O 1
ATOM 6523 N N . TYR B 1 19 ? -19.062 23.266 -5.438 1 91.12 19 TYR B N 1
ATOM 6524 C CA . TYR B 1 19 ? -17.641 23.609 -5.293 1 91.12 19 TYR B CA 1
ATOM 6525 C C . TYR B 1 19 ? -17.188 24.531 -6.41 1 91.12 19 TYR B C 1
ATOM 6527 O O . TYR B 1 19 ? -17.906 24.719 -7.402 1 91.12 19 TYR B O 1
ATOM 6535 N N . LEU B 1 20 ? -15.992 25.094 -6.152 1 90.69 20 LEU B N 1
ATOM 6536 C CA . LEU B 1 20 ? -15.32 25.922 -7.156 1 90.69 20 LEU B CA 1
ATOM 6537 C C . LEU B 1 20 ? -14.984 25.094 -8.398 1 90.69 20 LEU B C 1
ATOM 6539 O O . LEU B 1 20 ? -14.5 23.969 -8.281 1 90.69 20 LEU B O 1
ATOM 6543 N N . ASN B 1 21 ? -15.398 25.625 -9.516 1 89.31 21 ASN B N 1
ATOM 6544 C CA . ASN B 1 21 ? -15.047 24.953 -10.758 1 89.31 21 ASN B CA 1
ATOM 6545 C C . ASN B 1 21 ? -13.594 25.219 -11.141 1 89.31 21 ASN B C 1
ATOM 6547 O O . ASN B 1 21 ? -13.32 25.922 -12.117 1 89.31 21 ASN B O 1
ATOM 6551 N N . TYR B 1 22 ? -12.742 24.547 -10.461 1 90.56 22 TYR B N 1
ATOM 6552 C CA . TYR B 1 22 ? -11.312 24.781 -10.594 1 90.56 22 TYR B CA 1
ATOM 6553 C C . TYR B 1 22 ? -10.82 24.391 -11.984 1 90.56 22 TYR B C 1
ATOM 6555 O O . TYR B 1 22 ? -10 25.094 -12.578 1 90.56 22 TYR B O 1
ATOM 6563 N N . LYS B 1 23 ? -11.344 23.344 -12.602 1 89 23 LYS B N 1
ATOM 6564 C CA . LYS B 1 23 ? -10.906 22.875 -13.914 1 89 23 LYS B CA 1
ATOM 6565 C C . LYS B 1 23 ? -11.281 23.875 -15 1 89 23 LYS B C 1
ATOM 6567 O O . LYS B 1 23 ? -10.484 24.156 -15.906 1 89 23 LYS B O 1
ATOM 6572 N N . LEU B 1 24 ? -12.469 24.406 -14.898 1 90.19 24 LEU B N 1
ATOM 6573 C CA . LEU B 1 24 ? -12.906 25.406 -15.875 1 90.19 24 LEU B CA 1
ATOM 6574 C C . LEU B 1 24 ? -12.07 26.688 -15.758 1 90.19 24 LEU B C 1
ATOM 6576 O O . LEU B 1 24 ? -11.648 27.234 -16.766 1 90.19 24 LEU B O 1
ATOM 6580 N N . LEU B 1 25 ? -11.867 27.062 -14.555 1 91.19 25 LEU B N 1
ATOM 6581 C CA . LEU B 1 25 ? -11.086 28.281 -14.328 1 91.19 25 LEU B CA 1
ATOM 6582 C C . LEU B 1 25 ? -9.656 28.109 -14.836 1 91.19 25 LEU B C 1
ATOM 6584 O O . LEU B 1 25 ? -9.094 29.016 -15.445 1 91.19 25 LEU B O 1
ATOM 6588 N N . LYS B 1 26 ? -9.07 26.969 -14.609 1 90.62 26 LYS B N 1
ATOM 6589 C CA . LYS B 1 26 ? -7.719 26.688 -15.086 1 90.62 26 LY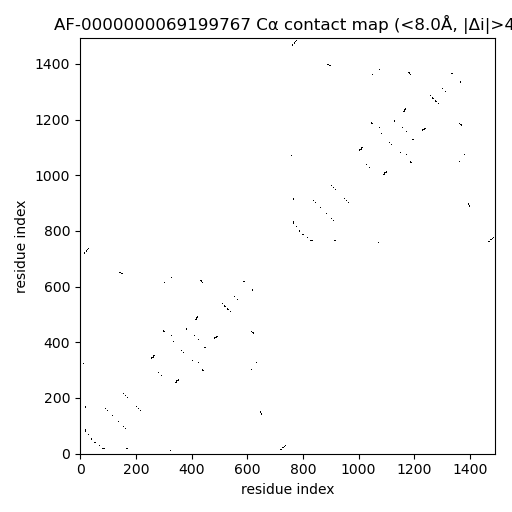S B CA 1
ATOM 6590 C C . LYS B 1 26 ? -7.672 26.688 -16.609 1 90.62 26 LYS B C 1
ATOM 6592 O O . LYS B 1 26 ? -6.719 27.188 -17.203 1 90.62 26 LYS B O 1
ATOM 6597 N N . THR B 1 27 ? -8.711 26.109 -17.203 1 91.31 27 THR B N 1
ATOM 6598 C CA . THR B 1 27 ? -8.766 26.031 -18.672 1 91.31 27 THR B CA 1
ATOM 6599 C C . THR B 1 27 ? -8.914 27.438 -19.266 1 91.31 27 THR B C 1
ATOM 6601 O O . THR B 1 27 ? -8.406 27.688 -20.359 1 91.31 27 THR B O 1
ATOM 6604 N N . GLN B 1 28 ? -9.578 28.281 -18.641 1 91.19 28 GLN B N 1
ATOM 6605 C CA . GLN B 1 28 ? -9.773 29.641 -19.125 1 91.19 28 GLN B CA 1
ATOM 6606 C C . GLN B 1 28 ? -8.477 30.438 -19.062 1 91.19 28 GLN B C 1
ATOM 6608 O O . GLN B 1 28 ? -8.336 31.469 -19.734 1 91.19 28 GLN B O 1
ATOM 6613 N N . LEU B 1 29 ? -7.531 29.969 -18.328 1 90.62 29 LEU B N 1
ATOM 6614 C CA . LEU B 1 29 ? -6.234 30.625 -18.234 1 90.62 29 LEU B CA 1
ATOM 6615 C C . LEU B 1 29 ? -5.23 29.984 -19.188 1 90.62 29 LEU B C 1
ATOM 6617 O O . LEU B 1 29 ? -4.113 30.484 -19.344 1 90.62 29 LEU B O 1
ATOM 6621 N N . SER B 1 30 ? -5.598 28.938 -19.859 1 89.5 30 SER B N 1
ATOM 6622 C CA . SER B 1 30 ? -4.668 28.172 -20.688 1 89.5 30 SER B CA 1
ATOM 6623 C C . SER B 1 30 ? -4.188 28.984 -21.875 1 89.5 30 SER B C 1
ATOM 6625 O O . SER B 1 30 ? -3.043 28.828 -22.312 1 89.5 30 SER B O 1
ATOM 6627 N N . SER B 1 31 ? -4.977 29.938 -22.422 1 88.44 31 SER B N 1
ATOM 6628 C CA . SER B 1 31 ? -4.566 30.781 -23.547 1 88.44 31 SER B CA 1
ATOM 6629 C C . SER B 1 31 ? -3.443 31.734 -23.141 1 88.44 31 SER B C 1
ATOM 6631 O O . SER B 1 31 ? -2.482 31.922 -23.891 1 88.44 31 SER B O 1
ATOM 6633 N N . SER B 1 32 ? -3.623 32.25 -21.953 1 88.25 32 SER B N 1
ATOM 6634 C CA . SER B 1 32 ? -2.592 33.156 -21.469 1 88.25 32 SER B CA 1
ATOM 6635 C C . SER B 1 32 ? -1.288 32.406 -21.188 1 88.25 32 SER B C 1
ATOM 6637 O O . SER B 1 32 ? -0.202 32.938 -21.422 1 88.25 32 SER B O 1
ATOM 6639 N N . VAL B 1 33 ? -1.424 31.172 -20.719 1 88.88 33 VAL B N 1
ATOM 6640 C CA . VAL B 1 33 ? -0.245 30.359 -20.422 1 88.88 33 VAL B CA 1
ATOM 6641 C C . VAL B 1 33 ? 0.517 30.078 -21.719 1 88.88 33 VAL B C 1
ATOM 6643 O O . VAL B 1 33 ? 1.747 30.156 -21.75 1 88.88 33 VAL B O 1
ATOM 6646 N N . PHE B 1 34 ? -0.233 29.891 -22.766 1 87.44 34 PHE B N 1
ATOM 6647 C CA . PHE B 1 34 ? 0.371 29.594 -24.062 1 87.44 34 PHE B CA 1
ATOM 6648 C C . PHE B 1 34 ? 1.126 30.812 -24.594 1 87.44 34 PHE B C 1
ATOM 6650 O O . PHE B 1 34 ? 2.25 30.688 -25.078 1 87.44 34 PHE B O 1
ATOM 6657 N N . ILE B 1 35 ? 0.612 31.938 -24.516 1 87.94 35 ILE B N 1
ATOM 6658 C CA . ILE B 1 35 ? 1.223 33.156 -25.047 1 87.94 35 ILE B CA 1
ATOM 6659 C C . ILE B 1 35 ? 2.449 33.531 -24.203 1 87.94 35 ILE B C 1
ATOM 6661 O O . ILE B 1 35 ? 3.473 33.938 -24.75 1 87.94 35 ILE B O 1
ATOM 6665 N N . LYS B 1 36 ? 2.344 33.312 -22.969 1 87.31 36 LYS B N 1
ATOM 6666 C CA . LYS B 1 36 ? 3.479 33.625 -22.094 1 87.31 36 LYS B CA 1
ATOM 6667 C C . LYS B 1 36 ? 4.648 32.688 -22.375 1 87.31 36 LYS B C 1
ATOM 6669 O O . LYS B 1 36 ? 5.809 33.094 -22.328 1 87.31 36 LYS B O 1
ATOM 6674 N N . LYS B 1 37 ? 4.324 31.438 -22.609 1 86.38 37 LYS B N 1
ATOM 6675 C CA . LYS B 1 37 ? 5.375 30.484 -22.969 1 86.38 37 LYS B CA 1
ATOM 6676 C C . LYS B 1 37 ? 6.02 30.844 -24.297 1 86.38 37 LYS B C 1
ATOM 6678 O O . LYS B 1 37 ? 7.234 30.703 -24.469 1 86.38 37 LYS B O 1
ATOM 6683 N N . LYS B 1 38 ? 5.223 31.359 -25.25 1 85.75 38 LYS B N 1
ATOM 6684 C CA . LYS B 1 38 ? 5.746 31.797 -26.531 1 85.75 38 LYS B CA 1
ATOM 6685 C C . LYS B 1 38 ? 6.648 33.031 -26.359 1 85.75 38 LYS B C 1
ATOM 6687 O O . LYS B 1 38 ? 7.676 33.125 -27.031 1 85.75 38 LYS B O 1
ATOM 6692 N N . ILE B 1 39 ? 6.289 33.812 -25.438 1 86.38 39 ILE B N 1
ATOM 6693 C CA . ILE B 1 39 ? 7.09 35 -25.156 1 86.38 39 ILE B CA 1
ATOM 6694 C C . ILE B 1 39 ? 8.43 34.594 -24.547 1 86.38 39 ILE B C 1
ATOM 6696 O O . ILE B 1 39 ? 9.469 35.156 -24.906 1 86.38 39 ILE B O 1
ATOM 6700 N N . LYS B 1 40 ? 8.344 33.625 -23.688 1 84.12 40 LYS B N 1
ATOM 6701 C CA . LYS B 1 40 ? 9.578 33.156 -23.062 1 84.12 40 LYS B CA 1
ATOM 6702 C C . LYS B 1 40 ? 10.492 32.5 -24.109 1 84.12 40 LYS B C 1
ATOM 6704 O O . LYS B 1 40 ? 11.719 32.656 -24.031 1 84.12 40 LYS B O 1
ATOM 6709 N N . LEU B 1 41 ? 9.906 31.828 -25.047 1 83.69 41 LEU B N 1
ATOM 6710 C CA . LEU B 1 41 ? 10.672 31.219 -26.125 1 83.69 41 LEU B CA 1
ATOM 6711 C C . LEU B 1 41 ? 11.305 32.281 -27.031 1 83.69 41 LEU B C 1
ATOM 6713 O O . LEU B 1 41 ? 12.445 32.125 -27.469 1 83.69 41 LEU B O 1
ATOM 6717 N N . LEU B 1 42 ? 10.578 33.344 -27.312 1 83.88 42 LEU B N 1
ATOM 6718 C CA . LEU B 1 42 ? 11.094 34.469 -28.109 1 83.88 42 LEU B CA 1
ATOM 6719 C C . LEU B 1 42 ? 12.25 35.156 -27.391 1 83.88 42 LEU B C 1
ATOM 6721 O O . LEU B 1 42 ? 13.227 35.562 -28.031 1 83.88 42 LEU B O 1
ATOM 6725 N N . LYS B 1 43 ? 12.164 35.188 -26.078 1 82.25 43 LYS B N 1
ATOM 6726 C CA . LYS B 1 43 ? 13.234 35.812 -25.297 1 82.25 43 LYS B CA 1
ATOM 6727 C C . LYS B 1 43 ? 14.523 35 -25.391 1 82.25 43 LYS B C 1
ATOM 6729 O O . LYS B 1 43 ? 15.609 35.562 -25.484 1 82.25 43 LYS B O 1
ATOM 6734 N N . SER B 1 44 ? 14.32 33.625 -25.359 1 79.56 44 SER B N 1
ATOM 6735 C CA . SER B 1 44 ? 15.477 32.75 -25.469 1 79.56 44 SER B CA 1
ATOM 6736 C C . SER B 1 44 ? 16.078 32.812 -26.859 1 79.56 44 SER B C 1
ATOM 6738 O O . SER B 1 44 ? 17.297 32.719 -27.016 1 79.56 44 SER B O 1
ATOM 6740 N N . LYS B 1 45 ? 15.242 33.031 -27.906 1 78.75 45 LYS B N 1
ATOM 6741 C CA . LYS B 1 45 ? 15.695 33.094 -29.297 1 78.75 45 LYS B CA 1
ATOM 6742 C C . LYS B 1 45 ? 16.453 34.375 -29.594 1 78.75 45 LYS B C 1
ATOM 6744 O O . LYS B 1 45 ? 17.469 34.344 -30.281 1 78.75 45 LYS B O 1
ATOM 6749 N N . TYR B 1 46 ? 15.969 35.531 -29.062 1 78.5 46 TYR B N 1
ATOM 6750 C CA . TYR B 1 46 ? 16.578 36.844 -29.344 1 78.5 46 TYR B CA 1
ATOM 6751 C C . TYR B 1 46 ? 17.391 37.344 -28.172 1 78.5 46 TYR B C 1
ATOM 6753 O O . TYR B 1 46 ? 17.188 38.469 -27.688 1 78.5 46 TYR B O 1
ATOM 6761 N N . LYS B 1 47 ? 18.172 36.5 -27.406 1 72.75 47 LYS B N 1
ATOM 6762 C CA . LYS B 1 47 ? 18.938 36.844 -26.219 1 72.75 47 LYS B CA 1
ATOM 6763 C C . LYS B 1 47 ? 19.859 38.031 -26.484 1 72.75 47 LYS B C 1
ATOM 6765 O O . LYS B 1 47 ? 19.984 38.938 -25.641 1 72.75 47 LYS B O 1
ATOM 6770 N N . THR B 1 48 ? 20.547 38.219 -27.703 1 72.19 48 THR B N 1
ATOM 6771 C CA . THR B 1 48 ? 21.547 39.25 -28 1 72.19 48 THR B CA 1
ATOM 6772 C C . THR B 1 48 ? 20.906 40.438 -28.672 1 72.19 48 THR B C 1
ATOM 6774 O O . THR B 1 48 ? 21.516 41.5 -28.75 1 72.19 48 THR B O 1
ATOM 6777 N N . LYS B 1 49 ? 19.703 40.406 -29.219 1 82.94 49 LYS B N 1
ATOM 6778 C CA . LYS B 1 49 ? 19.047 41.469 -29.953 1 82.94 49 LYS B CA 1
ATOM 6779 C C . LYS B 1 49 ? 17.812 42 -29.219 1 82.94 49 LYS B C 1
ATOM 6781 O O . LYS B 1 49 ? 16.688 41.625 -29.547 1 82.94 49 LYS B O 1
ATOM 6786 N N . LYS B 1 50 ? 17.844 42.688 -28.172 1 83.62 50 LYS B N 1
ATOM 6787 C CA . LYS B 1 50 ? 16.781 43.188 -27.297 1 83.62 50 LYS B CA 1
ATOM 6788 C C . LYS B 1 50 ? 15.734 43.969 -28.078 1 83.62 50 LYS B C 1
ATOM 6790 O O . LYS B 1 50 ? 14.539 43.875 -27.797 1 83.62 50 LYS B O 1
ATOM 6795 N N . LYS B 1 51 ? 16.203 44.75 -29.172 1 84.25 51 LYS B N 1
ATOM 6796 C CA . LYS B 1 51 ? 15.281 45.562 -29.953 1 84.25 51 LYS B CA 1
ATOM 6797 C C . LYS B 1 51 ? 14.344 44.719 -30.781 1 84.25 51 LYS B C 1
ATOM 6799 O O . LYS B 1 51 ? 13.141 45 -30.875 1 84.25 51 LYS B O 1
ATOM 6804 N N . GLN B 1 52 ? 14.836 43.625 -31.359 1 86.25 52 GLN B N 1
ATOM 6805 C CA . GLN B 1 52 ? 14.023 42.688 -32.156 1 86.25 52 GLN B CA 1
ATOM 6806 C C . GLN B 1 52 ? 13.039 41.938 -31.281 1 86.25 52 GLN B C 1
ATOM 6808 O O . GLN B 1 52 ? 11.906 41.656 -31.688 1 86.25 52 GLN B O 1
ATOM 6813 N N . TYR B 1 53 ? 13.414 41.625 -30.047 1 88.06 53 TYR B N 1
ATOM 6814 C CA . TYR B 1 53 ? 12.539 40.969 -29.094 1 88.06 53 TYR B CA 1
ATOM 6815 C C . TYR B 1 53 ? 11.336 41.812 -28.75 1 88.06 53 TYR B C 1
ATOM 6817 O O . TYR B 1 53 ? 10.195 41.344 -28.781 1 88.06 53 TYR B O 1
ATOM 6825 N N . LYS B 1 54 ? 11.648 43.094 -28.438 1 88.12 54 LYS B N 1
ATOM 6826 C CA . LYS B 1 54 ? 10.57 44.031 -28.078 1 88.12 54 LYS B CA 1
ATOM 6827 C C . LYS B 1 54 ? 9.594 44.188 -29.234 1 88.12 54 LYS B C 1
ATOM 6829 O O . LYS B 1 54 ? 8.383 44.281 -29.016 1 88.12 54 LYS B O 1
ATOM 6834 N N . GLN B 1 55 ? 10.133 44.219 -30.469 1 88.12 55 GLN B N 1
ATOM 6835 C CA . GLN B 1 55 ? 9.289 44.375 -31.641 1 88.12 55 GLN B CA 1
ATOM 6836 C C . GLN B 1 55 ? 8.43 43.156 -31.891 1 88.12 55 GLN B C 1
ATOM 6838 O O . GLN B 1 55 ? 7.23 43.281 -32.156 1 88.12 55 GLN B O 1
ATOM 6843 N N . GLU B 1 56 ? 8.961 41.969 -31.734 1 88.25 56 GLU B N 1
ATOM 6844 C CA . GLU B 1 56 ? 8.219 40.719 -31.953 1 88.25 56 GLU B CA 1
ATOM 6845 C C . GLU B 1 56 ? 7.191 40.5 -30.844 1 88.25 56 GLU B C 1
ATOM 6847 O O . GLU B 1 56 ? 6.098 39.969 -31.109 1 88.25 56 GLU B O 1
ATOM 6852 N N . LYS B 1 57 ? 7.613 40.812 -29.672 1 87.44 57 LYS B N 1
ATOM 6853 C CA . LYS B 1 57 ? 6.684 40.688 -28.562 1 87.44 57 LYS B CA 1
ATOM 6854 C C . LYS B 1 57 ? 5.48 41.625 -28.766 1 87.44 57 LYS B C 1
ATOM 6856 O O . LYS B 1 57 ? 4.34 41.188 -28.531 1 87.44 57 LYS B O 1
ATOM 6861 N N . GLN B 1 58 ? 5.746 42.812 -29.234 1 87.56 58 GLN B N 1
ATOM 6862 C CA . GLN B 1 58 ? 4.672 43.781 -29.469 1 87.56 58 GLN B CA 1
ATOM 6863 C C . GLN B 1 58 ? 3.789 43.312 -30.625 1 87.56 58 GLN B C 1
ATOM 6865 O O . GLN B 1 58 ? 2.566 43.469 -30.578 1 87.56 58 GLN B O 1
ATOM 6870 N N . LYS B 1 59 ? 4.371 42.719 -31.578 1 86.88 59 LYS B N 1
ATOM 6871 C CA . LYS B 1 59 ? 3.609 42.219 -32.719 1 86.88 59 LYS B CA 1
ATOM 6872 C C . LYS B 1 59 ? 2.707 41.062 -32.312 1 86.88 59 LYS B C 1
ATOM 6874 O O . LYS B 1 59 ? 1.574 40.969 -32.781 1 86.88 59 LYS B O 1
ATOM 6879 N N . LEU B 1 60 ? 3.189 40.25 -31.453 1 87.56 60 LEU B N 1
ATOM 6880 C CA . LEU B 1 60 ? 2.43 39.094 -30.953 1 87.56 60 LEU B CA 1
ATOM 6881 C C . LEU B 1 60 ? 1.253 39.531 -30.109 1 87.56 60 LEU B C 1
ATOM 6883 O O . LEU B 1 60 ? 0.146 39 -30.234 1 87.56 60 LEU B O 1
ATOM 6887 N N . LEU B 1 61 ? 1.505 40.531 -29.266 1 86.5 61 LEU B N 1
ATOM 6888 C CA . LEU B 1 61 ? 0.488 41 -28.328 1 86.5 61 LEU B CA 1
ATOM 6889 C C . LEU B 1 61 ? -0.54 41.875 -29.031 1 86.5 61 LEU B C 1
ATOM 6891 O O . LEU B 1 61 ? -1.687 41.969 -28.594 1 86.5 61 LEU B O 1
ATOM 6895 N N . GLU B 1 62 ? -0.126 42.5 -30.156 1 85.56 62 GLU B N 1
ATOM 6896 C CA . GLU B 1 62 ? -1.021 43.375 -30.875 1 85.56 62 GLU B CA 1
ATOM 6897 C C . GLU B 1 62 ? -1.797 42.625 -31.953 1 85.56 62 GLU B C 1
ATOM 6899 O O . GLU B 1 62 ? -2.723 43.188 -32.562 1 85.56 62 GLU B O 1
ATOM 6904 N N . ASN B 1 63 ? -1.447 41.375 -32.062 1 87.12 63 ASN B N 1
ATOM 6905 C CA . ASN B 1 63 ? -2.258 40.562 -32.969 1 87.12 63 ASN B CA 1
ATOM 6906 C C . ASN B 1 63 ? -3.715 40.531 -32.5 1 87.12 63 ASN B C 1
ATOM 6908 O O . ASN B 1 63 ? -4 40.219 -31.359 1 87.12 63 ASN B O 1
ATOM 6912 N N . GLU B 1 64 ? -4.617 40.875 -33.281 1 85.44 64 GLU B N 1
ATOM 6913 C CA . GLU B 1 64 ? -6.035 41 -32.938 1 85.44 64 GLU B CA 1
ATOM 6914 C C . GLU B 1 64 ? -6.621 39.688 -32.438 1 85.44 64 GLU B C 1
ATOM 6916 O O . GLU B 1 64 ? -7.426 39.688 -31.516 1 85.44 64 GLU B O 1
ATOM 6921 N N . LEU B 1 65 ? -6.195 38.594 -33.031 1 86.06 65 LEU B N 1
ATOM 6922 C CA . LEU B 1 65 ? -6.719 37.281 -32.656 1 86.06 65 LEU B CA 1
ATOM 6923 C C . LEU B 1 65 ? -6.293 36.938 -31.234 1 86.06 65 LEU B C 1
ATOM 6925 O O . LEU B 1 65 ? -7.098 36.438 -30.453 1 86.06 65 LEU B O 1
ATOM 6929 N N . VAL B 1 66 ? -5.098 37.219 -30.938 1 88.56 66 VAL B N 1
ATOM 6930 C CA . VAL B 1 66 ? -4.551 36.906 -29.625 1 88.56 66 VAL B CA 1
ATOM 6931 C C . VAL B 1 66 ? -5.176 37.844 -28.578 1 88.56 66 VAL B C 1
ATOM 6933 O O . VAL B 1 66 ? -5.602 37.375 -27.516 1 88.56 66 VAL B O 1
ATOM 6936 N N . SER B 1 67 ? -5.355 39.094 -28.891 1 87 67 SER B N 1
ATOM 6937 C CA . SER B 1 67 ? -5.895 40.062 -27.938 1 87 67 SER B CA 1
ATOM 6938 C C . SER B 1 67 ? -7.367 39.781 -27.641 1 87 67 SER B C 1
ATOM 6940 O O . SER B 1 67 ? -7.793 39.812 -26.484 1 87 67 SER B O 1
ATOM 6942 N N . THR B 1 68 ? -8.125 39.406 -28.625 1 87.88 68 THR B N 1
ATOM 6943 C CA . THR B 1 68 ? -9.555 39.156 -28.438 1 87.88 68 THR B CA 1
ATOM 6944 C C . THR B 1 68 ? -9.773 37.844 -27.656 1 87.88 68 THR B C 1
ATOM 6946 O O . THR B 1 68 ? -10.633 37.812 -26.766 1 87.88 68 THR B O 1
ATOM 6949 N N . LYS B 1 69 ? -8.984 36.906 -27.953 1 88.81 69 LYS B N 1
ATOM 6950 C CA . LYS B 1 69 ? -9.141 35.625 -27.266 1 88.81 69 LYS B CA 1
ATOM 6951 C C . LYS B 1 69 ? -8.742 35.719 -25.797 1 88.81 69 LYS B C 1
ATOM 6953 O O . LYS B 1 69 ? -9.461 35.25 -24.922 1 88.81 69 LYS B O 1
ATOM 6958 N N . ILE B 1 70 ? -7.703 36.344 -25.516 1 88.12 70 ILE B N 1
ATOM 6959 C CA . ILE B 1 70 ? -7.234 36.469 -24.125 1 88.12 70 ILE B CA 1
ATOM 6960 C C . ILE B 1 70 ? -8.195 37.375 -23.344 1 88.12 70 ILE B C 1
ATOM 6962 O O . ILE B 1 70 ? -8.539 37.031 -22.203 1 88.12 70 ILE B O 1
ATOM 6966 N N . LYS B 1 71 ? -8.648 38.438 -23.984 1 85.94 71 LYS B N 1
ATOM 6967 C CA . LYS B 1 71 ? -9.609 39.312 -23.312 1 85.94 71 LYS B CA 1
ATOM 6968 C C . LYS B 1 71 ? -10.914 38.562 -23.047 1 85.94 71 LYS B C 1
ATOM 6970 O O . LYS B 1 71 ? -11.5 38.688 -21.969 1 85.94 71 LYS B O 1
ATOM 6975 N N . GLY B 1 72 ? -11.289 37.75 -23.969 1 86.5 72 GLY B N 1
ATOM 6976 C CA . GLY B 1 72 ? -12.492 36.969 -23.797 1 86.5 72 GLY B CA 1
ATOM 6977 C C . GLY B 1 72 ? -12.367 35.938 -22.703 1 86.5 72 GLY B C 1
ATOM 6978 O O . GLY B 1 72 ? -13.289 35.75 -21.906 1 86.5 72 GLY B O 1
ATOM 6979 N N . ASP B 1 73 ? -11.266 35.219 -22.641 1 88.81 73 ASP B N 1
ATOM 6980 C CA . ASP B 1 73 ? -11.031 34.188 -21.625 1 88.81 73 ASP B CA 1
ATOM 6981 C C . ASP B 1 73 ? -10.906 34.812 -20.234 1 88.81 73 ASP B C 1
ATOM 6983 O O . ASP B 1 73 ? -11.391 34.25 -19.25 1 88.81 73 ASP B O 1
ATOM 6987 N N . LEU B 1 74 ? -10.305 35.969 -20.188 1 85.81 74 LEU B N 1
ATOM 6988 C CA . LEU B 1 74 ? -10.156 36.625 -18.891 1 85.81 74 LEU B CA 1
ATOM 6989 C C . LEU B 1 74 ? -11.492 37.188 -18.391 1 85.81 74 LEU B C 1
ATOM 6991 O O . LEU B 1 74 ? -11.766 37.156 -17.188 1 85.81 74 LEU B O 1
ATOM 6995 N N . ARG B 1 75 ? -12.312 37.594 -19.312 1 84.75 75 ARG B N 1
ATOM 6996 C CA . ARG B 1 75 ? -13.664 38 -18.938 1 84.75 75 ARG B CA 1
ATOM 6997 C C . ARG B 1 75 ? -14.484 36.812 -18.469 1 84.75 75 ARG B C 1
ATOM 6999 O O . ARG B 1 75 ? -15.211 36.906 -17.484 1 84.75 75 ARG B O 1
ATOM 7006 N N . GLY B 1 76 ? -14.281 35.812 -19.219 1 86.88 76 GLY B N 1
ATOM 7007 C CA . GLY B 1 76 ? -14.945 34.594 -18.812 1 86.88 76 GLY B CA 1
ATOM 7008 C C . GLY B 1 76 ? -14.5 34.094 -17.453 1 86.88 76 GLY B C 1
ATOM 7009 O O . GLY B 1 76 ? -15.312 33.625 -16.656 1 86.88 76 GLY B O 1
ATOM 7010 N N . PHE B 1 77 ? -13.273 34.219 -17.203 1 89.06 77 PHE B N 1
ATOM 7011 C CA . PHE B 1 77 ? -12.711 33.844 -15.914 1 89.06 77 PHE B CA 1
ATOM 7012 C C . PHE B 1 77 ? -13.328 34.688 -14.797 1 89.06 77 PHE B C 1
ATOM 7014 O O . PHE B 1 77 ? -13.734 34.125 -13.758 1 89.06 77 PHE B O 1
ATOM 7021 N N . CYS B 1 78 ? -13.5 35.938 -15.039 1 84.81 78 CYS B N 1
ATOM 7022 C CA . CYS B 1 78 ? -14.062 36.844 -14.039 1 84.81 78 CYS B CA 1
ATOM 7023 C C . CYS B 1 78 ? -15.531 36.531 -13.781 1 84.81 78 CYS B C 1
ATOM 7025 O O . CYS B 1 78 ? -15.969 36.5 -12.625 1 84.81 78 CYS B O 1
ATOM 7027 N N . ASP B 1 79 ? -16.219 36.188 -14.758 1 86.38 79 ASP B N 1
ATOM 7028 C CA . ASP B 1 79 ? -17.641 35.875 -14.609 1 86.38 79 ASP B CA 1
ATOM 7029 C C . ASP B 1 79 ? -17.828 34.531 -13.875 1 86.38 79 ASP B C 1
ATOM 7031 O O . ASP B 1 79 ? -18.688 34.406 -13.016 1 86.38 79 ASP B O 1
ATOM 7035 N N . THR B 1 80 ? -17.047 33.656 -14.258 1 89.25 80 THR B N 1
ATOM 7036 C CA . THR B 1 80 ? -17.156 32.312 -13.641 1 89.25 80 THR B CA 1
ATOM 7037 C C . THR B 1 80 ? -16.812 32.375 -12.156 1 89.25 80 THR B C 1
ATOM 7039 O O . THR B 1 80 ? -17.484 31.781 -11.328 1 89.25 80 THR B O 1
ATOM 7042 N N . ILE B 1 81 ? -15.773 33.062 -11.805 1 88 81 ILE B N 1
ATOM 7043 C CA . ILE B 1 81 ? -15.352 33.125 -10.414 1 88 81 ILE B CA 1
ATOM 7044 C C . ILE B 1 81 ? -16.391 33.875 -9.594 1 88 81 ILE B C 1
ATOM 7046 O O . ILE B 1 81 ? -16.672 33.531 -8.438 1 88 81 ILE B O 1
ATOM 7050 N N . LYS B 1 82 ? -17.062 34.875 -10.195 1 84.38 82 LYS B N 1
ATOM 7051 C CA . LYS B 1 82 ? -18.109 35.625 -9.508 1 84.38 82 LYS B CA 1
ATOM 7052 C C . LYS B 1 82 ? -19.328 34.75 -9.234 1 84.38 82 LYS B C 1
ATOM 7054 O O . LYS B 1 82 ? -19.859 34.719 -8.125 1 84.38 82 LYS B O 1
ATOM 7059 N N . ASP B 1 83 ? -19.625 34.031 -10.227 1 85.06 83 ASP B N 1
ATOM 7060 C CA . ASP B 1 83 ? -20.766 33.125 -10.078 1 85.06 83 ASP B CA 1
ATOM 7061 C C . ASP B 1 83 ? -20.469 32.062 -9.031 1 85.06 83 ASP B C 1
ATOM 7063 O O . ASP B 1 83 ? -21.344 31.703 -8.227 1 85.06 83 ASP B O 1
ATOM 7067 N N . ASP B 1 84 ? -19.297 31.562 -9.078 1 88.75 84 ASP B N 1
ATOM 7068 C CA . ASP B 1 84 ? -18.922 30.516 -8.125 1 88.75 84 ASP B CA 1
ATOM 7069 C C . ASP B 1 84 ? -18.875 31.062 -6.703 1 88.75 84 ASP B C 1
ATOM 7071 O O . ASP B 1 84 ? -19.234 30.375 -5.754 1 88.75 84 ASP B O 1
ATOM 7075 N N . LEU B 1 85 ? -18.469 32.25 -6.57 1 87.19 85 LEU B N 1
ATOM 7076 C CA . LEU B 1 85 ? -18.391 32.844 -5.242 1 87.19 85 LEU B CA 1
ATOM 7077 C C . LEU B 1 85 ? -19.781 33.031 -4.641 1 87.19 85 LEU B C 1
ATOM 7079 O O . LEU B 1 85 ? -20 32.75 -3.459 1 87.19 85 LEU B O 1
ATOM 7083 N N . ILE B 1 86 ? -20.703 33.438 -5.453 1 83.56 86 ILE B N 1
ATOM 7084 C CA . ILE B 1 86 ? -22.062 33.625 -4.98 1 83.56 86 ILE B CA 1
ATOM 7085 C C . ILE B 1 86 ? -22.672 32.281 -4.594 1 83.56 86 ILE B C 1
ATOM 7087 O O . ILE B 1 86 ? -23.344 32.156 -3.562 1 83.56 86 ILE B O 1
ATOM 7091 N N . LYS B 1 87 ? -22.438 31.422 -5.371 1 88 87 LYS B N 1
ATOM 7092 C CA . LYS B 1 87 ? -22.922 30.078 -5.109 1 88 87 LYS B CA 1
ATOM 7093 C C . LYS B 1 87 ? -22.344 29.516 -3.816 1 88 87 LYS B C 1
ATOM 7095 O O . LYS B 1 87 ? -23.078 28.984 -2.979 1 88 87 LYS B O 1
ATOM 7100 N N . ILE B 1 88 ? -21.031 29.625 -3.635 1 89.06 88 ILE B N 1
ATOM 7101 C CA . ILE B 1 88 ? -20.344 29.109 -2.461 1 89.06 88 ILE B CA 1
ATOM 7102 C C . ILE B 1 88 ? -20.812 29.844 -1.213 1 89.06 88 ILE B C 1
ATOM 7104 O O . ILE B 1 88 ? -21.094 29.234 -0.183 1 89.06 88 ILE B O 1
ATOM 7108 N N . GLN B 1 89 ? -20.969 31.109 -1.324 1 85.12 89 GLN B N 1
ATOM 7109 C CA . GLN B 1 89 ? -21.406 31.906 -0.189 1 85.12 89 GLN B CA 1
ATOM 7110 C C . GLN B 1 89 ? -22.828 31.562 0.226 1 85.12 89 GLN B C 1
ATOM 7112 O O . GLN B 1 89 ? -23.125 31.469 1.418 1 85.12 89 GLN B O 1
ATOM 7117 N N . SER B 1 90 ? -23.656 31.406 -0.772 1 85.19 90 SER B N 1
ATOM 7118 C CA . SER B 1 90 ? -25.047 31.047 -0.476 1 85.19 90 SER B CA 1
ATOM 7119 C C . SER B 1 90 ? -25.141 29.703 0.223 1 85.19 90 SER B C 1
ATOM 7121 O O . SER B 1 90 ? -25.891 29.547 1.185 1 85.19 90 SER B O 1
ATOM 7123 N N . PHE B 1 91 ? -24.391 28.844 -0.221 1 89.75 91 PHE B N 1
ATOM 7124 C CA . PHE B 1 91 ? -24.406 27.531 0.393 1 89.75 91 PHE B CA 1
ATOM 7125 C C . PHE B 1 91 ? -23.812 27.578 1.79 1 89.75 91 PHE B C 1
ATOM 7127 O O . PHE B 1 91 ? -24.297 26.906 2.707 1 89.75 91 PHE B O 1
ATOM 7134 N N . LEU B 1 92 ? -22.734 28.328 1.932 1 89.19 92 LEU B N 1
ATOM 7135 C CA . LEU B 1 92 ? -22.062 28.438 3.221 1 89.19 92 LEU B CA 1
ATOM 7136 C C . LEU B 1 92 ? -23.016 28.984 4.285 1 89.19 92 LEU B C 1
ATOM 7138 O O . LEU B 1 92 ? -23.078 28.453 5.395 1 89.19 92 LEU B O 1
ATOM 7142 N N . ILE B 1 93 ? -23.781 29.922 3.895 1 84.44 93 ILE B N 1
ATOM 7143 C CA . ILE B 1 93 ? -24.688 30.562 4.84 1 84.44 93 ILE B CA 1
ATOM 7144 C C . ILE B 1 93 ? -25.859 29.641 5.152 1 84.44 93 ILE B C 1
ATOM 7146 O O . ILE B 1 93 ? -26.219 29.453 6.316 1 84.44 93 ILE B O 1
ATOM 7150 N N . TRP B 1 94 ? -26.328 29.047 4.129 1 86.44 94 TRP B N 1
ATOM 7151 C CA . TRP B 1 94 ? -27.469 28.156 4.312 1 86.44 94 TRP B CA 1
ATOM 7152 C C . TRP B 1 94 ? -27.078 26.969 5.203 1 86.44 94 TRP B C 1
ATOM 7154 O O . TRP B 1 94 ? -27.812 26.641 6.148 1 86.44 94 TRP B O 1
ATOM 7164 N N . LYS B 1 95 ? -25.984 26.375 4.953 1 90.06 95 LYS B N 1
ATOM 7165 C CA . LYS B 1 95 ? -25.578 25.203 5.703 1 90.06 95 LYS B CA 1
ATOM 7166 C C . LYS B 1 95 ? -25.172 25.562 7.125 1 90.06 95 LYS B C 1
ATOM 7168 O O . LYS B 1 95 ? -25.406 24.797 8.062 1 90.06 95 LYS B O 1
ATOM 7173 N N . TYR B 1 96 ? -24.578 26.688 7.305 1 88.31 96 TYR B N 1
ATOM 7174 C CA . TYR B 1 96 ? -24.203 27.125 8.641 1 88.31 96 TYR B CA 1
ATOM 7175 C C . TYR B 1 96 ? -25.438 27.328 9.516 1 88.31 96 TYR B C 1
ATOM 7177 O O . TYR B 1 96 ? -25.438 26.938 10.688 1 88.31 96 TYR B O 1
ATOM 7185 N N . GLN B 1 97 ? -26.5 27.906 8.945 1 85.75 97 GLN B N 1
ATOM 7186 C CA . GLN B 1 97 ? -27.75 28.109 9.68 1 85.75 97 GLN B CA 1
ATOM 7187 C C . GLN B 1 97 ? -28.406 26.781 10.016 1 85.75 97 GLN B C 1
ATOM 7189 O O . GLN B 1 97 ? -28.938 26.594 11.109 1 85.75 97 GLN B O 1
ATOM 7194 N N . ASP B 1 98 ? -28.312 25.938 9.062 1 87.75 98 ASP B N 1
ATOM 7195 C CA . ASP B 1 98 ? -28.859 24.609 9.297 1 87.75 98 ASP B CA 1
ATOM 7196 C C . ASP B 1 98 ? -28.125 23.906 10.438 1 87.75 98 ASP B C 1
ATOM 7198 O O . ASP B 1 98 ? -28.75 23.297 11.305 1 87.75 98 ASP B O 1
ATOM 7202 N N . ILE B 1 99 ? -26.797 24 10.5 1 90.94 99 ILE B N 1
ATOM 7203 C CA . ILE B 1 99 ? -25.984 23.359 11.531 1 90.94 99 ILE B CA 1
ATOM 7204 C C . ILE B 1 99 ? -26.297 24 12.883 1 90.94 99 ILE B C 1
ATOM 7206 O O . ILE B 1 99 ? -26.375 23.297 13.898 1 90.94 99 ILE B O 1
ATOM 7210 N N . GLN B 1 100 ? -26.531 25.281 12.891 1 87.12 100 GLN B N 1
ATOM 7211 C CA . GLN B 1 100 ? -26.844 25.969 14.148 1 87.12 100 GLN B CA 1
ATOM 7212 C C . GLN B 1 100 ? -28.203 25.547 14.68 1 87.12 100 GLN B C 1
ATOM 7214 O O . GLN B 1 100 ? -28.375 25.344 15.883 1 87.12 100 GLN B O 1
ATOM 7219 N N . LYS B 1 101 ? -29.156 25.422 13.766 1 87.75 101 LYS B N 1
ATOM 7220 C CA . LYS B 1 101 ? -30.469 24.953 14.172 1 87.75 101 LYS B CA 1
ATOM 7221 C C . LYS B 1 101 ? -30.406 23.547 14.742 1 87.75 101 LYS B C 1
ATOM 7223 O O . LYS B 1 101 ? -31.016 23.25 15.781 1 87.75 101 LYS B O 1
ATOM 7228 N N . LYS B 1 102 ? -29.672 22.781 14.102 1 90.69 102 LYS B N 1
ATOM 7229 C CA . LYS B 1 102 ? -29.531 21.406 14.57 1 90.69 102 LYS B CA 1
ATOM 7230 C C . LYS B 1 102 ? -28.797 21.344 15.906 1 90.69 102 LYS B C 1
ATOM 7232 O O . LYS B 1 102 ? -29.109 20.531 16.766 1 90.69 102 LYS B O 1
ATOM 7237 N N . ASN B 1 103 ? -27.75 22.188 16.047 1 91.12 103 ASN B N 1
ATOM 7238 C CA . ASN B 1 103 ? -27.031 22.25 17.312 1 91.12 103 ASN B CA 1
ATOM 7239 C C . ASN B 1 103 ? -27.953 22.625 18.453 1 91.12 103 ASN B C 1
ATOM 7241 O O . ASN B 1 103 ? -27.891 22.031 19.531 1 91.12 103 ASN B O 1
ATOM 7245 N N . ASN B 1 104 ? -28.844 23.562 18.25 1 89.5 104 ASN B N 1
ATOM 7246 C CA . ASN B 1 104 ? -29.781 23.984 19.281 1 89.5 104 ASN B CA 1
ATOM 7247 C C . ASN B 1 104 ? -30.781 22.891 19.625 1 89.5 104 ASN B C 1
ATOM 7249 O O . ASN B 1 104 ? -31.078 22.656 20.797 1 89.5 104 ASN B O 1
ATOM 7253 N N . LYS B 1 105 ? -31.203 22.219 18.578 1 90.19 105 LYS B N 1
ATOM 7254 C CA . LYS B 1 105 ? -32.125 21.109 18.812 1 90.19 105 LYS B CA 1
ATOM 7255 C C . LYS B 1 105 ? -31.453 19.969 19.578 1 90.19 105 LYS B C 1
ATOM 7257 O O . LYS B 1 105 ? -32.094 19.344 20.438 1 90.19 105 LYS B O 1
ATOM 7262 N N . LEU B 1 106 ? -30.219 19.781 19.297 1 92.5 106 LEU B N 1
ATOM 7263 C CA . LEU B 1 106 ? -29.469 18.719 19.984 1 92.5 106 LEU B CA 1
ATOM 7264 C C . LEU B 1 106 ? -29.266 19.062 21.453 1 92.5 106 LEU B C 1
ATOM 7266 O O . LEU B 1 106 ? -29.375 18.203 22.328 1 92.5 106 LEU B O 1
ATOM 7270 N N . GLN B 1 107 ? -29.047 20.312 21.781 1 90.19 107 GLN B N 1
ATOM 7271 C CA . GLN B 1 107 ? -28.891 20.75 23.156 1 90.19 107 GLN B CA 1
ATOM 7272 C C . GLN B 1 107 ? -30.188 20.625 23.938 1 90.19 107 GLN B C 1
ATOM 7274 O O . GLN B 1 107 ? -30.188 20.219 25.109 1 90.19 107 GLN B O 1
ATOM 7279 N N . GLU B 1 108 ? -31.25 20.859 23.219 1 90.25 108 GLU B N 1
ATOM 7280 C CA . GLU B 1 108 ? -32.562 20.688 23.812 1 90.25 108 GLU B CA 1
ATOM 7281 C C . GLU B 1 108 ? -32.844 19.219 24.109 1 90.25 108 GLU B C 1
ATOM 7283 O O . GLU B 1 108 ? -33.406 18.875 25.156 1 90.25 108 GLU B O 1
ATOM 7288 N N . GLN B 1 109 ? -32.438 18.422 23.156 1 92.19 109 GLN B N 1
ATOM 7289 C CA . GLN B 1 109 ? -32.656 16.984 23.312 1 92.19 109 GLN B CA 1
ATOM 7290 C C . GLN B 1 109 ? -31.859 16.438 24.5 1 92.19 109 GLN B C 1
ATOM 7292 O O . GLN B 1 109 ? -32.344 15.57 25.234 1 92.19 109 GLN B O 1
ATOM 7297 N N . ILE B 1 110 ? -30.688 16.938 24.75 1 91.56 110 ILE B N 1
ATOM 7298 C CA . ILE B 1 110 ? -29.859 16.484 25.859 1 91.56 110 ILE B CA 1
ATOM 7299 C C . ILE B 1 110 ? -30.484 16.922 27.188 1 91.56 110 ILE B C 1
ATOM 7301 O O . ILE B 1 110 ? -30.5 16.156 28.156 1 91.56 110 ILE B O 1
ATOM 7305 N N . LYS B 1 111 ? -31.125 18.078 27.234 1 88.81 111 LYS B N 1
ATOM 7306 C CA . LYS B 1 111 ? -31.797 18.547 28.422 1 88.81 111 LYS B CA 1
ATOM 7307 C C . LYS B 1 111 ? -33.031 17.703 28.734 1 88.81 111 LYS B C 1
ATOM 7309 O O . LYS B 1 111 ? -33.281 17.344 29.875 1 88.81 111 LYS B O 1
ATOM 7314 N N . LEU B 1 112 ? -33.719 17.359 27.672 1 90.25 112 LEU B N 1
ATOM 7315 C CA . LEU B 1 112 ? -34.906 16.531 27.812 1 90.25 112 LEU B CA 1
ATOM 7316 C C . LEU B 1 112 ? -34.531 15.117 28.266 1 90.25 112 LEU B C 1
ATOM 7318 O O . LEU B 1 112 ? -35.25 14.508 29.047 1 90.25 112 LEU B O 1
ATOM 7322 N N . MET B 1 113 ? -33.438 14.633 27.781 1 91.12 113 MET B N 1
ATOM 7323 C CA . MET B 1 113 ? -32.938 13.305 28.172 1 91.12 113 MET B CA 1
ATOM 7324 C C . MET B 1 113 ? -32.594 13.266 29.656 1 91.12 113 MET B C 1
ATOM 7326 O O . MET B 1 113 ? -32.969 12.32 30.359 1 91.12 113 MET B O 1
ATOM 7330 N N . LYS B 1 114 ? -32.031 14.32 30.172 1 87.81 114 LYS B N 1
ATOM 7331 C CA . LYS B 1 114 ? -31.641 14.383 31.578 1 87.81 114 LYS B CA 1
ATOM 7332 C C . LYS B 1 114 ? -32.875 14.5 32.469 1 87.81 114 LYS B C 1
ATOM 7334 O O . LYS B 1 114 ? -32.938 13.875 33.531 1 87.81 114 LYS B O 1
ATOM 7339 N N . LYS B 1 115 ? -33.875 15.18 32 1 85.31 115 LYS B N 1
ATOM 7340 C CA . LYS B 1 115 ? -35.125 15.32 32.75 1 85.31 115 LYS B CA 1
ATOM 7341 C C . LYS B 1 115 ? -35.875 14 32.812 1 85.31 115 LYS B C 1
ATOM 7343 O O . LYS B 1 115 ? -36.406 13.641 33.875 1 85.31 115 LYS B O 1
ATOM 7348 N N . GLN B 1 116 ? -35.844 13.344 31.703 1 87 116 GLN B N 1
ATOM 7349 C CA . GLN B 1 116 ? -36.562 12.062 31.688 1 87 116 GLN B CA 1
ATOM 7350 C C . GLN B 1 116 ? -35.844 11.039 32.594 1 87 116 GLN B C 1
ATOM 7352 O O . GLN B 1 116 ? -36.5 10.219 33.219 1 87 116 GLN B O 1
ATOM 7357 N N . LEU B 1 117 ? -34.562 11.078 32.562 1 86.38 117 LEU B N 1
ATOM 7358 C CA . LEU B 1 117 ? -33.781 10.172 33.406 1 86.38 117 LEU B CA 1
ATOM 7359 C C . LEU B 1 117 ? -34.062 10.445 34.875 1 86.38 117 LEU B C 1
ATOM 7361 O O . LEU B 1 117 ? -34.219 9.516 35.688 1 86.38 117 LEU B O 1
ATOM 7365 N N . GLU B 1 118 ? -34.25 11.711 35.281 1 82.81 118 GLU B N 1
ATOM 7366 C CA . GLU B 1 118 ? -34.594 12.094 36.656 1 82.81 118 GLU B CA 1
ATOM 7367 C C . GLU B 1 118 ? -36 11.625 37.031 1 82.81 118 GLU B C 1
ATOM 7369 O O . GLU B 1 118 ? -36.219 11.164 38.156 1 82.81 118 GLU B O 1
ATOM 7374 N N . PHE B 1 119 ? -36.844 11.648 36.062 1 81.5 119 PHE B N 1
ATOM 7375 C CA . PHE B 1 119 ? -38.188 11.195 36.281 1 81.5 119 PHE B CA 1
ATOM 7376 C C . PHE B 1 119 ? -38.25 9.688 36.531 1 81.5 119 PHE B C 1
ATOM 7378 O O . PHE B 1 119 ? -38.969 9.211 37.406 1 81.5 119 PHE B O 1
ATOM 7385 N N . ILE B 1 120 ? -37.531 8.945 35.75 1 84.44 120 ILE B N 1
ATOM 7386 C CA . ILE B 1 120 ? -37.469 7.492 35.875 1 84.44 120 ILE B CA 1
ATOM 7387 C C . ILE B 1 120 ? -36.875 7.102 37.219 1 84.44 120 ILE B C 1
ATOM 7389 O O . ILE B 1 120 ? -37.375 6.184 37.875 1 84.44 120 ILE B O 1
ATOM 7393 N N . LYS B 1 121 ? -35.875 7.867 37.719 1 78.69 121 LYS B N 1
ATOM 7394 C CA . LYS B 1 121 ? -35.281 7.602 39 1 78.69 121 LYS B CA 1
ATOM 7395 C C . LYS B 1 121 ? -36.25 7.891 40.125 1 78.69 121 LYS B C 1
ATOM 7397 O O . LYS B 1 121 ? -36.281 7.176 41.156 1 78.69 121 LYS B O 1
ATOM 7402 N N . LEU B 1 122 ? -37.094 8.844 39.969 1 77.31 122 LEU B N 1
ATOM 7403 C CA . LEU B 1 122 ? -38.125 9.195 40.938 1 77.31 122 LEU B CA 1
ATOM 7404 C C . LEU B 1 122 ? -39.188 8.109 41.031 1 77.31 122 LEU B C 1
ATOM 7406 O O . LEU B 1 122 ? -39.656 7.77 42.125 1 77.31 122 LEU B O 1
ATOM 7410 N N . LYS B 1 123 ? -39.562 7.57 39.938 1 77.56 123 LYS B N 1
ATOM 7411 C CA . LYS B 1 123 ? -40.562 6.504 39.906 1 77.56 123 LYS B CA 1
ATOM 7412 C C . LYS B 1 123 ? -40.031 5.23 40.562 1 77.56 123 LYS B C 1
ATOM 7414 O O . LYS B 1 123 ? -40.781 4.484 41.188 1 77.56 123 LYS B O 1
ATOM 7419 N N . GLN B 1 124 ? -38.75 4.973 40.312 1 78.81 124 GLN B N 1
ATOM 7420 C CA . GLN B 1 124 ? -38.125 3.844 40.969 1 78.81 124 GLN B CA 1
ATOM 7421 C C . GLN B 1 124 ? -38.219 3.971 42.469 1 78.81 124 GLN B C 1
ATOM 7423 O O . GLN B 1 124 ? -38.5 2.994 43.188 1 78.81 124 GLN B O 1
ATOM 7428 N N . TYR B 1 125 ? -38.031 5.195 42.906 1 75.75 125 TYR B N 1
ATOM 7429 C CA . TYR B 1 125 ? -38.094 5.465 44.344 1 75.75 125 TYR B CA 1
ATOM 7430 C C . TYR B 1 125 ? -39.5 5.305 44.906 1 75.75 125 TYR B C 1
ATOM 7432 O O . TYR B 1 125 ? -39.688 4.887 46.031 1 75.75 125 TYR B O 1
ATOM 7440 N N . MET B 1 126 ? -40.531 5.492 44 1 76.25 126 MET B N 1
ATOM 7441 C CA . MET B 1 126 ? -41.938 5.438 44.438 1 76.25 126 MET B CA 1
ATOM 7442 C C . MET B 1 126 ? -42.438 4.004 44.406 1 76.25 126 MET B C 1
ATOM 7444 O O . MET B 1 126 ? -43.562 3.734 44.875 1 76.25 126 MET B O 1
ATOM 7448 N N . GLY B 1 127 ? -41.719 2.918 44.062 1 72.56 127 GLY B N 1
ATOM 7449 C CA . GLY B 1 127 ? -42.031 1.508 44.219 1 72.56 127 GLY B CA 1
ATOM 7450 C C . GLY B 1 127 ? -42.781 0.936 43.031 1 72.56 127 GLY B C 1
ATOM 7451 O O . GLY B 1 127 ? -43.344 -0.162 43.125 1 72.56 127 GLY B O 1
ATOM 7452 N N . ASP B 1 128 ? -43.094 1.571 41.969 1 68.38 128 ASP B N 1
ATOM 7453 C CA . ASP B 1 128 ? -43.781 1.017 40.812 1 68.38 128 ASP B CA 1
ATOM 7454 C C . ASP B 1 128 ? -42.812 0.274 39.906 1 68.38 128 ASP B C 1
ATOM 7456 O O . ASP B 1 128 ? -42.312 0.842 38.938 1 68.38 128 ASP B O 1
ATOM 7460 N N . GLU B 1 129 ? -42.5 -0.949 40.125 1 74.06 129 GLU B N 1
ATOM 7461 C CA . GLU B 1 129 ? -41.406 -1.71 39.5 1 74.06 129 GLU B CA 1
ATOM 7462 C C . GLU B 1 129 ? -41.719 -1.997 38.031 1 74.06 129 GLU B C 1
ATOM 7464 O O . GLU B 1 129 ? -40.812 -1.919 37.188 1 74.06 129 GLU B O 1
ATOM 7469 N N . THR B 1 130 ? -42.969 -2.469 37.688 1 73.06 130 THR B N 1
ATOM 7470 C CA . THR B 1 130 ? -43.25 -2.861 36.344 1 73.06 130 THR B CA 1
ATOM 7471 C C . THR B 1 130 ? -43.156 -1.666 35.375 1 73.06 130 THR B C 1
ATOM 7473 O O . THR B 1 130 ? -42.625 -1.783 34.281 1 73.06 130 THR B O 1
ATOM 7476 N N . ASP B 1 131 ? -43.656 -0.564 35.844 1 75.88 131 ASP B N 1
ATOM 7477 C CA . ASP B 1 131 ? -43.625 0.644 35.031 1 75.88 131 ASP B CA 1
ATOM 7478 C C . ASP B 1 131 ? -42.219 1.178 34.875 1 75.88 131 ASP B C 1
ATOM 7480 O O . ASP B 1 131 ? -41.844 1.686 33.812 1 75.88 131 ASP B O 1
ATOM 7484 N N . PHE B 1 132 ? -41.406 0.786 35.781 1 77.19 132 PHE B N 1
ATOM 7485 C CA . PHE B 1 132 ? -40 1.224 35.781 1 77.19 132 PHE B CA 1
ATOM 7486 C C . PHE B 1 132 ? -39.219 0.503 34.719 1 77.19 132 PHE B C 1
ATOM 7488 O O . PHE B 1 132 ? -38.5 1.137 33.938 1 77.19 132 PHE B O 1
ATOM 7495 N N . LYS B 1 133 ? -39.438 -0.772 34.625 1 82.06 133 LYS B N 1
ATOM 7496 C CA . LYS B 1 133 ? -38.688 -1.55 33.656 1 82.06 133 LYS B CA 1
ATOM 7497 C C . LYS B 1 133 ? -39.062 -1.146 32.25 1 82.06 133 LYS B C 1
ATOM 7499 O O . LYS B 1 133 ? -38.188 -1.04 31.375 1 82.06 133 LYS B O 1
ATOM 7504 N N . LYS B 1 134 ? -40.219 -0.891 32 1 82.75 134 LYS B N 1
ATOM 7505 C CA . LYS B 1 134 ? -40.688 -0.498 30.672 1 82.75 134 LYS B CA 1
ATOM 7506 C C . LYS B 1 134 ? -40.125 0.881 30.297 1 82.75 134 LYS B C 1
ATOM 7508 O O . LYS B 1 134 ? -39.656 1.076 29.188 1 82.75 134 LYS B O 1
ATOM 7513 N N . HIS B 1 135 ? -40.188 1.763 31.188 1 82.5 135 HIS B N 1
ATOM 7514 C CA . HIS B 1 135 ? -39.688 3.115 30.922 1 82.5 135 HIS B CA 1
ATOM 7515 C C . HIS B 1 135 ? -38.188 3.15 30.781 1 82.5 135 HIS B C 1
ATOM 7517 O O . HIS B 1 135 ? -37.656 3.932 29.984 1 82.5 135 HIS B O 1
ATOM 7523 N N . LEU B 1 136 ? -37.594 2.279 31.438 1 86 136 LEU B N 1
ATOM 7524 C CA . LEU B 1 136 ? -36.156 2.215 31.359 1 86 136 LEU B CA 1
ATOM 7525 C C . LEU B 1 136 ? -35.719 1.666 30.016 1 86 136 LEU B C 1
ATOM 7527 O O . LEU B 1 136 ? -34.75 2.156 29.422 1 86 136 LEU B O 1
ATOM 7531 N N . GLN B 1 137 ? -36.406 0.732 29.562 1 86.62 137 GLN B N 1
ATOM 7532 C CA . GLN B 1 137 ? -36.094 0.173 28.25 1 86.62 137 GLN B CA 1
ATOM 7533 C C . GLN B 1 137 ? -36.312 1.193 27.141 1 86.62 137 GLN B C 1
ATOM 7535 O O . GLN B 1 137 ? -35.5 1.319 26.219 1 86.62 137 GLN B O 1
ATOM 7540 N N . ASP B 1 138 ? -37.312 1.888 27.25 1 84.75 138 ASP B N 1
ATOM 7541 C CA . ASP B 1 138 ? -37.625 2.938 26.281 1 84.75 138 ASP B CA 1
ATOM 7542 C C . ASP B 1 138 ? -36.562 4.035 26.328 1 84.75 138 ASP B C 1
ATOM 7544 O O . ASP B 1 138 ? -36.156 4.539 25.281 1 84.75 138 ASP B O 1
ATOM 7548 N N . PHE B 1 139 ? -36.188 4.238 27.5 1 88.38 139 PHE B N 1
ATOM 7549 C CA . PHE B 1 139 ? -35.156 5.254 27.672 1 88.38 139 PHE B CA 1
ATOM 7550 C C . PHE B 1 139 ? -33.844 4.801 27.031 1 88.38 139 PHE B C 1
ATOM 7552 O O . PHE B 1 139 ? -33.156 5.586 26.359 1 88.38 139 PHE B O 1
ATOM 7559 N N . LYS B 1 140 ? -33.531 3.611 27.203 1 88.88 140 LYS B N 1
ATOM 7560 C CA . LYS B 1 140 ? -32.281 3.094 26.641 1 88.88 140 LYS B CA 1
ATOM 7561 C C . LYS B 1 140 ? -32.312 3.135 25.109 1 88.88 140 LYS B C 1
ATOM 7563 O O . LYS B 1 140 ? -31.312 3.475 24.469 1 88.88 140 LYS B O 1
ATOM 7568 N N . GLU B 1 141 ? -33.375 2.865 24.578 1 86.19 141 GLU B N 1
ATOM 7569 C CA . GLU B 1 141 ? -33.5 2.906 23.125 1 86.19 141 GLU B CA 1
ATOM 7570 C C . GLU B 1 141 ? -33.406 4.336 22.594 1 86.19 141 GLU B C 1
ATOM 7572 O O . GLU B 1 141 ? -32.719 4.598 21.609 1 86.19 141 GLU B O 1
ATOM 7577 N N . LYS B 1 142 ? -34.094 5.199 23.266 1 88 142 LYS B N 1
ATOM 7578 C CA . LYS B 1 142 ? -34.062 6.602 22.859 1 88 142 LYS B CA 1
ATOM 7579 C C . LYS B 1 142 ? -32.656 7.195 23.031 1 88 142 LYS B C 1
ATOM 7581 O O . LYS B 1 142 ? -32.219 8 22.219 1 88 142 LYS B O 1
ATOM 7586 N N . SER B 1 143 ? -32.062 6.758 24.078 1 89.88 143 SER B N 1
ATOM 7587 C CA . SER B 1 143 ? -30.719 7.242 24.312 1 89.88 143 SER B CA 1
ATOM 7588 C C . SER B 1 143 ? -29.75 6.742 23.25 1 89.88 143 SER B C 1
ATOM 7590 O O . SER B 1 143 ? -28.844 7.461 22.844 1 89.88 143 SER B O 1
ATOM 7592 N N . TYR B 1 144 ? -30.016 5.57 22.797 1 87.44 144 TYR B N 1
ATOM 7593 C CA . TYR B 1 144 ? -29.188 5.027 21.734 1 87.44 144 TYR B CA 1
ATOM 7594 C C . TYR B 1 144 ? -29.375 5.801 20.438 1 87.44 144 TYR B C 1
ATOM 7596 O O . TYR B 1 144 ? -28.406 6.105 19.75 1 87.44 144 TYR B O 1
ATOM 7604 N N . ILE B 1 145 ? -30.531 6.137 20.141 1 86.75 145 ILE B N 1
ATOM 7605 C CA . ILE B 1 145 ? -30.828 6.898 18.922 1 86.75 145 ILE B CA 1
ATOM 7606 C C . ILE B 1 145 ? -30.188 8.281 19.016 1 86.75 145 ILE B C 1
ATOM 7608 O O . ILE B 1 145 ? -29.641 8.789 18.031 1 86.75 145 ILE B O 1
ATOM 7612 N N . LEU B 1 146 ? -30.266 8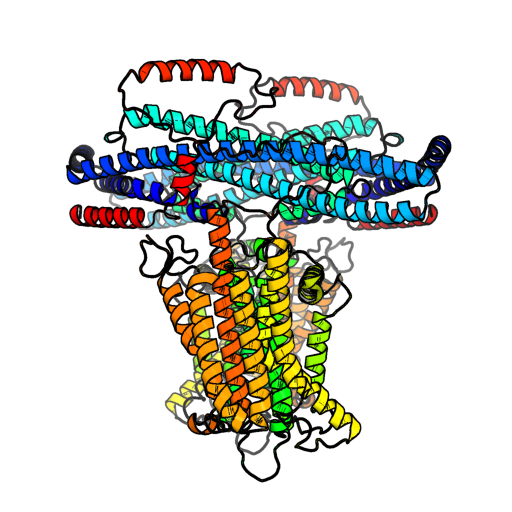.852 20.172 1 90.25 146 LEU B N 1
ATOM 7613 C CA . LEU B 1 146 ? -29.656 10.172 20.359 1 90.25 146 LEU B CA 1
ATOM 7614 C C . LEU B 1 146 ? -28.141 10.109 20.188 1 90.25 146 LEU B C 1
ATOM 7616 O O . LEU B 1 146 ? -27.547 11.016 19.609 1 90.25 146 LEU B O 1
ATOM 7620 N N . LYS B 1 147 ? -27.594 9.055 20.719 1 89.75 147 LYS B N 1
ATOM 7621 C CA . LYS B 1 147 ? -26.156 8.859 20.562 1 89.75 147 LYS B CA 1
ATOM 7622 C C . LYS B 1 147 ? -25.781 8.797 19.078 1 89.75 147 LYS B C 1
ATOM 7624 O O . LYS B 1 147 ? -24.812 9.438 18.656 1 89.75 147 LYS B O 1
ATOM 7629 N N . GLN B 1 148 ? -26.547 8.102 18.266 1 85.44 148 GLN B N 1
ATOM 7630 C CA . GLN B 1 148 ? -26.297 8 16.844 1 85.44 148 GLN B CA 1
ATOM 7631 C C . GLN B 1 148 ? -26.484 9.344 16.141 1 85.44 148 GLN B C 1
ATOM 7633 O O . GLN B 1 148 ? -25.781 9.672 15.195 1 85.44 148 GLN B O 1
ATOM 7638 N N . THR B 1 149 ? -27.375 10.078 16.656 1 89.12 149 THR B N 1
ATOM 7639 C CA . THR B 1 149 ? -27.656 11.398 16.094 1 89.12 149 THR B CA 1
ATOM 7640 C C . THR B 1 149 ? -26.469 12.344 16.312 1 89.12 149 THR B C 1
ATOM 7642 O O . THR B 1 149 ? -26.141 13.141 15.438 1 89.12 149 THR B O 1
ATOM 7645 N N . ILE B 1 150 ? -25.891 12.195 17.438 1 91.44 150 ILE B N 1
ATOM 7646 C CA . ILE B 1 150 ? -24.75 13.047 17.734 1 91.44 150 ILE B CA 1
ATOM 7647 C C . ILE B 1 150 ? -23.578 12.68 16.812 1 91.44 150 ILE B C 1
ATOM 7649 O O . ILE B 1 150 ? -22.859 13.562 16.344 1 91.44 150 ILE B O 1
ATOM 7653 N N . TYR B 1 151 ? -23.453 11.422 16.516 1 87.56 151 TYR B N 1
ATOM 7654 C CA . TYR B 1 151 ? -22.422 11 15.57 1 87.56 151 TYR B CA 1
ATOM 7655 C C . TYR B 1 151 ? -22.672 11.578 14.18 1 87.56 151 TYR B C 1
ATOM 7657 O O . TYR B 1 151 ? -21.75 12.086 13.531 1 87.56 151 TYR B O 1
ATOM 7665 N N . GLN B 1 152 ? -23.891 11.555 13.734 1 87.69 152 GLN B N 1
ATOM 7666 C CA . GLN B 1 152 ? -24.234 12.086 12.414 1 87.69 152 GLN B CA 1
ATOM 7667 C C . GLN B 1 152 ? -24.031 13.594 12.359 1 87.69 152 GLN B C 1
ATOM 7669 O O . GLN B 1 152 ? -23.578 14.125 11.336 1 87.69 152 GLN B O 1
ATOM 7674 N N . PHE B 1 153 ? -24.375 14.219 13.438 1 91.25 153 PHE B N 1
ATOM 7675 C CA . PHE B 1 153 ? -24.156 15.656 13.508 1 91.25 153 PHE B CA 1
ATOM 7676 C C . PHE B 1 153 ? -22.672 15.992 13.453 1 91.25 153 PHE B C 1
ATOM 7678 O O . PHE B 1 153 ? -22.266 16.938 12.773 1 91.25 153 PHE B O 1
ATOM 7685 N N . TYR B 1 154 ? -21.906 15.172 14.133 1 91.62 154 TYR B N 1
ATOM 7686 C CA . TYR B 1 154 ? -20.469 15.336 14.117 1 91.62 154 TYR B CA 1
ATOM 7687 C C . TYR B 1 154 ? -19.922 15.188 12.695 1 91.62 154 TYR B C 1
ATOM 7689 O O . TYR B 1 154 ? -19.078 15.984 12.258 1 91.62 154 TYR B O 1
ATOM 7697 N N . ILE B 1 155 ? -20.406 14.281 11.93 1 88.88 155 ILE B N 1
ATOM 7698 C CA . ILE B 1 155 ? -19.969 14.031 10.555 1 88.88 155 ILE B CA 1
ATOM 7699 C C . ILE B 1 155 ? -20.359 15.211 9.672 1 88.88 155 ILE B C 1
ATOM 7701 O O . ILE B 1 155 ? -19.594 15.633 8.812 1 88.88 155 ILE B O 1
ATOM 7705 N N . GLU B 1 156 ? -21.469 15.664 9.875 1 91.06 156 GLU B N 1
ATOM 7706 C CA . GLU B 1 156 ? -21.953 16.781 9.07 1 91.06 156 GLU B CA 1
ATOM 7707 C C . GLU B 1 156 ? -21.078 18.016 9.258 1 91.06 156 GLU B C 1
ATOM 7709 O O . GLU B 1 156 ? -20.781 18.734 8.289 1 91.06 156 GLU B O 1
ATOM 7714 N N . ILE B 1 157 ? -20.672 18.281 10.508 1 93 157 ILE B N 1
ATOM 7715 C CA . ILE B 1 157 ? -19.797 19.422 10.781 1 93 157 ILE B CA 1
ATOM 7716 C C . ILE B 1 157 ? -18.453 19.219 10.102 1 93 157 ILE B C 1
ATOM 7718 O O . ILE B 1 157 ? -17.875 20.141 9.539 1 93 157 ILE B O 1
ATOM 7722 N N . LEU B 1 158 ? -18 17.984 10.156 1 91.94 158 LEU B N 1
ATOM 7723 C CA . LEU B 1 158 ? -16.719 17.672 9.523 1 91.94 158 LEU B CA 1
ATOM 7724 C C . LEU B 1 158 ? -16.781 17.891 8.016 1 91.94 158 LEU B C 1
ATOM 7726 O O . LEU B 1 158 ? -15.844 18.422 7.418 1 91.94 158 LEU B O 1
ATOM 7730 N N . GLN B 1 159 ? -17.875 17.516 7.398 1 92.44 159 GLN B N 1
ATOM 7731 C CA . GLN B 1 159 ? -18.062 17.688 5.961 1 92.44 159 GLN B CA 1
ATOM 7732 C C . GLN B 1 159 ? -18.141 19.172 5.602 1 92.44 159 GLN B C 1
ATOM 7734 O O . GLN B 1 159 ? -17.578 19.609 4.598 1 92.44 159 GLN B O 1
ATOM 7739 N N . TYR B 1 160 ? -18.828 19.875 6.453 1 93.31 160 TYR B N 1
ATOM 7740 C CA . TYR B 1 160 ? -18.938 21.312 6.234 1 93.31 160 TYR B CA 1
ATOM 7741 C C . TYR B 1 160 ? -17.562 21.969 6.348 1 93.31 160 TYR B C 1
ATOM 7743 O O . TYR B 1 160 ? -17.203 22.797 5.512 1 93.31 160 TYR B O 1
ATOM 7751 N N . LYS B 1 161 ? -16.797 21.578 7.328 1 93.25 161 LYS B N 1
ATOM 7752 C CA . LYS B 1 161 ? -15.445 22.109 7.504 1 93.25 161 LYS B CA 1
ATOM 7753 C C . LYS B 1 161 ? -14.57 21.766 6.305 1 93.25 161 LYS B C 1
ATOM 7755 O O . LYS B 1 161 ? -13.82 22.625 5.824 1 93.25 161 LYS B O 1
ATOM 7760 N N . SER B 1 162 ? -14.68 20.562 5.844 1 92.38 162 SER B N 1
ATOM 7761 C CA . SER B 1 162 ? -13.898 20.156 4.684 1 92.38 162 SER B CA 1
ATOM 7762 C C . SER B 1 162 ? -14.305 20.922 3.436 1 92.38 162 SER B C 1
ATOM 7764 O O . SER B 1 162 ? -13.461 21.266 2.605 1 92.38 162 SER B O 1
ATOM 7766 N N . PHE B 1 163 ? -15.602 21.219 3.244 1 93.62 163 PHE B N 1
ATOM 7767 C CA . PHE B 1 163 ? -16.109 22 2.119 1 93.62 163 PHE B CA 1
ATOM 7768 C C . PHE B 1 163 ? -15.484 23.391 2.113 1 93.62 163 PHE B C 1
ATOM 7770 O O . PHE B 1 163 ? -15.016 23.859 1.077 1 93.62 163 PHE B O 1
ATOM 7777 N N . VAL B 1 164 ? -15.383 23.953 3.264 1 93.56 164 VAL B N 1
ATOM 7778 C CA . VAL B 1 164 ? -14.883 25.312 3.387 1 93.56 164 VAL B CA 1
ATOM 7779 C C . VAL B 1 164 ? -13.375 25.344 3.15 1 93.56 164 VAL B C 1
ATOM 7781 O O . VAL B 1 164 ? -12.875 26.172 2.389 1 93.56 164 VAL B O 1
ATOM 7784 N N . THR B 1 165 ? -12.68 24.391 3.738 1 92.62 165 THR B N 1
ATOM 7785 C CA . THR B 1 165 ? -11.227 24.344 3.611 1 92.62 165 THR B CA 1
ATOM 7786 C C . THR B 1 165 ? -10.82 24.062 2.168 1 92.62 165 THR B C 1
ATOM 7788 O O . THR B 1 165 ? -9.859 24.656 1.667 1 92.62 165 THR B O 1
ATOM 7791 N N . SER B 1 166 ? -11.539 23.188 1.516 1 92.56 166 SER B N 1
ATOM 7792 C CA . SER B 1 166 ? -11.211 22.859 0.132 1 92.56 166 SER B CA 1
ATOM 7793 C C . SER B 1 166 ? -11.445 24.047 -0.792 1 92.56 166 SER B C 1
ATOM 7795 O O . SER B 1 166 ? -10.633 24.312 -1.687 1 92.56 166 SER B O 1
ATOM 7797 N N . ASN B 1 167 ? -12.477 24.719 -0.58 1 91.75 167 ASN B N 1
ATOM 7798 C CA . ASN B 1 167 ? -12.742 25.891 -1.401 1 91.75 167 ASN B CA 1
ATOM 7799 C C . ASN B 1 167 ? -11.758 27.016 -1.111 1 91.75 167 ASN B C 1
ATOM 7801 O O . ASN B 1 167 ? -11.367 27.75 -2.018 1 91.75 167 ASN B O 1
ATOM 7805 N N . HIS B 1 168 ? -11.375 27.172 0.133 1 90.81 168 HIS B N 1
ATOM 7806 C CA . HIS B 1 168 ? -10.359 28.156 0.496 1 90.81 168 HIS B CA 1
ATOM 7807 C C . HIS B 1 168 ? -9.047 27.891 -0.235 1 90.81 168 HIS B C 1
ATOM 7809 O O . HIS B 1 168 ? -8.484 28.797 -0.853 1 90.81 168 HIS B O 1
ATOM 7815 N N . GLN B 1 169 ? -8.617 26.625 -0.191 1 91.44 169 GLN B N 1
ATOM 7816 C CA . GLN B 1 169 ? -7.375 26.25 -0.861 1 91.44 169 GLN B CA 1
ATOM 7817 C C . GLN B 1 169 ? -7.5 26.406 -2.375 1 91.44 169 GLN B C 1
ATOM 7819 O O . GLN B 1 169 ? -6.559 26.844 -3.041 1 91.44 169 GLN B O 1
ATOM 7824 N N . GLY B 1 170 ? -8.641 26.016 -2.879 1 91 170 GLY B N 1
ATOM 7825 C CA . GLY B 1 170 ? -8.859 26.156 -4.309 1 91 170 GLY B CA 1
ATOM 7826 C C . GLY B 1 170 ? -8.812 27.594 -4.785 1 91 170 GLY B C 1
ATOM 7827 O O . GLY B 1 170 ? -8.203 27.906 -5.816 1 91 170 GLY B O 1
ATOM 7828 N N . LEU B 1 171 ? -9.367 28.5 -4.043 1 89.75 171 LEU B N 1
ATOM 7829 C CA . LEU B 1 171 ? -9.398 29.906 -4.41 1 89.75 171 LEU B CA 1
ATOM 7830 C C . LEU B 1 171 ? -7.996 30.516 -4.348 1 89.75 171 LEU B C 1
ATOM 7832 O O . LEU B 1 171 ? -7.605 31.281 -5.234 1 89.75 171 LEU B O 1
ATOM 7836 N N . ILE B 1 172 ? -7.273 30.141 -3.338 1 88.44 172 ILE B N 1
ATOM 7837 C CA . ILE B 1 172 ? -5.914 30.656 -3.191 1 88.44 172 ILE B CA 1
ATOM 7838 C C . ILE B 1 172 ? -5.051 30.172 -4.352 1 88.44 172 ILE B C 1
ATOM 7840 O O . ILE B 1 172 ? -4.316 30.953 -4.957 1 88.44 172 ILE B O 1
ATOM 7844 N N . LYS B 1 173 ? -5.191 28.938 -4.668 1 89 173 LYS B N 1
ATOM 7845 C CA . LYS B 1 173 ? -4.359 28.359 -5.719 1 89 173 LYS B CA 1
ATOM 7846 C C . LYS B 1 173 ? -4.734 28.922 -7.086 1 89 173 LYS B C 1
ATOM 7848 O O . LYS B 1 173 ? -3.865 29.172 -7.926 1 89 173 LYS B O 1
ATOM 7853 N N . ILE B 1 174 ? -6.043 29.156 -7.281 1 88.56 174 ILE B N 1
ATOM 7854 C CA . ILE B 1 174 ? -6.477 29.656 -8.578 1 88.56 174 ILE B CA 1
ATOM 7855 C C . ILE B 1 174 ? -6.059 31.125 -8.727 1 88.56 174 ILE B C 1
ATOM 7857 O O . ILE B 1 174 ? -5.703 31.562 -9.82 1 88.56 174 ILE B O 1
ATOM 7861 N N . LEU B 1 175 ? -6.031 31.859 -7.668 1 86.5 175 LEU B N 1
ATOM 7862 C CA . LEU B 1 175 ? -5.617 33.25 -7.715 1 86.5 175 LEU B CA 1
ATOM 7863 C C . LEU B 1 175 ? -4.109 33.375 -7.926 1 86.5 175 LEU B C 1
ATOM 7865 O O . LEU B 1 175 ? -3.643 34.281 -8.625 1 86.5 175 LEU B O 1
ATOM 7869 N N . LYS B 1 176 ? -3.404 32.5 -7.293 1 85.88 176 LYS B N 1
ATOM 7870 C CA . LYS B 1 176 ? -1.964 32.469 -7.531 1 85.88 176 LYS B CA 1
ATOM 7871 C C . LYS B 1 176 ? -1.655 32.188 -9 1 85.88 176 LYS B C 1
ATOM 7873 O O . LYS B 1 176 ? -0.75 32.812 -9.578 1 85.88 176 LYS B O 1
ATOM 7878 N N . LYS B 1 177 ? -2.422 31.375 -9.641 1 87.75 177 LYS B N 1
ATOM 7879 C CA . LYS B 1 177 ? -2.227 31.062 -11.055 1 87.75 177 LYS B CA 1
ATOM 7880 C C . LYS B 1 177 ? -2.641 32.219 -11.938 1 87.75 177 LYS B C 1
ATOM 7882 O O . LYS B 1 177 ? -1.993 32.5 -12.945 1 87.75 177 LYS B O 1
ATOM 7887 N N . TYR B 1 178 ? -3.729 32.875 -11.5 1 85.56 178 TYR B N 1
ATOM 7888 C CA . TYR B 1 178 ? -4.168 34.062 -12.219 1 85.56 178 TYR B CA 1
ATOM 7889 C C . TYR B 1 178 ? -3.092 35.156 -12.195 1 85.56 178 TYR B C 1
ATOM 7891 O O . TYR B 1 178 ? -2.779 35.75 -13.234 1 85.56 178 TYR B O 1
ATOM 7899 N N . LYS B 1 179 ? -2.473 35.312 -11.086 1 82 179 LYS B N 1
ATOM 7900 C CA . LYS B 1 179 ? -1.434 36.344 -10.961 1 82 179 LYS B CA 1
ATOM 7901 C C . LYS B 1 179 ? -0.197 35.969 -11.773 1 82 179 LYS B C 1
ATOM 7903 O O . LYS B 1 179 ? 0.416 36.812 -12.414 1 82 179 LYS B O 1
ATOM 7908 N N . LYS B 1 180 ? 0.041 34.781 -11.789 1 83.75 180 LYS B N 1
ATOM 7909 C CA . LYS B 1 180 ? 1.239 34.312 -12.477 1 83.75 180 LYS B CA 1
ATOM 7910 C C . LYS B 1 180 ? 1.061 34.344 -13.992 1 83.75 180 LYS B C 1
ATOM 7912 O O . LYS B 1 180 ? 1.976 34.75 -14.719 1 83.75 180 LYS B O 1
ATOM 7917 N N . TRP B 1 181 ? -0.182 34.062 -14.523 1 84.31 181 TRP B N 1
ATOM 7918 C CA . TRP B 1 181 ? -0.331 33.781 -15.945 1 84.31 181 TRP B CA 1
ATOM 7919 C C . TRP B 1 181 ? -1.067 34.938 -16.641 1 84.31 181 TRP B C 1
ATOM 7921 O O . TRP B 1 181 ? -1.029 35.062 -17.859 1 84.31 181 TRP B O 1
ATOM 7931 N N . SER B 1 182 ? -1.648 35.75 -15.883 1 80.5 182 SER B N 1
ATOM 7932 C CA . SER B 1 182 ? -2.377 36.844 -16.531 1 80.5 182 SER B CA 1
ATOM 7933 C C . SER B 1 182 ? -1.425 37.906 -17.062 1 80.5 182 SER B C 1
ATOM 7935 O O . SER B 1 182 ? -0.398 38.188 -16.438 1 80.5 182 SER B O 1
ATOM 7937 N N . ILE B 1 183 ? -1.689 38.25 -18.266 1 78.38 183 ILE B N 1
ATOM 7938 C CA . ILE B 1 183 ? -0.905 39.281 -18.922 1 78.38 183 ILE B CA 1
ATOM 7939 C C . ILE B 1 183 ? -1.416 40.656 -18.5 1 78.38 183 ILE B C 1
ATOM 7941 O O . ILE B 1 183 ? -2.6 40.969 -18.672 1 78.38 183 ILE B O 1
ATOM 7945 N N . THR B 1 184 ? -0.559 41.469 -17.969 1 76.88 184 THR B N 1
ATOM 7946 C CA . THR B 1 184 ? -0.882 42.75 -17.359 1 76.88 184 THR B CA 1
ATOM 7947 C C . THR B 1 184 ? -1.581 43.656 -18.359 1 76.88 184 THR B C 1
ATOM 7949 O O . THR B 1 184 ? -2.484 44.406 -18 1 76.88 184 THR B O 1
ATOM 7952 N N . GLN B 1 185 ? -1.245 43.562 -19.688 1 78.31 185 GLN B N 1
ATOM 7953 C CA . GLN B 1 185 ? -1.774 44.469 -20.703 1 78.31 185 GLN B CA 1
ATOM 7954 C C . GLN B 1 185 ? -3.25 44.188 -20.969 1 78.31 185 GLN B C 1
ATOM 7956 O O . GLN B 1 185 ? -3.99 45.062 -21.391 1 78.31 185 GLN B O 1
ATOM 7961 N N . PHE B 1 186 ? -3.621 42.938 -20.703 1 80.44 186 PHE B N 1
ATOM 7962 C CA . PHE B 1 186 ? -4.977 42.562 -21.062 1 80.44 186 PHE B CA 1
ATOM 7963 C C . PHE B 1 186 ? -5.871 42.469 -19.844 1 80.44 186 PHE B C 1
ATOM 7965 O O . PHE B 1 186 ? -7.047 42.125 -19.953 1 80.44 186 PHE B O 1
ATOM 7972 N N . ARG B 1 187 ? -5.281 42.688 -18.75 1 75.62 187 ARG B N 1
ATOM 7973 C CA . ARG B 1 187 ? -6.055 42.594 -17.516 1 75.62 187 ARG B CA 1
ATOM 7974 C C . ARG B 1 187 ? -7.062 43.719 -17.391 1 75.62 187 ARG B C 1
ATOM 7976 O O . ARG B 1 187 ? -6.75 44.875 -17.719 1 75.62 187 ARG B O 1
ATOM 7983 N N . ASP B 1 188 ? -8.32 43.219 -17.281 1 68.38 188 ASP B N 1
ATOM 7984 C CA . ASP B 1 188 ? -9.367 44.219 -17.078 1 68.38 188 ASP B CA 1
ATOM 7985 C C . ASP B 1 188 ? -9.219 44.906 -15.734 1 68.38 188 ASP B C 1
ATOM 7987 O O . ASP B 1 188 ? -9.188 44.25 -14.688 1 68.38 188 ASP B O 1
ATOM 7991 N N . LYS B 1 189 ? -8.891 46.188 -15.695 1 64 189 LYS B N 1
ATOM 7992 C CA . LYS B 1 189 ? -8.688 47 -14.484 1 64 189 LYS B CA 1
ATOM 7993 C C . LYS B 1 189 ? -9.875 46.844 -13.531 1 64 189 LYS B C 1
ATOM 7995 O O . LYS B 1 189 ? -9.695 46.812 -12.312 1 64 189 LYS B O 1
ATOM 8000 N N . GLN B 1 190 ? -11.047 46.781 -14.125 1 60.19 190 GLN B N 1
ATOM 8001 C CA . GLN B 1 190 ? -12.242 46.688 -13.289 1 60.19 190 GLN B CA 1
ATOM 8002 C C . GLN B 1 190 ? -12.281 45.344 -12.578 1 60.19 190 GLN B C 1
ATOM 8004 O O . GLN B 1 190 ? -12.664 45.25 -11.406 1 60.19 190 GLN B O 1
ATOM 8009 N N . PHE B 1 191 ? -11.828 44.375 -13.281 1 64.19 191 PHE B N 1
ATOM 8010 C CA . PHE B 1 191 ? -11.766 43.031 -12.703 1 64.19 191 PHE B CA 1
ATOM 8011 C C . PHE B 1 191 ? -10.781 43 -11.539 1 64.19 191 PHE B C 1
ATOM 8013 O O . PHE B 1 191 ? -11.086 42.438 -10.477 1 64.19 191 PHE B O 1
ATOM 8020 N N . GLU B 1 192 ? -9.711 43.531 -11.875 1 65.69 192 GLU B N 1
ATOM 8021 C CA . GLU B 1 192 ? -8.641 43.406 -10.883 1 65.69 192 GLU B CA 1
ATOM 8022 C C . GLU B 1 192 ? -8.984 44.188 -9.617 1 65.69 192 GLU B C 1
ATOM 8024 O O . GLU B 1 192 ? -8.602 43.781 -8.516 1 65.69 192 GLU B O 1
ATOM 8029 N N . SER B 1 193 ? -9.859 45.156 -9.812 1 64.19 193 SER B N 1
ATOM 8030 C CA . SER B 1 193 ? -10.117 45.938 -8.617 1 64.19 193 SER B CA 1
ATOM 8031 C C . SER B 1 193 ? -11.312 45.375 -7.84 1 64.19 193 SER B C 1
ATOM 8033 O O . SER B 1 193 ? -11.203 45.094 -6.648 1 64.19 193 SER B O 1
ATOM 8035 N N . LEU B 1 194 ? -12.445 45.125 -8.539 1 62.78 194 LEU B N 1
ATOM 8036 C CA . LEU B 1 194 ? -13.68 44.812 -7.824 1 62.78 194 LEU B CA 1
ATOM 8037 C C . LEU B 1 194 ? -13.758 43.312 -7.512 1 62.78 194 LEU B C 1
ATOM 8039 O O . LEU B 1 194 ? -14 42.938 -6.367 1 62.78 194 LEU B O 1
ATOM 8043 N N . VAL B 1 195 ? -13.516 42.594 -8.492 1 71.25 195 VAL B N 1
ATOM 8044 C CA . VAL B 1 195 ? -13.734 41.156 -8.336 1 71.25 195 VAL B CA 1
ATOM 8045 C C . VAL B 1 195 ? -12.633 40.562 -7.473 1 71.25 195 VAL B C 1
ATOM 8047 O O . VAL B 1 195 ? -12.898 39.719 -6.617 1 71.25 195 VAL B O 1
ATOM 8050 N N . LEU B 1 196 ? -11.523 41.094 -7.602 1 75 196 LEU B N 1
ATOM 8051 C CA . LEU B 1 196 ? -10.406 40.562 -6.812 1 75 196 LEU B CA 1
ATOM 8052 C C . LEU B 1 196 ? -10.578 40.938 -5.34 1 75 196 LEU B C 1
ATOM 8054 O O . LEU B 1 196 ? -10.227 40.125 -4.461 1 75 196 LEU B O 1
ATOM 8058 N N . SER B 1 197 ? -11.172 42.031 -5.145 1 71.81 197 SER B N 1
ATOM 8059 C CA . SER B 1 197 ? -11.406 42.406 -3.758 1 71.81 197 SER B CA 1
ATOM 8060 C C . SER B 1 197 ? -12.461 41.531 -3.105 1 71.81 197 SER B C 1
ATOM 8062 O O . SER B 1 197 ? -12.336 41.156 -1.938 1 71.81 197 SER B O 1
ATOM 8064 N N . GLU B 1 198 ? -13.477 41.25 -3.883 1 73.25 198 GLU B N 1
ATOM 8065 C CA . GLU B 1 198 ? -14.516 40.344 -3.373 1 73.25 198 GLU B CA 1
ATOM 8066 C C . GLU B 1 198 ? -13.961 38.938 -3.107 1 73.25 198 GLU B C 1
ATOM 8068 O O . GLU B 1 198 ? -14.305 38.312 -2.105 1 73.25 198 GLU B O 1
ATOM 8073 N N . VAL B 1 199 ? -13.18 38.562 -3.98 1 79.06 199 VAL B N 1
ATOM 8074 C CA . VAL B 1 199 ? -12.578 37.25 -3.844 1 79.06 199 VAL B CA 1
ATOM 8075 C C . VAL B 1 199 ? -11.664 37.219 -2.621 1 79.06 199 VAL B C 1
ATOM 8077 O O . VAL B 1 199 ? -11.664 36.25 -1.861 1 79.06 199 VAL B O 1
ATOM 8080 N N . MET B 1 200 ? -10.953 38.25 -2.398 1 74.5 200 MET B N 1
ATOM 8081 C CA . MET B 1 200 ? -10.055 38.312 -1.255 1 74.5 200 MET B CA 1
ATOM 8082 C C . MET B 1 200 ? -10.836 38.344 0.055 1 74.5 200 MET B C 1
ATOM 8084 O O . MET B 1 200 ? -10.422 37.719 1.043 1 74.5 200 MET B O 1
ATOM 8088 N N . ASN B 1 201 ? -11.93 38.969 -0.023 1 70.38 201 ASN B N 1
ATOM 8089 C CA . ASN B 1 201 ? -12.789 38.969 1.157 1 70.38 201 ASN B CA 1
ATOM 8090 C C . ASN B 1 201 ? -13.344 37.594 1.465 1 70.38 201 ASN B C 1
ATOM 8092 O O . ASN B 1 201 ? -13.406 37.188 2.627 1 70.38 201 ASN B O 1
ATOM 8096 N N . GLU B 1 202 ? -13.727 37.031 0.425 1 76.81 202 GLU B N 1
ATOM 8097 C CA . GLU B 1 202 ? -14.234 35.688 0.603 1 76.81 202 GLU B CA 1
ATOM 8098 C C . GLU B 1 202 ? -13.156 34.75 1.163 1 76.81 202 GLU B C 1
ATOM 8100 O O . GLU B 1 202 ? -13.438 33.906 2.002 1 76.81 202 GLU B O 1
ATOM 8105 N N . ILE B 1 203 ? -12.023 34.938 0.755 1 75.5 203 ILE B N 1
ATOM 8106 C CA . ILE B 1 203 ? -10.906 34.125 1.223 1 75.5 203 ILE B CA 1
ATOM 8107 C C . ILE B 1 203 ? -10.695 34.344 2.719 1 75.5 203 ILE B C 1
ATOM 8109 O O . ILE B 1 203 ? -10.43 33.406 3.461 1 75.5 203 ILE B O 1
ATOM 8113 N N . LEU B 1 204 ? -10.93 35.5 3.152 1 71.81 204 LEU B N 1
ATOM 8114 C CA . LEU B 1 204 ? -10.758 35.812 4.566 1 71.81 204 LEU B CA 1
ATOM 8115 C C . LEU B 1 204 ? -11.859 35.156 5.402 1 71.81 204 LEU B C 1
ATOM 8117 O O . LEU B 1 204 ? -11.602 34.656 6.496 1 71.81 204 LEU B O 1
ATOM 8121 N N . ILE B 1 205 ? -13.039 35.156 4.82 1 74 205 ILE B N 1
ATOM 8122 C CA . ILE B 1 205 ? -14.164 34.531 5.508 1 74 205 ILE B CA 1
ATOM 8123 C C . ILE B 1 205 ? -13.945 33.031 5.582 1 74 205 ILE B C 1
ATOM 8125 O O . ILE B 1 205 ? -14.156 32.406 6.633 1 74 205 ILE B O 1
ATOM 8129 N N . LEU B 1 206 ? -13.516 32.531 4.531 1 83.19 206 LEU B N 1
ATOM 8130 C CA . LEU B 1 206 ? -13.312 31.109 4.449 1 83.19 206 LEU B CA 1
ATOM 8131 C C . LEU B 1 206 ? -12.195 30.656 5.387 1 83.19 206 LEU B C 1
ATOM 8133 O O . LEU B 1 206 ? -12.172 29.5 5.824 1 83.19 206 LEU B O 1
ATOM 8137 N N . LYS B 1 207 ? -11.352 31.516 5.746 1 81.81 207 LYS B N 1
ATOM 8138 C CA . LYS B 1 207 ? -10.25 31.172 6.641 1 81.81 207 LYS B CA 1
ATOM 8139 C C . LYS B 1 207 ? -10.719 31.094 8.086 1 81.81 207 LYS B C 1
ATOM 8141 O O . LYS B 1 207 ? -10.188 30.297 8.875 1 81.81 207 LYS B O 1
ATOM 8146 N N . LYS B 1 208 ? -11.789 31.734 8.438 1 80.19 208 LYS B N 1
ATOM 8147 C CA . LYS B 1 208 ? -12.242 31.828 9.82 1 80.19 208 LYS B CA 1
ATOM 8148 C C . LYS B 1 208 ? -13.281 30.75 10.133 1 80.19 208 LYS B C 1
ATOM 8150 O O . LYS B 1 208 ? -13.391 30.297 11.273 1 80.19 208 LYS B O 1
ATOM 8155 N N . VAL B 1 209 ? -14 30.391 9.164 1 86.81 209 VAL B N 1
ATOM 8156 C CA . VAL B 1 209 ? -15.125 29.484 9.359 1 86.81 209 VAL B CA 1
ATOM 8157 C C . VAL B 1 209 ? -14.625 28.141 9.867 1 86.81 209 VAL B C 1
ATOM 8159 O O . VAL B 1 209 ? -15.211 27.547 10.781 1 86.81 209 VAL B O 1
ATOM 8162 N N . PRO B 1 210 ? -13.461 27.703 9.367 1 87.94 210 PRO B N 1
ATOM 8163 C CA . PRO B 1 210 ? -13 26.406 9.852 1 87.94 210 PRO B CA 1
ATOM 8164 C C . PRO B 1 210 ? -12.664 26.406 11.336 1 87.94 210 PRO B C 1
ATOM 8166 O O . PRO B 1 210 ? -12.852 25.391 12.023 1 87.94 210 PRO B O 1
ATOM 8169 N N . ASP B 1 211 ? -12.211 27.422 11.898 1 86.25 211 ASP B N 1
ATOM 8170 C CA . ASP B 1 211 ? -11.906 27.516 13.32 1 86.25 211 ASP B CA 1
ATOM 8171 C C . ASP B 1 211 ? -13.18 27.422 14.156 1 86.25 211 ASP B C 1
ATOM 8173 O O . ASP B 1 211 ? -13.203 26.766 15.195 1 86.25 211 ASP B O 1
ATOM 8177 N N . LYS B 1 212 ? -14.227 28.094 13.688 1 85.75 212 LYS B N 1
ATOM 8178 C CA . LYS B 1 212 ? -15.516 28 14.375 1 85.75 212 LYS B CA 1
ATOM 8179 C C . LYS B 1 212 ? -16.062 26.578 14.32 1 85.75 212 LYS B C 1
ATOM 8181 O O . LYS B 1 212 ? -16.672 26.109 15.289 1 85.75 212 LYS B O 1
ATOM 8186 N N . CYS B 1 213 ? -15.859 26.031 13.172 1 91.06 213 CYS B N 1
ATOM 8187 C CA . CYS B 1 213 ? -16.281 24.641 13.039 1 91.06 213 CYS B CA 1
ATOM 8188 C C . CYS B 1 213 ? -15.516 23.734 14 1 91.06 213 CYS B C 1
ATOM 8190 O O . CYS B 1 213 ? -16.094 22.828 14.594 1 91.06 213 CYS B O 1
ATOM 8192 N N . SER B 1 214 ? -14.203 24.031 14.164 1 91 214 SER B N 1
ATOM 8193 C CA . SER B 1 214 ? -13.398 23.219 15.078 1 91 214 SER B CA 1
ATOM 8194 C C . SER B 1 214 ? -13.867 23.391 16.516 1 91 214 SER B C 1
ATOM 8196 O O . SER B 1 214 ? -13.867 22.438 17.297 1 91 214 SER B O 1
ATOM 8198 N N . GLN B 1 215 ? -14.328 24.531 16.891 1 89.81 215 GLN B N 1
ATOM 8199 C CA . GLN B 1 215 ? -14.867 24.781 18.219 1 89.81 215 GLN B CA 1
ATOM 8200 C C . GLN B 1 215 ? -16.172 24 18.422 1 89.81 215 GLN B C 1
ATOM 8202 O O . GLN B 1 215 ? -16.359 23.375 19.469 1 89.81 215 GLN B O 1
ATOM 8207 N N . LEU B 1 216 ? -17.016 24.141 17.406 1 92.06 216 LEU B N 1
ATOM 8208 C CA . LEU B 1 216 ? -18.266 23.406 17.484 1 92.06 216 LEU B CA 1
ATOM 8209 C C . LEU B 1 216 ? -18.016 21.891 17.578 1 92.06 216 LEU B C 1
ATOM 8211 O O . LEU B 1 216 ? -18.734 21.188 18.281 1 92.06 216 LEU B O 1
ATOM 8215 N N . LEU B 1 217 ? -17 21.438 16.891 1 93.31 217 LEU B N 1
ATOM 8216 C CA . LEU B 1 217 ? -16.625 20.016 16.938 1 93.31 217 LEU B CA 1
ATOM 8217 C C . LEU B 1 217 ? -16.156 19.641 18.344 1 93.31 217 LEU B C 1
ATOM 8219 O O . LEU B 1 217 ? -16.516 18.578 18.859 1 93.31 217 LEU B O 1
ATOM 8223 N N . ASN B 1 218 ? -15.422 20.5 18.953 1 90.75 218 ASN B N 1
ATOM 8224 C CA . ASN B 1 218 ? -14.953 20.25 20.297 1 90.75 218 ASN B CA 1
ATOM 8225 C C . ASN B 1 218 ? -16.109 20.219 21.297 1 90.75 218 ASN B C 1
ATOM 8227 O O . ASN B 1 218 ? -16.125 19.375 22.203 1 90.75 218 ASN B O 1
ATOM 8231 N N . VAL B 1 219 ? -17.062 21.109 21.125 1 90.81 219 VAL B N 1
ATOM 8232 C CA . VAL B 1 219 ? -18.234 21.141 21.984 1 90.81 219 VAL B CA 1
ATOM 8233 C C . VAL B 1 219 ? -19.047 19.859 21.812 1 90.81 219 VAL B C 1
ATOM 8235 O O . VAL B 1 219 ? -19.5 19.266 22.781 1 90.81 219 VAL B O 1
ATOM 8238 N N . THR B 1 220 ? -19.188 19.516 20.578 1 92.75 220 THR B N 1
ATOM 8239 C CA . THR B 1 220 ? -19.953 18.297 20.281 1 92.75 220 THR B CA 1
ATOM 8240 C C . THR B 1 220 ? -19.234 17.062 20.844 1 92.75 220 THR B C 1
ATOM 8242 O O . THR B 1 220 ? -19.875 16.156 21.359 1 92.75 220 THR B O 1
ATOM 8245 N N . GLU B 1 221 ? -17.922 17.031 20.734 1 92.25 221 GLU B N 1
ATOM 8246 C CA . GLU B 1 221 ? -17.141 15.938 21.297 1 92.25 221 GLU B CA 1
ATOM 8247 C C . GLU B 1 221 ? -17.297 15.867 22.812 1 92.25 221 GLU B C 1
ATOM 8249 O O . GLU B 1 221 ? -17.484 14.781 23.375 1 92.25 221 GLU B O 1
ATOM 8254 N N . ARG B 1 222 ? -17.344 16.953 23.469 1 89.38 222 ARG B N 1
ATOM 8255 C CA . ARG B 1 222 ? -17.516 17 24.922 1 89.38 222 ARG B CA 1
ATOM 8256 C C . ARG B 1 222 ? -18.922 16.547 25.312 1 89.38 222 ARG B C 1
ATOM 8258 O O . ARG B 1 222 ? -19.094 15.852 26.312 1 89.38 222 ARG B O 1
ATOM 8265 N N . LEU B 1 223 ? -19.875 17.031 24.516 1 91 223 LEU B N 1
ATOM 8266 C CA . LEU B 1 223 ? -21.25 16.625 24.75 1 91 223 LEU B CA 1
ATOM 8267 C C . LEU B 1 223 ? -21.391 15.109 24.688 1 91 223 LEU B C 1
ATOM 8269 O O . LEU B 1 223 ? -22.047 14.508 25.547 1 91 223 LEU B O 1
ATOM 8273 N N . LEU B 1 224 ? -20.766 14.492 23.734 1 92.31 224 LEU B N 1
ATOM 8274 C CA . LEU B 1 224 ? -20.828 13.047 23.562 1 92.31 224 LEU B CA 1
ATOM 8275 C C . LEU B 1 224 ? -20.094 12.328 24.688 1 92.31 224 LEU B C 1
ATOM 8277 O O . LEU B 1 224 ? -20.609 11.367 25.266 1 92.31 224 LEU B O 1
ATOM 8281 N N . LEU B 1 225 ? -18.859 12.797 25.031 1 90.81 225 LEU B N 1
ATOM 8282 C CA . LEU B 1 225 ? -18.016 12.133 26.031 1 90.81 225 LEU B CA 1
ATOM 8283 C C . LEU B 1 225 ? -18.625 12.25 27.422 1 90.81 225 LEU B C 1
ATOM 8285 O O . LEU B 1 225 ? -18.641 11.281 28.172 1 90.81 225 LEU B O 1
ATOM 8289 N N . ASN B 1 226 ? -19.281 13.359 27.75 1 87.81 226 ASN B N 1
ATOM 8290 C CA . ASN B 1 226 ? -19.844 13.609 29.078 1 87.81 226 ASN B CA 1
ATOM 8291 C C . ASN B 1 226 ? -21.141 12.852 29.297 1 87.81 226 ASN B C 1
ATOM 8293 O O . ASN B 1 226 ? -21.422 12.383 30.391 1 87.81 226 ASN B O 1
ATOM 8297 N N . ASN B 1 227 ? -21.891 12.633 28.297 1 88.81 227 ASN B N 1
ATOM 8298 C CA . ASN B 1 227 ? -23.219 12.062 28.469 1 88.81 227 ASN B CA 1
ATOM 8299 C C . ASN B 1 227 ? -23.234 10.562 28.188 1 88.81 227 ASN B C 1
ATOM 8301 O O . ASN B 1 227 ? -23.953 9.805 28.844 1 88.81 227 ASN B O 1
ATOM 8305 N N . PHE B 1 228 ? -22.391 10.086 27.281 1 90.75 228 PHE B N 1
ATOM 8306 C CA . PHE B 1 228 ? -22.516 8.695 26.875 1 90.75 228 PHE B CA 1
ATOM 8307 C C . PHE B 1 228 ? -21.25 7.91 27.219 1 90.75 228 PHE B C 1
ATOM 8309 O O . PHE B 1 228 ? -21.297 6.684 27.344 1 90.75 228 PHE B O 1
ATOM 8316 N N . TYR B 1 229 ? -20.125 8.594 27.25 1 88.19 229 TYR B N 1
ATOM 8317 C CA . TYR B 1 229 ? -18.875 7.898 27.531 1 88.19 229 TYR B CA 1
ATOM 8318 C C . TYR B 1 229 ? -18.219 8.453 28.781 1 88.19 229 TYR B C 1
ATOM 8320 O O . TYR B 1 229 ? -17 8.672 28.812 1 88.19 229 TYR B O 1
ATOM 8328 N N . ALA B 1 230 ? -18.906 8.695 29.75 1 78.62 230 ALA B N 1
ATOM 8329 C CA . ALA B 1 230 ? -18.375 9.273 30.969 1 78.62 230 ALA B CA 1
ATOM 8330 C C . ALA B 1 230 ? -17.375 8.336 31.641 1 78.62 230 ALA B C 1
ATOM 8332 O O . ALA B 1 230 ? -16.344 8.781 32.188 1 78.62 230 ALA B O 1
ATOM 8333 N N . LEU B 1 231 ? -17.578 6.984 31.484 1 74.62 231 LEU B N 1
ATOM 8334 C CA . LEU B 1 231 ? -16.75 5.984 32.125 1 74.62 231 LEU B CA 1
ATOM 8335 C C . LEU B 1 231 ? -15.5 5.691 31.297 1 74.62 231 LEU B C 1
ATOM 8337 O O . LEU B 1 231 ? -14.43 5.422 31.859 1 74.62 231 LEU B O 1
ATOM 8341 N N . ASN B 1 232 ? -15.68 5.77 29.969 1 84.38 232 ASN B N 1
ATOM 8342 C CA . ASN B 1 232 ? -14.578 5.449 29.078 1 84.38 232 ASN B CA 1
ATOM 8343 C C . ASN B 1 232 ? -14.43 6.488 27.969 1 84.38 232 ASN B C 1
ATOM 8345 O O . ASN B 1 232 ? -14.781 6.227 26.828 1 84.38 232 ASN B O 1
ATOM 8349 N N . PRO B 1 233 ? -13.859 7.617 28.281 1 83.25 233 PRO B N 1
ATOM 8350 C CA . PRO B 1 233 ? -13.742 8.664 27.266 1 83.25 233 PRO B CA 1
ATOM 8351 C C . PRO B 1 233 ? -12.789 8.281 26.125 1 83.25 233 PRO B C 1
ATOM 8353 O O . PRO B 1 233 ? -12.938 8.766 25 1 83.25 233 PRO B O 1
ATOM 8356 N N . LYS B 1 234 ? -11.844 7.438 26.391 1 83.5 234 LYS B N 1
ATOM 8357 C CA . LYS B 1 234 ? -10.898 7.039 25.344 1 83.5 234 LYS B CA 1
ATOM 8358 C C . LYS B 1 234 ? -11.602 6.293 24.219 1 83.5 234 LYS B C 1
ATOM 8360 O O . LYS B 1 234 ? -11.297 6.492 23.047 1 83.5 234 LYS B O 1
ATOM 8365 N N . LYS B 1 235 ? -12.547 5.543 24.609 1 85.38 235 LYS B N 1
ATOM 8366 C CA . LYS B 1 235 ? -13.312 4.809 23.609 1 85.38 235 LYS B CA 1
ATOM 8367 C C . LYS B 1 235 ? -14.156 5.754 22.766 1 85.38 235 LYS B C 1
ATOM 8369 O O . LYS B 1 235 ? -14.266 5.574 21.547 1 85.38 235 LYS B O 1
ATOM 8374 N N . GLY B 1 236 ? -14.703 6.734 23.438 1 84.44 236 GLY B N 1
ATOM 8375 C CA . GLY B 1 236 ? -15.484 7.715 22.703 1 84.44 236 GLY B CA 1
ATOM 8376 C C . GLY B 1 236 ? -14.648 8.516 21.719 1 84.44 236 GLY B C 1
ATOM 8377 O O . GLY B 1 236 ? -15.07 8.734 20.578 1 84.44 236 GLY B O 1
ATOM 8378 N N . ARG B 1 237 ? -13.508 8.844 22.172 1 85.94 237 ARG B N 1
ATOM 8379 C CA . ARG B 1 237 ? -12.625 9.602 21.281 1 85.94 237 ARG B CA 1
ATOM 8380 C C . ARG B 1 237 ? -12.148 8.742 20.125 1 85.94 237 ARG B C 1
ATOM 8382 O O . ARG B 1 237 ? -12.023 9.227 19 1 85.94 237 ARG B O 1
ATOM 8389 N N . TYR B 1 238 ? -11.984 7.539 20.391 1 81.94 238 TYR B N 1
ATOM 8390 C CA . TYR B 1 238 ? -11.555 6.609 19.359 1 81.94 238 TYR B CA 1
ATOM 8391 C C . TYR B 1 238 ? -12.633 6.438 18.297 1 81.94 238 TYR B C 1
ATOM 8393 O O . TYR B 1 238 ? -12.344 6.426 17.094 1 81.94 238 TYR B O 1
ATOM 8401 N N . ASN B 1 239 ? -13.805 6.43 18.703 1 79.69 239 ASN B N 1
ATOM 8402 C CA . ASN B 1 239 ? -14.914 6.266 17.766 1 79.69 239 ASN B CA 1
ATOM 8403 C C . ASN B 1 239 ? -15.117 7.512 16.906 1 79.69 239 ASN B C 1
ATOM 8405 O O . ASN B 1 239 ? -15.477 7.41 15.742 1 79.69 239 ASN B O 1
ATOM 8409 N N . LEU B 1 240 ? -14.82 8.609 17.516 1 84.56 240 LEU B N 1
ATOM 8410 C CA . LEU B 1 240 ? -14.961 9.852 16.766 1 84.56 240 LEU B CA 1
ATOM 8411 C C . LEU B 1 240 ? -13.82 10.023 15.766 1 84.56 240 LEU B C 1
ATOM 8413 O O . LEU B 1 240 ? -14.016 10.547 14.664 1 84.56 240 LEU B O 1
ATOM 8417 N N . ARG B 1 241 ? -12.625 9.492 16.188 1 79.81 241 ARG B N 1
ATOM 8418 C CA . ARG B 1 241 ? -11.453 9.602 15.312 1 79.81 241 ARG B CA 1
ATOM 8419 C C . ARG B 1 241 ? -11.602 8.727 14.078 1 79.81 241 ARG B C 1
ATOM 8421 O O . ARG B 1 241 ? -11.039 9.031 13.023 1 79.81 241 ARG B O 1
ATOM 8428 N N . LYS B 1 242 ? -12.352 7.762 14.211 1 75.81 242 LYS B N 1
ATOM 8429 C CA . LYS B 1 242 ? -12.594 6.867 13.086 1 75.81 242 LYS B CA 1
ATOM 8430 C C . LYS B 1 242 ? -13.289 7.598 11.938 1 75.81 242 LYS B C 1
ATOM 8432 O O . LYS B 1 242 ? -13.094 7.258 10.766 1 75.81 242 LYS B O 1
ATOM 8437 N N . TYR B 1 243 ? -13.977 8.656 12.258 1 75.31 243 TYR B N 1
ATOM 8438 C CA . TYR B 1 243 ? -14.688 9.406 11.234 1 75.31 243 TYR B CA 1
ATOM 8439 C C . TYR B 1 243 ? -13.812 10.508 10.656 1 75.31 243 TYR B C 1
ATOM 8441 O O . TYR B 1 243 ? -14.086 11.016 9.562 1 75.31 243 TYR B O 1
ATOM 8449 N N . GLN B 1 244 ? -12.789 10.789 11.414 1 75.56 244 GLN B N 1
ATOM 8450 C CA . GLN B 1 244 ? -11.914 11.875 10.969 1 75.56 244 GLN B CA 1
ATOM 8451 C C . GLN B 1 244 ? -10.844 11.359 10.016 1 75.56 244 GLN B C 1
ATOM 8453 O O . GLN B 1 244 ? -10.469 12.039 9.055 1 75.56 244 GLN B O 1
ATOM 8458 N N . GLN B 1 245 ? -10.359 10.133 10.273 1 74.5 245 GLN B N 1
ATOM 8459 C CA . GLN B 1 245 ? -9.227 9.641 9.5 1 74.5 245 GLN B CA 1
ATOM 8460 C C . GLN B 1 245 ? -9.656 8.523 8.547 1 74.5 245 GLN B C 1
ATOM 8462 O O . GLN B 1 245 ? -10.461 7.668 8.914 1 74.5 245 GLN B O 1
ATOM 8467 N N . GLN B 1 246 ? -9.234 8.766 7.211 1 73.56 246 GLN B N 1
ATOM 8468 C CA . GLN B 1 246 ? -9.492 7.715 6.234 1 73.56 246 GLN B CA 1
ATOM 8469 C C . GLN B 1 246 ? -8.578 6.512 6.477 1 73.56 246 GLN B C 1
ATOM 8471 O O . GLN B 1 246 ? -7.422 6.672 6.859 1 73.56 246 GLN B O 1
ATOM 8476 N N . LYS B 1 247 ? -9.156 5.293 6.496 1 73.25 247 LYS B N 1
ATOM 8477 C CA . LYS B 1 247 ? -8.383 4.066 6.672 1 73.25 247 LYS B CA 1
ATOM 8478 C C . LYS B 1 247 ? -7.434 3.838 5.5 1 73.25 247 LYS B C 1
ATOM 8480 O O . LYS B 1 247 ? -7.844 3.898 4.34 1 73.25 247 LYS B O 1
ATOM 8485 N N . SER B 1 248 ? -6.145 3.865 5.734 1 76.88 248 SER B N 1
ATOM 8486 C CA . SER B 1 248 ? -5.176 3.564 4.684 1 76.88 248 SER B CA 1
ATOM 8487 C C . SER B 1 248 ? -5.066 2.062 4.441 1 76.88 248 SER B C 1
ATOM 8489 O O . SER B 1 248 ? -5.297 1.266 5.355 1 76.88 248 SER B O 1
ATOM 8491 N N . VAL B 1 249 ? -4.957 1.643 3.166 1 83.44 249 VAL B N 1
ATOM 8492 C CA . VAL B 1 249 ? -4.82 0.235 2.807 1 83.44 249 VAL B CA 1
ATOM 8493 C C . VAL B 1 249 ? -3.414 -0.252 3.145 1 83.44 249 VAL B C 1
ATOM 8495 O O . VAL B 1 249 ? -2.426 0.315 2.676 1 83.44 249 VAL B O 1
ATOM 8498 N N . LYS B 1 250 ? -3.389 -1.297 3.977 1 85.12 250 LYS B N 1
ATOM 8499 C CA . LYS B 1 250 ? -2.102 -1.892 4.328 1 85.12 250 LYS B CA 1
ATOM 8500 C C . LYS B 1 250 ? -1.528 -2.688 3.158 1 85.12 250 LYS B C 1
ATOM 8502 O O . LYS B 1 250 ? -2.271 -3.33 2.414 1 85.12 250 LYS B O 1
ATOM 8507 N N . GLY B 1 251 ? -0.301 -2.666 2.961 1 87.31 251 GLY B N 1
ATOM 8508 C CA . GLY B 1 251 ? 0.389 -3.371 1.893 1 87.31 251 GLY B CA 1
ATOM 8509 C C . GLY B 1 251 ? 0.243 -4.879 1.98 1 87.31 251 GLY B C 1
ATOM 8510 O O . GLY B 1 251 ? 0.19 -5.562 0.956 1 87.31 251 GLY B O 1
ATOM 8511 N N . GLU B 1 252 ? 0.09 -5.316 3.123 1 89.44 252 GLU B N 1
ATOM 8512 C CA . GLU B 1 252 ? -0.013 -6.758 3.316 1 89.44 252 GLU B CA 1
ATOM 8513 C C . GLU B 1 252 ? -1.309 -7.305 2.721 1 89.44 252 GLU B C 1
ATOM 8515 O O . GLU B 1 252 ? -1.339 -8.422 2.207 1 89.44 252 GLU B O 1
ATOM 8520 N N . ILE B 1 253 ? -2.287 -6.512 2.736 1 91.62 253 ILE B N 1
ATOM 8521 C CA . ILE B 1 253 ? -3.584 -6.93 2.217 1 91.62 253 ILE B CA 1
ATOM 8522 C C . ILE B 1 253 ? -3.52 -7.043 0.695 1 91.62 253 ILE B C 1
ATOM 8524 O O . ILE B 1 253 ? -4.023 -8.008 0.115 1 91.62 253 ILE B O 1
ATOM 8528 N N . LEU B 1 254 ? -2.869 -6.137 0.108 1 93.56 254 LEU B N 1
ATOM 8529 C CA . LEU B 1 254 ? -2.738 -6.164 -1.345 1 93.56 254 LEU B CA 1
ATOM 8530 C C . LEU B 1 254 ? -1.854 -7.324 -1.788 1 93.56 254 LEU B C 1
ATOM 8532 O O . LEU B 1 254 ? -2.109 -7.945 -2.822 1 93.56 254 LEU B O 1
ATOM 8536 N N . PHE B 1 255 ? -0.875 -7.66 -0.95 1 94.75 255 PHE B N 1
ATOM 8537 C CA . PHE B 1 255 ? -0.017 -8.805 -1.248 1 94.75 255 PHE B CA 1
ATOM 8538 C C . PHE B 1 255 ? -0.804 -10.102 -1.174 1 94.75 255 PHE B C 1
ATOM 8540 O O . PHE B 1 255 ? -0.699 -10.953 -2.064 1 94.75 255 PHE B O 1
ATOM 8547 N N . LYS B 1 256 ? -1.553 -10.25 -0.16 1 95.19 256 LYS B N 1
ATOM 8548 C CA . LYS B 1 256 ? -2.346 -11.461 -0.004 1 95.19 256 LYS B CA 1
ATOM 8549 C C . LYS B 1 256 ? -3.408 -11.57 -1.095 1 95.19 256 LYS B C 1
ATOM 8551 O O . LYS B 1 256 ? -3.699 -12.664 -1.579 1 95.19 256 LYS B O 1
ATOM 8556 N N . PHE B 1 257 ? -3.969 -10.453 -1.38 1 94.88 257 PHE B N 1
ATOM 8557 C CA . PHE B 1 257 ? -4.922 -10.422 -2.484 1 94.88 257 PHE B CA 1
ATOM 8558 C C . PHE B 1 257 ? -4.277 -10.93 -3.77 1 94.88 257 PHE B C 1
ATOM 8560 O O . PHE B 1 257 ? -4.84 -11.789 -4.457 1 94.88 257 PHE B O 1
ATOM 8567 N N . GLY B 1 258 ? -3.105 -10.461 -4.086 1 94.88 258 GLY B N 1
ATOM 8568 C CA . GLY B 1 258 ? -2.396 -10.922 -5.27 1 94.88 258 GLY B CA 1
ATOM 8569 C C . GLY B 1 258 ? -1.999 -12.383 -5.195 1 94.88 258 GLY B C 1
ATOM 8570 O O . GLY B 1 258 ? -2.117 -13.109 -6.18 1 94.88 258 GLY B O 1
ATOM 8571 N N . LEU B 1 259 ? -1.587 -12.867 -4.102 1 96.06 259 LEU B N 1
ATOM 8572 C CA . LEU B 1 259 ? -1.152 -14.242 -3.902 1 96.06 259 LEU B CA 1
ATOM 8573 C C . LEU B 1 259 ? -2.283 -15.219 -4.207 1 96.06 259 LEU B C 1
ATOM 8575 O O . LEU B 1 259 ? -2.104 -16.156 -4.98 1 96.06 259 LEU B O 1
ATOM 8579 N N . PHE B 1 260 ? -3.428 -14.883 -3.742 1 96.69 260 PHE B N 1
ATOM 8580 C CA . PHE B 1 260 ? -4.531 -15.82 -3.879 1 96.69 260 PHE B CA 1
ATOM 8581 C C . PHE B 1 260 ? -5.125 -15.766 -5.281 1 96.69 260 PHE B C 1
ATOM 8583 O O . PHE B 1 260 ? -5.602 -16.766 -5.805 1 96.69 260 PHE B O 1
ATOM 8590 N N . ILE B 1 261 ? -5.129 -14.641 -5.891 1 96.12 261 ILE B N 1
ATOM 8591 C CA . ILE B 1 261 ? -5.57 -14.562 -7.281 1 96.12 261 ILE B CA 1
ATOM 8592 C C . ILE B 1 261 ? -4.602 -15.336 -8.172 1 96.12 261 ILE B C 1
ATOM 8594 O O . ILE B 1 261 ? -5.008 -15.938 -9.172 1 96.12 261 ILE B O 1
ATOM 8598 N N . GLY B 1 262 ? -3.312 -15.219 -7.793 1 94.81 262 GLY B N 1
ATOM 8599 C CA . GLY B 1 262 ? -2.342 -16 -8.539 1 94.81 262 GLY B CA 1
ATOM 8600 C C . GLY B 1 262 ? -2.586 -17.5 -8.453 1 94.81 262 GLY B C 1
ATOM 8601 O O . GLY B 1 262 ? -2.568 -18.203 -9.469 1 94.81 262 GLY B O 1
ATOM 8602 N N . PHE B 1 263 ? -2.953 -18 -7.285 1 94.56 263 PHE B N 1
ATOM 8603 C CA . PHE B 1 263 ? -3.318 -19.391 -7.109 1 94.56 263 PHE B CA 1
ATOM 8604 C C . PHE B 1 263 ? -4.516 -19.75 -7.98 1 94.56 263 PHE B C 1
ATOM 8606 O O . PHE B 1 263 ? -4.484 -20.75 -8.711 1 94.56 263 PHE B O 1
ATOM 8613 N N . ALA B 1 264 ? -5.465 -18.859 -7.91 1 95.06 264 ALA B N 1
ATOM 8614 C CA . ALA B 1 264 ? -6.746 -19.141 -8.555 1 95.06 264 ALA B CA 1
ATOM 8615 C C . ALA B 1 264 ? -6.605 -19.188 -10.07 1 95.06 264 ALA B C 1
ATOM 8617 O O . ALA B 1 264 ? -7.18 -20.047 -10.734 1 95.06 264 ALA B O 1
ATOM 8618 N N . LEU B 1 265 ? -5.797 -18.375 -10.578 1 94 265 LEU B N 1
ATOM 8619 C CA . LEU B 1 265 ? -5.676 -18.297 -12.031 1 94 265 LEU B CA 1
ATOM 8620 C C . LEU B 1 265 ? -4.953 -19.516 -12.586 1 94 265 LEU B C 1
ATOM 8622 O O . LEU B 1 265 ? -5.332 -20.047 -13.633 1 94 265 LEU B O 1
ATOM 8626 N N . VAL B 1 266 ? -3.961 -19.953 -11.906 1 93.19 266 VAL B N 1
ATOM 8627 C CA . VAL B 1 266 ? -3.24 -21.141 -12.375 1 93.19 266 VAL B CA 1
ATOM 8628 C C . VAL B 1 266 ? -4.133 -22.375 -12.25 1 93.19 266 VAL B C 1
ATOM 8630 O O . VAL B 1 266 ? -4.191 -23.203 -13.164 1 93.19 266 VAL B O 1
ATOM 8633 N N . LEU B 1 267 ? -4.863 -22.438 -11.219 1 92.31 267 LEU B N 1
ATOM 8634 C CA . LEU B 1 267 ? -5.738 -23.578 -11.008 1 92.31 267 LEU B CA 1
ATOM 8635 C C . LEU B 1 267 ? -6.887 -23.578 -12.008 1 92.31 267 LEU B C 1
ATOM 8637 O O . LEU B 1 267 ? -7.301 -24.641 -12.484 1 92.31 267 LEU B O 1
ATOM 8641 N N . LEU B 1 268 ? -7.379 -22.391 -12.32 1 92.75 268 LEU B N 1
ATOM 8642 C CA . LEU B 1 268 ? -8.438 -22.281 -13.312 1 92.75 268 LEU B CA 1
ATOM 8643 C C . LEU B 1 268 ? -7.949 -22.734 -14.688 1 92.75 268 LEU B C 1
ATOM 8645 O O . LEU B 1 268 ? -8.664 -23.438 -15.406 1 92.75 268 LEU B O 1
ATOM 8649 N N . THR B 1 269 ? -6.707 -22.359 -14.961 1 87.69 269 THR B N 1
ATOM 8650 C CA . THR B 1 269 ? -6.133 -22.781 -16.234 1 87.69 269 THR B CA 1
ATOM 8651 C C . THR B 1 269 ? -5.934 -24.297 -16.266 1 87.69 269 THR B C 1
ATOM 8653 O O . THR B 1 269 ? -6.156 -24.938 -17.297 1 87.69 269 THR B O 1
ATOM 8656 N N . PHE B 1 270 ? -5.648 -24.844 -15.164 1 84.31 270 PHE B N 1
ATOM 8657 C CA . PHE B 1 270 ? -5.477 -26.281 -15.062 1 84.31 270 PHE B CA 1
ATOM 8658 C C . PHE B 1 270 ? -6.805 -27.016 -15.258 1 84.31 270 PHE B C 1
ATOM 8660 O O . PHE B 1 270 ? -6.859 -28.047 -15.922 1 84.31 270 PHE B O 1
ATOM 8667 N N . ILE B 1 271 ? -7.867 -26.453 -14.781 1 85.19 271 ILE B N 1
ATOM 8668 C CA . ILE B 1 271 ? -9.188 -27.047 -14.93 1 85.19 271 ILE B CA 1
ATOM 8669 C C . ILE B 1 271 ? -9.609 -27.016 -16.406 1 85.19 271 ILE B C 1
ATOM 8671 O O . ILE B 1 271 ? -10.18 -27.969 -16.922 1 85.19 271 ILE B O 1
ATOM 8675 N N . PHE B 1 272 ? -9.242 -25.938 -17.047 1 84.44 272 PHE B N 1
ATOM 8676 C CA . PHE B 1 272 ? -9.578 -25.828 -18.469 1 84.44 272 PHE B CA 1
ATOM 8677 C C . PHE B 1 272 ? -8.789 -26.844 -19.281 1 84.44 272 PHE B C 1
ATOM 8679 O O . PHE B 1 272 ? -9.32 -27.422 -20.234 1 84.44 272 PHE B O 1
ATOM 8686 N N . LEU B 1 273 ? -7.59 -27.109 -18.906 1 77.69 273 LEU B N 1
ATOM 8687 C CA . LEU B 1 273 ? -6.77 -28.078 -19.609 1 77.69 273 LEU B CA 1
ATOM 8688 C C . LEU B 1 273 ? -7.277 -29.5 -19.375 1 77.69 273 LEU B C 1
ATOM 8690 O O . LEU B 1 273 ? -7.312 -30.312 -20.297 1 77.69 273 LEU B O 1
ATOM 8694 N N . LEU B 1 274 ? -7.793 -29.766 -18.203 1 75.81 274 LEU B N 1
ATOM 8695 C CA . LEU B 1 274 ? -8.352 -31.078 -17.891 1 75.81 274 LEU B CA 1
ATOM 8696 C C . LEU B 1 274 ? -9.656 -31.312 -18.641 1 75.81 274 LEU B C 1
ATOM 8698 O O . LEU B 1 274 ? -9.938 -32.438 -19.062 1 75.81 274 LEU B O 1
ATOM 8702 N N . ARG B 1 275 ? -10.414 -30.25 -18.844 1 77.56 275 ARG B N 1
ATOM 8703 C CA . ARG B 1 275 ? -11.68 -30.359 -19.578 1 77.56 275 ARG B CA 1
ATOM 8704 C C . ARG B 1 275 ? -11.438 -30.594 -21.062 1 77.56 275 ARG B C 1
ATOM 8706 O O . ARG B 1 275 ? -12.117 -31.406 -21.688 1 77.56 275 ARG B O 1
ATOM 8713 N N . ILE B 1 276 ? -10.453 -29.969 -21.531 1 73.25 276 ILE B N 1
ATOM 8714 C CA . ILE B 1 276 ? -10.156 -30.094 -22.953 1 73.25 276 ILE B CA 1
ATOM 8715 C C . ILE B 1 276 ? -9.625 -31.484 -23.266 1 73.25 276 ILE B C 1
ATOM 8717 O O . ILE B 1 276 ? -9.953 -32.062 -24.297 1 73.25 276 ILE B O 1
ATOM 8721 N N . GLU B 1 277 ? -8.93 -32.062 -22.281 1 69.31 277 GLU B N 1
ATOM 8722 C CA . GLU B 1 277 ? -8.359 -33.406 -22.5 1 69.31 277 GLU B CA 1
ATOM 8723 C C . GLU B 1 277 ? -9.391 -34.5 -22.219 1 69.31 277 GLU B C 1
ATOM 8725 O O . GLU B 1 277 ? -9.156 -35.656 -22.516 1 69.31 277 GLU B O 1
ATOM 8730 N N . GLY B 1 278 ? -10.664 -34.031 -21.859 1 63.19 278 GLY B N 1
ATOM 8731 C CA . GLY B 1 278 ? -11.773 -34.969 -21.719 1 63.19 278 GLY B CA 1
ATOM 8732 C C . GLY B 1 278 ? -11.797 -35.656 -20.375 1 63.19 278 GLY B C 1
ATOM 8733 O O . GLY B 1 278 ? -12.562 -36.594 -20.172 1 63.19 278 GLY B O 1
ATOM 8734 N N . TYR B 1 279 ? -10.914 -35.25 -19.516 1 63.34 279 TYR B N 1
ATOM 8735 C CA . TYR B 1 279 ? -10.906 -35.906 -18.234 1 63.34 279 TYR B CA 1
ATOM 8736 C C . TYR B 1 279 ? -12.148 -35.562 -17.422 1 63.34 279 TYR B C 1
ATOM 8738 O O . TYR B 1 279 ? -12.633 -36.375 -16.625 1 63.34 279 TYR B O 1
ATOM 8746 N N . ILE B 1 280 ? -12.672 -34.344 -17.609 1 61.53 280 ILE B N 1
ATOM 8747 C CA . ILE B 1 280 ? -13.852 -33.906 -16.891 1 61.53 280 ILE B CA 1
ATOM 8748 C C . ILE B 1 280 ? -15.078 -34 -17.797 1 61.53 280 ILE B C 1
ATOM 8750 O O . ILE B 1 280 ? -15.453 -33 -18.438 1 61.53 280 ILE B O 1
ATOM 8754 N N . ASP B 1 281 ? -15.133 -34.844 -18.891 1 55.22 281 ASP B N 1
ATOM 8755 C CA . ASP B 1 281 ? -16.281 -34.938 -19.797 1 55.22 281 ASP B CA 1
ATOM 8756 C C . ASP B 1 281 ? -17.438 -35.656 -19.141 1 55.22 281 ASP B C 1
ATOM 8758 O O . ASP B 1 281 ? -17.312 -36.844 -18.781 1 55.22 281 ASP B O 1
ATOM 8762 N N . PRO B 1 282 ? -18.422 -34.938 -18.734 1 52.38 282 PRO B N 1
ATOM 8763 C CA . PRO B 1 282 ? -19.641 -35.531 -18.172 1 52.38 282 PRO B CA 1
ATOM 8764 C C . PRO B 1 282 ? -20.328 -36.5 -19.109 1 52.38 282 PRO B C 1
ATOM 8766 O O . PRO B 1 282 ? -21.172 -37.281 -18.688 1 52.38 282 PRO B O 1
ATOM 8769 N N . ASP B 1 283 ? -20.25 -36.25 -20.484 1 48.62 283 ASP B N 1
ATOM 8770 C CA . ASP B 1 283 ? -21.031 -37.031 -21.422 1 48.62 283 ASP B CA 1
ATOM 8771 C C . ASP B 1 283 ? -20.469 -38.469 -21.531 1 48.62 283 ASP B C 1
ATOM 8773 O O . ASP B 1 283 ? -20.875 -39.219 -22.406 1 48.62 283 ASP B O 1
ATOM 8777 N N . ASN B 1 284 ? -19.172 -38.656 -21.188 1 47.03 284 ASN B N 1
ATOM 8778 C CA . ASN B 1 284 ? -18.953 -40.062 -21.484 1 47.03 284 ASN B CA 1
ATOM 8779 C C . ASN B 1 284 ? -20.141 -40.938 -21.094 1 47.03 284 ASN B C 1
ATOM 8781 O O . ASN B 1 284 ? -20.516 -41 -19.922 1 47.03 284 ASN B O 1
ATOM 8785 N N . ASN B 1 285 ? -21.125 -41 -22.016 1 42.06 285 ASN B N 1
ATOM 8786 C CA . ASN B 1 285 ? -22.422 -41.625 -22.219 1 42.06 285 ASN B CA 1
ATOM 8787 C C . ASN B 1 285 ? -22.578 -42.875 -21.344 1 42.06 285 ASN B C 1
ATOM 8789 O O . ASN B 1 285 ? -23.547 -43.625 -21.484 1 42.06 285 ASN B O 1
ATOM 8793 N N . GLN B 1 286 ? -21.594 -43.906 -21.25 1 41.06 286 GLN B N 1
ATOM 8794 C CA . GLN B 1 286 ? -22.297 -45.156 -20.891 1 41.06 286 GLN B CA 1
ATOM 8795 C C . GLN B 1 286 ? -23.312 -44.906 -19.766 1 41.06 286 GLN B C 1
ATOM 8797 O O . GLN B 1 286 ? -23.203 -43.906 -19.031 1 41.06 286 GLN B O 1
ATOM 8802 N N . ASN B 1 287 ? -24.344 -45.969 -19.531 1 40 287 ASN B N 1
ATOM 8803 C CA . ASN B 1 287 ? -25.484 -46.219 -18.656 1 40 287 ASN B CA 1
ATOM 8804 C C . ASN B 1 287 ? -25.328 -45.531 -17.312 1 40 287 ASN B C 1
ATOM 8806 O O . ASN B 1 287 ? -26.266 -45.469 -16.516 1 40 287 ASN B O 1
ATOM 8810 N N . GLN B 1 288 ? -24.172 -45.75 -16.594 1 40.72 288 GLN B N 1
ATOM 8811 C CA . GLN B 1 288 ? -24.047 -45.562 -15.156 1 40.72 288 GLN B CA 1
ATOM 8812 C C . GLN B 1 288 ? -23.906 -44.094 -14.773 1 40.72 288 GLN B C 1
ATOM 8814 O O . GLN B 1 288 ? -22.953 -43.438 -15.203 1 40.72 288 GLN B O 1
ATOM 8819 N N . HIS B 1 289 ? -24.859 -43.188 -14.789 1 48.19 289 HIS B N 1
ATOM 8820 C CA . HIS B 1 289 ? -24.922 -41.875 -14.156 1 48.19 289 HIS B CA 1
ATOM 8821 C C . HIS B 1 289 ? -23.719 -41.625 -13.266 1 48.19 289 HIS B C 1
ATOM 8823 O O . HIS B 1 289 ? -23.641 -42.156 -12.156 1 48.19 289 HIS B O 1
ATOM 8829 N N . SER B 1 290 ? -22.484 -41.219 -13.789 1 56.06 290 SER B N 1
ATOM 8830 C CA . SER B 1 290 ? -21.141 -41.094 -13.242 1 56.06 290 SER B CA 1
ATOM 8831 C C . SER B 1 290 ? -21.141 -40.25 -11.977 1 56.06 290 SER B C 1
ATOM 8833 O O . SER B 1 290 ? -22.047 -39.438 -11.758 1 56.06 290 SER B O 1
ATOM 8835 N N . ILE B 1 291 ? -20.562 -40.594 -10.859 1 63.59 291 ILE B N 1
ATOM 8836 C CA . ILE B 1 291 ? -20.312 -40 -9.555 1 63.59 291 ILE B CA 1
ATOM 8837 C C . ILE B 1 291 ? -20.094 -38.5 -9.719 1 63.59 291 ILE B C 1
ATOM 8839 O O . ILE B 1 291 ? -20.578 -37.688 -8.914 1 63.59 291 ILE B O 1
ATOM 8843 N N . PHE B 1 292 ? -19.75 -38.125 -10.961 1 70.56 292 PHE B N 1
ATOM 8844 C CA . PHE B 1 292 ? -19.453 -36.719 -11.148 1 70.56 292 PHE B CA 1
ATOM 8845 C C . PHE B 1 292 ? -20.719 -35.938 -11.445 1 70.56 292 PHE B C 1
ATOM 8847 O O . PHE B 1 292 ? -20.859 -34.781 -11 1 70.56 292 PHE B O 1
ATOM 8854 N N . GLN B 1 293 ? -21.672 -36.531 -12.102 1 73.38 293 GLN B N 1
ATOM 8855 C CA . GLN B 1 293 ? -22.906 -35.812 -12.414 1 73.38 293 GLN B CA 1
ATOM 8856 C C . GLN B 1 293 ? -23.734 -35.562 -11.156 1 73.38 293 GLN B C 1
ATOM 8858 O O . GLN B 1 293 ? -24.359 -34.5 -11.023 1 73.38 293 GLN B O 1
ATOM 8863 N N . LYS B 1 294 ? -23.625 -36.5 -10.273 1 76.5 294 LYS B N 1
ATOM 8864 C CA . LYS B 1 294 ? -24.391 -36.344 -9.031 1 76.5 294 LYS B CA 1
ATOM 8865 C C . LYS B 1 294 ? -23.703 -35.375 -8.086 1 76.5 294 LYS B C 1
ATOM 8867 O O . LYS B 1 294 ? -24.359 -34.688 -7.289 1 76.5 294 LYS B O 1
ATOM 8872 N N . MET B 1 295 ? -22.438 -35.188 -8.195 1 83.06 295 MET B N 1
ATOM 8873 C CA . MET B 1 295 ? -21.703 -34.312 -7.301 1 83.06 295 MET B CA 1
ATOM 8874 C C . MET B 1 295 ? -21.594 -32.906 -7.875 1 83.06 295 MET B C 1
ATOM 8876 O O . MET B 1 295 ? -21.312 -31.938 -7.152 1 83.06 295 MET B O 1
ATOM 8880 N N . PHE B 1 296 ? -21.922 -32.75 -9.062 1 84.75 296 PHE B N 1
ATOM 8881 C CA . PHE B 1 296 ? -21.719 -31.484 -9.758 1 84.75 296 PHE B CA 1
ATOM 8882 C C . PHE B 1 296 ? -22.594 -30.375 -9.164 1 84.75 296 PHE B C 1
ATOM 8884 O O . PHE B 1 296 ? -22.125 -29.266 -8.953 1 84.75 296 PHE B O 1
ATOM 8891 N N . PRO B 1 297 ? -23.781 -30.656 -8.789 1 87.94 297 PRO B N 1
ATOM 8892 C CA . PRO B 1 297 ? -24.594 -29.578 -8.219 1 87.94 297 PRO B CA 1
ATOM 8893 C C . PRO B 1 297 ? -24.062 -29.094 -6.871 1 87.94 297 PRO B C 1
ATOM 8895 O O . PRO B 1 297 ? -24.297 -27.938 -6.492 1 87.94 297 PRO B O 1
ATOM 8898 N N . CYS B 1 298 ? -23.422 -29.953 -6.203 1 89.88 298 CYS B N 1
ATOM 8899 C CA . CYS B 1 298 ? -22.828 -29.531 -4.934 1 89.88 298 CYS B CA 1
ATOM 8900 C C . CYS B 1 298 ? -21.719 -28.516 -5.148 1 89.88 298 CYS B C 1
ATOM 8902 O O . CYS B 1 298 ? -21.625 -27.531 -4.41 1 89.88 298 CYS B O 1
ATOM 8904 N N . PHE B 1 299 ? -20.953 -28.719 -6.191 1 92.12 299 PHE B N 1
ATOM 8905 C CA . PHE B 1 299 ? -19.891 -27.766 -6.504 1 92.12 299 PHE B CA 1
ATOM 8906 C C . PHE B 1 299 ? -20.438 -26.547 -7.207 1 92.12 299 PHE B C 1
ATOM 8908 O O . PHE B 1 299 ? -19.906 -25.438 -7.043 1 92.12 299 PHE B O 1
ATOM 8915 N N . ARG B 1 300 ? -21.453 -26.75 -7.922 1 93.06 300 ARG B N 1
ATOM 8916 C CA . ARG B 1 300 ? -22.047 -25.641 -8.68 1 93.06 300 ARG B CA 1
ATOM 8917 C C . ARG B 1 300 ? -22.594 -24.578 -7.742 1 93.06 300 ARG B C 1
ATOM 8919 O O . ARG B 1 300 ? -22.344 -23.375 -7.934 1 93.06 300 ARG B O 1
ATOM 8926 N N . GLY B 1 301 ? -23.344 -24.969 -6.766 1 94 301 GLY B N 1
ATOM 8927 C CA . GLY B 1 301 ? -23.891 -24.016 -5.812 1 94 301 GLY B CA 1
ATOM 8928 C C . GLY B 1 301 ? -22.828 -23.188 -5.125 1 94 301 GLY B C 1
ATOM 8929 O O . GLY B 1 301 ? -22.984 -21.969 -4.965 1 94 301 GLY B O 1
ATOM 8930 N N . LEU B 1 302 ? -21.797 -23.828 -4.785 1 95.5 302 LEU B N 1
ATOM 8931 C CA . LEU B 1 302 ? -20.703 -23.125 -4.137 1 95.5 302 LEU B CA 1
ATOM 8932 C C . LEU B 1 302 ? -20.031 -22.156 -5.102 1 95.5 302 LEU B C 1
ATOM 8934 O O . LEU B 1 302 ? -19.703 -21.031 -4.727 1 95.5 302 LEU B O 1
ATOM 8938 N N . ALA B 1 303 ? -19.812 -22.547 -6.293 1 95.5 303 ALA B N 1
ATOM 8939 C CA . ALA B 1 303 ? -19.188 -21.703 -7.305 1 95.5 303 ALA B CA 1
ATOM 8940 C C . ALA B 1 303 ? -20.031 -20.453 -7.57 1 95.5 303 ALA B C 1
ATOM 8942 O O . ALA B 1 303 ? -19.5 -19.344 -7.664 1 95.5 303 ALA B O 1
ATOM 8943 N N . LEU B 1 304 ? -21.281 -20.641 -7.625 1 96.44 304 LEU B N 1
ATOM 8944 C CA . LEU B 1 304 ? -22.172 -19.516 -7.895 1 96.44 304 LEU B CA 1
ATOM 8945 C C . LEU B 1 304 ? -22.188 -18.547 -6.719 1 96.44 304 LEU B C 1
ATOM 8947 O O . LEU B 1 304 ? -22.281 -17.328 -6.914 1 96.44 304 LEU B O 1
ATOM 8951 N N . PHE B 1 305 ? -22.141 -19.047 -5.562 1 95.69 305 PHE B N 1
ATOM 8952 C CA . PHE B 1 305 ? -22.062 -18.188 -4.395 1 95.69 305 PHE B CA 1
ATOM 8953 C C . PHE B 1 305 ? -20.781 -17.359 -4.414 1 95.69 305 PHE B C 1
ATOM 8955 O O . PHE B 1 305 ? -20.812 -16.156 -4.09 1 95.69 305 PHE B O 1
ATOM 8962 N N . ILE B 1 306 ? -19.734 -17.922 -4.801 1 96 306 ILE B N 1
ATOM 8963 C CA . ILE B 1 306 ? -18.453 -17.219 -4.848 1 96 306 ILE B CA 1
ATOM 8964 C C . ILE B 1 306 ? -18.469 -16.203 -5.973 1 96 306 ILE B C 1
ATOM 8966 O O . ILE B 1 306 ? -17.953 -15.086 -5.82 1 96 306 ILE B O 1
ATOM 8970 N N . ILE B 1 307 ? -19.062 -16.578 -7.07 1 96.69 307 ILE B N 1
ATOM 8971 C CA . ILE B 1 307 ? -19.172 -15.633 -8.172 1 96.69 307 ILE B CA 1
ATOM 8972 C C . ILE B 1 307 ? -20.016 -14.43 -7.746 1 96.69 307 ILE B C 1
ATOM 8974 O O . ILE B 1 307 ? -19.688 -13.289 -8.07 1 96.69 307 ILE B O 1
ATOM 8978 N N . TYR B 1 308 ? -21.047 -14.727 -7.047 1 96.31 308 TYR B N 1
ATOM 8979 C CA . TYR B 1 308 ? -21.875 -13.641 -6.523 1 96.31 308 TYR B CA 1
ATOM 8980 C C . TYR B 1 308 ? -21.062 -12.719 -5.617 1 96.31 308 TYR B C 1
ATOM 8982 O O . TYR B 1 308 ? -21.188 -11.5 -5.688 1 96.31 308 TYR B O 1
ATOM 8990 N N . TYR B 1 309 ? -20.266 -13.32 -4.801 1 94.81 309 TYR B N 1
ATOM 8991 C CA . TYR B 1 309 ? -19.391 -12.555 -3.92 1 94.81 309 TYR B CA 1
ATOM 8992 C C . TYR B 1 309 ? -18.438 -11.68 -4.727 1 94.81 309 TYR B C 1
ATOM 8994 O O . TYR B 1 309 ? -18.156 -10.539 -4.352 1 94.81 309 TYR B O 1
ATOM 9002 N N . TRP B 1 310 ? -17.938 -12.148 -5.844 1 96.5 310 TRP B N 1
ATOM 9003 C CA . TRP B 1 310 ? -17.078 -11.375 -6.738 1 96.5 310 TRP B CA 1
ATOM 9004 C C . TRP B 1 310 ? -17.844 -10.203 -7.344 1 96.5 310 TRP B C 1
ATOM 9006 O O . TRP B 1 310 ? -17.297 -9.102 -7.469 1 96.5 310 TRP B O 1
ATOM 9016 N N . TYR B 1 311 ? -19.047 -10.445 -7.656 1 97 311 TYR B N 1
ATOM 9017 C CA . TYR B 1 311 ? -19.859 -9.391 -8.25 1 97 311 TYR B CA 1
ATOM 9018 C C . TYR B 1 311 ? -20.141 -8.281 -7.242 1 97 311 TYR B C 1
ATOM 9020 O O . TYR B 1 311 ? -20.141 -7.098 -7.594 1 97 311 TYR B O 1
ATOM 9028 N N . LEU B 1 312 ? -20.359 -8.656 -6.035 1 94.56 312 LEU B N 1
ATOM 9029 C CA . LEU B 1 312 ? -20.547 -7.645 -5.004 1 94.56 312 LEU B CA 1
ATOM 9030 C C . LEU B 1 312 ? -19.281 -6.82 -4.816 1 94.56 312 LEU B C 1
ATOM 9032 O O . LEU B 1 312 ? -19.344 -5.602 -4.637 1 94.56 312 LEU B O 1
ATOM 9036 N N . ALA B 1 313 ? -18.188 -7.469 -4.902 1 95.06 313 ALA B N 1
ATOM 9037 C CA . ALA B 1 313 ? -16.922 -6.758 -4.785 1 95.06 313 ALA B CA 1
ATOM 9038 C C . ALA B 1 313 ? -16.719 -5.809 -5.965 1 95.06 313 ALA B C 1
ATOM 9040 O O . ALA B 1 313 ? -16.219 -4.691 -5.793 1 95.06 313 ALA B O 1
ATOM 9041 N N . LEU B 1 314 ? -17.094 -6.234 -7.082 1 96.19 314 LEU B N 1
ATOM 9042 C CA . LEU B 1 314 ? -16.969 -5.402 -8.273 1 96.19 314 LEU B CA 1
ATOM 9043 C C . LEU B 1 314 ? -17.891 -4.184 -8.188 1 96.19 314 LEU B C 1
ATOM 9045 O O . LEU B 1 314 ? -17.516 -3.09 -8.617 1 96.19 314 LEU B O 1
ATOM 9049 N N . ASP B 1 315 ? -18.984 -4.363 -7.633 1 96.19 315 ASP B N 1
ATOM 9050 C CA . ASP B 1 315 ? -19.875 -3.238 -7.418 1 96.19 315 ASP B CA 1
ATOM 9051 C C . ASP B 1 315 ? -19.266 -2.221 -6.453 1 96.19 315 ASP B C 1
ATOM 9053 O O . ASP B 1 315 ? -19.328 -1.015 -6.707 1 96.19 315 ASP B O 1
ATOM 9057 N N . LEU B 1 316 ? -18.75 -2.74 -5.422 1 93.31 316 LEU B N 1
ATOM 9058 C CA . LEU B 1 316 ? -18.109 -1.85 -4.453 1 93.31 316 LEU B CA 1
ATOM 9059 C C . LEU B 1 316 ? -16.969 -1.074 -5.094 1 93.31 316 LEU B C 1
ATOM 9061 O O . LEU B 1 316 ? -16.797 0.119 -4.832 1 93.31 316 LEU B O 1
ATOM 9065 N N . TRP B 1 317 ? -16.25 -1.789 -5.887 1 94.12 317 TRP B N 1
ATOM 9066 C CA . TRP B 1 317 ? -15.148 -1.138 -6.594 1 94.12 317 TRP B CA 1
ATOM 9067 C C . TRP B 1 317 ? -15.672 -0.09 -7.57 1 94.12 317 TRP B C 1
ATOM 9069 O O . TRP B 1 317 ? -15.125 1.013 -7.656 1 94.12 317 TRP B O 1
ATOM 9079 N N . GLY B 1 318 ? -16.719 -0.429 -8.289 1 94.12 318 GLY B N 1
ATOM 9080 C CA . GLY B 1 318 ? -17.297 0.517 -9.227 1 94.12 318 GLY B CA 1
ATOM 9081 C C . GLY B 1 318 ? -17.812 1.778 -8.555 1 94.12 318 GLY B C 1
ATOM 9082 O O . GLY B 1 318 ? -17.547 2.887 -9.031 1 94.12 318 GLY B O 1
ATOM 9083 N N . TRP B 1 319 ? -18.5 1.636 -7.445 1 93 319 TRP B N 1
ATOM 9084 C CA . TRP B 1 319 ? -19.047 2.791 -6.734 1 93 319 TRP B CA 1
ATOM 9085 C C . TRP B 1 319 ? -17.922 3.672 -6.195 1 93 319 TRP B C 1
ATOM 9087 O O . TRP B 1 319 ? -18.016 4.898 -6.223 1 93 319 TRP B O 1
ATOM 9097 N N . THR B 1 320 ? -16.859 3.041 -5.727 1 89.56 320 THR B N 1
ATOM 9098 C CA . THR B 1 320 ? -15.75 3.812 -5.188 1 89.56 320 THR B CA 1
ATOM 9099 C C . THR B 1 320 ? -14.992 4.527 -6.301 1 89.56 320 THR B C 1
ATOM 9101 O O . THR B 1 320 ? -14.562 5.672 -6.137 1 89.56 320 THR B O 1
ATOM 9104 N N . HIS B 1 321 ? -14.891 3.814 -7.391 1 90.19 321 HIS B N 1
ATOM 9105 C CA . HIS B 1 321 ? -14.156 4.383 -8.516 1 90.19 321 HIS B CA 1
ATOM 9106 C C . HIS B 1 321 ? -14.867 5.613 -9.07 1 90.19 321 HIS B C 1
ATOM 9108 O O . HIS B 1 321 ? -14.227 6.602 -9.422 1 90.19 321 HIS B O 1
ATOM 9114 N N . PHE B 1 322 ? -16.172 5.609 -9.07 1 90.06 322 PHE B N 1
ATOM 9115 C CA . PHE B 1 322 ? -16.938 6.727 -9.609 1 90.06 322 PHE B CA 1
ATOM 9116 C C . PHE B 1 322 ? -17.375 7.672 -8.5 1 90.06 322 PHE B C 1
ATOM 9118 O O . PHE B 1 322 ? -18.156 8.602 -8.734 1 90.06 322 PHE B O 1
ATOM 9125 N N . ARG B 1 323 ? -16.953 7.406 -7.254 1 88.12 323 ARG B N 1
ATOM 9126 C CA . ARG B 1 323 ? -17.188 8.258 -6.09 1 88.12 323 ARG B CA 1
ATOM 9127 C C . ARG B 1 323 ? -18.672 8.359 -5.77 1 88.12 323 ARG B C 1
ATOM 9129 O O . ARG B 1 323 ? -19.188 9.461 -5.586 1 88.12 323 ARG B O 1
ATOM 9136 N N . ILE B 1 324 ? -19.297 7.262 -5.859 1 90.94 324 ILE B N 1
ATOM 9137 C CA . ILE B 1 324 ? -20.672 7.156 -5.422 1 90.94 324 ILE B CA 1
ATOM 9138 C C . ILE B 1 324 ? -20.719 6.711 -3.959 1 90.94 324 ILE B C 1
ATOM 9140 O O . ILE B 1 324 ? -20.109 5.711 -3.59 1 90.94 324 ILE B O 1
ATOM 9144 N N . ASN B 1 325 ? -21.359 7.48 -3.145 1 86.81 325 ASN B N 1
ATOM 9145 C CA . ASN B 1 325 ? -21.406 7.195 -1.713 1 86.81 325 ASN B CA 1
ATOM 9146 C C . ASN B 1 325 ? -22.406 6.082 -1.395 1 86.81 325 ASN B C 1
ATOM 9148 O O . ASN B 1 325 ? -23.562 6.352 -1.06 1 86.81 325 ASN B O 1
ATOM 9152 N N . TYR B 1 326 ? -21.953 4.883 -1.408 1 88.94 326 TYR B N 1
ATOM 9153 C CA . TYR B 1 326 ? -22.797 3.736 -1.114 1 88.94 326 TYR B CA 1
ATOM 9154 C C . TYR B 1 326 ? -22.922 3.518 0.39 1 88.94 326 TYR B C 1
ATOM 9156 O O . TYR B 1 326 ? -23.828 2.811 0.851 1 88.94 326 TYR B O 1
ATOM 9164 N N . LYS B 1 327 ? -22.109 4.129 1.186 1 81.94 327 LYS B N 1
ATOM 9165 C CA . LYS B 1 327 ? -22.062 3.885 2.625 1 81.94 327 LYS B CA 1
ATOM 9166 C C . LYS B 1 327 ? -23.297 4.473 3.316 1 81.94 327 LYS B C 1
ATOM 9168 O O . LYS B 1 327 ? -23.797 3.9 4.285 1 81.94 327 LYS B O 1
ATOM 9173 N N . ILE B 1 328 ? -23.781 5.562 2.814 1 79.5 328 ILE B N 1
ATOM 9174 C CA . ILE B 1 328 ? -24.969 6.176 3.4 1 79.5 328 ILE B CA 1
ATOM 9175 C C . ILE B 1 328 ? -26.188 5.293 3.146 1 79.5 328 ILE B C 1
ATOM 9177 O O . ILE B 1 328 ? -26.984 5.051 4.055 1 79.5 328 ILE B O 1
ATOM 9181 N N . TYR B 1 329 ? -26.203 4.781 1.955 1 82.06 329 TYR B N 1
ATOM 9182 C CA . TYR B 1 329 ? -27.359 3.98 1.578 1 82.06 329 TYR B CA 1
ATOM 9183 C C . TYR B 1 329 ? -27.375 2.648 2.318 1 82.06 329 TYR B C 1
ATOM 9185 O O . TYR B 1 329 ? -28.406 2.23 2.846 1 82.06 329 TYR B O 1
ATOM 9193 N N . LEU B 1 330 ? -26.219 2.037 2.395 1 84.31 330 LEU B N 1
ATOM 9194 C CA . LEU B 1 330 ? -26.156 0.706 2.988 1 84.31 330 LEU B CA 1
ATOM 9195 C C . LEU B 1 330 ? -25.953 0.793 4.496 1 84.31 330 LEU B C 1
ATOM 9197 O O . LEU B 1 330 ? -26.141 -0.193 5.211 1 84.31 330 LEU B O 1
ATOM 9201 N N . GLY B 1 331 ? -25.703 1.983 4.996 1 75.88 331 GLY B N 1
ATOM 9202 C CA . GLY B 1 331 ? -25.5 2.162 6.422 1 75.88 331 GLY B CA 1
ATOM 9203 C C . GLY B 1 331 ? -24.172 1.584 6.91 1 75.88 331 GLY B C 1
ATOM 9204 O O . GLY B 1 331 ? -24.109 1.01 8 1 75.88 331 GLY B O 1
ATOM 9205 N N . PHE B 1 332 ? -23.203 1.597 5.98 1 68.94 332 PHE B N 1
ATOM 9206 C CA . PHE B 1 332 ? -21.891 1.074 6.32 1 68.94 332 PHE B CA 1
ATOM 9207 C C . PHE B 1 332 ? -21.109 2.07 7.172 1 68.94 332 PHE B C 1
ATOM 9209 O O . PHE B 1 332 ? -21.234 3.283 6.992 1 68.94 332 PHE B O 1
ATOM 9216 N N . ASN B 1 333 ? -20.672 1.571 8.367 1 60.5 333 ASN B N 1
ATOM 9217 C CA . ASN B 1 333 ? -19.734 2.445 9.07 1 60.5 333 ASN B CA 1
ATOM 9218 C C . ASN B 1 333 ? -18.406 2.562 8.328 1 60.5 333 ASN B C 1
ATOM 9220 O O . ASN B 1 333 ? -18.031 1.663 7.574 1 60.5 333 ASN B O 1
ATOM 9224 N N . HIS B 1 334 ? -17.938 3.729 8.148 1 57.31 334 HIS B N 1
ATOM 9225 C CA . HIS B 1 334 ? -16.734 4.059 7.398 1 57.31 334 HIS B CA 1
ATOM 9226 C C . HIS B 1 334 ? -15.586 3.107 7.746 1 57.31 334 HIS B C 1
ATOM 9228 O O . HIS B 1 334 ? -14.703 2.861 6.922 1 57.31 334 HIS B O 1
ATOM 9234 N N . HIS B 1 335 ? -15.633 2.615 8.922 1 58.81 335 HIS B N 1
ATOM 9235 C CA . HIS B 1 335 ? -14.453 1.867 9.344 1 58.81 335 HIS B CA 1
ATOM 9236 C C . HIS B 1 335 ? -14.547 0.406 8.914 1 58.81 335 HIS B C 1
ATOM 9238 O O . HIS B 1 335 ? -13.703 -0.41 9.289 1 58.81 335 HIS B O 1
ATOM 9244 N N . PHE B 1 336 ? -15.633 0.302 8.055 1 62.88 336 PHE B N 1
ATOM 9245 C CA . PHE B 1 336 ? -15.828 -1.06 7.57 1 62.88 336 PHE B CA 1
ATOM 9246 C C . PHE B 1 336 ? -14.758 -1.429 6.547 1 62.88 336 PHE B C 1
ATOM 9248 O O . PHE B 1 336 ? -13.906 -0.607 6.207 1 62.88 336 PHE B O 1
ATOM 9255 N N . SER B 1 337 ? -14.906 -2.543 5.98 1 71.5 337 SER B N 1
ATOM 9256 C CA . SER B 1 337 ? -13.938 -3.191 5.094 1 71.5 337 SER B CA 1
ATOM 9257 C C . SER B 1 337 ? -13.711 -2.371 3.83 1 71.5 337 SER B C 1
ATOM 9259 O O . SER B 1 337 ? -14.656 -1.787 3.285 1 71.5 337 SER B O 1
ATOM 9261 N N . THR B 1 338 ? -12.484 -2.016 3.568 1 82.56 338 THR B N 1
ATOM 9262 C CA . THR B 1 338 ? -12.102 -1.405 2.303 1 82.56 338 THR B CA 1
ATOM 9263 C C . THR B 1 338 ? -12.367 -2.355 1.139 1 82.56 338 THR B C 1
ATOM 9265 O O . THR B 1 338 ? -12.648 -3.537 1.349 1 82.56 338 THR B O 1
ATOM 9268 N N . VAL B 1 339 ? -12.547 -1.842 -0.041 1 89.25 339 VAL B N 1
ATOM 9269 C CA . VAL B 1 339 ? -12.82 -2.617 -1.247 1 89.25 339 VAL B CA 1
ATOM 9270 C C . VAL B 1 339 ? -11.75 -3.691 -1.422 1 89.25 339 VAL B C 1
ATOM 9272 O O . VAL B 1 339 ? -12.055 -4.828 -1.79 1 89.25 339 VAL B O 1
ATOM 9275 N N . GLU B 1 340 ? -10.508 -3.371 -1.051 1 89.75 340 GLU B N 1
ATOM 9276 C CA . GLU B 1 340 ? -9.398 -4.309 -1.216 1 89.75 340 GLU B CA 1
ATOM 9277 C C . GLU B 1 340 ? -9.508 -5.469 -0.231 1 89.75 340 GLU B C 1
ATOM 9279 O O . GLU B 1 340 ? -9.109 -6.594 -0.545 1 89.75 340 GLU B O 1
ATOM 9284 N N . GLU B 1 341 ? -10.023 -5.184 0.912 1 90.44 341 GLU B N 1
ATOM 9285 C CA . GLU B 1 341 ? -10.211 -6.254 1.889 1 90.44 341 GLU B CA 1
ATOM 9286 C C . GLU B 1 341 ? -11.281 -7.238 1.43 1 90.44 341 GLU B C 1
ATOM 9288 O O . GLU B 1 341 ? -11.172 -8.438 1.671 1 90.44 341 GLU B O 1
ATOM 9293 N N . VAL B 1 342 ? -12.312 -6.734 0.789 1 91.94 342 VAL B N 1
ATOM 9294 C CA . VAL B 1 342 ? -13.375 -7.598 0.272 1 91.94 342 VAL B CA 1
ATOM 9295 C C . VAL B 1 342 ? -12.828 -8.453 -0.87 1 91.94 342 VAL B C 1
ATOM 9297 O O . VAL B 1 342 ? -13.102 -9.656 -0.94 1 91.94 342 VAL B O 1
ATOM 9300 N N . PHE B 1 343 ? -12.016 -7.844 -1.712 1 93.5 343 PHE B N 1
ATOM 9301 C CA . PHE B 1 343 ? -11.398 -8.594 -2.799 1 93.5 343 PHE B CA 1
ATOM 9302 C C . PHE B 1 343 ? -10.484 -9.688 -2.25 1 93.5 343 PHE B C 1
ATOM 9304 O O . PHE B 1 343 ? -10.422 -10.789 -2.801 1 93.5 343 PHE B O 1
ATOM 9311 N N . LYS B 1 344 ? -9.773 -9.391 -1.175 1 93 344 LYS B N 1
ATOM 9312 C CA . LYS B 1 344 ? -8.906 -10.383 -0.551 1 93 344 LYS B CA 1
ATOM 9313 C C . LYS B 1 344 ? -9.711 -11.57 -0.034 1 93 344 LYS B C 1
ATOM 9315 O O . LYS B 1 344 ? -9.336 -12.727 -0.241 1 93 344 LYS B O 1
ATOM 9320 N N . ARG B 1 345 ? -10.82 -11.328 0.542 1 92.81 345 ARG B N 1
ATOM 9321 C CA . ARG B 1 345 ? -11.641 -12.398 1.102 1 92.81 345 ARG B CA 1
ATOM 9322 C C . ARG B 1 345 ? -12.211 -13.289 -0.001 1 92.81 345 ARG B C 1
ATOM 9324 O O . ARG B 1 345 ? -12.188 -14.516 0.108 1 92.81 345 ARG B O 1
ATOM 9331 N N . VAL B 1 346 ? -12.734 -12.68 -1.009 1 95.19 346 VAL B N 1
ATOM 9332 C CA . VAL B 1 346 ? -13.328 -13.469 -2.088 1 95.19 346 VAL B CA 1
ATOM 9333 C C . VAL B 1 346 ? -12.242 -14.289 -2.781 1 95.19 346 VAL B C 1
ATOM 9335 O O . VAL B 1 346 ? -12.492 -15.43 -3.193 1 95.19 346 VAL B O 1
ATOM 9338 N N . SER B 1 347 ? -11.016 -13.719 -2.889 1 96 347 SER B N 1
ATOM 9339 C CA . SER B 1 347 ? -9.93 -14.461 -3.523 1 96 347 SER B CA 1
ATOM 9340 C C . SER B 1 347 ? -9.523 -15.664 -2.689 1 96 347 SER B C 1
ATOM 9342 O O . SER B 1 347 ? -9.156 -16.703 -3.234 1 96 347 SER B O 1
ATOM 9344 N N . TYR B 1 348 ? -9.609 -15.555 -1.412 1 94.5 348 TYR B N 1
ATOM 9345 C CA . TYR B 1 348 ? -9.328 -16.688 -0.527 1 94.5 348 TYR B CA 1
ATOM 9346 C C . TYR B 1 348 ? -10.312 -17.812 -0.764 1 94.5 348 TYR B C 1
ATOM 9348 O O . TYR B 1 348 ? -9.914 -18.969 -0.928 1 94.5 348 TYR B O 1
ATOM 9356 N N . PHE B 1 349 ? -11.539 -17.5 -0.87 1 96.06 349 PHE B N 1
ATOM 9357 C CA . PHE B 1 349 ? -12.562 -18.531 -1.073 1 96.06 349 PHE B CA 1
ATOM 9358 C C . PHE B 1 349 ? -12.461 -19.125 -2.471 1 96.06 349 PHE B C 1
ATOM 9360 O O . PHE B 1 349 ? -12.703 -20.312 -2.66 1 96.06 349 PHE B O 1
ATOM 9367 N N . SER B 1 350 ? -12.102 -18.312 -3.398 1 96.38 350 SER B N 1
ATOM 9368 C CA . SER B 1 350 ? -11.922 -18.828 -4.754 1 96.38 350 SER B CA 1
ATOM 9369 C C . SER B 1 350 ? -10.75 -19.797 -4.832 1 96.38 350 SER B C 1
ATOM 9371 O O . SER B 1 350 ? -10.859 -20.859 -5.449 1 96.38 350 SER B O 1
ATOM 9373 N N . ALA B 1 351 ? -9.656 -19.453 -4.184 1 95.5 351 ALA B N 1
ATOM 9374 C CA . ALA B 1 351 ? -8.492 -20.328 -4.191 1 95.5 351 ALA B CA 1
ATOM 9375 C C . ALA B 1 351 ? -8.789 -21.641 -3.482 1 95.5 351 ALA B C 1
ATOM 9377 O O . ALA B 1 351 ? -8.422 -22.719 -3.969 1 95.5 351 ALA B O 1
ATOM 9378 N N . MET B 1 352 ? -9.469 -21.562 -2.447 1 95.12 352 MET B N 1
ATOM 9379 C CA . MET B 1 352 ? -9.82 -22.766 -1.706 1 95.12 352 MET B CA 1
ATOM 9380 C C . MET B 1 352 ? -10.766 -23.641 -2.518 1 95.12 352 MET B C 1
ATOM 9382 O O . MET B 1 352 ? -10.602 -24.875 -2.559 1 95.12 352 MET B O 1
ATOM 9386 N N . PHE B 1 353 ? -11.734 -23.047 -3.135 1 95.88 353 PHE B N 1
ATOM 9387 C CA . PHE B 1 353 ? -12.688 -23.781 -3.959 1 95.88 353 PHE B CA 1
ATOM 9388 C C . PHE B 1 353 ? -11.984 -24.469 -5.129 1 95.88 353 PHE B C 1
ATOM 9390 O O . PHE B 1 353 ? -12.195 -25.656 -5.375 1 95.88 353 PHE B O 1
ATOM 9397 N N . LEU B 1 354 ? -11.164 -23.766 -5.824 1 95.12 354 LEU B N 1
ATOM 9398 C CA . LEU B 1 354 ? -10.516 -24.297 -7.02 1 95.12 354 LEU B CA 1
ATOM 9399 C C . LEU B 1 354 ? -9.5 -25.375 -6.656 1 95.12 354 LEU B C 1
ATOM 9401 O O . LEU B 1 354 ? -9.352 -26.359 -7.375 1 95.12 354 LEU B O 1
ATOM 9405 N N . LEU B 1 355 ? -8.812 -25.188 -5.562 1 91.25 355 LEU B N 1
ATOM 9406 C CA . LEU B 1 355 ? -7.879 -26.219 -5.102 1 91.25 355 LEU B CA 1
ATOM 9407 C C . LEU B 1 355 ? -8.617 -27.516 -4.77 1 91.25 355 LEU B C 1
ATOM 9409 O O . LEU B 1 355 ? -8.172 -28.594 -5.156 1 91.25 355 LEU B O 1
ATOM 9413 N N . SER B 1 356 ? -9.734 -27.359 -4.156 1 91.62 356 SER B N 1
ATOM 9414 C CA . SER B 1 356 ? -10.523 -28.531 -3.783 1 91.62 356 SER B CA 1
ATOM 9415 C C . SER B 1 356 ? -11.133 -29.203 -5.012 1 91.62 356 SER B C 1
ATOM 9417 O O . SER B 1 356 ? -11.211 -30.422 -5.086 1 91.62 356 SER B O 1
ATOM 9419 N N . PHE B 1 357 ? -11.562 -28.375 -5.895 1 89.88 357 PHE B N 1
ATOM 9420 C CA . PHE B 1 357 ? -12.156 -28.922 -7.109 1 89.88 357 PHE B CA 1
ATOM 9421 C C . PHE B 1 357 ? -11.125 -29.688 -7.93 1 89.88 357 PHE B C 1
ATOM 9423 O O . PHE B 1 357 ? -11.414 -30.75 -8.469 1 89.88 357 PHE B O 1
ATOM 9430 N N . VAL B 1 358 ? -9.891 -29.141 -8.039 1 85.62 358 VAL B N 1
ATOM 9431 C CA . VAL B 1 358 ? -8.82 -29.812 -8.773 1 85.62 358 VAL B CA 1
ATOM 9432 C C . VAL B 1 358 ? -8.438 -31.109 -8.07 1 85.62 358 VAL B C 1
ATOM 9434 O O . VAL B 1 358 ? -8.258 -32.156 -8.719 1 85.62 358 VAL B O 1
ATOM 9437 N N . PHE B 1 359 ? -8.398 -31.047 -6.812 1 82.88 359 PHE B N 1
ATOM 9438 C CA . PHE B 1 359 ? -8.055 -32.25 -6.051 1 82.88 359 PHE B CA 1
ATOM 9439 C C . PHE B 1 359 ? -9.102 -33.312 -6.242 1 82.88 359 PHE B C 1
ATOM 9441 O O . PHE B 1 359 ? -8.758 -34.5 -6.426 1 82.88 359 PHE B O 1
ATOM 9448 N N . TYR B 1 360 ? -10.359 -32.938 -6.234 1 83.81 360 TYR B N 1
ATOM 9449 C CA . TYR B 1 360 ? -11.438 -33.906 -6.441 1 83.81 360 TYR B CA 1
ATOM 9450 C C . TYR B 1 360 ? -11.383 -34.5 -7.844 1 83.81 360 TYR B C 1
ATOM 9452 O O . TYR B 1 360 ? -11.539 -35.688 -8.023 1 83.81 360 TYR B O 1
ATOM 9460 N N . SER B 1 361 ? -11.109 -33.688 -8.836 1 79.81 361 SER B N 1
ATOM 9461 C CA . SER B 1 361 ? -11.094 -34.125 -10.227 1 79.81 361 SER B CA 1
ATOM 9462 C C . SER B 1 361 ? -9.93 -35.094 -10.484 1 79.81 361 SER B C 1
ATOM 9464 O O . SER B 1 361 ? -10.062 -36.062 -11.227 1 79.81 361 SER B O 1
ATOM 9466 N N . LEU B 1 362 ? -8.836 -34.812 -9.859 1 76 362 LEU B N 1
ATOM 9467 C CA . LEU B 1 362 ? -7.68 -35.688 -10.047 1 76 362 LEU B CA 1
ATOM 9468 C C . LEU B 1 362 ? -7.902 -37.062 -9.383 1 76 362 LEU B C 1
ATOM 9470 O O . LEU B 1 362 ? -7.496 -38.094 -9.922 1 76 362 LEU B O 1
ATOM 9474 N N . GLN B 1 363 ? -8.609 -37.031 -8.375 1 75.56 363 GLN B N 1
ATOM 9475 C CA . GLN B 1 363 ? -8.883 -38.281 -7.676 1 75.56 363 GLN B CA 1
ATOM 9476 C C . GLN B 1 363 ? -9.984 -39.094 -8.375 1 75.56 363 GLN B C 1
ATOM 9478 O O . GLN B 1 363 ? -9.93 -40.312 -8.438 1 75.56 363 GLN B O 1
ATOM 9483 N N . ALA B 1 364 ? -10.969 -38.344 -8.781 1 71.38 364 ALA B N 1
ATOM 9484 C CA . ALA B 1 364 ? -12.094 -38.969 -9.453 1 71.38 364 ALA B CA 1
ATOM 9485 C C . ALA B 1 364 ? -11.641 -39.688 -10.727 1 71.38 364 ALA B C 1
ATOM 9487 O O . ALA B 1 364 ? -12.172 -40.75 -11.078 1 71.38 364 ALA B O 1
ATOM 9488 N N . GLU B 1 365 ? -10.594 -39.156 -11.414 1 67.5 365 GLU B N 1
ATOM 9489 C CA . GLU B 1 365 ? -10.141 -39.75 -12.664 1 67.5 365 GLU B CA 1
ATOM 9490 C C . GLU B 1 365 ? -9 -40.75 -12.43 1 67.5 365 GLU B C 1
ATOM 9492 O O . GLU B 1 365 ? -8.492 -41.344 -13.375 1 67.5 365 GLU B O 1
ATOM 9497 N N . ASN B 1 366 ? -8.883 -41.094 -11.227 1 62.78 366 ASN B N 1
ATOM 9498 C CA . ASN B 1 366 ? -7.883 -42.062 -10.836 1 62.78 366 ASN B CA 1
ATOM 9499 C C . ASN B 1 366 ? -6.531 -41.781 -11.484 1 62.78 366 ASN B C 1
ATOM 9501 O O . ASN B 1 366 ? -5.883 -42.688 -12.008 1 62.78 366 ASN B O 1
ATOM 9505 N N . ILE B 1 367 ? -6.348 -40.469 -11.789 1 59.62 367 ILE B N 1
ATOM 9506 C CA . ILE B 1 367 ? -5.051 -40.125 -12.359 1 59.62 367 ILE B CA 1
ATOM 9507 C C . ILE B 1 367 ? -3.951 -40.375 -11.328 1 59.62 367 ILE B C 1
ATOM 9509 O O . ILE B 1 367 ? -4.047 -39.906 -10.195 1 59.62 367 ILE B O 1
ATOM 9513 N N . ASP B 1 368 ? -2.998 -41.312 -11.398 1 55.78 368 ASP B N 1
ATOM 9514 C CA . ASP B 1 368 ? -1.884 -41.531 -10.484 1 55.78 368 ASP B CA 1
ATOM 9515 C C . ASP B 1 368 ? -1.117 -40.25 -10.211 1 55.78 368 ASP B C 1
ATOM 9517 O O . ASP B 1 368 ? -1.024 -39.375 -11.07 1 55.78 368 ASP B O 1
ATOM 9521 N N . PRO B 1 369 ? -0.536 -40.188 -9.133 1 54.53 369 PRO B N 1
ATOM 9522 C CA . PRO B 1 369 ? -0.53 -40.969 -7.895 1 54.53 369 PRO B CA 1
ATOM 9523 C C . PRO B 1 369 ? -1.732 -40.656 -7 1 54.53 369 PRO B C 1
ATOM 9525 O O . PRO B 1 369 ? -1.759 -41.062 -5.836 1 54.53 369 PRO B O 1
ATOM 9528 N N . PHE B 1 370 ? -2.594 -39.812 -7.527 1 56.5 370 PHE B N 1
ATOM 9529 C CA . PHE B 1 370 ? -3.703 -39.469 -6.648 1 56.5 370 PHE B CA 1
ATOM 9530 C C . PHE B 1 370 ? -4.777 -40.531 -6.684 1 56.5 370 PHE B C 1
ATOM 9532 O O . PHE B 1 370 ? -5.863 -40.312 -7.227 1 56.5 370 PHE B O 1
ATOM 9539 N N . SER B 1 371 ? -4.34 -41.75 -6.809 1 54.38 371 SER B N 1
ATOM 9540 C CA . SER B 1 371 ? -5.281 -42.875 -6.871 1 54.38 371 SER B CA 1
ATOM 9541 C C . SER B 1 371 ? -6.387 -42.719 -5.828 1 54.38 371 SER B C 1
ATOM 9543 O O . SER B 1 371 ? -6.16 -42.156 -4.758 1 54.38 371 SER B O 1
ATOM 9545 N N . TYR B 1 372 ? -7.586 -42.875 -6.359 1 53.53 372 TYR B N 1
ATOM 9546 C CA . TYR B 1 372 ? -8.898 -42.75 -5.73 1 53.53 372 TYR B CA 1
ATOM 9547 C C . TYR B 1 372 ? -8.906 -43.406 -4.359 1 53.53 372 TYR B C 1
ATOM 9549 O O . TYR B 1 372 ? -8.688 -44.625 -4.246 1 53.53 372 TYR B O 1
ATOM 9557 N N . ARG B 1 373 ? -8.266 -42.844 -3.352 1 53.81 373 ARG B N 1
ATOM 9558 C CA . ARG B 1 373 ? -8.648 -43.438 -2.068 1 53.81 373 ARG B CA 1
ATOM 9559 C C . ARG B 1 373 ? -10.125 -43.219 -1.778 1 53.81 373 ARG B C 1
ATOM 9561 O O . ARG B 1 373 ? -10.578 -42.062 -1.692 1 53.81 373 ARG B O 1
ATOM 9568 N N . ASP B 1 374 ? -11.102 -43.875 -2.182 1 57.47 374 ASP B N 1
ATOM 9569 C CA . ASP B 1 374 ? -12.547 -43.938 -2.338 1 57.47 374 ASP B CA 1
ATOM 9570 C C . ASP B 1 374 ? -13.242 -43.031 -1.326 1 57.47 374 ASP B C 1
ATOM 9572 O O . ASP B 1 374 ? -14.148 -42.25 -1.685 1 57.47 374 ASP B O 1
ATOM 9576 N N . SER B 1 375 ? -12.977 -43 0.002 1 61.16 375 SER B N 1
ATOM 9577 C CA . SER B 1 375 ? -13.992 -42.719 1.018 1 61.16 375 SER B CA 1
ATOM 9578 C C . SER B 1 375 ? -14.008 -41.25 1.407 1 61.16 375 SER B C 1
ATOM 9580 O O . SER B 1 375 ? -15.07 -40.656 1.551 1 61.16 375 SER B O 1
ATOM 9582 N N . TYR B 1 376 ? -12.961 -40.5 1.236 1 73.38 376 TYR B N 1
ATOM 9583 C CA . TYR B 1 376 ? -13.008 -39.219 1.903 1 73.38 376 TYR B CA 1
ATOM 9584 C C . TYR B 1 376 ? -13.164 -38.094 0.891 1 73.38 376 TYR B C 1
ATOM 9586 O O . TYR B 1 376 ? -13.625 -37 1.233 1 73.38 376 TYR B O 1
ATOM 9594 N N . THR B 1 377 ? -13.008 -38.406 -0.403 1 77.31 377 THR B N 1
ATOM 9595 C CA . THR B 1 377 ? -13.047 -37.344 -1.393 1 77.31 377 THR B CA 1
ATOM 9596 C C . THR B 1 377 ? -14.492 -36.938 -1.715 1 77.31 377 THR B C 1
ATOM 9598 O O . THR B 1 377 ? -14.758 -35.844 -2.189 1 77.31 377 THR B O 1
ATOM 9601 N N . LYS B 1 378 ? -15.422 -37.875 -1.345 1 78.62 378 LYS B N 1
ATOM 9602 C CA . LYS B 1 378 ? -16.828 -37.625 -1.596 1 78.62 378 LYS B CA 1
ATOM 9603 C C . LYS B 1 378 ? -17.344 -36.5 -0.678 1 78.62 378 LYS B C 1
ATOM 9605 O O . LYS B 1 378 ? -18.359 -35.875 -0.971 1 78.62 378 LYS B O 1
ATOM 9610 N N . TYR B 1 379 ? -16.578 -36.125 0.385 1 87 379 TYR B N 1
ATOM 9611 C CA . TYR B 1 379 ? -17.062 -35.188 1.374 1 87 379 TYR B CA 1
ATOM 9612 C C . TYR B 1 379 ? -16.438 -33.812 1.154 1 87 379 TYR B C 1
ATOM 9614 O O . TYR B 1 379 ? -16.703 -32.875 1.905 1 87 379 TYR B O 1
ATOM 9622 N N . ILE B 1 380 ? -15.719 -33.562 0.081 1 89.31 380 ILE B N 1
ATOM 9623 C CA . ILE B 1 380 ? -15 -32.312 -0.135 1 89.31 380 ILE B CA 1
ATOM 9624 C C . ILE B 1 380 ? -15.992 -31.172 -0.331 1 89.31 380 ILE B C 1
ATOM 9626 O O . ILE B 1 380 ? -15.859 -30.125 0.298 1 89.31 380 ILE B O 1
ATOM 9630 N N . PRO B 1 381 ? -17.016 -31.359 -1.12 1 90.69 381 PRO B N 1
ATOM 9631 C CA . PRO B 1 381 ? -17.953 -30.234 -1.279 1 90.69 381 PRO B CA 1
ATOM 9632 C C . PRO B 1 381 ? -18.703 -29.906 0.009 1 90.69 381 PRO B C 1
ATOM 9634 O O . PRO B 1 381 ? -19 -28.734 0.269 1 90.69 381 PRO B O 1
ATOM 9637 N N . LEU B 1 382 ? -18.953 -30.906 0.838 1 91.94 382 LEU B N 1
ATOM 9638 C CA . LEU B 1 382 ? -19.641 -30.672 2.104 1 91.94 382 LEU B CA 1
ATOM 9639 C C . LEU B 1 382 ? -18.766 -29.859 3.053 1 91.94 382 LEU B C 1
ATOM 9641 O O . LEU B 1 382 ? -19.234 -28.922 3.699 1 91.94 382 LEU B O 1
ATOM 9645 N N . VAL B 1 383 ? -17.5 -30.219 3.064 1 93.44 383 VAL B N 1
ATOM 9646 C CA . VAL B 1 383 ? -16.578 -29.5 3.934 1 93.44 383 VAL B CA 1
ATOM 9647 C C . VAL B 1 383 ? -16.453 -28.047 3.48 1 93.44 383 VAL B C 1
ATOM 9649 O O . VAL B 1 383 ? -16.406 -27.141 4.309 1 93.44 383 VAL B O 1
ATOM 9652 N N . LEU B 1 384 ? -16.453 -27.828 2.244 1 95.06 384 LEU B N 1
ATOM 9653 C CA . LEU B 1 384 ? -16.328 -26.469 1.722 1 95.06 384 LEU B CA 1
ATOM 9654 C C . LEU B 1 384 ? -17.562 -25.641 2.076 1 95.06 384 LEU B C 1
ATOM 9656 O O . LEU B 1 384 ? -17.453 -24.469 2.449 1 95.06 384 LEU B O 1
ATOM 9660 N N . TRP B 1 385 ? -18.75 -26.25 1.94 1 94.62 385 TRP B N 1
ATOM 9661 C CA . TRP B 1 385 ? -19.984 -25.562 2.326 1 94.62 385 TRP B CA 1
ATOM 9662 C C . TRP B 1 385 ? -19.969 -25.219 3.812 1 94.62 385 TRP B C 1
ATOM 9664 O O . TRP B 1 385 ? -20.375 -24.125 4.203 1 94.62 385 TRP B O 1
ATOM 9674 N N . CYS B 1 386 ? -19.469 -26.094 4.574 1 94.19 386 CYS B N 1
ATOM 9675 C CA . CYS B 1 386 ? -19.422 -25.875 6.016 1 94.19 386 CYS B CA 1
ATOM 9676 C C . CYS B 1 386 ? -18.453 -24.75 6.359 1 94.19 386 CYS B C 1
ATOM 9678 O O . CYS B 1 386 ? -18.734 -23.922 7.223 1 94.19 386 CYS B O 1
ATOM 9680 N N . ILE B 1 387 ? -17.359 -24.672 5.648 1 93.88 387 ILE B N 1
ATOM 9681 C CA . ILE B 1 387 ? -16.375 -23.625 5.898 1 93.88 387 ILE B CA 1
ATOM 9682 C C . ILE B 1 387 ? -16.969 -22.266 5.523 1 93.88 387 ILE B C 1
ATOM 9684 O O . ILE B 1 387 ? -16.812 -21.281 6.254 1 93.88 387 ILE B O 1
ATOM 9688 N N . LEU B 1 388 ? -17.656 -22.203 4.453 1 92.81 388 LEU B N 1
ATOM 9689 C CA . LEU B 1 388 ? -18.266 -20.953 4.008 1 92.81 388 LEU B CA 1
ATOM 9690 C C . LEU B 1 388 ? -19.359 -20.5 4.977 1 92.81 388 LEU B C 1
ATOM 9692 O O . LEU B 1 388 ? -19.406 -19.328 5.359 1 92.81 388 LEU B O 1
ATOM 9696 N N . LEU B 1 389 ? -20.219 -21.453 5.453 1 92.06 389 LEU B N 1
ATOM 9697 C CA . LEU B 1 389 ? -21.312 -21.109 6.367 1 92.06 389 LEU B CA 1
ATOM 9698 C C . LEU B 1 389 ? -20.766 -20.766 7.746 1 92.06 389 LEU B C 1
ATOM 9700 O O . LEU B 1 389 ? -21.297 -19.875 8.414 1 92.06 389 LEU B O 1
ATOM 9704 N N . LEU B 1 390 ? -19.672 -21.406 8.07 1 91.12 390 LEU B N 1
ATOM 9705 C CA . LEU B 1 390 ? -19.047 -21.062 9.344 1 91.12 390 LEU B CA 1
ATOM 9706 C C . LEU B 1 390 ? -18.438 -19.672 9.305 1 91.12 390 LEU B C 1
ATOM 9708 O O . LEU B 1 390 ? -18.453 -18.953 10.297 1 91.12 390 LEU B O 1
ATOM 9712 N N . TYR B 1 391 ? -17.969 -19.312 8.164 1 90.75 391 TYR B N 1
ATOM 9713 C CA . TYR B 1 391 ? -17.391 -17.969 8.016 1 90.75 391 TYR B CA 1
ATOM 9714 C C . TYR B 1 391 ? -18.484 -16.906 8.094 1 90.75 391 TYR B C 1
ATOM 9716 O O . TYR B 1 391 ? -18.297 -15.867 8.734 1 90.75 391 TYR B O 1
ATOM 9724 N N . ILE B 1 392 ? -19.625 -17.156 7.582 1 88 392 ILE B N 1
ATOM 9725 C CA . ILE B 1 392 ? -20.703 -16.172 7.535 1 88 392 ILE B CA 1
ATOM 9726 C C . ILE B 1 392 ? -21.359 -16.078 8.906 1 88 392 ILE B C 1
ATOM 9728 O O . ILE B 1 392 ? -21.641 -14.977 9.391 1 88 392 ILE B O 1
ATOM 9732 N N . PHE B 1 393 ? -21.484 -17.266 9.617 1 87.88 393 PHE B N 1
ATOM 9733 C CA . PHE B 1 393 ? -22.25 -17.25 10.859 1 87.88 393 PHE B CA 1
ATOM 9734 C C . PHE B 1 393 ? -21.344 -17.438 12.062 1 87.88 393 PHE B C 1
ATOM 9736 O O . PHE B 1 393 ? -21.797 -17.844 13.133 1 87.88 393 PHE B O 1
ATOM 9743 N N . PHE B 1 394 ? -20.047 -17.062 11.891 1 85.62 394 PHE B N 1
ATOM 9744 C CA . PHE B 1 394 ? -19.109 -17.188 13.008 1 85.62 394 PHE B CA 1
ATOM 9745 C C . PHE B 1 394 ? -19.5 -16.25 14.148 1 85.62 394 PHE B C 1
ATOM 9747 O O . PHE B 1 394 ? -19.656 -15.047 13.953 1 85.62 394 PHE B O 1
ATOM 9754 N N . PRO B 1 395 ? -19.719 -16.688 15.344 1 78.56 395 PRO B N 1
ATOM 9755 C CA . PRO B 1 395 ? -20.297 -15.898 16.438 1 78.56 395 PRO B CA 1
ATOM 9756 C C . PRO B 1 395 ? -19.297 -14.945 17.078 1 78.56 395 PRO B C 1
ATOM 9758 O O . PRO B 1 395 ? -19.672 -13.945 17.672 1 78.56 395 PRO B O 1
ATOM 9761 N N . PHE B 1 396 ? -17.938 -15.219 16.891 1 79 396 PHE B N 1
ATOM 9762 C CA . PHE B 1 396 ? -16.969 -14.359 17.562 1 79 396 PHE B CA 1
ATOM 9763 C C . PHE B 1 396 ? -16.656 -13.133 16.719 1 79 396 PHE B C 1
ATOM 9765 O O . PHE B 1 396 ? -16.312 -13.25 15.539 1 79 396 PHE B O 1
ATOM 9772 N N . THR B 1 397 ? -16.906 -11.977 17.297 1 72.25 397 THR B N 1
ATOM 9773 C CA . THR B 1 397 ? -16.891 -10.727 16.547 1 72.25 397 THR B CA 1
ATOM 9774 C C . THR B 1 397 ? -15.477 -10.133 16.516 1 72.25 397 THR B C 1
ATOM 9776 O O . THR B 1 397 ? -15.227 -9.141 15.836 1 72.25 397 THR B O 1
ATOM 9779 N N . THR B 1 398 ? -14.508 -10.688 17.094 1 74.62 398 THR B N 1
ATOM 9780 C CA . THR B 1 398 ? -13.203 -10.039 17.172 1 74.62 398 THR B CA 1
ATOM 9781 C C . THR B 1 398 ? -12.297 -10.5 16.031 1 74.62 398 THR B C 1
ATOM 9783 O O . THR B 1 398 ? -11.344 -9.805 15.672 1 74.62 398 THR B O 1
ATOM 9786 N N . ILE B 1 399 ? -12.773 -11.68 15.492 1 77 399 ILE B N 1
ATOM 9787 C CA . ILE B 1 399 ? -11.891 -12.234 14.469 1 77 399 ILE B CA 1
ATOM 9788 C C . ILE B 1 399 ? -12.609 -12.234 13.117 1 77 399 ILE B C 1
ATOM 9790 O O . ILE B 1 399 ? -13.844 -12.227 13.062 1 77 399 ILE B O 1
ATOM 9794 N N . LEU B 1 400 ? -12.039 -12.125 12.031 1 80.62 400 LEU B N 1
ATOM 9795 C CA . LEU B 1 400 ? -12.547 -12.305 10.68 1 80.62 400 LEU B CA 1
ATOM 9796 C C . LEU B 1 400 ? -13.539 -11.203 10.312 1 80.62 400 LEU B C 1
ATOM 9798 O O . LEU B 1 400 ? -14.641 -11.492 9.852 1 80.62 400 LEU B O 1
ATOM 9802 N N . ASN B 1 401 ? -13.312 -10.07 10.586 1 81.25 401 ASN B N 1
ATOM 9803 C CA . ASN B 1 401 ? -14.133 -8.914 10.242 1 81.25 401 ASN B CA 1
ATOM 9804 C C . ASN B 1 401 ? -15.461 -8.922 10.992 1 81.25 401 ASN B C 1
ATOM 9806 O O . ASN B 1 401 ? -16.531 -8.883 10.383 1 81.25 401 ASN B O 1
ATOM 9810 N N . GLY B 1 402 ? -15.406 -8.914 12.242 1 79.94 402 GLY B N 1
ATOM 9811 C CA . GLY B 1 402 ? -16.562 -9.008 13.125 1 79.94 402 GLY B CA 1
ATOM 9812 C C . GLY B 1 402 ? -17.578 -7.91 12.883 1 79.94 402 GLY B C 1
ATOM 9813 O O . GLY B 1 402 ? -18.75 -8.195 12.641 1 79.94 402 GLY B O 1
ATOM 9814 N N . PRO B 1 403 ? -17.156 -6.668 12.75 1 79.75 403 PRO B N 1
ATOM 9815 C CA . PRO B 1 403 ? -18.125 -5.598 12.547 1 79.75 403 PRO B CA 1
ATOM 9816 C C . PRO B 1 403 ? -18.875 -5.73 11.219 1 79.75 403 PRO B C 1
ATOM 9818 O O . PRO B 1 403 ? -20.062 -5.395 11.141 1 79.75 403 PRO B O 1
ATOM 9821 N N . GLY B 1 404 ? -18.266 -6.301 10.242 1 81.44 404 GLY B N 1
ATOM 9822 C CA . GLY B 1 404 ? -18.953 -6.52 8.977 1 81.44 404 GLY B CA 1
ATOM 9823 C C . GLY B 1 404 ? -20 -7.617 9.047 1 81.44 404 GLY B C 1
ATOM 9824 O O . GLY B 1 404 ? -21.078 -7.496 8.461 1 81.44 404 GLY B O 1
ATOM 9825 N N . ARG B 1 405 ? -19.797 -8.555 9.805 1 86.56 405 ARG B N 1
ATOM 9826 C CA . ARG B 1 405 ? -20.734 -9.648 9.953 1 86.56 405 ARG B CA 1
ATOM 9827 C C . ARG B 1 405 ? -21.953 -9.227 10.781 1 86.56 405 ARG B C 1
ATOM 9829 O O . ARG B 1 405 ? -23.078 -9.609 10.484 1 86.56 405 ARG B O 1
ATOM 9836 N N . VAL B 1 406 ? -21.625 -8.438 11.734 1 84.5 406 VAL B N 1
ATOM 9837 C CA . VAL B 1 406 ? -22.734 -7.969 12.562 1 84.5 406 VAL B CA 1
ATOM 9838 C C . VAL B 1 406 ? -23.641 -7.078 11.727 1 84.5 406 VAL B C 1
ATOM 9840 O O . VAL B 1 406 ? -24.875 -7.137 11.867 1 84.5 406 VAL B O 1
ATOM 9843 N N . TRP B 1 407 ? -23.078 -6.309 10.906 1 84.5 407 TRP B N 1
ATOM 9844 C CA . TRP B 1 407 ? -23.891 -5.496 9.992 1 84.5 407 TRP B CA 1
ATOM 9845 C C . TRP B 1 407 ? -24.75 -6.371 9.094 1 84.5 407 TRP B C 1
ATOM 9847 O O . TRP B 1 407 ? -25.922 -6.078 8.875 1 84.5 407 TRP B O 1
ATOM 9857 N N . LEU B 1 408 ? -24.203 -7.457 8.617 1 87.81 408 LEU B N 1
ATOM 9858 C CA . LEU B 1 408 ? -24.953 -8.375 7.766 1 87.81 408 LEU B CA 1
ATOM 9859 C C . LEU B 1 408 ? -26.094 -9.023 8.539 1 87.81 408 LEU B C 1
ATOM 9861 O O . LEU B 1 408 ? -27.203 -9.172 8.008 1 87.81 408 LEU B O 1
ATOM 9865 N N . TYR B 1 409 ? -25.797 -9.266 9.812 1 88.19 409 TYR B N 1
ATOM 9866 C CA . TYR B 1 409 ? -26.828 -9.875 10.641 1 88.19 409 TYR B CA 1
ATOM 9867 C C . TYR B 1 409 ? -27.984 -8.906 10.883 1 88.19 409 TYR B C 1
ATOM 9869 O O . TYR B 1 409 ? -29.156 -9.297 10.867 1 88.19 409 TYR B O 1
ATOM 9877 N N . LYS B 1 410 ? -27.656 -7.734 11.039 1 84.88 410 LYS B N 1
ATOM 9878 C CA . LYS B 1 410 ? -28.672 -6.727 11.289 1 84.88 410 LYS B CA 1
ATOM 9879 C C . LYS B 1 410 ? -29.547 -6.508 10.062 1 84.88 410 LYS B C 1
ATOM 9881 O O . LYS B 1 410 ? -30.781 -6.398 10.172 1 84.88 410 LYS B O 1
ATOM 9886 N N . ILE B 1 411 ? -28.969 -6.527 8.938 1 87.94 411 ILE B N 1
ATOM 9887 C CA . ILE B 1 411 ? -29.734 -6.32 7.707 1 87.94 411 ILE B CA 1
ATOM 9888 C C . ILE B 1 411 ? -30.594 -7.551 7.422 1 87.94 411 ILE B C 1
ATOM 9890 O O . ILE B 1 411 ? -31.734 -7.426 6.973 1 87.94 411 ILE B O 1
ATOM 9894 N N . LEU B 1 412 ? -30.031 -8.695 7.723 1 90 412 LEU B N 1
ATOM 9895 C CA . LEU B 1 412 ? -30.797 -9.93 7.508 1 90 412 LEU B CA 1
ATOM 9896 C C . LEU B 1 412 ? -31.969 -10.008 8.469 1 90 412 LEU B C 1
ATOM 9898 O O . LEU B 1 412 ? -33.062 -10.398 8.07 1 90 412 LEU B O 1
ATOM 9902 N N . ALA B 1 413 ? -31.703 -9.57 9.664 1 89.81 413 ALA B N 1
ATOM 9903 C CA . ALA B 1 413 ? -32.781 -9.57 10.648 1 89.81 413 ALA B CA 1
ATOM 9904 C C . ALA B 1 413 ? -33.844 -8.562 10.273 1 89.81 413 ALA B C 1
ATOM 9906 O O . ALA B 1 413 ? -35.062 -8.852 10.406 1 89.81 413 ALA B O 1
ATOM 9907 N N . GLY B 1 414 ? -33.438 -7.473 9.781 1 88.75 414 GLY B N 1
ATOM 9908 C CA . GLY B 1 414 ? -34.406 -6.473 9.336 1 88.75 414 GLY B CA 1
ATOM 9909 C C . GLY B 1 414 ? -35.188 -6.906 8.125 1 88.75 414 GLY B C 1
ATOM 9910 O O . GLY B 1 414 ? -36.375 -6.574 8 1 88.75 414 GLY B O 1
ATOM 9911 N N . ALA B 1 415 ? -34.594 -7.676 7.301 1 90.56 415 ALA B N 1
ATOM 9912 C CA . ALA B 1 415 ? -35.281 -8.156 6.094 1 90.56 415 ALA B CA 1
ATOM 9913 C C . ALA B 1 415 ? -36.344 -9.188 6.441 1 90.56 415 ALA B C 1
ATOM 9915 O O . ALA B 1 415 ? -37.375 -9.25 5.797 1 90.56 415 ALA B O 1
ATOM 9916 N N . VAL B 1 416 ? -36.062 -9.945 7.516 1 88.31 416 VAL B N 1
ATOM 9917 C CA . VAL B 1 416 ? -37 -11.008 7.887 1 88.31 416 VAL B CA 1
ATOM 9918 C C . VAL B 1 416 ? -38.094 -10.438 8.75 1 88.31 416 VAL B C 1
ATOM 9920 O O . VAL B 1 416 ? -39.281 -10.773 8.562 1 88.31 416 VAL B O 1
ATOM 9923 N N . TYR B 1 417 ? -37.75 -9.406 9.664 1 83.88 417 TYR B N 1
ATOM 9924 C CA . TYR B 1 417 ? -38.75 -8.867 10.586 1 83.88 417 TYR B CA 1
ATOM 9925 C C . TYR B 1 417 ? -39.375 -7.613 10.008 1 83.88 417 TYR B C 1
ATOM 9927 O O . TYR B 1 417 ? -39.781 -6.719 10.758 1 83.88 417 TYR B O 1
ATOM 9935 N N . GLY B 1 418 ? -39.656 -7.465 8.797 1 71.94 418 GLY B N 1
ATOM 9936 C CA . GLY B 1 418 ? -40.062 -6.297 8.047 1 71.94 418 GLY B CA 1
ATOM 9937 C C . GLY B 1 418 ? -41.344 -5.676 8.578 1 71.94 418 GLY B C 1
ATOM 9938 O O . GLY B 1 418 ? -41.438 -4.453 8.711 1 71.94 418 GLY B O 1
ATOM 9939 N N . HIS B 1 419 ? -42.25 -6.477 9.07 1 75.06 419 HIS B N 1
ATOM 9940 C CA . HIS B 1 419 ? -43.562 -5.938 9.391 1 75.06 419 HIS B CA 1
ATOM 9941 C C . HIS B 1 419 ? -43.562 -5.211 10.727 1 75.06 419 HIS B C 1
ATOM 9943 O O . HIS B 1 419 ? -44.344 -4.289 10.945 1 75.06 419 HIS B O 1
ATOM 9949 N N . PHE B 1 420 ? -42.5 -5.406 11.445 1 79.25 420 PHE B N 1
ATOM 9950 C CA . PHE B 1 420 ? -42.531 -4.879 12.805 1 79.25 420 PHE B CA 1
ATOM 9951 C C . PHE B 1 420 ? -41.594 -3.68 12.93 1 79.25 420 PHE B C 1
ATOM 9953 O O . PHE B 1 420 ? -41.562 -3.012 13.961 1 79.25 420 PHE B O 1
ATOM 9960 N N . ILE B 1 421 ? -40.969 -3.367 11.891 1 78.94 421 ILE B N 1
ATOM 9961 C CA . ILE B 1 421 ? -40 -2.279 11.953 1 78.94 421 ILE B CA 1
ATOM 9962 C C . ILE B 1 421 ? -40.281 -1.259 10.859 1 78.94 421 ILE B C 1
ATOM 9964 O O . ILE B 1 421 ? -41.062 -1.535 9.938 1 78.94 421 ILE B O 1
ATOM 9968 N N . LYS B 1 422 ? -39.812 -0.125 11.07 1 81.5 422 LYS B N 1
ATOM 9969 C CA . LYS B 1 422 ? -39.938 0.917 10.055 1 81.5 422 LYS B CA 1
ATOM 9970 C C . LYS B 1 422 ? -39.188 0.528 8.773 1 81.5 422 LYS B C 1
ATOM 9972 O O . LYS B 1 422 ? -38.125 -0.073 8.82 1 81.5 422 LYS B O 1
ATOM 9977 N N . TYR B 1 423 ? -39.812 0.847 7.691 1 86.19 423 TYR B N 1
ATOM 9978 C CA . TYR B 1 423 ? -39.312 0.458 6.387 1 86.19 423 TYR B CA 1
ATOM 9979 C C . TYR B 1 423 ? -38 1.191 6.074 1 86.19 423 TYR B C 1
ATOM 9981 O O . TYR B 1 423 ? -37.875 2.395 6.312 1 86.19 423 TYR B O 1
ATOM 9989 N N . GLU B 1 424 ? -37.031 0.409 5.691 1 86.56 424 GLU B N 1
ATOM 9990 C CA . GLU B 1 424 ? -35.781 0.943 5.137 1 86.56 424 GLU B CA 1
ATOM 9991 C C . GLU B 1 424 ? -35.469 0.316 3.783 1 86.56 424 GLU B C 1
ATOM 9993 O O . GLU B 1 424 ? -35.656 -0.888 3.592 1 86.56 424 GLU B O 1
ATOM 9998 N N . SER B 1 425 ? -35.062 1.055 2.848 1 87.19 425 SER B N 1
ATOM 9999 C CA . SER B 1 425 ? -34.781 0.583 1.49 1 87.19 425 SER B CA 1
ATOM 10000 C C . SER B 1 425 ? -33.656 -0.438 1.464 1 87.19 425 SER B C 1
ATOM 10002 O O . SER B 1 425 ? -33.594 -1.255 0.544 1 87.19 425 SER B O 1
ATOM 10004 N N . ARG B 1 426 ? -32.812 -0.457 2.465 1 89.19 426 ARG B N 1
ATOM 10005 C CA . ARG B 1 426 ? -31.719 -1.405 2.498 1 89.19 426 ARG B CA 1
ATOM 10006 C C . ARG B 1 426 ? -32.219 -2.832 2.688 1 89.19 426 ARG B C 1
ATOM 10008 O O . ARG B 1 426 ? -31.562 -3.789 2.258 1 89.19 426 ARG B O 1
ATOM 10015 N N . PHE B 1 427 ? -33.344 -2.994 3.318 1 91.5 427 PHE B N 1
ATOM 10016 C CA . PHE B 1 427 ? -33.906 -4.324 3.527 1 91.5 427 PHE B CA 1
ATOM 10017 C C . PHE B 1 427 ? -34.406 -4.914 2.213 1 91.5 427 PHE B C 1
ATOM 10019 O O . PHE B 1 427 ? -34.156 -6.086 1.923 1 91.5 427 PHE B O 1
ATOM 10026 N N . THR B 1 428 ? -35.062 -4.07 1.431 1 90.56 428 THR B N 1
ATOM 10027 C CA . THR B 1 428 ? -35.531 -4.555 0.133 1 90.56 428 THR B CA 1
ATOM 10028 C C . THR B 1 428 ? -34.344 -4.828 -0.792 1 90.56 428 THR B C 1
ATOM 10030 O O . THR B 1 428 ? -34.406 -5.746 -1.615 1 90.56 428 THR B O 1
ATOM 10033 N N . PHE B 1 429 ? -33.281 -4.07 -0.579 1 92.44 429 PHE B N 1
ATOM 10034 C CA . PHE B 1 429 ? -32.062 -4.305 -1.34 1 92.44 429 PHE B CA 1
ATOM 10035 C C . PHE B 1 429 ? -31.484 -5.668 -1.008 1 92.44 429 PHE B C 1
ATOM 10037 O O . PHE B 1 429 ? -31.047 -6.395 -1.902 1 92.44 429 PHE B O 1
ATOM 10044 N N . CYS B 1 430 ? -31.5 -6.051 0.202 1 92.69 430 CYS B N 1
ATOM 10045 C CA . CYS B 1 430 ? -31 -7.348 0.642 1 92.69 430 CYS B CA 1
ATOM 10046 C C . CYS B 1 430 ? -31.859 -8.477 0.101 1 92.69 430 CYS B C 1
ATOM 10048 O O . CYS B 1 430 ? -31.344 -9.5 -0.362 1 92.69 430 CYS B O 1
ATOM 10050 N N . LEU B 1 431 ? -33.125 -8.266 0.122 1 93.06 431 LEU B N 1
ATOM 10051 C CA . LEU B 1 431 ? -34.062 -9.289 -0.357 1 93.06 431 LEU B CA 1
ATOM 10052 C C . LEU B 1 431 ? -33.906 -9.492 -1.861 1 93.06 431 LEU B C 1
ATOM 10054 O O . LEU B 1 431 ? -34.062 -10.609 -2.359 1 93.06 431 LEU B O 1
ATOM 10058 N N . ASP B 1 432 ? -33.594 -8.438 -2.562 1 93.06 432 ASP B N 1
ATOM 10059 C CA . ASP B 1 432 ? -33.344 -8.562 -3.994 1 93.06 432 ASP B CA 1
ATOM 10060 C C . ASP B 1 432 ? -32.156 -9.492 -4.266 1 93.06 432 ASP B C 1
ATOM 10062 O O . ASP B 1 432 ? -32.156 -10.242 -5.242 1 93.06 432 ASP B O 1
ATOM 10066 N N . GLN B 1 433 ? -31.203 -9.492 -3.416 1 94.31 433 GLN B N 1
ATOM 10067 C CA . GLN B 1 433 ? -30.047 -10.367 -3.582 1 94.31 433 GLN B CA 1
ATOM 10068 C C . GLN B 1 433 ? -30.422 -11.828 -3.381 1 94.31 433 GLN B C 1
ATOM 10070 O O . GLN B 1 433 ? -29.984 -12.703 -4.137 1 94.31 433 GLN B O 1
ATOM 10075 N N . PHE B 1 434 ? -31.281 -12.055 -2.451 1 93.12 434 PHE B N 1
ATOM 10076 C CA . PHE B 1 434 ? -31.688 -13.43 -2.16 1 93.12 434 PHE B CA 1
ATOM 10077 C C . PHE B 1 434 ? -32.562 -13.977 -3.275 1 93.12 434 PHE B C 1
ATOM 10079 O O . PHE B 1 434 ? -32.531 -15.172 -3.576 1 93.12 434 PHE B O 1
ATOM 10086 N N . ILE B 1 435 ? -33.312 -13.102 -3.895 1 92.06 435 ILE B N 1
ATOM 10087 C CA . ILE B 1 435 ? -34.156 -13.523 -5.004 1 92.06 435 ILE B CA 1
ATOM 10088 C C . ILE B 1 435 ? -33.312 -14.031 -6.156 1 92.06 435 ILE B C 1
ATOM 10090 O O . ILE B 1 435 ? -33.625 -15.055 -6.77 1 92.06 435 ILE B O 1
ATOM 10094 N N . SER B 1 436 ? -32.219 -13.359 -6.367 1 92.69 436 SER B N 1
ATOM 10095 C CA . SER B 1 436 ? -31.344 -13.742 -7.461 1 92.69 436 SER B CA 1
ATOM 10096 C C . SER B 1 436 ? -30.484 -14.938 -7.078 1 92.69 436 SER B C 1
ATOM 10098 O O . SER B 1 436 ? -29.922 -15.617 -7.945 1 92.69 436 SER B O 1
ATOM 10100 N N . MET B 1 437 ? -30.375 -15.281 -5.793 1 92.94 437 MET B N 1
ATOM 10101 C CA . MET B 1 437 ? -29.578 -16.406 -5.328 1 92.94 437 MET B CA 1
ATOM 10102 C C . MET B 1 437 ? -30.438 -17.656 -5.156 1 92.94 437 MET B C 1
ATOM 10104 O O . MET B 1 437 ? -30.078 -18.562 -4.406 1 92.94 437 MET B O 1
ATOM 10108 N N . ALA B 1 438 ? -31.484 -17.797 -5.887 1 90.38 438 ALA B N 1
ATOM 10109 C CA . ALA B 1 438 ? -32.406 -18.922 -5.754 1 90.38 438 ALA B CA 1
ATOM 10110 C C . ALA B 1 438 ? -31.75 -20.234 -6.176 1 90.38 438 ALA B C 1
ATOM 10112 O O . ALA B 1 438 ? -31.875 -21.25 -5.5 1 90.38 438 ALA B O 1
ATOM 10113 N N . ILE B 1 439 ? -30.938 -20.156 -7.23 1 90.25 439 ILE B N 1
ATOM 10114 C CA . ILE B 1 439 ? -30.328 -21.375 -7.77 1 90.25 439 ILE B CA 1
ATOM 10115 C C . ILE B 1 439 ? -29.25 -21.875 -6.805 1 90.25 439 ILE B C 1
ATOM 10117 O O . ILE B 1 439 ? -29.266 -23.047 -6.406 1 90.25 439 ILE B O 1
ATOM 10121 N N . PRO B 1 440 ? -28.328 -21.031 -6.375 1 93 440 PRO B N 1
ATOM 10122 C CA . PRO B 1 440 ? -27.344 -21.531 -5.414 1 93 440 PRO B CA 1
ATOM 10123 C C . PRO B 1 440 ? -27.984 -21.984 -4.102 1 93 440 PRO B C 1
ATOM 10125 O O . PRO B 1 440 ? -27.484 -22.922 -3.471 1 93 440 PRO B O 1
ATOM 10128 N N . LEU B 1 441 ? -29.031 -21.422 -3.66 1 92.62 441 LEU B N 1
ATOM 10129 C CA . LEU B 1 441 ? -29.703 -21.844 -2.438 1 92.62 441 LEU B CA 1
ATOM 10130 C C . LEU B 1 441 ? -30.422 -23.172 -2.646 1 92.62 441 LEU B C 1
ATOM 10132 O O . LEU B 1 441 ? -30.484 -24 -1.729 1 92.62 441 LEU B O 1
ATOM 10136 N N . ARG B 1 442 ? -30.953 -23.391 -3.85 1 90.06 442 ARG B N 1
ATOM 10137 C CA . ARG B 1 442 ? -31.547 -24.688 -4.184 1 90.06 442 ARG B CA 1
ATOM 10138 C C . ARG B 1 442 ? -30.484 -25.766 -4.199 1 90.06 442 ARG B C 1
ATOM 10140 O O . ARG B 1 442 ? -30.734 -26.906 -3.771 1 90.06 442 ARG B O 1
ATOM 10147 N N . ASP B 1 443 ? -29.344 -25.391 -4.695 1 91.69 443 ASP B N 1
ATOM 10148 C CA . ASP B 1 443 ? -28.234 -26.344 -4.715 1 91.69 443 ASP B CA 1
ATOM 10149 C C . ASP B 1 443 ? -27.766 -26.656 -3.299 1 91.69 443 ASP B C 1
ATOM 10151 O O . ASP B 1 443 ? -27.297 -27.766 -3.027 1 91.69 443 ASP B O 1
ATOM 10155 N N . LEU B 1 444 ? -27.859 -25.703 -2.398 1 91.81 444 LEU B N 1
ATOM 10156 C CA . LEU B 1 444 ? -27.547 -25.969 -1 1 91.81 444 LEU B CA 1
ATOM 10157 C C . LEU B 1 444 ? -28.531 -26.969 -0.408 1 91.81 444 LEU B C 1
ATOM 10159 O O . LEU B 1 444 ? -28.141 -27.875 0.331 1 91.81 444 LEU B O 1
ATOM 10163 N N . ASP B 1 445 ? -29.812 -26.828 -0.786 1 90.19 445 ASP B N 1
ATOM 10164 C CA . ASP B 1 445 ? -30.828 -27.781 -0.354 1 90.19 445 ASP B CA 1
ATOM 10165 C C . ASP B 1 445 ? -30.547 -29.172 -0.915 1 90.19 445 ASP B C 1
ATOM 10167 O O . ASP B 1 445 ? -30.703 -30.172 -0.211 1 90.19 445 ASP B O 1
ATOM 10171 N N . TYR B 1 446 ? -30.141 -29.172 -2.16 1 88.31 446 TYR B N 1
ATOM 10172 C CA . TYR B 1 446 ? -29.766 -30.438 -2.779 1 88.31 446 TYR B CA 1
ATOM 10173 C C . TYR B 1 446 ? -28.594 -31.078 -2.047 1 88.31 446 TYR B C 1
ATOM 10175 O O . TYR B 1 446 ? -28.578 -32.281 -1.826 1 88.31 446 TYR B O 1
ATOM 10183 N N . THR B 1 447 ? -27.609 -30.266 -1.64 1 90.19 447 THR B N 1
ATOM 10184 C CA . THR B 1 447 ? -26.422 -30.781 -0.955 1 90.19 447 THR B CA 1
ATOM 10185 C C . THR B 1 447 ? -26.797 -31.391 0.393 1 90.19 447 THR B C 1
ATOM 10187 O O . THR B 1 447 ? -26.281 -32.438 0.772 1 90.19 447 THR B O 1
ATOM 10190 N N . ILE B 1 448 ? -27.719 -30.75 1.058 1 89 448 ILE B N 1
ATOM 10191 C CA . ILE B 1 448 ? -28.156 -31.281 2.346 1 89 448 ILE B CA 1
ATOM 10192 C C . ILE B 1 448 ? -28.875 -32.594 2.143 1 89 448 ILE B C 1
ATOM 10194 O O . ILE B 1 448 ? -28.641 -33.562 2.879 1 89 448 ILE B O 1
ATOM 10198 N N . CYS B 1 449 ? -29.703 -32.719 1.082 1 85.81 449 CYS B N 1
ATOM 10199 C CA . CYS B 1 449 ? -30.422 -33.969 0.783 1 85.81 449 CYS B CA 1
ATOM 10200 C C . CYS B 1 449 ? -29.469 -35.062 0.347 1 85.81 449 CYS B C 1
ATOM 10202 O O . CYS B 1 449 ? -29.609 -36.219 0.769 1 85.81 449 CYS B O 1
ATOM 10204 N N . TYR B 1 450 ? -28.531 -34.656 -0.453 1 85.69 450 TYR B N 1
ATOM 10205 C CA . TYR B 1 450 ? -27.578 -35.625 -0.981 1 85.69 450 TYR B CA 1
ATOM 10206 C C . TYR B 1 450 ? -26.781 -36.281 0.146 1 85.69 450 TYR B C 1
ATOM 10208 O O . TYR B 1 450 ? -26.688 -37.5 0.207 1 85.69 450 TYR B O 1
ATOM 10216 N N . TYR B 1 451 ? -26.312 -35.594 1.035 1 87.94 451 TYR B N 1
ATOM 10217 C CA . TYR B 1 451 ? -25.453 -36.156 2.08 1 87.94 451 TYR B CA 1
ATOM 10218 C C . TYR B 1 451 ? -26.281 -36.781 3.191 1 87.94 451 TYR B C 1
ATOM 10220 O O . TYR B 1 451 ? -25.844 -37.719 3.859 1 87.94 451 TYR B O 1
ATOM 10228 N N . LYS B 1 452 ? -27.531 -36.25 3.352 1 86.81 452 LYS B N 1
ATOM 10229 C CA . LYS B 1 452 ? -28.422 -36.938 4.281 1 86.81 452 LYS B CA 1
ATOM 10230 C C . LYS B 1 452 ? -28.734 -38.344 3.809 1 86.81 452 LYS B C 1
ATOM 10232 O O . LYS B 1 452 ? -28.75 -39.281 4.609 1 86.81 452 LYS B O 1
ATOM 10237 N N . THR B 1 453 ? -28.906 -38.5 2.49 1 83.81 453 THR B N 1
ATOM 10238 C CA . THR B 1 453 ? -29.203 -39.781 1.909 1 83.81 453 THR B CA 1
ATOM 10239 C C . THR B 1 453 ? -28 -40.719 1.971 1 83.81 453 THR B C 1
ATOM 10241 O O . THR B 1 453 ? -28.141 -41.906 2.23 1 83.81 453 THR B O 1
ATOM 10244 N N . ILE B 1 454 ? -26.844 -40.125 1.707 1 80.88 454 ILE B N 1
ATOM 10245 C CA . ILE B 1 454 ? -25.625 -40.906 1.778 1 80.88 454 ILE B CA 1
ATOM 10246 C C . ILE B 1 454 ? -25.406 -41.406 3.209 1 80.88 454 ILE B C 1
ATOM 10248 O O . ILE B 1 454 ? -24.969 -42.531 3.422 1 80.88 454 ILE B O 1
ATOM 10252 N N . TRP B 1 455 ? -25.703 -40.562 4.133 1 81.44 455 TRP B N 1
ATOM 10253 C CA . TRP B 1 455 ? -25.516 -40.906 5.535 1 81.44 455 TRP B CA 1
ATOM 10254 C C . TRP B 1 455 ? -26.516 -42 5.957 1 81.44 455 TRP B C 1
ATOM 10256 O O . TRP B 1 455 ? -26.172 -42.906 6.719 1 81.44 455 TRP B O 1
ATOM 10266 N N . GLN B 1 456 ? -27.719 -42 5.375 1 80.69 456 GLN B N 1
ATOM 10267 C CA . GLN B 1 456 ? -28.766 -42.938 5.77 1 80.69 456 GLN B CA 1
ATOM 10268 C C . GLN B 1 456 ? -28.641 -44.25 5.023 1 80.69 456 GLN B C 1
ATOM 10270 O O . GLN B 1 456 ? -28.766 -45.312 5.617 1 80.69 456 GLN B O 1
ATOM 10275 N N . THR B 1 457 ? -28.547 -44.188 3.672 1 74 457 THR B N 1
ATOM 10276 C CA . THR B 1 457 ? -28.641 -45.406 2.873 1 74 457 THR B CA 1
ATOM 10277 C C . THR B 1 457 ? -27.266 -45.875 2.422 1 74 457 THR B C 1
ATOM 10279 O O . THR B 1 457 ? -27.109 -47 1.946 1 74 457 THR B O 1
ATOM 10282 N N . GLY B 1 458 ? -26.156 -45.125 2.709 1 64.81 458 GLY B N 1
ATOM 10283 C CA . GLY B 1 458 ? -24.812 -45.469 2.256 1 64.81 458 GLY B CA 1
ATOM 10284 C C . GLY B 1 458 ? -24.625 -45.281 0.76 1 64.81 458 GLY B C 1
ATOM 10285 O O . GLY B 1 458 ? -23.5 -45.219 0.272 1 64.81 458 GLY B O 1
ATOM 10286 N N . GLU B 1 459 ? -25.734 -45.594 -0.086 1 61.97 459 GLU B N 1
ATOM 10287 C CA . GLU B 1 459 ? -25.641 -45.531 -1.541 1 61.97 459 GLU B CA 1
ATOM 10288 C C . GLU B 1 459 ? -26.5 -44.375 -2.084 1 61.97 459 GLU B C 1
ATOM 10290 O O . GLU B 1 459 ? -27.438 -43.938 -1.432 1 61.97 459 GLU B O 1
ATOM 10295 N N . ILE B 1 460 ? -25.922 -43.562 -2.963 1 58.56 460 ILE B N 1
ATOM 10296 C CA . ILE B 1 460 ? -26.641 -42.438 -3.561 1 58.56 460 ILE B CA 1
ATOM 10297 C C . ILE B 1 460 ? -27.781 -42.969 -4.434 1 58.56 460 ILE B C 1
ATOM 10299 O O . ILE B 1 460 ? -27.531 -43.625 -5.449 1 58.56 460 ILE B O 1
ATOM 10303 N N . HIS B 1 461 ? -28.984 -43.312 -3.836 1 55.81 461 HIS B N 1
ATOM 10304 C CA . HIS B 1 461 ? -30.078 -43.656 -4.746 1 55.81 461 HIS B CA 1
ATOM 10305 C C . HIS B 1 461 ? -30.484 -42.438 -5.586 1 55.81 461 HIS B C 1
ATOM 10307 O O . HIS B 1 461 ? -30.531 -41.312 -5.09 1 55.81 461 HIS B O 1
ATOM 10313 N N . ASP B 1 462 ? -30.422 -42.438 -6.969 1 56.34 462 ASP B N 1
ATOM 10314 C CA . ASP B 1 462 ? -30.531 -41.531 -8.102 1 56.34 462 ASP B CA 1
ATOM 10315 C C . ASP B 1 462 ? -31.625 -40.5 -7.871 1 56.34 462 ASP B C 1
ATOM 10317 O O . ASP B 1 462 ? -31.422 -39.312 -8.125 1 56.34 462 ASP B O 1
ATOM 10321 N N . ASN B 1 463 ? -32.906 -40.906 -7.562 1 59.56 463 ASN B N 1
ATOM 10322 C CA . ASN B 1 463 ? -34.094 -40.156 -7.969 1 59.56 463 ASN B CA 1
ATOM 10323 C C . ASN B 1 463 ? -34.625 -39.281 -6.836 1 59.56 463 ASN B C 1
ATOM 10325 O O . ASN B 1 463 ? -35.438 -38.406 -7.07 1 59.56 463 ASN B O 1
ATOM 10329 N N . GLU B 1 464 ? -34.062 -39.531 -5.664 1 65.12 464 GLU B N 1
ATOM 10330 C CA . GLU B 1 464 ? -34.844 -38.906 -4.602 1 65.12 464 GLU B CA 1
ATOM 10331 C C . GLU B 1 464 ? -34.469 -37.406 -4.469 1 65.12 464 GLU B C 1
ATOM 10333 O O . GLU B 1 464 ? -35.344 -36.562 -4.293 1 65.12 464 GLU B O 1
ATOM 10338 N N . CYS B 1 465 ? -33.219 -37.125 -4.664 1 73.81 465 CYS B N 1
ATOM 10339 C CA . CYS B 1 465 ? -32.844 -35.719 -4.41 1 73.81 465 CYS B CA 1
ATOM 10340 C C . CYS B 1 465 ? -32.844 -34.906 -5.699 1 73.81 465 CYS B C 1
ATOM 10342 O O . CYS B 1 465 ? -33 -33.688 -5.664 1 73.81 465 CYS B O 1
ATOM 10344 N N . PHE B 1 466 ? -32.688 -35.594 -6.879 1 66.44 466 PHE B N 1
ATOM 10345 C CA . PHE B 1 466 ? -32.594 -34.906 -8.148 1 66.44 466 PHE B CA 1
ATOM 10346 C C . PHE B 1 466 ? -33.938 -34.406 -8.602 1 66.44 466 PHE B C 1
ATOM 10348 O O . PHE B 1 466 ? -34.031 -33.531 -9.469 1 66.44 466 PHE B O 1
ATOM 10355 N N . SER B 1 467 ? -35 -34.969 -7.949 1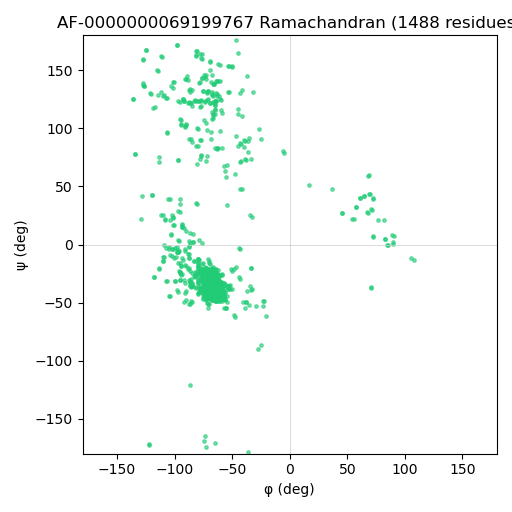 59.53 467 SER B N 1
ATOM 10356 C CA . SER B 1 467 ? -36.312 -34.656 -8.5 1 59.53 467 SER B CA 1
ATOM 10357 C C . SER B 1 467 ? -36.656 -33.188 -8.312 1 59.53 467 SER B C 1
ATOM 10359 O O . SER B 1 467 ? -36.438 -32.625 -7.238 1 59.53 467 SER B O 1
ATOM 10361 N N . SER B 1 468 ? -36.656 -32.375 -9.414 1 58.47 468 SER B N 1
ATOM 10362 C CA . SER B 1 468 ? -37.062 -31 -9.492 1 58.47 468 SER B CA 1
ATOM 10363 C C . SER B 1 468 ? -38.375 -30.766 -8.719 1 58.47 468 SER B C 1
ATOM 10365 O O . SER B 1 468 ? -38.75 -29.625 -8.469 1 58.47 468 SER B O 1
ATOM 10367 N N . ASN B 1 469 ? -38.938 -31.844 -8.172 1 62.16 469 ASN B N 1
ATOM 10368 C CA . ASN B 1 469 ? -40.281 -31.734 -7.617 1 62.16 469 ASN B CA 1
ATOM 10369 C C . ASN B 1 469 ? -40.25 -31.641 -6.094 1 62.16 469 ASN B C 1
ATOM 10371 O O . ASN B 1 469 ? -41.281 -31.906 -5.43 1 62.16 469 ASN B O 1
ATOM 10375 N N . ARG B 1 470 ? -39.188 -31.172 -5.578 1 76.5 470 ARG B N 1
ATOM 10376 C CA . ARG B 1 470 ? -39.156 -31.062 -4.121 1 76.5 470 ARG B CA 1
ATOM 10377 C C . ARG B 1 470 ? -39.75 -29.734 -3.662 1 76.5 470 ARG B C 1
ATOM 10379 O O . ARG B 1 470 ? -39.469 -28.688 -4.238 1 76.5 470 ARG B O 1
ATOM 10386 N N . LEU B 1 471 ? -40.562 -29.766 -2.719 1 79.06 471 LEU B N 1
ATOM 10387 C CA . LEU B 1 471 ? -41.25 -28.609 -2.148 1 79.06 471 LEU B CA 1
ATOM 10388 C C . LEU B 1 471 ? -40.25 -27.656 -1.506 1 79.06 471 LEU B C 1
ATOM 10390 O O . LEU B 1 471 ? -40.438 -26.438 -1.568 1 79.06 471 LEU B O 1
ATOM 10394 N N . THR B 1 472 ? -39.156 -28.156 -0.978 1 82.62 472 THR B N 1
ATOM 10395 C CA . THR B 1 472 ? -38.188 -27.297 -0.304 1 82.62 472 THR B CA 1
ATOM 10396 C C . THR B 1 472 ? -37.5 -26.375 -1.304 1 82.62 472 THR B C 1
ATOM 10398 O O . THR B 1 472 ? -37.25 -25.219 -1.004 1 82.62 472 THR B O 1
ATOM 10401 N N . GLY B 1 473 ? -37.25 -26.953 -2.451 1 78.12 473 GLY B N 1
ATOM 10402 C CA . GLY B 1 473 ? -36.656 -26.109 -3.48 1 78.12 473 GLY B CA 1
ATOM 10403 C C . GLY B 1 473 ? -37.562 -25 -3.947 1 78.12 473 GLY B C 1
ATOM 10404 O O . GLY B 1 473 ? -37.125 -23.875 -4.18 1 78.12 473 GLY B O 1
ATOM 10405 N N . ALA B 1 474 ? -38.812 -25.234 -3.963 1 82.19 474 ALA B N 1
ATOM 10406 C CA . ALA B 1 474 ? -39.781 -24.219 -4.379 1 82.19 474 ALA B CA 1
ATOM 10407 C C . ALA B 1 474 ? -39.969 -23.156 -3.297 1 82.19 474 ALA B C 1
ATOM 10409 O O . ALA B 1 474 ? -40.094 -21.969 -3.6 1 82.19 474 ALA B O 1
ATOM 10410 N N . LEU B 1 475 ? -39.875 -23.547 -2.104 1 87.19 475 LEU B N 1
ATOM 10411 C CA . LEU B 1 475 ? -40.094 -22.625 -0.999 1 87.19 475 LEU B CA 1
ATOM 10412 C C . LEU B 1 475 ? -38.938 -21.625 -0.922 1 87.19 475 LEU B C 1
ATOM 10414 O O . LEU B 1 475 ? -39.125 -20.453 -0.577 1 87.19 475 LEU B O 1
ATOM 10418 N N . ILE B 1 476 ? -37.812 -22.047 -1.264 1 87.25 476 ILE B N 1
ATOM 10419 C CA . ILE B 1 476 ? -36.625 -21.172 -1.22 1 87.25 476 ILE B CA 1
ATOM 10420 C C . ILE B 1 476 ? -36.781 -20.062 -2.246 1 87.25 476 ILE B C 1
ATOM 10422 O O . ILE B 1 476 ? -36.375 -18.922 -2.008 1 87.25 476 ILE B O 1
ATOM 10426 N N . ALA B 1 477 ? -37.438 -20.359 -3.328 1 82.81 477 ALA B N 1
ATOM 10427 C CA . ALA B 1 477 ? -37.625 -19.359 -4.371 1 82.81 477 ALA B CA 1
ATOM 10428 C C . ALA B 1 477 ? -38.781 -18.422 -4.027 1 82.81 477 ALA B C 1
ATOM 10430 O O . ALA B 1 477 ? -38.781 -17.234 -4.391 1 82.81 477 ALA B O 1
ATOM 10431 N N . ILE B 1 478 ? -39.75 -18.891 -3.193 1 87.94 478 ILE B N 1
ATOM 10432 C CA . ILE B 1 478 ? -40.969 -18.141 -2.961 1 87.94 478 ILE B CA 1
ATOM 10433 C C . ILE B 1 478 ? -40.812 -17.266 -1.72 1 87.94 478 ILE B C 1
ATOM 10435 O O . ILE B 1 478 ? -41.375 -16.172 -1.661 1 87.94 478 ILE B O 1
ATOM 10439 N N . ILE B 1 479 ? -40 -17.594 -0.844 1 88.94 479 ILE B N 1
ATOM 10440 C CA . ILE B 1 479 ? -39.938 -16.922 0.454 1 88.94 479 ILE B CA 1
ATOM 10441 C C . ILE B 1 479 ? -39.406 -15.508 0.282 1 88.94 479 ILE B C 1
ATOM 10443 O O . ILE B 1 479 ? -39.969 -14.547 0.779 1 88.94 479 ILE B O 1
ATOM 10447 N N . PRO B 1 480 ? -38.344 -15.344 -0.466 1 89.94 480 PRO B N 1
ATOM 10448 C CA . PRO B 1 480 ? -37.844 -13.977 -0.586 1 89.94 480 PRO B CA 1
ATOM 10449 C C . PRO B 1 480 ? -38.844 -13.047 -1.306 1 89.94 480 PRO B C 1
ATOM 10451 O O . PRO B 1 480 ? -38.938 -11.867 -0.959 1 89.94 480 PRO B O 1
ATOM 10454 N N . PHE B 1 481 ? -39.594 -13.57 -2.203 1 90.56 481 PHE B N 1
ATOM 10455 C CA . PHE B 1 481 ? -40.594 -12.766 -2.891 1 90.56 481 PHE B CA 1
ATOM 10456 C C . PHE B 1 481 ? -41.719 -12.367 -1.941 1 90.56 481 PHE B C 1
ATOM 10458 O O . PHE B 1 481 ? -42.156 -11.227 -1.954 1 90.56 481 PHE B O 1
ATOM 10465 N N . SER B 1 482 ? -42.094 -13.297 -1.164 1 89.56 482 SER B N 1
ATOM 10466 C CA . SER B 1 482 ? -43.188 -13.023 -0.211 1 89.56 482 SER B CA 1
ATOM 10467 C C . SER B 1 482 ? -42.75 -12.016 0.84 1 89.56 482 SER B C 1
ATOM 10469 O O . SER B 1 482 ? -43.5 -11.133 1.222 1 89.56 482 SER B O 1
ATOM 10471 N N . MET B 1 483 ? -41.562 -12.07 1.243 1 91 483 MET B N 1
ATOM 10472 C CA . MET B 1 483 ? -41.031 -11.117 2.219 1 91 483 MET B CA 1
ATOM 10473 C C . MET B 1 483 ? -40.938 -9.719 1.619 1 91 483 MET B C 1
ATOM 10475 O O . MET B 1 483 ? -41.219 -8.727 2.303 1 91 483 MET B O 1
ATOM 10479 N N . LYS B 1 484 ? -40.594 -9.648 0.437 1 92.12 484 LYS B N 1
ATOM 10480 C CA . LYS B 1 484 ? -40.5 -8.352 -0.237 1 92.12 484 LYS B CA 1
ATOM 10481 C C . LYS B 1 484 ? -41.906 -7.723 -0.361 1 92.12 484 LYS B C 1
ATOM 10483 O O . LYS B 1 484 ? -42.031 -6.508 -0.209 1 92.12 484 LYS B O 1
ATOM 10488 N N . THR B 1 485 ? -42.875 -8.57 -0.585 1 90.81 485 THR B N 1
ATOM 10489 C CA . THR B 1 485 ? -44.25 -8.094 -0.671 1 90.81 485 THR B CA 1
ATOM 10490 C C . THR B 1 485 ? -44.688 -7.52 0.667 1 90.81 485 THR B C 1
ATOM 10492 O O . THR B 1 485 ? -45.344 -6.469 0.711 1 90.81 485 THR B O 1
ATOM 10495 N N . ILE B 1 486 ? -44.25 -8.062 1.674 1 90.69 486 ILE B N 1
ATOM 10496 C CA . ILE B 1 486 ? -44.625 -7.602 3.012 1 90.69 486 ILE B CA 1
ATOM 10497 C C . ILE B 1 486 ? -43.938 -6.258 3.291 1 90.69 486 ILE B C 1
ATOM 10499 O O . ILE B 1 486 ? -44.562 -5.371 3.906 1 90.69 486 ILE B O 1
ATOM 10503 N N . HIS B 1 487 ? -42.812 -6.102 2.812 1 91.75 487 HIS B N 1
ATOM 10504 C CA . HIS B 1 487 ? -42.094 -4.852 3.035 1 91.75 487 HIS B CA 1
ATOM 10505 C C . HIS B 1 487 ? -42.75 -3.689 2.316 1 91.75 487 HIS B C 1
ATOM 10507 O O . HIS B 1 487 ? -42.781 -2.564 2.82 1 91.75 487 HIS B O 1
ATOM 10513 N N . TYR B 1 488 ? -43.312 -3.928 1.166 1 90.69 488 TYR B N 1
ATOM 10514 C CA . TYR B 1 488 ? -44 -2.854 0.454 1 90.69 488 TYR B CA 1
ATOM 10515 C C . TYR B 1 488 ? -45.312 -2.49 1.144 1 90.69 488 TYR B C 1
ATOM 10517 O O . TYR B 1 488 ? -45.719 -1.328 1.134 1 90.69 488 TYR B O 1
ATOM 10525 N N . ILE B 1 489 ? -45.875 -3.459 1.854 1 89.44 489 ILE B N 1
ATOM 10526 C CA . ILE B 1 489 ? -47.062 -3.18 2.646 1 89.44 489 ILE B CA 1
ATOM 10527 C C . ILE B 1 489 ? -46.688 -2.346 3.867 1 89.44 489 ILE B C 1
ATOM 10529 O O . ILE B 1 489 ? -47.406 -1.404 4.227 1 89.44 489 ILE B O 1
ATOM 10533 N N . THR B 1 490 ? -45.625 -2.691 4.414 1 90.56 490 THR B N 1
ATOM 10534 C CA . THR B 1 490 ? -45.156 -1.942 5.57 1 90.56 490 THR B CA 1
ATOM 10535 C C . THR B 1 490 ? -44.812 -0.51 5.176 1 90.56 490 THR B C 1
ATOM 10537 O O . THR B 1 490 ? -45.062 0.43 5.926 1 90.56 490 THR B O 1
ATOM 10540 N N . ARG B 1 491 ? -44.25 -0.352 4.016 1 89.81 491 ARG B N 1
ATOM 10541 C CA . ARG B 1 491 ? -43.906 0.985 3.537 1 89.81 491 ARG B CA 1
ATOM 10542 C C . ARG B 1 491 ? -45.188 1.817 3.309 1 89.81 491 ARG B C 1
ATOM 10544 O O . ARG B 1 491 ? -45.188 3.012 3.613 1 89.81 491 ARG B O 1
ATOM 10551 N N . ALA B 1 492 ? -46.188 1.15 2.793 1 89.06 492 ALA B N 1
ATOM 10552 C CA . ALA B 1 492 ? -47.438 1.829 2.578 1 89.06 492 ALA B CA 1
ATOM 10553 C C . ALA B 1 492 ? -48.094 2.227 3.906 1 89.06 492 ALA B C 1
ATOM 10555 O O . ALA B 1 492 ? -48.688 3.299 4.02 1 89.06 492 ALA B O 1
ATOM 10556 N N . ARG B 1 493 ? -47.938 1.438 4.855 1 87.94 493 ARG B N 1
ATOM 10557 C CA . ARG B 1 493 ? -48.438 1.73 6.199 1 87.94 493 ARG B CA 1
ATOM 10558 C C . ARG B 1 493 ? -47.719 2.939 6.793 1 87.94 493 ARG B C 1
ATOM 10560 O O . ARG B 1 493 ? -48.344 3.84 7.34 1 87.94 493 ARG B O 1
ATOM 10567 N N . ASP B 1 494 ? -46.438 3.016 6.645 1 86.94 494 ASP B N 1
ATOM 10568 C CA . ASP B 1 494 ? -45.656 4.109 7.203 1 86.94 494 ASP B CA 1
ATOM 10569 C C . ASP B 1 494 ? -45.969 5.426 6.5 1 86.94 494 ASP B C 1
ATOM 10571 O O . ASP B 1 494 ? -45.938 6.488 7.125 1 86.94 494 ASP B O 1
ATOM 10575 N N . LYS B 1 495 ? -46.219 5.332 5.172 1 86.69 495 LYS B N 1
ATOM 10576 C CA . LYS B 1 495 ? -46.531 6.539 4.422 1 86.69 495 LYS B CA 1
ATOM 10577 C C . LYS B 1 495 ? -48 6.93 4.637 1 86.69 495 LYS B C 1
ATOM 10579 O O . LYS B 1 495 ? -48.375 8.078 4.398 1 86.69 495 LYS B O 1
ATOM 10584 N N . GLY B 1 496 ? -48.844 6.082 5.059 1 86.38 496 GLY B N 1
ATOM 10585 C CA . GLY B 1 496 ? -50.25 6.344 5.355 1 86.38 496 GLY B CA 1
ATOM 10586 C C . GLY B 1 496 ? -51.156 6.266 4.133 1 86.38 496 GLY B C 1
ATOM 10587 O O . GLY B 1 496 ? -52.344 6.594 4.203 1 86.38 496 GLY B O 1
ATOM 10588 N N . LYS B 1 497 ? -50.531 5.969 2.91 1 87.75 497 LYS B N 1
ATOM 10589 C CA . LYS B 1 497 ? -51.312 5.891 1.675 1 87.75 497 LYS B CA 1
ATOM 10590 C C . LYS B 1 497 ? -50.906 4.676 0.847 1 87.75 497 LYS B C 1
ATOM 10592 O O . LYS B 1 497 ? -49.719 4.469 0.586 1 87.75 497 LYS B O 1
ATOM 10597 N N . PHE B 1 498 ? -51.875 3.867 0.531 1 87.62 498 PHE B N 1
ATOM 10598 C CA . PHE B 1 498 ? -51.562 2.668 -0.247 1 87.62 498 PHE B CA 1
ATOM 10599 C C . PHE B 1 498 ? -52.062 2.82 -1.68 1 87.62 498 PHE B C 1
ATOM 10601 O O . PHE B 1 498 ? -51.344 2.486 -2.629 1 87.62 498 PHE B O 1
ATOM 10608 N N . TRP B 1 499 ? -53.156 3.547 -1.865 1 83.81 499 TRP B N 1
ATOM 10609 C CA . TRP B 1 499 ? -53.812 3.561 -3.17 1 83.81 499 TRP B CA 1
ATOM 10610 C C . TRP B 1 499 ? -53.188 4.617 -4.078 1 83.81 499 TRP B C 1
ATOM 10612 O O . TRP B 1 499 ? -52.906 5.734 -3.637 1 83.81 499 TRP B O 1
ATOM 10622 N N . HIS B 1 500 ? -52.844 4.227 -5.359 1 85.69 500 HIS B N 1
ATOM 10623 C CA . HIS B 1 500 ? -52.312 5.066 -6.426 1 85.69 500 HIS B CA 1
ATOM 10624 C C . HIS B 1 500 ? -50.906 5.547 -6.094 1 85.69 500 HIS B C 1
ATOM 10626 O O . HIS B 1 500 ? -50.562 6.711 -6.324 1 85.69 500 HIS B O 1
ATOM 10632 N N . THR B 1 501 ? -50.281 4.66 -5.262 1 88.94 501 THR B N 1
ATOM 10633 C CA . THR B 1 501 ? -48.906 4.984 -4.934 1 88.94 501 THR B CA 1
ATOM 10634 C C . THR B 1 501 ? -47.938 3.982 -5.574 1 88.94 501 THR B C 1
ATOM 10636 O O . THR B 1 501 ? -48.375 2.986 -6.156 1 88.94 501 THR B O 1
ATOM 10639 N N . ASP B 1 502 ? -46.719 4.359 -5.664 1 88 502 ASP B N 1
ATOM 10640 C CA . ASP B 1 502 ? -45.688 3.471 -6.184 1 88 502 ASP B CA 1
ATOM 10641 C C . ASP B 1 502 ? -45.594 2.193 -5.352 1 88 502 ASP B C 1
ATOM 10643 O O . ASP B 1 502 ? -45.281 1.123 -5.879 1 88 502 ASP B O 1
ATOM 10647 N N . GLU B 1 503 ? -46 2.268 -4.078 1 89.12 503 GLU B N 1
ATOM 10648 C CA . GLU B 1 503 ? -45.969 1.102 -3.199 1 89.12 503 GLU B CA 1
ATOM 10649 C C . GLU B 1 503 ? -47 0.068 -3.6 1 89.12 503 GLU B C 1
ATOM 10651 O O . GLU B 1 503 ? -46.75 -1.138 -3.516 1 89.12 503 GLU B O 1
ATOM 10656 N N . MET B 1 504 ? -48.156 0.551 -4.027 1 89.88 504 MET B N 1
ATOM 10657 C CA . MET B 1 504 ? -49.219 -0.359 -4.484 1 89.88 504 MET B CA 1
ATOM 10658 C C . MET B 1 504 ? -48.75 -1.147 -5.707 1 89.88 504 MET B C 1
ATOM 10660 O O . MET B 1 504 ? -48.875 -2.371 -5.746 1 89.88 504 MET B O 1
ATOM 10664 N N . TRP B 1 505 ? -48.188 -0.435 -6.617 1 89.12 505 TRP B N 1
ATOM 10665 C CA . TRP B 1 505 ? -47.719 -1.089 -7.844 1 89.12 505 TRP B CA 1
ATOM 10666 C C . TRP B 1 505 ? -46.594 -2.053 -7.562 1 89.12 505 TRP B C 1
ATOM 10668 O O . TRP B 1 505 ? -46.5 -3.117 -8.18 1 89.12 505 TRP B O 1
ATOM 10678 N N . ASN B 1 506 ? -45.781 -1.669 -6.699 1 90.31 506 ASN B N 1
ATOM 10679 C CA . ASN B 1 506 ? -44.719 -2.574 -6.309 1 90.31 506 ASN B CA 1
ATOM 10680 C C . ASN B 1 506 ? -45.25 -3.814 -5.602 1 90.31 506 ASN B C 1
ATOM 10682 O O . ASN B 1 506 ? -44.719 -4.914 -5.777 1 90.31 506 ASN B O 1
ATOM 10686 N N . PHE B 1 507 ? -46.25 -3.619 -4.844 1 90.69 507 PHE B N 1
ATOM 10687 C CA . PHE B 1 507 ? -46.906 -4.746 -4.195 1 90.69 507 PHE B CA 1
ATOM 10688 C C . PHE B 1 507 ? -47.469 -5.715 -5.227 1 90.69 507 PHE B C 1
ATOM 10690 O O . PHE B 1 507 ? -47.219 -6.918 -5.16 1 90.69 507 PHE B O 1
ATOM 10697 N N . PHE B 1 508 ? -48.125 -5.227 -6.211 1 90.62 508 PHE B N 1
ATOM 10698 C CA . PHE B 1 508 ? -48.719 -6.074 -7.227 1 90.62 508 PHE B CA 1
ATOM 10699 C C . PHE B 1 508 ? -47.656 -6.727 -8.102 1 90.62 508 PHE B C 1
ATOM 10701 O O . PHE B 1 508 ? -47.812 -7.883 -8.508 1 90.62 508 PHE B O 1
ATOM 10708 N N . LYS B 1 509 ? -46.688 -5.996 -8.375 1 90.56 509 LYS B N 1
ATOM 10709 C CA . LYS B 1 509 ? -45.594 -6.531 -9.172 1 90.56 509 LYS B CA 1
ATOM 10710 C C . LYS B 1 509 ? -44.938 -7.727 -8.484 1 90.56 509 LYS B C 1
ATOM 10712 O O . LYS B 1 509 ? -44.719 -8.766 -9.109 1 90.56 509 LYS B O 1
ATOM 10717 N N . THR B 1 510 ? -44.688 -7.559 -7.199 1 90.69 510 THR B N 1
ATOM 10718 C CA . THR B 1 510 ? -44.031 -8.641 -6.461 1 90.69 510 THR B CA 1
ATOM 10719 C C . THR B 1 510 ? -45 -9.789 -6.223 1 90.69 510 THR B C 1
ATOM 10721 O O . THR B 1 510 ? -44.594 -10.953 -6.215 1 90.69 510 THR B O 1
ATOM 10724 N N . LEU B 1 511 ? -46.25 -9.523 -6.059 1 91.19 511 LEU B N 1
ATOM 10725 C CA . LEU B 1 511 ? -47.281 -10.562 -5.918 1 91.19 511 LEU B CA 1
ATOM 10726 C C . LEU B 1 511 ? -47.406 -11.375 -7.203 1 91.19 511 LEU B C 1
ATOM 10728 O O . LEU B 1 511 ? -47.5 -12.602 -7.16 1 91.19 511 LEU B O 1
ATOM 10732 N N . LEU B 1 512 ? -47.375 -10.68 -8.242 1 90.5 512 LEU B N 1
ATOM 10733 C CA . LEU B 1 512 ? -47.406 -11.352 -9.531 1 90.5 512 LEU B CA 1
ATOM 10734 C C . LEU B 1 512 ? -46.219 -12.258 -9.719 1 90.5 512 LEU B C 1
ATOM 10736 O O . LEU B 1 512 ? -46.344 -13.383 -10.195 1 90.5 512 LEU B O 1
ATOM 10740 N N . ALA B 1 513 ? -45.094 -11.766 -9.398 1 88.5 513 ALA B N 1
ATOM 10741 C CA . ALA B 1 513 ? -43.875 -12.562 -9.5 1 88.5 513 ALA B CA 1
ATOM 10742 C C . ALA B 1 513 ? -43.969 -13.805 -8.617 1 88.5 513 ALA B C 1
ATOM 10744 O O . ALA B 1 513 ? -43.5 -14.883 -8.992 1 88.5 513 ALA B O 1
ATOM 10745 N N . THR B 1 514 ? -44.531 -13.68 -7.426 1 88.75 514 THR B N 1
ATOM 10746 C CA . THR B 1 514 ? -44.719 -14.82 -6.535 1 88.75 514 THR B CA 1
ATOM 10747 C C . THR B 1 514 ? -45.656 -15.844 -7.164 1 88.75 514 THR B C 1
ATOM 10749 O O . THR B 1 514 ? -45.406 -17.047 -7.109 1 88.75 514 THR B O 1
ATOM 10752 N N . TRP B 1 515 ? -46.594 -15.391 -7.793 1 87.94 515 TRP B N 1
ATOM 10753 C CA . TRP B 1 515 ? -47.562 -16.281 -8.438 1 87.94 515 TRP B CA 1
ATOM 10754 C C . TRP B 1 515 ? -46.906 -17.016 -9.609 1 87.94 515 TRP B C 1
ATOM 10756 O O . TRP B 1 515 ? -47.156 -18.203 -9.812 1 87.94 515 TRP B O 1
ATOM 10766 N N . VAL B 1 516 ? -46.219 -16.344 -10.344 1 87.06 516 VAL B N 1
ATOM 10767 C CA . VAL B 1 516 ? -45.531 -16.953 -11.469 1 87.06 516 VAL B CA 1
ATOM 10768 C C . VAL B 1 516 ? -44.562 -18.031 -10.953 1 87.06 516 VAL B C 1
ATOM 10770 O O . VAL B 1 516 ? -44.438 -19.094 -11.562 1 87.06 516 VAL B O 1
ATOM 10773 N N . ALA B 1 517 ? -43.938 -17.766 -9.844 1 84.06 517 ALA B N 1
ATOM 10774 C CA . ALA B 1 517 ? -43.031 -18.75 -9.258 1 84.06 517 ALA B CA 1
ATOM 10775 C C . ALA B 1 517 ? -43.781 -19.984 -8.805 1 84.06 517 ALA B C 1
ATOM 10777 O O . ALA B 1 517 ? -43.312 -21.109 -8.984 1 84.06 517 ALA B O 1
ATOM 10778 N N . VAL B 1 518 ? -44.938 -19.875 -8.297 1 85.56 518 VAL B N 1
ATOM 10779 C CA . VAL B 1 518 ? -45.781 -20.984 -7.855 1 85.56 518 VAL B CA 1
ATOM 10780 C C . VAL B 1 518 ? -46.281 -21.766 -9.07 1 85.56 518 VAL B C 1
ATOM 10782 O O . VAL B 1 518 ? -46.25 -23 -9.07 1 85.56 518 VAL B O 1
ATOM 10785 N N . LEU B 1 519 ? -46.625 -21.062 -10.039 1 85.69 519 LEU B N 1
ATOM 10786 C CA . LEU B 1 519 ? -47.125 -21.719 -11.25 1 85.69 519 LEU B CA 1
ATOM 10787 C C . LEU B 1 519 ? -46.031 -22.516 -11.93 1 85.69 519 LEU B C 1
ATOM 10789 O O . LEU B 1 519 ? -46.281 -23.578 -12.516 1 85.69 519 LEU B O 1
ATOM 10793 N N . SER B 1 520 ? -44.844 -22.047 -11.906 1 82.31 520 SER B N 1
ATOM 10794 C CA . SER B 1 520 ? -43.719 -22.766 -12.484 1 82.31 520 SER B CA 1
ATOM 10795 C C . SER B 1 520 ? -43.5 -24.109 -11.789 1 82.31 520 SER B C 1
ATOM 10797 O O . SER B 1 520 ? -43.156 -25.094 -12.43 1 82.31 520 SER B O 1
ATOM 10799 N N . PHE B 1 521 ? -43.719 -24.109 -10.477 1 81.12 521 PHE B N 1
ATOM 10800 C CA . PHE B 1 521 ? -43.594 -25.344 -9.711 1 81.12 521 PHE B CA 1
ATOM 10801 C C . PHE B 1 521 ? -44.719 -26.328 -10.07 1 81.12 521 PHE B C 1
ATOM 10803 O O . PHE B 1 521 ? -44.469 -27.516 -10.242 1 81.12 521 PHE B O 1
ATOM 10810 N N . LEU B 1 522 ? -45.875 -25.812 -10.32 1 82.06 522 LEU B N 1
ATOM 10811 C CA . LEU B 1 522 ? -47.031 -26.641 -10.641 1 82.06 522 LEU B CA 1
ATOM 10812 C C . LEU B 1 522 ? -46.969 -27.125 -12.094 1 82.06 522 LEU B C 1
ATOM 10814 O O . LEU B 1 522 ? -47.5 -28.188 -12.422 1 82.06 522 LEU B O 1
ATOM 10818 N N . ALA B 1 523 ? -46.375 -26.344 -12.883 1 79.38 523 ALA B N 1
ATOM 10819 C CA . ALA B 1 523 ? -46.25 -26.672 -14.305 1 79.38 523 ALA B CA 1
ATOM 10820 C C . ALA B 1 523 ? -45.406 -27.922 -14.508 1 79.38 523 ALA B C 1
ATOM 10822 O O . ALA B 1 523 ? -45.562 -28.625 -15.508 1 79.38 523 ALA B O 1
ATOM 10823 N N . ASN B 1 524 ? -44.469 -28.203 -13.648 1 74.88 524 ASN B N 1
ATOM 10824 C CA . ASN B 1 524 ? -43.656 -29.406 -13.758 1 74.88 524 ASN B CA 1
ATOM 10825 C C . ASN B 1 524 ? -44.469 -30.672 -13.516 1 74.88 524 ASN B C 1
ATOM 10827 O O . ASN B 1 524 ? -44.094 -31.734 -14.008 1 74.88 524 ASN B O 1
ATOM 10831 N N . LYS B 1 525 ? -45.625 -30.547 -12.844 1 76.94 525 LYS B N 1
ATOM 10832 C CA . LYS B 1 525 ? -46.438 -31.703 -12.516 1 76.94 525 LYS B CA 1
ATOM 10833 C C . LYS B 1 525 ? -47.562 -31.891 -13.531 1 76.94 525 LYS B C 1
ATOM 10835 O O . LYS B 1 525 ? -47.844 -33 -13.969 1 76.94 525 LYS B O 1
ATOM 10840 N N . HIS B 1 526 ? -48.156 -30.625 -13.906 1 82.5 526 HIS B N 1
ATOM 10841 C CA . HIS B 1 526 ? -49.312 -30.703 -14.805 1 82.5 526 HIS B CA 1
ATOM 10842 C C . HIS B 1 526 ? -49.125 -29.812 -16.016 1 82.5 526 HIS B C 1
ATOM 10844 O O . HIS B 1 526 ? -48.75 -28.641 -15.883 1 82.5 526 HIS B O 1
ATOM 10850 N N . TYR B 1 527 ? -49.438 -30.188 -17.188 1 83.5 527 TYR B N 1
ATOM 10851 C CA . TYR B 1 527 ? -49.219 -29.5 -18.453 1 83.5 527 TYR B CA 1
ATOM 10852 C C . TYR B 1 527 ? -50.125 -28.281 -18.578 1 83.5 527 TYR B C 1
ATOM 10854 O O . TYR B 1 527 ? -49.75 -27.281 -19.203 1 83.5 527 TYR B O 1
ATOM 10862 N N . ILE B 1 528 ? -51.281 -28.312 -17.922 1 85.19 528 ILE B N 1
ATOM 10863 C CA . ILE B 1 528 ? -52.219 -27.203 -18.031 1 85.19 528 ILE B CA 1
ATOM 10864 C C . ILE B 1 528 ? -51.594 -25.953 -17.391 1 85.19 528 ILE B C 1
ATOM 10866 O O . ILE B 1 528 ? -51.75 -24.844 -17.906 1 85.19 528 ILE B O 1
ATOM 10870 N N . TYR B 1 529 ? -50.938 -26.203 -16.391 1 86.69 529 TYR B N 1
ATOM 10871 C CA . TYR B 1 529 ? -50.344 -25.078 -15.695 1 86.69 529 TYR B CA 1
ATOM 10872 C C . TYR B 1 529 ? -49.188 -24.484 -16.5 1 86.69 529 TYR B C 1
ATOM 10874 O O . TYR B 1 529 ? -48.844 -23.312 -16.344 1 86.69 529 TYR B O 1
ATOM 10882 N N . ARG B 1 530 ? -48.625 -25.234 -17.391 1 85.06 530 ARG B N 1
ATOM 10883 C CA . ARG B 1 530 ? -47.531 -24.734 -18.234 1 85.06 530 ARG B CA 1
ATOM 10884 C C . ARG B 1 530 ? -48.062 -23.75 -19.266 1 85.06 530 ARG B C 1
ATOM 10886 O O . ARG B 1 530 ? -47.406 -22.75 -19.562 1 85.06 530 ARG B O 1
ATOM 10893 N N . ILE B 1 531 ? -49.219 -23.969 -19.734 1 86.62 531 ILE B N 1
ATOM 10894 C CA . ILE B 1 531 ? -49.844 -23.109 -20.734 1 86.62 531 ILE B CA 1
ATOM 10895 C C . ILE B 1 531 ? -50.219 -21.766 -20.109 1 86.62 531 ILE B C 1
ATOM 10897 O O . ILE B 1 531 ? -50.094 -20.719 -20.75 1 86.62 531 ILE B O 1
ATOM 10901 N N . ILE B 1 532 ? -50.5 -21.828 -18.844 1 89.12 532 ILE B N 1
ATOM 10902 C CA . ILE B 1 532 ? -50.875 -20.609 -18.141 1 89.12 532 ILE B CA 1
ATOM 10903 C C . ILE B 1 532 ? -49.625 -19.875 -17.672 1 89.12 532 ILE B C 1
ATOM 10905 O O . ILE B 1 532 ? -49.562 -18.641 -17.688 1 89.12 532 ILE B O 1
ATOM 10909 N N . TRP B 1 533 ? -48.688 -20.609 -17.438 1 88.12 533 TRP B N 1
ATOM 10910 C CA . TRP B 1 533 ? -47.469 -20.062 -16.844 1 88.12 533 TRP B CA 1
ATOM 10911 C C . TRP B 1 533 ? -46.719 -19.203 -17.859 1 88.12 533 TRP B C 1
ATOM 10913 O O . TRP B 1 533 ? -46.281 -18.109 -17.516 1 88.12 533 TRP B O 1
ATOM 10923 N N . ILE B 1 534 ? -46.625 -19.516 -19.094 1 88.31 534 ILE B N 1
ATOM 10924 C CA . ILE B 1 534 ? -45.781 -18.859 -20.078 1 88.31 534 ILE B CA 1
ATOM 10925 C C . ILE B 1 534 ? -46.281 -17.453 -20.359 1 88.31 534 ILE B C 1
ATOM 10927 O O . ILE B 1 534 ? -45.531 -16.484 -20.266 1 88.31 534 ILE B O 1
ATOM 10931 N N . PRO B 1 535 ? -47.562 -17.266 -20.562 1 89.38 535 PRO B N 1
ATOM 10932 C CA . PRO B 1 535 ? -48.031 -15.898 -20.797 1 89.38 535 PRO B CA 1
ATOM 10933 C C . PRO B 1 535 ? -47.938 -15.016 -19.562 1 89.38 535 PRO B C 1
ATOM 10935 O O . PRO B 1 535 ? -47.656 -13.82 -19.656 1 89.38 535 PRO B O 1
ATOM 10938 N N . PHE B 1 536 ? -48.156 -15.547 -18.484 1 88.81 536 PHE B N 1
ATOM 10939 C CA . PHE B 1 536 ? -48.062 -14.773 -17.25 1 88.81 536 PHE B CA 1
ATOM 10940 C C . PHE B 1 536 ? -46.625 -14.398 -16.953 1 88.81 536 PHE B C 1
ATOM 10942 O O . PHE B 1 536 ? -46.344 -13.297 -16.469 1 88.81 536 PHE B O 1
ATOM 10949 N N . ALA B 1 537 ? -45.781 -15.297 -17.188 1 90.38 537 ALA B N 1
ATOM 10950 C CA . ALA B 1 537 ? -44.375 -15.008 -17 1 90.38 537 ALA B CA 1
ATOM 10951 C C . ALA B 1 537 ? -43.906 -13.938 -17.969 1 90.38 537 ALA B C 1
ATOM 10953 O O . ALA B 1 537 ? -43.094 -13.07 -17.609 1 90.38 537 ALA B O 1
ATOM 10954 N N . ALA B 1 538 ? -44.344 -14.008 -19.156 1 91.81 538 ALA B N 1
ATOM 10955 C CA . ALA B 1 538 ? -44 -13 -20.156 1 91.81 538 ALA B CA 1
ATOM 10956 C C . ALA B 1 538 ? -44.531 -11.625 -19.766 1 91.81 538 ALA B C 1
ATOM 10958 O O . ALA B 1 538 ? -43.812 -10.633 -19.844 1 91.81 538 ALA B O 1
ATOM 10959 N N . PHE B 1 539 ? -45.688 -11.625 -19.297 1 92.69 539 PHE B N 1
ATOM 10960 C CA . PHE B 1 539 ? -46.281 -10.367 -18.875 1 92.69 539 PHE B CA 1
ATOM 10961 C C . PHE B 1 539 ? -45.562 -9.805 -17.656 1 92.69 539 PHE B C 1
ATOM 10963 O O . PHE B 1 539 ? -45.281 -8.609 -17.594 1 92.69 539 PHE B O 1
ATOM 10970 N N . CYS B 1 540 ? -45.312 -10.641 -16.781 1 91.25 540 CYS B N 1
ATOM 10971 C CA . CYS B 1 540 ? -44.594 -10.219 -15.578 1 91.25 540 CYS B CA 1
ATOM 10972 C C . CYS B 1 540 ? -43.219 -9.664 -15.93 1 91.25 540 CYS B C 1
ATOM 10974 O O . CYS B 1 540 ? -42.812 -8.633 -15.406 1 91.25 540 CYS B O 1
ATOM 10976 N N . SER B 1 541 ? -42.5 -10.297 -16.844 1 92.25 541 SER B N 1
ATOM 10977 C CA . SER B 1 541 ? -41.156 -9.852 -17.219 1 92.25 541 SER B CA 1
ATOM 10978 C C . SER B 1 541 ? -41.219 -8.5 -17.922 1 92.25 541 SER B C 1
ATOM 10980 O O . SER B 1 541 ? -40.344 -7.645 -17.672 1 92.25 541 SER B O 1
ATOM 10982 N N . LEU B 1 542 ? -42.156 -8.305 -18.734 1 93.25 542 LEU B N 1
ATOM 10983 C CA . LEU B 1 542 ? -42.281 -7.031 -19.438 1 93.25 542 LEU B CA 1
ATOM 10984 C C . LEU B 1 542 ? -42.656 -5.91 -18.469 1 93.25 542 LEU B C 1
ATOM 10986 O O . LEU B 1 542 ? -42.156 -4.797 -18.578 1 93.25 542 LEU B O 1
ATOM 10990 N N . PHE B 1 543 ? -43.531 -6.246 -17.625 1 92.69 543 PHE B N 1
ATOM 10991 C CA . PHE B 1 543 ? -43.938 -5.258 -16.641 1 92.69 543 PHE B CA 1
ATOM 10992 C C . PHE B 1 543 ? -42.75 -4.883 -15.734 1 92.69 543 PHE B C 1
ATOM 10994 O O . PHE B 1 543 ? -42.531 -3.703 -15.453 1 92.69 543 PHE B O 1
ATOM 11001 N N . GLN B 1 544 ? -42.062 -5.797 -15.281 1 92.31 544 GLN B N 1
ATOM 11002 C CA . GLN B 1 544 ? -40.938 -5.531 -14.414 1 92.31 544 GLN B CA 1
ATOM 11003 C C . GLN B 1 544 ? -39.844 -4.734 -15.156 1 92.31 544 GLN B C 1
ATOM 11005 O O . GLN B 1 544 ? -39.188 -3.869 -14.562 1 92.31 544 GLN B O 1
ATOM 11010 N N . TYR B 1 545 ? -39.656 -5.059 -16.391 1 93.88 545 TYR B N 1
ATOM 11011 C CA . TYR B 1 545 ? -38.688 -4.324 -17.188 1 93.88 545 TYR B CA 1
ATOM 11012 C C . TYR B 1 545 ? -39.094 -2.859 -17.328 1 93.88 545 TYR B C 1
ATOM 11014 O O . TYR B 1 545 ? -38.25 -1.965 -17.141 1 93.88 545 TYR B O 1
ATOM 11022 N N . TRP B 1 546 ? -40.281 -2.656 -17.578 1 92.44 546 TRP B N 1
ATOM 11023 C CA . TRP B 1 546 ? -40.781 -1.289 -17.703 1 92.44 546 TRP B CA 1
ATOM 11024 C C . TRP B 1 546 ? -40.656 -0.548 -16.375 1 92.44 546 TRP B C 1
ATOM 11026 O O . TRP B 1 546 ? -40.281 0.622 -16.344 1 92.44 546 TRP B O 1
ATOM 11036 N N . TRP B 1 547 ? -40.938 -1.145 -15.32 1 91.06 547 TRP B N 1
ATOM 11037 C CA . TRP B 1 547 ? -40.844 -0.542 -13.992 1 91.06 547 TRP B CA 1
ATOM 11038 C C . TRP B 1 547 ? -39.406 -0.222 -13.633 1 91.06 547 TRP B C 1
ATOM 11040 O O . TRP B 1 547 ? -39.125 0.806 -13.016 1 91.06 547 TRP B O 1
ATOM 11050 N N . ASP B 1 548 ? -38.469 -1.043 -13.961 1 92.44 548 ASP B N 1
ATOM 11051 C CA . ASP B 1 548 ? -37.062 -0.785 -13.695 1 92.44 548 ASP B CA 1
ATOM 11052 C C . ASP B 1 548 ? -36.594 0.481 -14.406 1 92.44 548 ASP B C 1
ATOM 11054 O O . ASP B 1 548 ? -35.969 1.345 -13.797 1 92.44 548 ASP B O 1
ATOM 11058 N N . LEU B 1 549 ? -36.969 0.632 -15.602 1 93.25 549 LEU B N 1
ATOM 11059 C CA . LEU B 1 549 ? -36.5 1.754 -16.406 1 93.25 549 LEU B CA 1
ATOM 11060 C C . LEU B 1 549 ? -37.125 3.062 -15.938 1 93.25 549 LEU B C 1
ATOM 11062 O O . LEU B 1 549 ? -36.406 4.031 -15.664 1 93.25 549 LEU B O 1
ATOM 11066 N N . LYS B 1 550 ? -38.344 3.027 -15.688 1 90.5 550 LYS B N 1
ATOM 11067 C CA . LYS B 1 550 ? -39.062 4.281 -15.461 1 90.5 550 LYS B CA 1
ATOM 11068 C C . LYS B 1 550 ? -39.062 4.66 -13.984 1 90.5 550 LYS B C 1
ATOM 11070 O O . LYS B 1 550 ? -38.844 5.824 -13.633 1 90.5 550 LYS B O 1
ATOM 11075 N N . LYS B 1 551 ? -39.25 3.73 -13.148 1 88.94 551 LYS B N 1
ATOM 11076 C CA . LYS B 1 551 ? -39.469 4.082 -11.75 1 88.94 551 LYS B CA 1
ATOM 11077 C C . LYS B 1 551 ? -38.219 3.824 -10.906 1 88.94 551 LYS B C 1
ATOM 11079 O O . LYS B 1 551 ? -37.781 4.695 -10.148 1 88.94 551 LYS B O 1
ATOM 11084 N N . ASP B 1 552 ? -37.625 2.75 -11.109 1 89.62 552 ASP B N 1
ATOM 11085 C CA . ASP B 1 552 ? -36.5 2.438 -10.266 1 89.62 552 ASP B CA 1
ATOM 11086 C C . ASP B 1 552 ? -35.25 3.213 -10.703 1 89.62 552 ASP B C 1
ATOM 11088 O O . ASP B 1 552 ? -34.469 3.691 -9.867 1 89.62 552 ASP B O 1
ATOM 11092 N N . TRP B 1 553 ? -35.031 3.377 -12.031 1 92.38 553 TRP B N 1
ATOM 11093 C CA . TRP B 1 553 ? -33.844 4.043 -12.516 1 92.38 553 TRP B CA 1
ATOM 11094 C C . TRP B 1 553 ? -34.156 5.469 -12.953 1 92.38 553 TRP B C 1
ATOM 11096 O O . TRP B 1 553 ? -33.25 6.258 -13.211 1 92.38 553 TRP B O 1
ATOM 11106 N N . LEU B 1 554 ? -35.406 5.883 -13.047 1 89.31 554 LEU B N 1
ATOM 11107 C CA . LEU B 1 554 ? -35.875 7.223 -13.367 1 89.31 554 LEU B CA 1
ATOM 11108 C C . LEU B 1 554 ? -35.406 7.648 -14.75 1 89.31 554 LEU B C 1
ATOM 11110 O O . LEU B 1 554 ? -34.969 8.789 -14.945 1 89.31 554 LEU B O 1
ATOM 11114 N N . PHE B 1 555 ? -35.469 6.668 -15.602 1 91.12 555 PHE B N 1
ATOM 11115 C CA . PHE B 1 555 ? -35.125 7.02 -16.984 1 91.12 555 PHE B CA 1
ATOM 11116 C C . PHE B 1 555 ? -36.281 7.762 -17.641 1 91.12 555 PHE B C 1
ATOM 11118 O O . PHE B 1 555 ? -37.406 7.781 -17.109 1 91.12 555 PHE B O 1
ATOM 11125 N N . PHE B 1 556 ? -36.156 8.484 -18.672 1 89.94 556 PHE B N 1
ATOM 11126 C CA . PHE B 1 556 ? -37.156 9.203 -19.453 1 89.94 556 PHE B CA 1
ATOM 11127 C C . PHE B 1 556 ? -37.688 10.422 -18.703 1 89.94 556 PHE B C 1
ATOM 11129 O O . PHE B 1 556 ? -38.875 10.656 -18.641 1 89.94 556 PHE B O 1
ATOM 11136 N N . GLU B 1 557 ? -36.75 11.055 -18.047 1 87.19 557 GLU B N 1
ATOM 11137 C CA . GLU B 1 557 ? -37.125 12.297 -17.391 1 87.19 557 GLU B CA 1
ATOM 11138 C C . GLU B 1 557 ? -37.5 13.367 -18.406 1 87.19 557 GLU B C 1
ATOM 11140 O O . GLU B 1 557 ? -36.844 13.5 -19.438 1 87.19 557 GLU B O 1
ATOM 11145 N N . LYS B 1 558 ? -38.469 14.023 -18.109 1 84 558 LYS B N 1
ATOM 11146 C CA . LYS B 1 558 ? -38.906 15.078 -19.016 1 84 558 LYS B CA 1
ATOM 11147 C C . LYS B 1 558 ? -37.969 16.266 -19 1 84 558 LYS B C 1
ATOM 11149 O O . LYS B 1 558 ? -37.5 16.688 -17.922 1 84 558 LYS B O 1
ATOM 11154 N N . GLY B 1 559 ? -37.562 16.75 -20.125 1 76.44 559 GLY B N 1
ATOM 11155 C CA . GLY B 1 559 ? -36.719 17.922 -20.203 1 76.44 559 GLY B CA 1
ATOM 11156 C C . GLY B 1 559 ? -35.25 17.609 -20.156 1 76.44 559 GLY B C 1
ATOM 11157 O O . GLY B 1 559 ? -34.406 18.5 -19.969 1 76.44 559 GLY B O 1
ATOM 11158 N N . SER B 1 560 ? -35 16.312 -20.234 1 79.5 560 SER B N 1
ATOM 11159 C CA . SER B 1 560 ? -33.594 15.938 -20.141 1 79.5 560 SER B CA 1
ATOM 11160 C C . SER B 1 560 ? -32.875 16.266 -21.438 1 79.5 560 SER B C 1
ATOM 11162 O O . SER B 1 560 ? -33.469 16.266 -22.516 1 79.5 560 SER B O 1
ATOM 11164 N N . ASN B 1 561 ? -31.609 16.656 -21.344 1 77.44 561 ASN B N 1
ATOM 11165 C CA . ASN B 1 561 ? -30.75 16.969 -22.469 1 77.44 561 ASN B CA 1
ATOM 11166 C C . ASN B 1 561 ? -30.266 15.711 -23.172 1 77.44 561 ASN B C 1
ATOM 11168 O O . ASN B 1 561 ? -29.844 15.758 -24.328 1 77.44 561 ASN B O 1
ATOM 11172 N N . VAL B 1 562 ? -30.297 14.656 -22.406 1 81.94 562 VAL B N 1
ATOM 11173 C CA . VAL B 1 562 ? -29.844 13.398 -23 1 81.94 562 VAL B CA 1
ATOM 11174 C C . VAL B 1 562 ? -31.062 12.555 -23.391 1 81.94 562 VAL B C 1
ATOM 11176 O O . VAL B 1 562 ? -32.031 12.445 -22.641 1 81.94 562 VAL B O 1
ATOM 11179 N N . ARG B 1 563 ? -30.922 11.961 -24.484 1 87.38 563 ARG B N 1
ATOM 11180 C CA . ARG B 1 563 ? -32.031 11.219 -25.047 1 87.38 563 ARG B CA 1
ATOM 11181 C C . ARG B 1 563 ? -32.406 10.031 -24.156 1 87.38 563 ARG B C 1
ATOM 11183 O O . ARG B 1 563 ? -31.547 9.203 -23.828 1 87.38 563 ARG B O 1
ATOM 11190 N N . PHE B 1 564 ? -33.594 9.938 -23.641 1 89.25 564 PHE B N 1
ATOM 11191 C CA . PHE B 1 564 ? -34.219 8.828 -22.938 1 89.25 564 PHE B CA 1
ATOM 11192 C C . PHE B 1 564 ? -33.625 8.656 -21.547 1 89.25 564 PHE B C 1
ATOM 11194 O O . PHE B 1 564 ? -33.812 7.617 -20.906 1 89.25 564 PHE B O 1
ATOM 11201 N N . LEU B 1 565 ? -32.812 9.547 -21.125 1 91.06 565 LEU B N 1
ATOM 11202 C CA . LEU B 1 565 ? -32.188 9.43 -19.797 1 91.06 565 LEU B CA 1
ATOM 11203 C C . LEU B 1 565 ? -32.5 10.648 -18.938 1 91.06 565 LEU B C 1
ATOM 11205 O O . LEU B 1 565 ? -33.438 11.391 -19.219 1 91.06 565 LEU B O 1
ATOM 11209 N N . ARG B 1 566 ? -31.875 10.734 -17.828 1 87.69 566 ARG B N 1
ATOM 11210 C CA . ARG B 1 566 ? -32.031 11.875 -16.938 1 87.69 566 ARG B CA 1
ATOM 11211 C C . ARG B 1 566 ? -30.891 12.883 -17.125 1 87.69 566 ARG B C 1
ATOM 11213 O O . ARG B 1 566 ? -29.891 12.578 -17.766 1 87.69 566 ARG B O 1
ATOM 11220 N N . ASN B 1 567 ? -31 13.984 -16.531 1 80 567 ASN B N 1
ATOM 11221 C CA . ASN B 1 567 ? -30.031 15.055 -16.688 1 80 567 ASN B CA 1
ATOM 11222 C C . ASN B 1 567 ? -28.781 14.812 -15.844 1 80 567 ASN B C 1
ATOM 11224 O O . ASN B 1 567 ? -27.656 15.016 -16.312 1 80 567 ASN B O 1
ATOM 11228 N N . ASP B 1 568 ? -29.078 14.305 -14.578 1 83.5 568 ASP B N 1
ATOM 11229 C CA . ASP B 1 568 ? -27.938 14.062 -13.688 1 83.5 568 ASP B CA 1
ATOM 11230 C C . ASP B 1 568 ? -27.469 12.617 -13.773 1 83.5 568 ASP B C 1
ATOM 11232 O O . ASP B 1 568 ? -28.203 11.695 -13.43 1 83.5 568 ASP B O 1
ATOM 11236 N N . LEU B 1 569 ? -26.312 12.461 -14.422 1 86.5 569 LEU B N 1
ATOM 11237 C CA . LEU B 1 569 ? -25.734 11.125 -14.523 1 86.5 569 LEU B CA 1
ATOM 11238 C C . LEU B 1 569 ? -24.516 10.992 -13.609 1 86.5 569 LEU B C 1
ATOM 11240 O O . LEU B 1 569 ? -23.609 11.828 -13.648 1 86.5 569 LEU B O 1
ATOM 11244 N N . GLY B 1 570 ? -24.578 9.992 -12.789 1 85.88 570 GLY B N 1
ATOM 11245 C CA . GLY B 1 570 ? -23.453 9.734 -11.898 1 85.88 570 GLY B CA 1
ATOM 11246 C C . GLY B 1 570 ? -22.234 9.18 -12.609 1 85.88 570 GLY B C 1
ATOM 11247 O O . GLY B 1 570 ? -21.094 9.562 -12.297 1 85.88 570 GLY B O 1
ATOM 11248 N N . TYR B 1 571 ? -22.547 8.359 -13.617 1 89.06 571 TYR B N 1
ATOM 11249 C CA . TYR B 1 571 ? -21.453 7.77 -14.375 1 89.06 571 TYR B CA 1
ATOM 11250 C C . TYR B 1 571 ? -21.078 8.648 -15.562 1 89.06 571 TYR B C 1
ATOM 11252 O O . TYR B 1 571 ? -21.922 9.336 -16.125 1 89.06 571 TYR B O 1
ATOM 11260 N N . ASN B 1 572 ? -19.875 8.828 -15.969 1 79.44 572 ASN B N 1
ATOM 11261 C CA . ASN B 1 572 ? -19.328 9.836 -16.875 1 79.44 572 ASN B CA 1
ATOM 11262 C C . ASN B 1 572 ? -19.859 9.664 -18.297 1 79.44 572 ASN B C 1
ATOM 11264 O O . ASN B 1 572 ? -20.172 10.648 -18.969 1 79.44 572 ASN B O 1
ATOM 11268 N N . HIS B 1 573 ? -20.234 8.453 -18.734 1 84 573 HIS B N 1
ATOM 11269 C CA . HIS B 1 573 ? -20.625 8.25 -20.125 1 84 573 HIS B CA 1
ATOM 11270 C C . HIS B 1 573 ? -22.047 7.703 -20.234 1 84 573 HIS B C 1
ATOM 11272 O O . HIS B 1 573 ? -22.375 6.715 -19.594 1 84 573 HIS B O 1
ATOM 11278 N N . PRO B 1 574 ? -22.891 8.328 -21.078 1 88.56 574 PRO B N 1
ATOM 11279 C CA . PRO B 1 574 ? -24.266 7.863 -21.234 1 88.56 574 PRO B CA 1
ATOM 11280 C C . PRO B 1 574 ? -24.359 6.469 -21.844 1 88.56 574 PRO B C 1
ATOM 11282 O O . PRO B 1 574 ? -25.359 5.773 -21.656 1 88.56 574 PRO B O 1
ATOM 11285 N N . CYS B 1 575 ? -23.312 6.055 -22.578 1 90.44 575 CYS B N 1
ATOM 11286 C CA . CYS B 1 575 ? -23.312 4.742 -23.219 1 90.44 575 CYS B CA 1
ATOM 11287 C C . CYS B 1 575 ? -23.438 3.633 -22.172 1 90.44 575 CYS B C 1
ATOM 11289 O O . CYS B 1 575 ? -23.969 2.561 -22.469 1 90.44 575 CYS B O 1
ATOM 11291 N N . ILE B 1 576 ? -23 3.932 -21.016 1 92.62 576 ILE B N 1
ATOM 11292 C CA . ILE B 1 576 ? -23.094 2.938 -19.953 1 92.62 576 ILE B CA 1
ATOM 11293 C C . ILE B 1 576 ? -24.547 2.688 -19.594 1 92.62 576 ILE B C 1
ATOM 11295 O O . ILE B 1 576 ? -24.953 1.542 -19.391 1 92.62 576 ILE B O 1
ATOM 11299 N N . TYR B 1 577 ? -25.391 3.703 -19.609 1 93.75 577 TYR B N 1
ATOM 11300 C CA . TYR B 1 577 ? -26.797 3.582 -19.234 1 93.75 577 TYR B CA 1
ATOM 11301 C C . TYR B 1 577 ? -27.594 2.877 -20.328 1 93.75 577 TYR B C 1
ATOM 11303 O O . TYR B 1 577 ? -28.484 2.084 -20.047 1 93.75 577 TYR B O 1
ATOM 11311 N N . TYR B 1 578 ? -27.266 3.133 -21.609 1 94.19 578 TYR B N 1
ATOM 11312 C CA . TYR B 1 578 ? -27.922 2.412 -22.703 1 94.19 578 TYR B CA 1
ATOM 11313 C C . TYR B 1 578 ? -27.562 0.93 -22.656 1 94.19 578 TYR B C 1
ATOM 11315 O O . TYR B 1 578 ? -28.422 0.074 -22.859 1 94.19 578 TYR B O 1
ATOM 11323 N N . PHE B 1 579 ? -26.359 0.704 -22.375 1 94.69 579 PHE B N 1
ATOM 11324 C CA . PHE B 1 579 ? -25.922 -0.686 -22.266 1 94.69 579 PHE B CA 1
ATOM 11325 C C . PHE B 1 579 ? -26.641 -1.392 -21.125 1 94.69 579 PHE B C 1
ATOM 11327 O O . PHE B 1 579 ? -27.047 -2.549 -21.266 1 94.69 579 PHE B O 1
ATOM 11334 N N . ILE B 1 580 ? -26.844 -0.743 -20.031 1 95.25 580 ILE B N 1
ATOM 11335 C CA . ILE B 1 580 ? -27.516 -1.319 -18.875 1 95.25 580 ILE B CA 1
ATOM 11336 C C . ILE B 1 580 ? -28.969 -1.6 -19.219 1 95.25 580 ILE B C 1
ATOM 11338 O O . ILE B 1 580 ? -29.5 -2.662 -18.875 1 95.25 580 ILE B O 1
ATOM 11342 N N . GLY B 1 581 ? -29.562 -0.728 -19.938 1 94.06 581 GLY B N 1
ATOM 11343 C CA . GLY B 1 581 ? -30.953 -0.922 -20.328 1 94.06 581 GLY B CA 1
ATOM 11344 C C . GLY B 1 581 ? -31.156 -2.09 -21.266 1 94.06 581 GLY B C 1
ATOM 11345 O O . GLY B 1 581 ? -32.031 -2.93 -21.047 1 94.06 581 GLY B O 1
ATOM 11346 N N . ILE B 1 582 ? -30.328 -2.223 -22.219 1 94.75 582 ILE B N 1
ATOM 11347 C CA . ILE B 1 582 ? -30.453 -3.264 -23.234 1 94.75 582 ILE B CA 1
ATOM 11348 C C . ILE B 1 582 ? -30.062 -4.617 -22.625 1 94.75 582 ILE B C 1
ATOM 11350 O O . ILE B 1 582 ? -30.75 -5.621 -22.859 1 94.75 582 ILE B O 1
ATOM 11354 N N . SER B 1 583 ? -29.016 -4.637 -21.922 1 95.38 583 SER B N 1
ATOM 11355 C CA . SER B 1 583 ? -28.562 -5.891 -21.312 1 95.38 583 SER B CA 1
ATOM 11356 C C . SER B 1 583 ? -29.594 -6.43 -20.328 1 95.38 583 SER B C 1
ATOM 11358 O O . SER B 1 583 ? -29.812 -7.641 -20.234 1 95.38 583 SER B O 1
ATOM 11360 N N . ASN B 1 584 ? -30.25 -5.551 -19.562 1 94.5 584 ASN B N 1
ATOM 11361 C CA . ASN B 1 584 ? -31.266 -5.984 -18.609 1 94.5 584 ASN B CA 1
ATOM 11362 C C . ASN B 1 584 ? -32.438 -6.652 -19.312 1 94.5 584 ASN B C 1
ATOM 11364 O O . ASN B 1 584 ? -33.062 -7.574 -18.781 1 94.5 584 ASN B O 1
ATOM 11368 N N . PHE B 1 585 ? -32.719 -6.25 -20.531 1 93.5 585 PHE B N 1
ATOM 11369 C CA . PHE B 1 585 ? -33.812 -6.836 -21.297 1 93.5 585 PHE B CA 1
ATOM 11370 C C . PHE B 1 585 ? -33.5 -8.281 -21.672 1 93.5 585 PHE B C 1
ATOM 11372 O O . PHE B 1 585 ? -34.312 -9.18 -21.422 1 93.5 585 PHE B O 1
ATOM 11379 N N . PHE B 1 586 ? -32.344 -8.531 -22.109 1 92.88 586 PHE B N 1
ATOM 11380 C CA . PHE B 1 586 ? -31.953 -9.867 -22.547 1 92.88 586 PHE B CA 1
ATOM 11381 C C . PHE B 1 586 ? -31.75 -10.789 -21.344 1 92.88 586 PHE B C 1
ATOM 11383 O O . PHE B 1 586 ? -32.062 -11.977 -21.406 1 92.88 586 PHE B O 1
ATOM 11390 N N . LEU B 1 587 ? -31.281 -10.227 -20.297 1 93.25 587 LEU B N 1
ATOM 11391 C CA . LEU B 1 587 ? -31.016 -11.055 -19.109 1 93.25 587 LEU B CA 1
ATOM 11392 C C . LEU B 1 587 ? -32.312 -11.438 -18.422 1 93.25 587 LEU B C 1
ATOM 11394 O O . LEU B 1 587 ? -32.406 -12.484 -17.781 1 93.25 587 LEU B O 1
ATOM 11398 N N . ARG B 1 588 ? -33.344 -10.656 -18.516 1 90.94 588 ARG B N 1
ATOM 11399 C CA . ARG B 1 588 ? -34.625 -10.984 -17.938 1 90.94 588 ARG B CA 1
ATOM 11400 C C . ARG B 1 588 ? -35.312 -12.086 -18.734 1 90.94 588 ARG B C 1
ATOM 11402 O O . ARG B 1 588 ? -36.188 -12.797 -18.203 1 90.94 588 ARG B O 1
ATOM 11409 N N . LEU B 1 589 ? -34.938 -12.305 -19.953 1 87.94 589 LEU B N 1
ATOM 11410 C CA . LEU B 1 589 ? -35.562 -13.32 -20.812 1 87.94 589 LEU B CA 1
ATOM 11411 C C . LEU B 1 589 ? -34.844 -14.656 -20.656 1 87.94 589 LEU B C 1
ATOM 11413 O O . LEU B 1 589 ? -35.125 -15.609 -21.375 1 87.94 589 LEU B O 1
ATOM 11417 N N . THR B 1 590 ? -34 -14.727 -19.641 1 85.75 590 THR B N 1
ATOM 11418 C CA . THR B 1 590 ? -33.25 -15.953 -19.453 1 85.75 590 THR B CA 1
ATOM 11419 C C . THR B 1 590 ? -34.188 -17.094 -19.016 1 85.75 590 THR B C 1
ATOM 11421 O O . THR B 1 590 ? -33.875 -18.266 -19.234 1 85.75 590 THR B O 1
ATOM 11424 N N . TRP B 1 591 ? -35.406 -16.844 -18.406 1 81.56 591 TRP B N 1
ATOM 11425 C CA . TRP B 1 591 ? -36.312 -17.891 -17.969 1 81.56 591 TRP B CA 1
ATOM 11426 C C . TRP B 1 591 ? -36.875 -18.656 -19.172 1 81.56 591 TRP B C 1
ATOM 11428 O O . TRP B 1 591 ? -37.281 -19.828 -19.031 1 81.56 591 TRP B O 1
ATOM 11438 N N . ILE B 1 592 ? -36.812 -18.062 -20.344 1 79.88 592 ILE B N 1
ATOM 11439 C CA . ILE B 1 592 ? -37.312 -18.719 -21.547 1 79.88 592 ILE B CA 1
ATOM 11440 C C . ILE B 1 592 ? -36.406 -19.906 -21.891 1 79.88 592 ILE B C 1
ATOM 11442 O O . ILE B 1 592 ? -36.875 -20.906 -22.422 1 79.88 592 ILE B O 1
ATOM 11446 N N . LEU B 1 593 ? -35.188 -19.75 -21.406 1 78.56 593 LEU B N 1
ATOM 11447 C CA . LEU B 1 593 ? -34.25 -20.828 -21.688 1 78.56 593 LEU B CA 1
ATOM 11448 C C . LEU B 1 593 ? -34.562 -22.062 -20.859 1 78.56 593 LEU B C 1
ATOM 11450 O O . LEU B 1 593 ? -34.25 -23.188 -21.25 1 78.56 593 LEU B O 1
ATOM 11454 N N . THR B 1 594 ? -35.312 -21.891 -19.734 1 74.44 594 THR B N 1
ATOM 11455 C CA . THR B 1 594 ? -35.625 -23.016 -18.859 1 74.44 594 THR B CA 1
ATOM 11456 C C . THR B 1 594 ? -36.906 -23.703 -19.312 1 74.44 594 THR B C 1
ATOM 11458 O O . THR B 1 594 ? -37.156 -24.844 -18.922 1 74.44 594 THR B O 1
ATOM 11461 N N . VAL B 1 595 ? -37.781 -23.109 -20.047 1 71.56 595 VAL B N 1
ATOM 11462 C CA . VAL B 1 595 ? -39.062 -23.656 -20.469 1 71.56 595 VAL B CA 1
ATOM 11463 C C . VAL B 1 595 ? -38.844 -24.766 -21.5 1 71.56 595 VAL B C 1
ATOM 11465 O O . VAL B 1 595 ? -39.531 -25.781 -21.453 1 71.56 595 VAL B O 1
ATOM 11468 N N . SER B 1 596 ? -37.875 -24.5 -22.406 1 59.12 596 SER B N 1
ATOM 11469 C CA . SER B 1 596 ? -37.75 -25.516 -23.438 1 59.12 596 SER B CA 1
ATOM 11470 C C . SER B 1 596 ? -36.812 -26.641 -23 1 59.12 596 SER B C 1
ATOM 11472 O O . SER B 1 596 ? -35.656 -26.391 -22.688 1 59.12 596 SER B O 1
ATOM 11474 N N . PRO B 1 597 ? -37.375 -27.797 -22.312 1 56.03 597 PRO B N 1
ATOM 11475 C CA . PRO B 1 597 ? -36.562 -28.906 -21.828 1 56.03 597 PRO B CA 1
ATOM 11476 C C . PRO B 1 597 ? -35.344 -29.156 -22.719 1 56.03 597 PRO B C 1
ATOM 11478 O O . PRO B 1 597 ? -34.281 -29.531 -22.234 1 56.03 597 PRO B O 1
ATOM 11481 N N . ASN B 1 598 ? -35.5 -29.016 -24.047 1 55.47 598 ASN B N 1
ATOM 11482 C CA . ASN B 1 598 ? -34.5 -29.484 -25 1 55.47 598 ASN B CA 1
ATOM 11483 C C . ASN B 1 598 ? -33.625 -28.344 -25.516 1 55.47 598 ASN B C 1
ATOM 11485 O O . ASN B 1 598 ? -32.938 -28.5 -26.531 1 55.47 598 ASN B O 1
ATOM 11489 N N . MET B 1 599 ? -33.719 -27.266 -24.75 1 56.38 599 MET B N 1
ATOM 11490 C CA . MET B 1 599 ? -32.969 -26.141 -25.297 1 56.38 599 MET B CA 1
ATOM 11491 C C . MET B 1 599 ? -31.469 -26.344 -25.094 1 56.38 599 MET B C 1
ATOM 11493 O O . MET B 1 599 ? -30.656 -25.906 -25.922 1 56.38 599 MET B O 1
ATOM 11497 N N . TYR B 1 600 ? -31.125 -27.062 -24.016 1 60.38 600 TYR B N 1
ATOM 11498 C CA . TYR B 1 600 ? -29.703 -27.344 -23.812 1 60.38 600 TYR B CA 1
ATOM 11499 C C . TYR B 1 600 ? -29.141 -28.156 -24.969 1 60.38 600 TYR B C 1
ATOM 11501 O O . TYR B 1 600 ? -27.969 -27.984 -25.328 1 60.38 600 TYR B O 1
ATOM 11509 N N . LEU B 1 601 ? -30.078 -28.953 -25.5 1 57.84 601 LEU B N 1
ATOM 11510 C CA . LEU B 1 601 ? -29.656 -29.75 -26.641 1 57.84 601 LEU B CA 1
ATOM 11511 C C . LEU B 1 601 ? -29.438 -28.875 -27.875 1 57.84 601 LEU B C 1
ATOM 11513 O O . LEU B 1 601 ? -28.484 -29.078 -28.625 1 57.84 601 LEU B O 1
ATOM 11517 N N . TYR B 1 602 ? -30.234 -27.875 -27.875 1 56.75 602 TYR B N 1
ATOM 11518 C CA . TYR B 1 602 ? -30.141 -26.984 -29.031 1 56.75 602 TYR B CA 1
ATOM 11519 C C . TYR B 1 602 ? -28.906 -26.109 -28.953 1 56.75 602 TYR B C 1
ATOM 11521 O O . TYR B 1 602 ? -28.312 -25.766 -29.969 1 56.75 602 TYR B O 1
ATOM 11529 N N . LEU B 1 603 ? -28.516 -25.859 -27.766 1 63 603 LEU B N 1
ATOM 11530 C CA . LEU B 1 603 ? -27.359 -25 -27.594 1 63 603 LEU B CA 1
ATOM 11531 C C . LEU B 1 603 ? -26.078 -25.828 -27.484 1 63 603 LEU B C 1
ATOM 11533 O O . LEU B 1 603 ? -25.016 -25.281 -27.172 1 63 603 LEU B O 1
ATOM 11537 N N . ASN B 1 604 ? -26.125 -27.078 -27.906 1 61.38 604 ASN B N 1
ATOM 11538 C CA . ASN B 1 604 ? -25 -28 -27.922 1 61.38 604 ASN B CA 1
ATOM 11539 C C . ASN B 1 604 ? -24.344 -28.109 -26.531 1 61.38 604 ASN B C 1
ATOM 11541 O O . ASN B 1 604 ? -23.125 -28.219 -26.422 1 61.38 604 ASN B O 1
ATOM 11545 N N . ILE B 1 605 ? -25.203 -27.75 -25.625 1 62.44 605 ILE B N 1
ATOM 11546 C CA . ILE B 1 605 ? -24.703 -27.984 -24.266 1 62.44 605 ILE B CA 1
ATOM 11547 C C . ILE B 1 605 ? -25.109 -29.391 -23.812 1 62.44 605 ILE B C 1
ATOM 11549 O O . ILE B 1 605 ? -26.297 -29.719 -23.797 1 62.44 605 ILE B O 1
ATOM 11553 N N . THR B 1 606 ? -24.156 -30.25 -23.844 1 61.62 606 THR B N 1
ATOM 11554 C CA . THR B 1 606 ? -24.359 -31.688 -23.703 1 61.62 606 THR B CA 1
ATOM 11555 C C . THR B 1 606 ? -24.906 -32.031 -22.312 1 61.62 606 THR B C 1
ATOM 11557 O O . THR B 1 606 ? -25.672 -32.969 -22.156 1 61.62 606 THR B O 1
ATOM 11560 N N . ASN B 1 607 ? -24.609 -31.125 -21.328 1 72.88 607 ASN B N 1
ATOM 11561 C CA . ASN B 1 607 ? -24.969 -31.516 -19.969 1 72.88 607 ASN B CA 1
ATOM 11562 C C . ASN B 1 607 ? -25.984 -30.547 -19.359 1 72.88 607 ASN B C 1
ATOM 11564 O O . ASN B 1 607 ? -25.781 -29.328 -19.406 1 72.88 607 ASN B O 1
ATOM 11568 N N . LYS B 1 608 ? -27.203 -30.969 -19 1 76.06 608 LYS B N 1
ATOM 11569 C CA . LYS B 1 608 ? -28.297 -30.203 -18.391 1 76.06 608 LYS B CA 1
ATOM 11570 C C . LYS B 1 608 ? -27.812 -29.453 -17.156 1 76.06 608 LYS B C 1
ATOM 11572 O O . LYS B 1 608 ? -28.234 -28.312 -16.922 1 76.06 608 LYS B O 1
ATOM 11577 N N . GLU B 1 609 ? -26.906 -30.016 -16.422 1 80.06 609 GLU B N 1
ATOM 11578 C CA . GLU B 1 609 ? -26.422 -29.391 -15.188 1 80.06 609 GLU B CA 1
ATOM 11579 C C . GLU B 1 609 ? -25.562 -28.172 -15.492 1 80.06 609 GLU B C 1
ATOM 11581 O O . GLU B 1 609 ? -25.578 -27.188 -14.766 1 80.06 609 GLU B O 1
ATOM 11586 N N . LEU B 1 610 ? -24.812 -28.281 -16.5 1 81.44 610 LEU B N 1
ATOM 11587 C CA . LEU B 1 610 ? -24.016 -27.141 -16.922 1 81.44 610 LEU B CA 1
ATOM 11588 C C . LEU B 1 610 ? -24.906 -26 -17.406 1 81.44 610 LEU B C 1
ATOM 11590 O O . LEU B 1 610 ? -24.594 -24.828 -17.234 1 81.44 610 LEU B O 1
ATOM 11594 N N . PHE B 1 611 ? -26 -26.438 -18 1 83.69 611 PHE B N 1
ATOM 11595 C CA . PHE B 1 611 ? -26.953 -25.438 -18.484 1 83.69 611 PHE B CA 1
ATOM 11596 C C . PHE B 1 611 ? -27.547 -24.656 -17.312 1 83.69 611 PHE B C 1
ATOM 11598 O O . PHE B 1 611 ? -27.703 -23.438 -17.391 1 83.69 611 PHE B O 1
ATOM 11605 N N . ILE B 1 612 ? -27.844 -25.297 -16.219 1 85.31 612 ILE B N 1
ATOM 11606 C CA . ILE B 1 612 ? -28.375 -24.641 -15.031 1 85.31 612 ILE B CA 1
ATOM 11607 C C . ILE B 1 612 ? -27.328 -23.688 -14.461 1 85.31 612 ILE B C 1
ATOM 11609 O O . ILE B 1 612 ? -27.672 -22.609 -13.953 1 85.31 612 ILE B O 1
ATOM 11613 N N . PHE B 1 613 ? -26.094 -24.047 -14.602 1 90.06 613 PHE B N 1
ATOM 11614 C CA . PHE B 1 613 ? -25.016 -23.172 -14.148 1 90.06 613 PHE B CA 1
ATOM 11615 C C . PHE B 1 613 ? -24.984 -21.875 -14.945 1 90.06 613 PHE B C 1
ATOM 11617 O O . PHE B 1 613 ? -24.828 -20.781 -14.383 1 90.06 613 PHE B O 1
ATOM 11624 N N . VAL B 1 614 ? -25.156 -21.984 -16.203 1 89.5 614 VAL B N 1
ATOM 11625 C CA . VAL B 1 614 ? -25.109 -20.812 -17.062 1 89.5 614 VAL B CA 1
ATOM 11626 C C . VAL B 1 614 ? -26.297 -19.891 -16.75 1 89.5 614 VAL B C 1
ATOM 11628 O O . VAL B 1 614 ? -26.141 -18.672 -16.719 1 89.5 614 VAL B O 1
ATOM 11631 N N . ILE B 1 615 ? -27.422 -20.484 -16.453 1 89.25 615 ILE B N 1
ATOM 11632 C CA . ILE B 1 615 ? -28.594 -19.703 -16.109 1 89.25 615 ILE B CA 1
ATOM 11633 C C . ILE B 1 615 ? -28.359 -18.969 -14.789 1 89.25 615 ILE B C 1
ATOM 11635 O O . ILE B 1 615 ? -28.688 -17.781 -14.656 1 89.25 615 ILE B O 1
ATOM 11639 N N . GLY B 1 616 ? -27.797 -19.703 -13.867 1 91.62 616 GLY B N 1
ATOM 11640 C CA . GLY B 1 616 ? -27.469 -19.062 -12.602 1 91.62 616 GLY B CA 1
ATOM 11641 C C . GLY B 1 616 ? -26.469 -17.938 -12.734 1 91.62 616 GLY B C 1
ATOM 11642 O O . GLY B 1 616 ? -26.578 -16.906 -12.086 1 91.62 616 GLY B O 1
ATOM 11643 N N . PHE B 1 617 ? -25.5 -18.141 -13.578 1 94.69 617 PHE B N 1
ATOM 11644 C CA . PHE B 1 617 ? -24.469 -17.141 -13.828 1 94.69 617 PHE B CA 1
ATOM 11645 C C . PHE B 1 617 ? -25.078 -15.883 -14.445 1 94.69 617 PHE B C 1
ATOM 11647 O O . PHE B 1 617 ? -24.734 -14.766 -14.047 1 94.69 617 PHE B O 1
ATOM 11654 N N . LEU B 1 618 ? -25.969 -16.031 -15.336 1 94.31 618 LEU B N 1
ATOM 11655 C CA . LEU B 1 618 ? -26.594 -14.898 -16 1 94.31 618 LEU B CA 1
ATOM 11656 C C . LEU B 1 618 ? -27.5 -14.141 -15.047 1 94.31 618 LEU B C 1
ATOM 11658 O O . LEU B 1 618 ? -27.578 -12.914 -15.094 1 94.31 618 LEU B O 1
ATOM 11662 N N . GLU B 1 619 ? -28.125 -14.805 -14.211 1 92.5 619 GLU B N 1
ATOM 11663 C CA . GLU B 1 619 ? -28.984 -14.148 -13.219 1 92.5 619 GLU B CA 1
ATOM 11664 C C . GLU B 1 619 ? -28.156 -13.328 -12.242 1 92.5 619 GLU B C 1
ATOM 11666 O O . GLU B 1 619 ? -28.547 -12.219 -11.859 1 92.5 619 GLU B O 1
ATOM 11671 N N . MET B 1 620 ? -27.062 -13.883 -11.898 1 95.06 620 MET B N 1
ATOM 11672 C CA . MET B 1 620 ? -26.188 -13.133 -11 1 95.06 620 MET B CA 1
ATOM 11673 C C . MET B 1 620 ? -25.641 -11.891 -11.695 1 95.06 620 MET B C 1
ATOM 11675 O O . MET B 1 620 ? -25.484 -10.844 -11.062 1 95.06 620 MET B O 1
ATOM 11679 N N . THR B 1 621 ? -25.359 -12 -12.953 1 96.31 621 THR B N 1
ATOM 11680 C CA . THR B 1 621 ? -24.891 -10.852 -13.711 1 96.31 621 THR B CA 1
ATOM 11681 C C . THR B 1 621 ? -25.969 -9.781 -13.812 1 96.31 621 THR B C 1
ATOM 11683 O O . THR B 1 621 ? -25.672 -8.586 -13.711 1 96.31 621 THR B O 1
ATOM 11686 N N . ARG B 1 622 ? -27.125 -10.188 -13.977 1 94.75 622 ARG B N 1
ATOM 11687 C CA . ARG B 1 622 ? -28.25 -9.258 -13.992 1 94.75 622 ARG B CA 1
ATOM 11688 C C . ARG B 1 622 ? -28.344 -8.492 -12.68 1 94.75 622 ARG B C 1
ATOM 11690 O O . ARG B 1 622 ? -28.562 -7.281 -12.672 1 94.75 622 ARG B O 1
ATOM 11697 N N . ARG B 1 623 ? -28.125 -9.133 -11.625 1 94.25 623 ARG B N 1
ATOM 11698 C CA . ARG B 1 623 ? -28.188 -8.5 -10.312 1 94.25 623 ARG B CA 1
ATOM 11699 C C . ARG B 1 623 ? -27.031 -7.527 -10.109 1 94.25 623 ARG B C 1
ATOM 11701 O O . ARG B 1 623 ? -27.203 -6.477 -9.492 1 94.25 623 ARG B O 1
ATOM 11708 N N . LEU B 1 624 ? -25.953 -7.887 -10.602 1 95.69 624 LEU B N 1
ATOM 11709 C CA . LEU B 1 624 ? -24.797 -6.984 -10.562 1 95.69 624 LEU B CA 1
ATOM 11710 C C . LEU B 1 624 ? -25.125 -5.652 -11.234 1 95.69 624 LEU B C 1
ATOM 11712 O O . LEU B 1 624 ? -24.875 -4.586 -10.672 1 95.69 624 LEU B O 1
ATOM 11716 N N . ILE B 1 625 ? -25.734 -5.754 -12.312 1 95.5 625 ILE B N 1
ATOM 11717 C CA . ILE B 1 625 ? -26.047 -4.562 -13.094 1 95.5 625 ILE B CA 1
ATOM 11718 C C . ILE B 1 625 ? -27.125 -3.754 -12.383 1 95.5 625 ILE B C 1
ATOM 11720 O O . ILE B 1 625 ? -27.031 -2.529 -12.273 1 95.5 625 ILE B O 1
ATOM 11724 N N . ASN B 1 626 ? -28.047 -4.426 -11.875 1 94.12 626 ASN B N 1
ATOM 11725 C CA . ASN B 1 626 ? -29.125 -3.75 -11.164 1 94.12 626 ASN B CA 1
ATOM 11726 C C . ASN B 1 626 ? -28.609 -3.033 -9.922 1 94.12 626 ASN B C 1
ATOM 11728 O O . ASN B 1 626 ? -29.031 -1.91 -9.633 1 94.12 626 ASN B O 1
ATOM 11732 N N . ASN B 1 627 ? -27.75 -3.66 -9.18 1 95.62 627 ASN B N 1
ATOM 11733 C CA . ASN B 1 627 ? -27.156 -3.021 -8.008 1 95.62 627 ASN B CA 1
ATOM 11734 C C . ASN B 1 627 ? -26.359 -1.782 -8.391 1 95.62 627 ASN B C 1
ATOM 11736 O O . ASN B 1 627 ? -26.406 -0.767 -7.695 1 95.62 627 ASN B O 1
ATOM 11740 N N . PHE B 1 628 ? -25.734 -1.924 -9.492 1 95.88 628 PHE B N 1
ATOM 11741 C CA . PHE B 1 628 ? -24.844 -0.858 -9.953 1 95.88 628 PHE B CA 1
ATOM 11742 C C . PHE B 1 628 ? -25.641 0.416 -10.227 1 95.88 628 PHE B C 1
ATOM 11744 O O . PHE B 1 628 ? -25.219 1.509 -9.844 1 95.88 628 PHE B O 1
ATOM 11751 N N . ILE B 1 629 ? -26.797 0.287 -10.75 1 95.31 629 ILE B N 1
ATOM 11752 C CA . ILE B 1 629 ? -27.578 1.458 -11.133 1 95.31 629 ILE B CA 1
ATOM 11753 C C . ILE B 1 629 ? -28.484 1.879 -9.969 1 95.31 629 ILE B C 1
ATOM 11755 O O . ILE B 1 629 ? -28.75 3.068 -9.789 1 95.31 629 ILE B O 1
ATOM 11759 N N . LYS B 1 630 ? -28.906 0.984 -9.195 1 93.75 630 LYS B N 1
ATOM 11760 C CA . LYS B 1 630 ? -29.797 1.305 -8.086 1 93.75 630 LYS B CA 1
ATOM 11761 C C . LYS B 1 630 ? -29.109 2.219 -7.074 1 93.75 630 LYS B C 1
ATOM 11763 O O . LYS B 1 630 ? -29.703 3.195 -6.609 1 93.75 630 LYS B O 1
ATOM 11768 N N . ILE B 1 631 ? -27.922 1.922 -6.762 1 93.88 631 ILE B N 1
ATOM 11769 C CA . ILE B 1 631 ? -27.203 2.736 -5.785 1 93.88 631 ILE B CA 1
ATOM 11770 C C . ILE B 1 631 ? -26.844 4.086 -6.402 1 93.88 631 ILE B C 1
ATOM 11772 O O . ILE B 1 631 ? -26.844 5.109 -5.715 1 93.88 631 ILE B O 1
ATOM 11776 N N . GLU B 1 632 ? -26.578 4.09 -7.668 1 94.19 632 GLU B N 1
ATOM 11777 C CA . GLU B 1 632 ? -26.312 5.352 -8.352 1 94.19 632 GLU B CA 1
ATOM 11778 C C . GLU B 1 632 ? -27.547 6.246 -8.344 1 94.19 632 GLU B C 1
ATOM 11780 O O . GLU B 1 632 ? -27.438 7.465 -8.188 1 94.19 632 GLU B O 1
ATOM 11785 N N . LYS B 1 633 ? -28.719 5.637 -8.516 1 92.44 633 LYS B N 1
ATOM 11786 C CA . LYS B 1 633 ? -29.953 6.398 -8.461 1 92.44 633 LYS B CA 1
ATOM 11787 C C . LYS B 1 633 ? -30.156 7.035 -7.09 1 92.44 633 LYS B C 1
ATOM 11789 O O . LYS B 1 633 ? -30.562 8.195 -6.992 1 92.44 633 LYS B O 1
ATOM 11794 N N . GLU B 1 634 ? -29.828 6.293 -6.074 1 90.12 634 GLU B N 1
ATOM 11795 C CA . GLU B 1 634 ? -29.938 6.84 -4.727 1 90.12 634 GLU B CA 1
ATOM 11796 C C . GLU B 1 634 ? -28.953 7.984 -4.512 1 90.12 634 GLU B C 1
ATOM 11798 O O . GLU B 1 634 ? -29.266 8.961 -3.83 1 90.12 634 GLU B O 1
ATOM 11803 N N . TYR B 1 635 ? -27.875 7.84 -5.027 1 90.31 635 TYR B N 1
ATOM 11804 C CA . TYR B 1 635 ? -26.875 8.898 -4.969 1 90.31 635 TYR B CA 1
ATOM 11805 C C . TYR B 1 635 ? -27.391 10.172 -5.641 1 90.31 635 TYR B C 1
ATOM 11807 O O . TYR B 1 635 ? -27.234 11.266 -5.102 1 90.31 635 TYR B O 1
ATOM 11815 N N . ILE B 1 636 ? -28.016 10.055 -6.781 1 89.88 636 ILE B N 1
ATOM 11816 C CA . ILE B 1 636 ? -28.531 11.203 -7.512 1 89.88 636 ILE B CA 1
ATOM 11817 C C . ILE B 1 636 ? -29.641 11.867 -6.711 1 89.88 636 ILE B C 1
ATOM 11819 O O . ILE B 1 636 ? -29.734 13.094 -6.668 1 89.88 636 ILE B O 1
ATOM 11823 N N . THR B 1 637 ? -30.422 11.047 -6.105 1 87.81 637 THR B N 1
ATOM 11824 C CA . THR B 1 637 ? -31.469 11.602 -5.27 1 87.81 637 THR B CA 1
ATOM 11825 C C . THR B 1 637 ? -30.891 12.383 -4.098 1 87.81 637 THR B C 1
ATOM 11827 O O . THR B 1 637 ? -31.391 13.453 -3.744 1 87.81 637 THR B O 1
ATOM 11830 N N . ASN B 1 638 ? -29.844 11.938 -3.535 1 87.62 638 ASN B N 1
ATOM 11831 C CA . ASN B 1 638 ? -29.156 12.641 -2.451 1 87.62 638 ASN B CA 1
ATOM 11832 C C . ASN B 1 638 ? -28.453 13.898 -2.953 1 87.62 638 ASN B C 1
ATOM 11834 O O . ASN B 1 638 ? -28.375 14.891 -2.234 1 87.62 638 ASN B O 1
ATOM 11838 N N . LEU B 1 639 ? -27.969 13.75 -4.117 1 87.62 639 LEU B N 1
ATOM 11839 C CA . LEU B 1 639 ? -27.344 14.906 -4.742 1 87.62 639 LEU B CA 1
ATOM 11840 C C . LEU B 1 639 ? -28.344 16.031 -4.934 1 87.62 639 LEU B C 1
ATOM 11842 O O . LEU B 1 639 ? -28.047 17.203 -4.648 1 87.62 639 LEU B O 1
ATOM 11846 N N . ARG B 1 640 ? -29.562 15.68 -5.367 1 84.5 640 ARG B N 1
ATOM 11847 C CA . ARG B 1 640 ? -30.594 16.672 -5.617 1 84.5 640 ARG B CA 1
ATOM 11848 C C . ARG B 1 640 ? -31.109 17.266 -4.312 1 84.5 640 ARG B C 1
ATOM 11850 O O . ARG B 1 640 ? -31.5 18.438 -4.266 1 84.5 640 ARG B O 1
ATOM 11857 N N . SER B 1 641 ? -31.016 16.531 -3.258 1 86.12 641 SER B N 1
ATOM 11858 C CA . SER B 1 641 ? -31.5 17 -1.966 1 86.12 641 SER B CA 1
ATOM 11859 C C . SER B 1 641 ? -30.344 17.516 -1.107 1 86.12 641 SER B C 1
ATOM 11861 O O . SER B 1 641 ? -30.578 18.047 -0.013 1 86.12 641 SER B O 1
ATOM 11863 N N . LEU B 1 642 ? -29.125 17.469 -1.493 1 86.75 642 LEU B N 1
ATOM 11864 C CA . LEU B 1 642 ? -27.922 17.906 -0.804 1 86.75 642 LEU B CA 1
ATOM 11865 C C . LEU B 1 642 ? -27.781 17.203 0.542 1 86.75 642 LEU B C 1
ATOM 11867 O O . LEU B 1 642 ? -27.312 17.812 1.516 1 86.75 642 LEU B O 1
ATOM 11871 N N . LYS B 1 643 ? -28.266 15.977 0.566 1 86.06 643 LYS B N 1
ATOM 11872 C CA . LYS B 1 643 ? -28.172 15.203 1.803 1 86.06 643 LYS B CA 1
ATOM 11873 C C . LYS B 1 643 ? -26.906 14.359 1.835 1 86.06 643 LYS B C 1
ATOM 11875 O O . LYS B 1 643 ? -26.625 13.617 0.896 1 86.06 643 LYS B O 1
ATOM 11880 N N . THR B 1 644 ? -26.109 14.508 2.875 1 86.75 644 THR B N 1
ATOM 11881 C CA . THR B 1 644 ? -24.859 13.773 2.971 1 86.75 644 THR B CA 1
ATOM 11882 C C . THR B 1 644 ? -24.906 12.773 4.125 1 86.75 644 THR B C 1
ATOM 11884 O O . THR B 1 644 ? -24.094 11.844 4.184 1 86.75 644 THR B O 1
ATOM 11887 N N . THR B 1 645 ? -25.75 12.984 5.027 1 83.06 645 THR B N 1
ATOM 11888 C CA . THR B 1 645 ? -25.859 12.102 6.18 1 83.06 645 THR B CA 1
ATOM 11889 C C . THR B 1 645 ? -27.281 11.57 6.324 1 83.06 645 THR B C 1
ATOM 11891 O O . THR B 1 645 ? -28.188 12.016 5.613 1 83.06 645 THR B O 1
ATOM 11894 N N . ARG B 1 646 ? -27.391 10.578 7.172 1 78 646 ARG B N 1
ATOM 11895 C CA . ARG B 1 646 ? -28.719 10.039 7.477 1 78 646 ARG B CA 1
ATOM 11896 C C . ARG B 1 646 ? -29.547 11.039 8.281 1 78 646 ARG B C 1
ATOM 11898 O O . ARG B 1 646 ? -29 11.984 8.859 1 78 646 ARG B O 1
ATOM 11905 N N . GLU B 1 647 ? -30.766 10.859 8.195 1 74.75 647 GLU B N 1
ATOM 11906 C CA . GLU B 1 647 ? -31.672 11.797 8.852 1 74.75 647 GLU B CA 1
ATOM 11907 C C . GLU B 1 647 ? -31.484 11.781 10.367 1 74.75 647 GLU B C 1
ATOM 11909 O O . GLU B 1 647 ? -31.297 10.711 10.961 1 74.75 647 GLU B O 1
ATOM 11914 N N . ILE B 1 648 ? -31.328 12.953 10.93 1 78.25 648 ILE B N 1
ATOM 11915 C CA . ILE B 1 648 ? -31.172 13.148 12.367 1 78.25 648 ILE B CA 1
ATOM 11916 C C . ILE B 1 648 ? -32.531 13.047 13.062 1 78.25 648 ILE B C 1
ATOM 11918 O O . ILE B 1 648 ? -33.5 13.703 12.648 1 78.25 648 ILE B O 1
ATOM 11922 N N . VAL B 1 649 ? -32.594 12.07 13.914 1 81.06 649 VAL B N 1
ATOM 11923 C CA . VAL B 1 649 ? -33.844 11.828 14.633 1 81.06 649 VAL B CA 1
ATOM 11924 C C . VAL B 1 649 ? -33.75 12.391 16.047 1 81.06 649 VAL B C 1
ATOM 11926 O O . VAL B 1 649 ? -32.688 12.258 16.703 1 81.06 649 VAL B O 1
ATOM 11929 N N . TYR B 1 650 ? -34.844 13.102 16.469 1 87 650 TYR B N 1
ATOM 11930 C CA . TYR B 1 650 ? -34.938 13.617 17.828 1 87 650 TYR B CA 1
ATOM 11931 C C . TYR B 1 650 ? -35.938 12.812 18.641 1 87 650 TYR B C 1
ATOM 11933 O O . TYR B 1 650 ? -37.156 13.062 18.562 1 87 650 TYR B O 1
ATOM 11941 N N . PRO B 1 651 ? -35.5 11.883 19.391 1 85.62 651 PRO B N 1
ATOM 11942 C CA . PRO B 1 651 ? -36.406 10.938 20.062 1 85.62 651 PRO B CA 1
ATOM 11943 C C . PRO B 1 651 ? -37.125 11.562 21.25 1 85.62 651 PRO B C 1
ATOM 11945 O O . PRO B 1 651 ? -38.25 11.133 21.594 1 85.62 651 PRO B O 1
ATOM 11948 N N . PHE B 1 652 ? -36.656 12.531 21.938 1 85.56 652 PHE B N 1
ATOM 11949 C CA . PHE B 1 652 ? -37.25 13.031 23.172 1 85.56 652 PHE B CA 1
ATOM 11950 C C . PHE B 1 652 ? -38.188 14.211 22.891 1 85.56 652 PHE B C 1
ATOM 11952 O O . PHE B 1 652 ? -37.781 15.156 22.203 1 85.56 652 PHE B O 1
ATOM 11959 N N . ALA B 1 653 ? -39.656 13.891 22.938 1 71.06 653 ALA B N 1
ATOM 11960 C CA . ALA B 1 653 ? -40.656 14.93 22.688 1 71.06 653 ALA B CA 1
ATOM 11961 C C . ALA B 1 653 ? -41 15.648 23.984 1 71.06 653 ALA B C 1
ATOM 11963 O O . ALA B 1 653 ? -40.938 15.062 25.078 1 71.06 653 ALA B O 1
ATOM 11964 N N . ASN B 1 654 ? -41.219 16.953 24.031 1 59.09 654 ASN B N 1
ATOM 11965 C CA . ASN B 1 654 ? -41.75 17.703 25.172 1 59.09 654 ASN B CA 1
ATOM 11966 C C . ASN B 1 654 ? -43.219 17.359 25.438 1 59.09 654 ASN B C 1
ATOM 11968 O O . ASN B 1 654 ? -44.062 17.5 24.562 1 59.09 654 ASN B O 1
ATOM 11972 N N . GLN B 1 655 ? -43.75 16.391 26.422 1 47.94 655 GLN B N 1
ATOM 11973 C CA . GLN B 1 655 ? -45.156 16.125 26.766 1 47.94 655 GLN B CA 1
ATOM 11974 C C . GLN B 1 655 ? -45.906 17.438 27 1 47.94 655 GLN B C 1
ATOM 11976 O O . GLN B 1 655 ? -47.125 17.453 26.922 1 47.94 655 GLN B O 1
ATOM 11981 N N . ASP B 1 656 ? -45.75 18.375 27.859 1 38.31 656 ASP B N 1
ATOM 11982 C CA . ASP B 1 656 ? -46.594 19.5 28.203 1 38.31 656 ASP B CA 1
ATOM 11983 C C . ASP B 1 656 ? -46.938 20.344 26.969 1 38.31 656 ASP B C 1
ATOM 11985 O O . ASP B 1 656 ? -47.688 21.312 27.062 1 38.31 656 ASP B O 1
ATOM 11989 N N . LYS B 1 657 ? -46.219 20.703 26.109 1 37.94 657 LYS B N 1
ATOM 11990 C CA . LYS B 1 657 ? -46.625 21.703 25.125 1 37.94 657 LYS B CA 1
ATOM 11991 C C . LYS B 1 657 ? -47.625 21.125 24.141 1 37.94 657 LYS B C 1
ATOM 11993 O O . LYS B 1 657 ? -47.281 20.297 23.312 1 37.94 657 LYS B O 1
ATOM 11998 N N . SER B 1 658 ? -48.969 20.828 24.5 1 30.06 658 SER B N 1
ATOM 11999 C CA . SER B 1 658 ? -50.062 20.797 23.531 1 30.06 658 SER B CA 1
ATOM 12000 C C . SER B 1 658 ? -49.75 21.672 22.328 1 30.06 658 SER B C 1
ATOM 12002 O O . SER B 1 658 ? -50 21.281 21.188 1 30.06 658 SER B O 1
ATOM 12004 N N . ASN B 1 659 ? -50.125 23.125 22.484 1 26.47 659 ASN B N 1
ATOM 12005 C CA . ASN B 1 659 ? -50.5 24.094 21.453 1 26.47 659 ASN B CA 1
ATOM 12006 C C . ASN B 1 659 ? -49.375 24.375 20.484 1 26.47 659 ASN B C 1
ATOM 12008 O O . ASN B 1 659 ? -49.438 25.344 19.719 1 26.47 659 ASN B O 1
ATOM 12012 N N . PHE B 1 660 ? -48.188 24.344 20.906 1 23.7 660 PHE B N 1
ATOM 12013 C CA . PHE B 1 660 ? -47.375 25.062 19.922 1 23.7 660 PHE B CA 1
ATOM 12014 C C . PHE B 1 660 ? -47.406 24.359 18.562 1 23.7 660 PHE B C 1
ATOM 12016 O O . PHE B 1 660 ? -47.094 23.172 18.453 1 23.7 660 PHE B O 1
ATOM 12023 N N . GLN B 1 661 ? -48.531 24.656 17.797 1 25.03 661 GLN B N 1
ATOM 12024 C CA . GLN B 1 661 ? -48.656 24.438 16.359 1 25.03 661 GLN B CA 1
ATOM 12025 C C . GLN B 1 661 ? -47.281 24.438 15.68 1 25.03 661 GLN B C 1
ATOM 12027 O O . GLN B 1 661 ? -46.5 25.375 15.852 1 25.03 661 GLN B O 1
ATOM 12032 N N . ASP B 1 662 ? -46.812 23.391 15.625 1 25.78 662 ASP B N 1
ATOM 12033 C CA . ASP B 1 662 ? -45.688 23.203 14.719 1 25.78 662 ASP B CA 1
ATOM 12034 C C . ASP B 1 662 ? -45.875 24.031 13.445 1 25.78 662 ASP B C 1
ATOM 12036 O O . ASP B 1 662 ? -46.844 23.891 12.734 1 25.78 662 ASP B O 1
ATOM 12040 N N . ILE B 1 663 ? -45.562 25.344 13.594 1 22.41 663 ILE B N 1
ATOM 12041 C CA . ILE B 1 663 ? -45.438 26.125 12.359 1 22.41 663 ILE B CA 1
ATOM 12042 C C . ILE B 1 663 ? -44.812 25.25 11.273 1 22.41 663 ILE B C 1
ATOM 12044 O O . ILE B 1 663 ? -43.719 24.672 11.484 1 22.41 663 ILE B O 1
ATOM 12048 N N . PRO B 1 664 ? -45.75 24.594 10.602 1 23.08 664 PRO B N 1
ATOM 12049 C CA . PRO B 1 664 ? -45.188 24.031 9.367 1 23.08 664 PRO B CA 1
ATOM 12050 C C . PRO B 1 664 ? -44.094 24.891 8.75 1 23.08 664 PRO B C 1
ATOM 12052 O O . PRO B 1 664 ? -44.312 26.078 8.5 1 23.08 664 PRO B O 1
ATOM 12055 N N . ASP B 1 665 ? -43.062 24.859 9.328 1 22.12 665 ASP B N 1
ATOM 12056 C CA . ASP B 1 665 ? -42 25.641 8.695 1 22.12 665 ASP B CA 1
ATOM 12057 C C . ASP B 1 665 ? -42.031 25.453 7.184 1 22.12 665 ASP B C 1
ATOM 12059 O O . ASP B 1 665 ? -41.469 24.484 6.668 1 22.12 665 ASP B O 1
ATOM 12063 N N . ARG B 1 666 ? -43.312 25.594 6.594 1 20.45 666 ARG B N 1
ATOM 12064 C CA . ARG B 1 666 ? -43.219 25.875 5.168 1 20.45 666 ARG B CA 1
ATOM 12065 C C . ARG B 1 666 ? -42.094 26.891 4.875 1 20.45 666 ARG B C 1
ATOM 12067 O O . ARG B 1 666 ? -42.031 27.938 5.508 1 20.45 666 ARG B O 1
ATOM 12074 N N . LEU B 1 667 ? -41.188 26.516 4.344 1 18.06 667 LEU B N 1
ATOM 12075 C CA . LEU B 1 667 ? -40.344 27.391 3.559 1 18.06 667 LEU B CA 1
ATOM 12076 C C . LEU B 1 667 ? -41.156 28.438 2.83 1 18.06 667 LEU B C 1
ATOM 12078 O O . LEU B 1 667 ? -42.344 28.297 2.658 1 18.06 667 LEU B O 1
ATOM 12082 N N . THR B 1 668 ? -40.438 29.266 2.055 1 18.3 668 THR B N 1
ATOM 12083 C CA . THR B 1 668 ? -39.938 30.531 1.524 1 18.3 668 THR B CA 1
ATOM 12084 C C . THR B 1 668 ? -40.844 31.062 0.422 1 18.3 668 THR B C 1
ATOM 12086 O O . THR B 1 668 ? -41.844 30.438 0.063 1 18.3 668 THR B O 1
ATOM 12089 N N . LEU B 1 669 ? -40.156 31.203 -0.725 1 17.55 669 LEU B N 1
ATOM 12090 C CA . LEU B 1 669 ? -39.781 32.406 -1.462 1 17.55 669 LEU B CA 1
ATOM 12091 C C . LEU B 1 669 ? -40.938 32.844 -2.381 1 17.55 669 LEU B C 1
ATOM 12093 O O . LEU B 1 669 ? -41.406 32.062 -3.205 1 17.55 669 LEU B O 1
ATOM 12097 N N . SER B 1 670 ? -41.781 33.594 -1.886 1 18.36 670 SER B N 1
ATOM 12098 C CA . SER B 1 670 ? -42.5 34.531 -2.719 1 18.36 670 SER B CA 1
ATOM 12099 C C . SER B 1 670 ? -41.656 35.031 -3.877 1 18.36 670 SER B C 1
ATOM 12101 O O . SER B 1 670 ? -40.406 35.062 -3.773 1 18.36 670 SER B O 1
ATOM 12103 N N . GLY B 1 671 ? -42.219 35 -5.137 1 19.22 671 GLY B N 1
ATOM 12104 C CA . GLY B 1 671 ? -41.906 35.5 -6.473 1 19.22 671 GLY B CA 1
ATOM 12105 C C . GLY B 1 671 ? -41.5 36.969 -6.488 1 19.22 671 GLY B C 1
ATOM 12106 O O . GLY B 1 671 ? -42.312 37.844 -6.25 1 19.22 671 GLY B O 1
ATOM 12107 N N . LEU B 1 672 ? -40.312 37.312 -5.703 1 18.22 672 LEU B N 1
ATOM 12108 C CA . LEU B 1 672 ? -39.844 38.688 -5.895 1 18.22 672 LEU B CA 1
ATOM 12109 C C . LEU B 1 672 ? -39.875 39.062 -7.371 1 18.22 672 LEU B C 1
ATOM 12111 O O . LEU B 1 672 ? -39.25 38.406 -8.203 1 18.22 672 LEU B O 1
ATOM 12115 N N . TYR B 1 673 ? -40.969 39.5 -7.703 1 18.47 673 TYR B N 1
ATOM 12116 C CA . TYR B 1 673 ? -41 40.281 -8.945 1 18.47 673 TYR B CA 1
ATOM 12117 C C . TYR B 1 673 ? -40.031 41.438 -8.891 1 18.47 673 TYR B C 1
ATOM 12119 O O . TYR B 1 673 ? -40.219 42.375 -8.117 1 18.47 673 TYR B O 1
ATOM 12127 N N . LEU B 1 674 ? -38.656 41.094 -8.773 1 19.14 674 LEU B N 1
ATOM 12128 C CA . LEU B 1 674 ? -37.688 42.156 -9.047 1 19.14 674 LEU B CA 1
ATOM 12129 C C . LEU B 1 674 ? -38.094 42.969 -10.266 1 19.14 674 LEU B C 1
ATOM 12131 O O . LEU B 1 674 ? -38.188 42.438 -11.375 1 19.14 674 LEU B O 1
ATOM 12135 N N . ASN B 1 675 ? -38.875 43.906 -9.961 1 17.33 675 ASN B N 1
ATOM 12136 C CA . ASN B 1 675 ? -38.906 45.031 -10.914 1 17.33 675 ASN B CA 1
ATOM 12137 C C . ASN B 1 675 ? -37.531 45.562 -11.195 1 17.33 675 ASN B C 1
ATOM 12139 O O . ASN B 1 675 ? -36.625 45.438 -10.367 1 17.33 675 ASN B O 1
ATOM 12143 N N . GLU B 1 676 ? -37.125 46.25 -12.414 1 19.45 676 GLU B N 1
ATOM 12144 C CA . GLU B 1 676 ? -36.094 46.625 -13.367 1 19.45 676 GLU B CA 1
ATOM 12145 C C . GLU B 1 676 ? -35.188 47.719 -12.789 1 19.45 676 GLU B C 1
ATOM 12147 O O . GLU B 1 676 ? -34.062 47.875 -13.242 1 19.45 676 GLU B O 1
ATOM 12152 N N . GLN B 1 677 ? -35.5 48.688 -11.789 1 19.2 677 GLN B N 1
ATOM 12153 C CA . GLN B 1 677 ? -34.906 50 -12.125 1 19.2 677 GLN B CA 1
ATOM 12154 C C . GLN B 1 677 ? -33.406 50.031 -11.797 1 19.2 677 GLN B C 1
ATOM 12156 O O . GLN B 1 677 ? -32.938 49.281 -10.938 1 19.2 677 GLN B O 1
ATOM 12161 N N . ASP B 1 678 ? -32.438 51.062 -12.328 1 19.44 678 ASP B N 1
ATOM 12162 C CA . ASP B 1 678 ? -31.125 51.438 -12.82 1 19.44 678 ASP B CA 1
ATOM 12163 C C . ASP B 1 678 ? -30.203 51.812 -11.664 1 19.44 678 ASP B C 1
ATOM 12165 O O . ASP B 1 678 ? -28.984 51.938 -11.859 1 19.44 678 ASP B O 1
ATOM 12169 N N . LYS B 1 679 ? -30.656 52.375 -10.492 1 22.86 679 LYS B N 1
ATOM 12170 C CA . LYS B 1 679 ? -29.828 53.5 -10 1 22.86 679 LYS B CA 1
ATOM 12171 C C . LYS B 1 679 ? -28.516 52.969 -9.422 1 22.86 679 LYS B C 1
ATOM 12173 O O . LYS B 1 679 ? -28.406 51.781 -9.102 1 22.86 679 LYS B O 1
ATOM 12178 N N . SER B 1 680 ? -27.672 53.906 -8.555 1 24.08 680 SER B N 1
ATOM 12179 C CA . SER B 1 680 ? -26.312 54.406 -8.383 1 24.08 680 SER B CA 1
ATOM 12180 C C . SER B 1 680 ? -25.516 53.531 -7.414 1 24.08 680 SER B C 1
ATOM 12182 O O . SER B 1 680 ? -25.969 53.25 -6.297 1 24.08 680 SER B O 1
ATOM 12184 N N . ASP B 1 681 ? -24.641 52.656 -7.891 1 24.61 681 ASP B N 1
ATOM 12185 C CA . ASP B 1 681 ? -23.656 51.625 -7.648 1 24.61 681 ASP B CA 1
ATOM 12186 C C . ASP B 1 681 ? -22.625 52.062 -6.625 1 24.61 681 ASP B C 1
ATOM 12188 O O . ASP B 1 681 ? -21.875 51.25 -6.098 1 24.61 681 ASP B O 1
ATOM 12192 N N . GLU B 1 682 ? -22.453 53.406 -6.445 1 24.88 682 GLU B N 1
ATOM 12193 C CA . GLU B 1 682 ? -21.25 54.031 -5.848 1 24.88 682 GLU B CA 1
ATOM 12194 C C . GLU B 1 682 ? -21.203 53.781 -4.344 1 24.88 682 GLU B C 1
ATOM 12196 O O . GLU B 1 682 ? -20.141 53.5 -3.787 1 24.88 682 GLU B O 1
ATOM 12201 N N . ASP B 1 683 ? -22.375 54.031 -3.732 1 25.92 683 ASP B N 1
ATOM 12202 C CA . ASP B 1 683 ? -22.391 54.188 -2.281 1 25.92 683 ASP B CA 1
ATOM 12203 C C . ASP B 1 683 ? -22.062 52.875 -1.587 1 25.92 683 ASP B C 1
ATOM 12205 O O . ASP B 1 683 ? -21.625 52.875 -0.433 1 25.92 683 ASP B O 1
ATOM 12209 N N . LEU B 1 684 ? -22.25 51.812 -2.338 1 26.94 684 LEU B N 1
ATOM 12210 C CA . LEU B 1 684 ? -22.203 50.531 -1.649 1 26.94 684 LEU B CA 1
ATOM 12211 C C . LEU B 1 684 ? -20.766 50.156 -1.339 1 26.94 684 LEU B C 1
ATOM 12213 O O . LEU B 1 684 ? -20.5 49.5 -0.335 1 26.94 684 LEU B O 1
ATOM 12217 N N . ILE B 1 685 ? -19.844 50.812 -2.137 1 29.81 685 ILE B N 1
ATOM 12218 C CA . ILE B 1 685 ? -18.422 50.5 -2.023 1 29.81 685 ILE B CA 1
ATOM 12219 C C . ILE B 1 685 ? -17.875 51.062 -0.726 1 29.81 685 ILE B C 1
ATOM 12221 O O . ILE B 1 685 ? -17.094 50.406 -0.026 1 29.81 685 ILE B O 1
ATOM 12225 N N . GLN B 1 686 ? -18.266 52.375 -0.5 1 29.84 686 GLN B N 1
ATOM 12226 C CA . GLN B 1 686 ? -17.672 53.062 0.631 1 29.84 686 GLN B CA 1
ATOM 12227 C C . GLN B 1 686 ? -18.078 52.438 1.953 1 29.84 686 GLN B C 1
ATOM 12229 O O . GLN B 1 686 ? -17.281 52.406 2.898 1 29.84 686 GLN B O 1
ATOM 12234 N N . LEU B 1 687 ? -19.297 51.906 1.926 1 29.94 687 LEU B N 1
ATOM 12235 C CA . LEU B 1 687 ? -19.766 51.281 3.16 1 29.94 687 LEU B CA 1
ATOM 12236 C C . LEU B 1 687 ? -18.953 50.031 3.479 1 29.94 687 LEU B C 1
ATOM 12238 O O . LEU B 1 687 ? -18.656 49.781 4.641 1 29.94 687 LEU B O 1
ATOM 12242 N N . PHE B 1 688 ? -18.344 49.5 2.426 1 29.8 688 PHE B N 1
ATOM 12243 C CA . PHE B 1 688 ? -17.594 48.25 2.549 1 29.8 688 PHE B CA 1
ATOM 12244 C C . PHE B 1 688 ? -16.266 48.5 3.248 1 29.8 688 PHE B C 1
ATOM 12246 O O . PHE B 1 688 ? -15.867 47.719 4.129 1 29.8 688 PHE B O 1
ATOM 12253 N N . ARG B 1 689 ? -15.539 49.5 2.852 1 32.72 689 ARG B N 1
ATOM 12254 C CA . ARG B 1 689 ? -14.219 49.812 3.389 1 32.72 689 ARG B CA 1
ATOM 12255 C C . ARG B 1 689 ? -14.297 50.156 4.875 1 32.72 689 ARG B C 1
ATOM 12257 O O . ARG B 1 689 ? -13.43 49.75 5.652 1 32.72 689 ARG B O 1
ATOM 12264 N N . ALA B 1 690 ? -15.312 50.938 5.242 1 32.69 690 ALA B N 1
ATOM 12265 C CA . ALA B 1 690 ? -15.445 51.312 6.645 1 32.69 690 ALA B CA 1
ATOM 12266 C C . ALA B 1 690 ? -15.688 50.094 7.531 1 32.69 690 ALA B C 1
ATOM 12268 O O . ALA B 1 690 ? -15.188 50.031 8.656 1 32.69 690 ALA B O 1
ATOM 12269 N N . THR B 1 691 ? -16.391 49.094 6.973 1 30.3 691 THR B N 1
ATOM 12270 C CA . THR B 1 691 ? -16.75 48 7.844 1 30.3 691 THR B CA 1
ATOM 12271 C C . THR B 1 691 ? -15.555 47.031 8.008 1 30.3 691 THR B C 1
ATOM 12273 O O . THR B 1 691 ? -15.391 46.406 9.055 1 30.3 691 THR B O 1
ATOM 12276 N N . THR B 1 692 ? -14.594 47 7.078 1 32.38 692 THR B N 1
ATOM 12277 C CA . THR B 1 692 ? -13.43 46.125 7.207 1 32.38 692 THR B CA 1
ATOM 12278 C C . THR B 1 692 ? -12.5 46.625 8.312 1 32.38 692 THR B C 1
ATOM 12280 O O . THR B 1 692 ? -11.953 45.812 9.07 1 32.38 692 THR B O 1
ATOM 12283 N N . ASN B 1 693 ? -12.094 47.844 8.242 1 35.66 693 ASN B N 1
ATOM 12284 C CA . ASN B 1 693 ? -11.266 48.438 9.305 1 35.66 693 ASN B CA 1
ATOM 12285 C C . ASN B 1 693 ? -11.914 48.281 10.672 1 35.66 693 ASN B C 1
ATOM 12287 O O . ASN B 1 693 ? -11.227 48.062 11.672 1 35.66 693 ASN B O 1
ATOM 12291 N N . MET B 1 694 ? -13.258 48.406 10.727 1 33.5 694 MET B N 1
ATOM 12292 C CA . MET B 1 694 ? -13.938 48.188 12.008 1 33.5 694 MET B CA 1
ATOM 12293 C C . MET B 1 694 ? -13.875 46.75 12.43 1 33.5 694 MET B C 1
ATOM 12295 O O . MET B 1 694 ? -13.867 46.438 13.625 1 33.5 694 MET B O 1
ATOM 12299 N N . LEU B 1 695 ? -13.898 45.812 11.477 1 32.5 695 LEU B N 1
ATOM 12300 C CA . LEU B 1 695 ? -13.883 44.406 11.852 1 32.5 695 LEU B CA 1
ATOM 12301 C C . LEU B 1 695 ? -12.492 43.969 12.312 1 32.5 695 LEU B C 1
ATOM 12303 O O . LEU B 1 695 ? -12.359 43.156 13.219 1 32.5 695 LEU B O 1
ATOM 12307 N N . GLU B 1 696 ? -11.305 44.312 11.789 1 37.06 696 GLU B N 1
ATOM 12308 C CA . GLU B 1 696 ? -9.977 44 12.32 1 37.06 696 GLU B CA 1
ATOM 12309 C C . GLU B 1 696 ? -9.82 44.531 13.742 1 37.06 696 GLU B C 1
ATOM 12311 O O . GLU B 1 696 ? -9.164 43.906 14.578 1 37.06 696 GLU B O 1
ATOM 12316 N N . LYS B 1 697 ? -10.023 45.781 14.055 1 36.59 697 LYS B N 1
ATOM 12317 C CA . LYS B 1 697 ? -9.969 46.344 15.398 1 36.59 697 LYS B CA 1
ATOM 12318 C C . LYS B 1 697 ? -11.094 45.812 16.281 1 36.59 697 LYS B C 1
ATOM 12320 O O . LYS B 1 697 ? -11.148 46.094 17.469 1 36.59 697 LYS B O 1
ATOM 12325 N N . SER B 1 698 ? -12.312 45.438 15.664 1 31.23 698 SER B N 1
ATOM 12326 C CA . SER B 1 698 ? -13.336 44.906 16.562 1 31.23 698 SER B CA 1
ATOM 12327 C C . SER B 1 698 ? -12.977 43.531 17.078 1 31.23 698 SER B C 1
ATOM 12329 O O . SER B 1 698 ? -12.281 42.75 16.391 1 31.23 698 SER B O 1
ATOM 12331 N N . ASP B 1 699 ? -12.922 43.25 18.422 1 31.69 699 ASP B N 1
ATOM 12332 C CA . ASP B 1 699 ? -12.867 42.125 19.344 1 31.69 699 ASP B CA 1
ATOM 12333 C C . ASP B 1 699 ? -13.648 40.906 18.812 1 31.69 699 ASP B C 1
ATOM 12335 O O . ASP B 1 699 ? -14.68 40.531 19.375 1 31.69 699 ASP B O 1
ATOM 12339 N N . LEU B 1 700 ? -13.836 40.781 17.625 1 31.77 700 LEU B N 1
ATOM 12340 C CA . LEU B 1 700 ? -14.562 39.688 17 1 31.77 700 LEU B CA 1
ATOM 12341 C C . LEU B 1 700 ? -14.07 38.344 17.531 1 31.77 700 LEU B C 1
ATOM 12343 O O . LEU B 1 700 ? -14.547 37.281 17.109 1 31.77 700 LEU B O 1
ATOM 12347 N N . ASN B 1 701 ? -13.008 38 18.094 1 35.69 701 ASN B N 1
ATOM 12348 C CA . ASN B 1 701 ? -12.68 36.875 18.953 1 35.69 701 ASN B CA 1
ATOM 12349 C C . ASN B 1 701 ? -13.828 36.531 19.906 1 35.69 701 ASN B C 1
ATOM 12351 O O . ASN B 1 701 ? -13.938 35.406 20.391 1 35.69 701 ASN B O 1
ATOM 12355 N N . LYS B 1 702 ? -14.406 37.5 20.625 1 37.41 702 LYS B N 1
ATOM 12356 C CA . LYS B 1 702 ? -15.414 37.188 21.625 1 37.41 702 LYS B CA 1
ATOM 12357 C C . LYS B 1 702 ? -16.766 36.875 20.984 1 37.41 702 LYS B C 1
ATOM 12359 O O . LYS B 1 702 ? -17.688 36.406 21.641 1 37.41 702 LYS B O 1
ATOM 12364 N N . SER B 1 703 ? -17.344 37.562 19.875 1 34.59 703 SER B N 1
ATOM 12365 C CA . SER B 1 703 ? -18.766 37.406 19.609 1 34.59 703 SER B CA 1
ATOM 12366 C C . SER B 1 703 ? -19.031 36.156 18.781 1 34.59 703 SER B C 1
ATOM 12368 O O . SER B 1 703 ? -18.281 35.844 17.859 1 34.59 703 SER B O 1
ATOM 12370 N N . ASP B 1 704 ? -19.797 35.094 19.172 1 41.31 704 ASP B N 1
ATOM 12371 C CA . ASP B 1 704 ? -20.484 33.844 18.828 1 41.31 704 ASP B CA 1
ATOM 12372 C C . ASP B 1 704 ? -21.031 33.906 17.406 1 41.31 704 ASP B C 1
ATOM 12374 O O . ASP B 1 704 ? -21.406 32.875 16.828 1 41.31 704 ASP B O 1
ATOM 12378 N N . TYR B 1 705 ? -21.688 35.062 16.656 1 45.91 705 TYR B N 1
ATOM 12379 C CA . TYR B 1 705 ? -22.688 34.875 15.602 1 45.91 705 TYR B CA 1
ATOM 12380 C C . TYR B 1 705 ? -22.031 34.938 14.227 1 45.91 705 TYR B C 1
ATOM 12382 O O . TYR B 1 705 ? -21.844 36.031 13.672 1 45.91 705 TYR B O 1
ATOM 12390 N N . LEU B 1 706 ? -21.297 34.094 13.695 1 49.22 706 LEU B N 1
ATOM 12391 C CA . LEU B 1 706 ? -20.922 33.844 12.305 1 49.22 706 LEU B CA 1
ATOM 12392 C C . LEU B 1 706 ? -22.141 33.906 11.398 1 49.22 706 LEU B C 1
ATOM 12394 O O . LEU B 1 706 ? -23.109 33.188 11.617 1 49.22 706 LEU B O 1
ATOM 12398 N N . PHE B 1 707 ? -22.297 34.938 10.453 1 57.44 707 PHE B N 1
ATOM 12399 C CA . PHE B 1 707 ? -23.266 35.156 9.383 1 57.44 707 PHE B CA 1
ATOM 12400 C C . PHE B 1 707 ? -24.547 35.75 9.938 1 57.44 707 PHE B C 1
ATOM 12402 O O . PHE B 1 707 ? -25.641 35.438 9.445 1 57.44 707 PHE B O 1
ATOM 12409 N N . GLN B 1 708 ? -24.531 36.375 11.109 1 53.56 708 GLN B N 1
ATOM 12410 C CA . GLN B 1 708 ? -25.766 37 11.602 1 53.56 708 GLN B CA 1
ATOM 12411 C C . GLN B 1 708 ? -26.281 38.062 10.625 1 53.56 708 GLN B C 1
ATOM 12413 O O . GLN B 1 708 ? -25.531 38.938 10.203 1 53.56 708 GLN B O 1
ATOM 12418 N N . GLY B 1 709 ? -27.469 37.844 9.969 1 52.78 709 GLY B N 1
ATOM 12419 C CA . GLY B 1 709 ? -28.156 38.781 9.078 1 52.78 709 GLY B CA 1
ATOM 12420 C C . GLY B 1 709 ? -28.094 38.375 7.625 1 52.78 709 GLY B C 1
ATOM 12421 O O . GLY B 1 709 ? -28.75 38.938 6.773 1 52.78 709 GLY B O 1
ATOM 12422 N N . PHE B 1 710 ? -27.203 37.375 7.258 1 61.06 710 PHE B N 1
ATOM 12423 C CA . PHE B 1 710 ? -27.109 37 5.855 1 61.06 710 PHE B CA 1
ATOM 12424 C C . PHE B 1 710 ? -28.141 35.906 5.52 1 61.06 710 PHE B C 1
ATOM 12426 O O . PHE B 1 710 ? -28.359 35 6.312 1 61.06 710 PHE B O 1
ATOM 12433 N N . GLN B 1 711 ? -29.016 36.312 4.496 1 67.44 711 GLN B N 1
ATOM 12434 C CA . GLN B 1 711 ? -29.969 35.312 4.008 1 67.44 711 GLN B CA 1
ATOM 12435 C C . GLN B 1 711 ? -29.438 34.594 2.766 1 67.44 711 GLN B C 1
ATOM 12437 O O . GLN B 1 711 ? -28.906 35.25 1.859 1 67.44 711 GLN B O 1
ATOM 12442 N N . PRO B 1 712 ? -29.359 33.312 2.891 1 75.5 712 PRO B N 1
ATOM 12443 C CA . PRO B 1 712 ? -28.906 32.594 1.707 1 75.5 712 PRO B CA 1
ATOM 12444 C C . PRO B 1 712 ? -29.812 32.781 0.503 1 75.5 712 PRO B C 1
ATOM 12446 O O . PRO B 1 712 ? -31.031 32.969 0.667 1 75.5 712 PRO B O 1
ATOM 12449 N N . ASP B 1 713 ? -29.188 32.906 -0.663 1 71.06 713 ASP B N 1
ATOM 12450 C CA . ASP B 1 713 ? -29.953 32.969 -1.911 1 71.06 713 ASP B CA 1
ATOM 12451 C C . ASP B 1 713 ? -30.375 31.562 -2.35 1 71.06 713 ASP B C 1
ATOM 12453 O O . ASP B 1 713 ? -29.594 30.828 -2.951 1 71.06 713 ASP B O 1
ATOM 12457 N N . MET B 1 714 ? -31.641 31.25 -2.039 1 78.25 714 MET B N 1
ATOM 12458 C CA . MET B 1 714 ? -32.125 29.906 -2.312 1 78.25 714 MET B CA 1
ATOM 12459 C C . MET B 1 714 ? -32.281 29.672 -3.812 1 78.25 714 MET B C 1
ATOM 12461 O O . MET B 1 714 ? -32.156 28.547 -4.281 1 78.25 714 MET B O 1
ATOM 12465 N N . GLU B 1 715 ? -32.438 30.719 -4.559 1 78.88 715 GLU B N 1
ATOM 12466 C CA . GLU B 1 715 ? -32.594 30.578 -6.004 1 78.88 715 GLU B CA 1
ATOM 12467 C C . GLU B 1 715 ? -31.266 30.172 -6.664 1 78.88 715 GLU B C 1
ATOM 12469 O O . GLU B 1 715 ? -31.266 29.328 -7.562 1 78.88 715 GLU B O 1
ATOM 12474 N N . ILE B 1 716 ? -30.312 30.719 -6.121 1 80.06 716 ILE B N 1
ATOM 12475 C CA . ILE B 1 716 ? -29 30.391 -6.688 1 80.06 716 ILE B CA 1
ATOM 12476 C C . ILE B 1 716 ? -28.625 28.953 -6.344 1 80.06 716 ILE B C 1
ATOM 12478 O O . ILE B 1 716 ? -28.047 28.25 -7.164 1 80.06 716 ILE B O 1
ATOM 12482 N N . LEU B 1 717 ? -29.031 28.609 -5.266 1 79.12 717 LEU B N 1
ATOM 12483 C CA . LEU B 1 717 ? -28.734 27.234 -4.855 1 79.12 717 LEU B CA 1
ATOM 12484 C C . LEU B 1 717 ? -29.531 26.234 -5.68 1 79.12 717 LEU B C 1
ATOM 12486 O O . LEU B 1 717 ? -29.016 25.188 -6.066 1 79.12 717 LEU B O 1
ATOM 12490 N N . GLU B 1 718 ? -30.734 26.609 -5.988 1 80.75 718 GLU B N 1
ATOM 12491 C CA . GLU B 1 718 ? -31.562 25.734 -6.801 1 80.75 718 GLU B CA 1
ATOM 12492 C C . GLU B 1 718 ? -31.047 25.672 -8.242 1 80.75 718 GLU B C 1
ATOM 12494 O O . GLU B 1 718 ? -31.094 24.609 -8.875 1 80.75 718 GLU B O 1
ATOM 12499 N N . ARG B 1 719 ? -30.562 26.703 -8.672 1 78.62 719 ARG B N 1
ATOM 12500 C CA . ARG B 1 719 ? -30 26.734 -10.008 1 78.62 719 ARG B CA 1
ATOM 12501 C C . ARG B 1 719 ? -28.703 25.922 -10.078 1 78.62 719 ARG B C 1
ATOM 12503 O O . ARG B 1 719 ? -28.453 25.234 -11.07 1 78.62 719 ARG B O 1
ATOM 12510 N N . ALA B 1 720 ? -28.047 26.031 -9.023 1 78 720 ALA B N 1
ATOM 12511 C CA . ALA B 1 720 ? -26.781 25.297 -8.977 1 78 720 ALA B CA 1
ATOM 12512 C C . ALA B 1 720 ? -27.016 23.797 -8.984 1 78 720 ALA B C 1
ATOM 12514 O O . ALA B 1 720 ? -26.234 23.047 -9.57 1 78 720 ALA B O 1
ATOM 12515 N N . LYS B 1 721 ? -28.141 23.438 -8.469 1 76.62 721 LYS B N 1
ATOM 12516 C CA . LYS B 1 721 ? -28.484 22.016 -8.43 1 76.62 721 LYS B CA 1
ATOM 12517 C C . LYS B 1 721 ? -28.797 21.484 -9.82 1 76.62 721 LYS B C 1
ATOM 12519 O O . LYS B 1 721 ? -28.594 20.297 -10.102 1 76.62 721 LYS B O 1
ATOM 12524 N N . LYS B 1 722 ? -29.125 22.391 -10.672 1 74.88 722 LYS B N 1
ATOM 12525 C CA . LYS B 1 722 ? -29.562 21.984 -12 1 74.88 722 LYS B CA 1
ATOM 12526 C C . LYS B 1 722 ? -28.422 22.062 -13.008 1 74.88 722 LYS B C 1
ATOM 12528 O O . LYS B 1 722 ? -28.516 21.516 -14.109 1 74.88 722 LYS B O 1
ATOM 12533 N N . GLN B 1 723 ? -27.359 22.594 -12.531 1 75.31 723 GLN B N 1
ATOM 12534 C CA . GLN B 1 723 ? -26.219 22.75 -13.438 1 75.31 723 GLN B CA 1
ATOM 12535 C C . GLN B 1 723 ? -25.438 21.438 -13.562 1 75.31 723 GLN B C 1
ATOM 12537 O O . GLN B 1 723 ? -25.594 20.531 -12.742 1 75.31 723 GLN B O 1
ATOM 12542 N N . GLU B 1 724 ? -24.594 21.406 -14.664 1 72.69 724 GLU B N 1
ATOM 12543 C CA . GLU B 1 724 ? -23.75 20.234 -14.906 1 72.69 724 GLU B CA 1
ATOM 12544 C C . GLU B 1 724 ? -22.656 20.125 -13.852 1 72.69 724 GLU B C 1
ATOM 12546 O O . GLU B 1 724 ? -22.172 21.141 -13.336 1 72.69 724 GLU B O 1
ATOM 12551 N N . LYS B 1 725 ? -22.297 18.859 -13.625 1 67.62 725 LYS B N 1
ATOM 12552 C CA . LYS B 1 725 ? -21.281 18.562 -12.625 1 67.62 725 LYS B CA 1
ATOM 12553 C C . LYS B 1 725 ? -19.984 19.328 -12.898 1 67.62 725 LYS B C 1
ATOM 12555 O O . LYS B 1 725 ? -19.375 19.891 -11.984 1 67.62 725 LYS B O 1
ATOM 12560 N N . PHE B 1 726 ? -19.359 19.25 -14.094 1 65.38 726 PHE B N 1
ATOM 12561 C CA . PHE B 1 726 ? -18.078 19.891 -14.383 1 65.38 726 PHE B CA 1
ATOM 12562 C C . PHE B 1 726 ? -18.172 20.734 -15.648 1 65.38 726 PHE B C 1
ATOM 12564 O O . PHE B 1 726 ? -17.188 21.312 -16.094 1 65.38 726 PHE B O 1
ATOM 12571 N N . GLN B 1 727 ? -19.172 21.391 -15.797 1 75.88 727 GLN B N 1
ATOM 12572 C CA . GLN B 1 727 ? -19.328 22.156 -17.031 1 75.88 727 GLN B CA 1
ATOM 12573 C C . GLN B 1 727 ? -18.359 21.656 -18.109 1 75.88 727 GLN B C 1
ATOM 12575 O O . GLN B 1 727 ? -17.594 22.438 -18.672 1 75.88 727 GLN B O 1
ATOM 12580 N N . GLU B 1 728 ? -18.328 20.391 -18.359 1 77.25 728 GLU B N 1
ATOM 12581 C CA . GLU B 1 728 ? -17.391 19.75 -19.297 1 77.25 728 GLU B CA 1
ATOM 12582 C C . GLU B 1 728 ? -17.594 20.266 -20.719 1 77.25 728 GLU B C 1
ATOM 12584 O O . GLU B 1 728 ? -16.641 20.375 -21.484 1 77.25 728 GLU B O 1
ATOM 12589 N N . SER B 1 729 ? -18.828 20.719 -21 1 78.38 729 SER B N 1
ATOM 12590 C CA . SER B 1 729 ? -19.094 21.25 -22.328 1 78.38 729 SER B CA 1
ATOM 12591 C C . SER B 1 729 ? -18.344 22.547 -22.578 1 78.38 729 SER B C 1
ATOM 12593 O O . SER B 1 729 ? -17.781 22.75 -23.656 1 78.38 729 SER B O 1
ATOM 12595 N N . GLN B 1 730 ? -18.375 23.359 -21.578 1 81.75 730 GLN B N 1
ATOM 12596 C CA . GLN B 1 730 ? -17.641 24.625 -21.719 1 81.75 730 GLN B CA 1
ATOM 12597 C C . GLN B 1 730 ? -16.141 24.375 -21.812 1 81.75 730 GLN B C 1
ATOM 12599 O O . GLN B 1 730 ? -15.445 25.047 -22.578 1 81.75 730 GLN B O 1
ATOM 12604 N N . ILE B 1 731 ? -15.727 23.406 -21.125 1 86.5 731 ILE B N 1
ATOM 12605 C CA . ILE B 1 731 ? -14.297 23.094 -21.109 1 86.5 731 ILE B CA 1
ATOM 12606 C C . ILE B 1 731 ? -13.875 22.578 -22.484 1 86.5 731 ILE B C 1
ATOM 12608 O O . ILE B 1 731 ? -12.844 23 -23.016 1 86.5 731 ILE B O 1
ATOM 12612 N N . ARG B 1 732 ? -14.641 21.797 -23.109 1 85.94 732 ARG B N 1
ATOM 12613 C CA . ARG B 1 732 ? -14.328 21.25 -24.422 1 85.94 732 ARG B CA 1
ATOM 12614 C C . ARG B 1 732 ? -14.336 22.344 -25.484 1 85.94 732 ARG B C 1
ATOM 12616 O O . ARG B 1 732 ? -13.477 22.359 -26.375 1 85.94 732 ARG B O 1
ATOM 12623 N N . LYS B 1 733 ? -15.211 23.266 -25.312 1 86 733 LYS B N 1
ATOM 12624 C CA . LYS B 1 733 ? -15.281 24.375 -26.266 1 86 733 LYS B CA 1
ATOM 12625 C C . LYS B 1 733 ? -14.039 25.25 -26.188 1 86 733 LYS B C 1
ATOM 12627 O O . LYS B 1 733 ? -13.438 25.594 -27.203 1 86 733 LYS B O 1
ATOM 12632 N N . ILE B 1 734 ? -13.695 25.516 -25.016 1 88.75 734 ILE B N 1
ATOM 12633 C CA . ILE B 1 734 ? -12.531 26.375 -24.828 1 88.75 734 ILE B CA 1
ATOM 12634 C C . ILE B 1 734 ? -11.273 25.656 -25.328 1 88.75 734 ILE B C 1
ATOM 12636 O O . ILE B 1 734 ? -10.414 26.266 -25.969 1 88.75 734 ILE B O 1
ATOM 12640 N N . LYS B 1 735 ? -11.156 24.391 -25.094 1 88.5 735 LYS B N 1
ATOM 12641 C CA . LYS B 1 735 ? -10 23.625 -25.531 1 88.5 735 LYS B CA 1
ATOM 12642 C C . LYS B 1 735 ? -9.922 23.578 -27.062 1 88.5 735 LYS B C 1
ATOM 12644 O O . LYS B 1 735 ? -8.828 23.656 -27.641 1 88.5 735 LYS B O 1
ATOM 12649 N N . GLN B 1 736 ? -11.078 23.531 -27.672 1 87.88 736 GLN B N 1
ATOM 12650 C CA . GLN B 1 736 ? -11.109 23.531 -29.125 1 87.88 736 GLN B CA 1
ATOM 12651 C C . GLN B 1 736 ? -10.719 24.891 -29.688 1 87.88 736 GLN B C 1
ATOM 12653 O O . GLN B 1 736 ? -9.984 24.969 -30.672 1 87.88 736 GLN B O 1
ATOM 12658 N N . GLU B 1 737 ? -11.172 25.859 -29.078 1 89.12 737 GLU B N 1
ATOM 12659 C CA . GLU B 1 737 ? -10.812 27.203 -29.516 1 89.12 737 GLU B CA 1
ATOM 12660 C C . GLU B 1 737 ? -9.312 27.453 -29.359 1 89.12 737 GLU B C 1
ATOM 12662 O O . GLU B 1 737 ? -8.695 28.109 -30.203 1 89.12 737 GLU B O 1
ATOM 12667 N N . ASN B 1 738 ? -8.781 26.969 -28.312 1 88 738 ASN B N 1
ATOM 12668 C CA . ASN B 1 738 ? -7.348 27.141 -28.078 1 88 738 ASN B CA 1
ATOM 12669 C C . ASN B 1 738 ? -6.527 26.359 -29.109 1 88 738 ASN B C 1
ATOM 12671 O O . ASN B 1 738 ? -5.477 26.828 -29.547 1 88 738 ASN B O 1
ATOM 12675 N N . LYS B 1 739 ? -7 25.203 -29.484 1 88.88 739 LYS B N 1
ATOM 12676 C CA . LYS B 1 739 ? -6.312 24.438 -30.516 1 88.88 739 LYS B CA 1
ATOM 12677 C C . LYS B 1 739 ? -6.324 25.156 -31.859 1 88.88 739 LYS B C 1
ATOM 12679 O O . LYS B 1 739 ? -5.32 25.156 -32.562 1 88.88 739 LYS B O 1
ATOM 12684 N N . ASN B 1 740 ? -7.434 25.812 -32.156 1 86.38 740 ASN B N 1
ATOM 12685 C CA . ASN B 1 740 ? -7.535 26.594 -33.375 1 86.38 740 ASN B CA 1
ATOM 12686 C C . ASN B 1 740 ? -6.598 27.797 -33.344 1 86.38 740 ASN B C 1
ATOM 12688 O O . ASN B 1 740 ? -5.969 28.109 -34.375 1 86.38 740 ASN B O 1
ATOM 12692 N N . LEU B 1 741 ? -6.488 28.359 -32.25 1 87.75 741 LEU B N 1
ATOM 12693 C CA . LEU B 1 741 ? -5.598 29.516 -32.094 1 87.75 741 LEU B CA 1
ATOM 12694 C C . LEU B 1 741 ? -4.141 29.094 -32.25 1 87.75 741 LEU B C 1
ATOM 12696 O O . LEU B 1 741 ? -3.365 29.766 -32.938 1 87.75 741 LEU B O 1
ATOM 12700 N N . LYS B 1 742 ? -3.758 28.047 -31.703 1 86 742 LYS B N 1
ATOM 12701 C CA . LYS B 1 742 ? -2.387 27.562 -31.812 1 86 742 LYS B CA 1
ATOM 12702 C C . LYS B 1 742 ? -2.029 27.234 -33.25 1 86 742 LYS B C 1
ATOM 12704 O O . LYS B 1 742 ? -0.916 27.516 -33.688 1 86 742 LYS B O 1
ATOM 12709 N N . ALA B 1 743 ? -3.02 26.75 -33.938 1 86.12 743 ALA B N 1
ATOM 12710 C CA . ALA B 1 743 ? -2.803 26.391 -35.344 1 86.12 743 ALA B CA 1
ATOM 12711 C C . ALA B 1 743 ? -2.609 27.641 -36.219 1 86.12 743 ALA B C 1
ATOM 12713 O O . ALA B 1 743 ? -1.834 27.625 -37.156 1 86.12 743 ALA B O 1
ATOM 12714 N N . GLN B 1 744 ? -3.197 28.672 -35.844 1 83.75 744 GLN B N 1
ATOM 12715 C CA . GLN B 1 744 ? -3.113 29.906 -36.625 1 83.75 744 GLN B CA 1
ATOM 12716 C C . GLN B 1 744 ? -1.829 30.672 -36.312 1 83.75 744 GLN B C 1
ATOM 12718 O O . GLN B 1 744 ? -1.347 31.453 -37.156 1 83.75 744 GLN B O 1
ATOM 12723 N N . LEU B 1 745 ? -1.312 30.469 -35.125 1 83.25 745 LEU B N 1
ATOM 12724 C CA . LEU B 1 745 ? -0.112 31.203 -34.719 1 83.25 745 LEU B CA 1
ATOM 12725 C C . LEU B 1 745 ? 1.145 30.469 -35.188 1 83.25 745 LEU B C 1
ATOM 12727 O O . LEU B 1 745 ? 2.232 31.047 -35.219 1 83.25 745 LEU B O 1
ATOM 12731 N N . ILE B 1 746 ? 1.125 29.203 -35.438 1 67.5 746 ILE B N 1
ATOM 12732 C CA . ILE B 1 746 ? 2.264 28.516 -36.031 1 67.5 746 ILE B CA 1
ATOM 12733 C C . ILE B 1 746 ? 2.34 28.828 -37.5 1 67.5 746 ILE B C 1
ATOM 12735 O O . ILE B 1 746 ? 3.424 29.062 -38.062 1 67.5 746 ILE B O 1
#

Solvent-accessible surface area (backbone atoms only — not comparable to full-atom values): 82364 Å² total; per-residue (Å²): 132,62,63,69,58,53,52,57,70,66,49,54,65,44,50,47,54,56,48,69,62,59,69,48,50,53,57,41,43,46,59,36,45,50,53,51,52,50,50,52,51,46,47,66,72,33,67,90,42,62,68,59,35,56,52,50,51,48,52,54,60,64,31,62,70,54,43,52,49,44,42,48,28,52,49,48,42,53,52,49,54,52,52,40,47,51,44,36,50,22,48,52,45,44,51,50,52,50,50,50,52,49,51,53,51,50,54,50,40,53,54,48,50,53,51,51,54,52,50,54,53,50,42,53,72,70,67,48,61,72,64,38,55,55,53,48,53,52,46,52,52,42,50,50,48,43,53,54,28,52,53,49,51,51,50,51,51,50,51,51,34,46,53,38,49,51,43,38,52,49,51,53,54,50,49,54,48,47,65,70,38,53,53,78,90,62,53,53,66,66,48,60,54,55,54,45,49,52,50,52,49,49,45,56,51,39,63,50,50,44,57,54,43,51,49,51,48,51,51,51,49,49,54,49,27,63,72,75,19,64,90,45,45,66,59,44,51,50,60,54,47,52,73,72,49,81,86,75,84,59,62,64,52,36,22,52,27,15,23,28,45,17,37,31,52,53,46,51,52,48,50,52,52,40,42,72,64,48,72,64,48,83,67,74,68,70,91,66,84,52,74,60,68,73,45,42,49,44,49,46,20,53,51,49,49,51,50,46,50,48,41,52,41,49,42,50,43,49,32,58,73,61,55,47,71,56,42,71,68,68,63,51,59,83,83,47,82,52,62,62,54,49,47,27,53,49,25,49,54,47,28,53,49,46,52,50,51,52,53,44,53,39,25,74,62,47,41,78,79,43,50,56,66,76,79,65,62,77,46,48,57,58,52,51,52,50,52,54,52,45,65,68,66,52,84,60,52,87,51,90,58,20,72,59,46,51,52,51,49,51,46,50,50,46,40,71,48,28,79,81,45,83,72,54,72,52,29,54,53,52,38,53,53,52,55,55,40,33,60,36,52,36,24,49,53,40,41,54,46,49,52,51,40,32,72,70,66,70,51,79,69,77,64,74,61,66,43,87,78,44,65,67,52,52,47,60,55,42,48,41,36,54,45,48,32,45,39,32,51,34,38,20,58,75,70,71,52,48,80,95,34,73,43,40,53,50,29,50,52,35,48,48,52,40,49,45,56,52,31,56,60,46,23,76,80,37,69,70,38,40,67,54,34,54,58,51,44,51,50,50,50,51,50,50,51,52,43,44,43,46,66,62,57,42,32,59,38,84,87,33,86,40,87,68,26,42,70,82,63,78,61,95,52,71,65,58,58,54,48,52,56,53,50,50,54,59,49,64,52,50,63,59,58,66,70,43,82,59,39,41,60,72,67,71,37,89,46,67,68,58,47,53,48,52,53,46,52,46,40,43,51,46,48,43,53,49,53,52,48,47,55,46,40,51,40,49,55,26,35,76,66,62,46,82,64,75,85,76,59,79,72,69,75,79,81,81,70,78,73,77,68,73,70,72,78,67,70,69,79,73,83,77,74,79,76,86,88,86,83,83,77,64,63,64,53,56,57,48,56,57,50,50,61,48,51,73,75,41,73,62,88,74,67,86,70,83,68,76,87,67,76,49,51,63,65,52,52,55,51,40,66,70,47,64,72,69,46,58,66,60,43,52,51,51,53,51,51,49,53,52,49,53,61,71,71,105,132,59,62,69,60,55,52,58,68,65,48,53,66,43,53,47,53,56,48,69,61,58,68,52,50,52,56,39,44,45,60,38,45,50,52,52,52,51,50,53,51,44,47,67,73,33,67,88,41,61,69,61,36,56,51,51,52,50,52,55,60,64,31,63,68,54,43,51,49,44,41,50,28,51,48,47,40,52,51,51,54,51,53,40,48,52,45,35,49,23,49,51,46,44,51,51,52,52,52,51,53,48,52,52,52,50,54,49,40,54,52,47,50,53,52,50,53,53,50,51,54,51,41,54,73,70,65,50,61,72,63,38,55,54,51,48,52,52,46,50,52,41,52,49,49,43,53,53,27,52,52,49,50,51,50,51,51,50,51,50,35,46,54,40,48,51,45,36,52,48,51,53,53,51,49,54,48,46,64,71,39,55,52,76,90,62,51,55,66,65,48,61,53,55,52,44,48,53,50,52,50,48,45,56,51,37,63,49,50,44,56,55,44,51,50,52,48,50,52,51,50,48,53,48,27,65,73,76,20,64,90,45,45,68,59,44,50,50,60,54,45,51,75,72,49,80,85,76,85,59,62,65,51,37,21,52,28,16,24,26,44,17,39,32,51,53,46,51,51,48,52,52,52,38,39,72,62,48,73,64,48,83,65,73,65,70,89,66,84,50,74,59,69,73,46,41,49,43,49,46,20,53,50,49,52,50,51,47,50,48,41,54,41,50,44,49,44,51,32,58,72,62,54,44,71,55,41,69,66,67,64,50,60,84,83,47,81,51,61,65,54,48,47,27,52,48,25,49,53,46,28,53,51,45,53,50,51,50,53,43,54,39,24,75,61,48,42,77,80,44,50,54,68,74,77,64,62,76,45,49,56,58,53,52,52,50,52,54,51,46,63,68,66,51,84,63,55,87,53,90,57,19,71,60,44,51,52,50,49,51,46,52,49,46,38,73,49,29,78,82,44,82,72,53,72,52,29,55,53,52,36,52,53,52,53,54,41,33,58,36,53,35,24,50,52,41,42,54,46,48,52,51,40,32,70,71,66,71,48,81,69,76,64,73,60,66,44,86,79,44,66,68,53,52,46,61,55,40,48,40,36,53,44,48,32,44,36,30,51,35,40,20,59,74,69,71,54,48,81,97,33,73,42,40,53,49,28,50,52,34,49,49,52,40,50,45,54,52,32,54,62,47,23,77,79,37,69,71,39,40,68,55,32,54,59,50,44,53,50,48,50,52,49,51,52,52,43,43,44,46,67,64,57,43,32,58,39,83,88,36,85,41,88,70,25,42,70,82,63,76,61,94,51,70,66,58,58,55,50,50,56,53,51,51,56,59,48,63,52,51,64,60,58,66,68,43,84,60,39,41,61,72,67,70,38,88,47,69,67,59,48,52,49,53,53,45,53,46,40,42,50,47,48,42,54,49,54,53,47,46,54,46,39,52,41,49,53,25,35,74,66,61,45,82,63,76,86,76,57,79,73,68,73,78,79,80,68,78,72,75,67,72,67,71,76,66,78,82,78,75,82,75,72,76,74,82,86,85,82,86,76,65,66,63,55,61,57,50,57,58,49,51,62,48,50,74,74,41,71,61,88,73,66,86,70,86,67,75,86,68,74,49,50,63,65,53,52,55,50,40,68,71,48,64,73,68,50,58,66,61,45,52,49,52,54,49,52,49,53,53,49,54,62,72,72,106

Organism: Paramecium tetraurelia (NCBI:txid5888)

pLDDT: mean 80.05, std 17.4, range [17.33, 97.0]

Nearest PDB structures (foldseek):
  8x5f-assembly1_A  TM=8.056E-01  e=4.528E-18  Homo sapiens
  9j4x-assembly1_B  TM=8.588E-01  e=1.591E-12  Homo sapiens
  8yfu-assembly1_A  TM=6.194E-01  e=1.848E-15  Homo sapiens
  8x5b-assembly1_A  TM=8.468E-01  e=8.536E-12  Homo sapiens
  8x5f-assembly1_A  TM=8.060E-01  e=3.573E-18  Homo sapiens

Secondary structure (DSSP, 8-state):
--HHHHHHHHS-GGGGGGS--HHHHHHHTHHHHHHHHHHHHHHHHTSS-HHHHHHHHHHHHH-HHHHHHHHHHHHHHHHHHHHHHHHHHHHHHHHHHHHHHHHHHHHHHHHHHHHHHHHHHHHHHHT-HHHHHHHHHHHHHHHHHHHHHHHHHHHHHHHHHHHHHHHHHHHHHHHHHHHHH--GGG--HHIIIIIHHHHHHHHHHHHHHHHHHHHHHHHHHHHHHHHH-SS-HHHHHHHHHHHHSPPPPPHHHHHHHHHHHHHHHHHHHHHHHHHHTTTT-TT--SSS--HHHHHHHHHHHHHHHHHHHHHHHHHHHHHHHTT--HHHHHT--TTS--HHHHHHHHHHHHHHHHHHHHHHHHHHTT-TTS---TTTGGGHHHHHHHHHHHHHT---SSSSSHHHHHHHHHHHHHHHSGGGS---HHHHHHHHHHHHTHHHHHHHHHHHHHHHHHHHHSS--THHHH-TT-HHHHHHHHHHHHHHHHHHHHHHHHHT--TTSHHHHHHHHHHHHHHHHHHHHHHTT-HHHHHHHHHHHHHHHHHHHHHIIIIIS--S-TT-SSTTS-S--SSS-HHHHHHHHHHHHHHHGGGHHHHSTTHHHHTT---HHHHHHHHHHHHHHHHHHHHHHHHHHHHHHHHHHT--SPPPP-----SS------------------------SSHHHHHHHHHHHHHHHS-TTT---TTTTPPP-HHHHHHHHHS-SS-HHHHHHHHHHHHHHHHHH-/--HHHHHHHHS-GGGGGGS--HHHHHHHTHHHHHHHHHHHHHHHHTSS-HHHHHHHHHHHHH-HHHHHHHHHHHHHHHHHHHHHHHHHHHHHHHHHHHHHHHHHHHHHHHHHHHHHHHHHHHHHHHT-HHHHHHHHHHHHHHHHHHHHHHHHHHHHHHHHHHHHHHHHHHHHHHHHHHHHH--GGG--HHIIIIIHHHHHHHHHHHHHHHHHHHHHHHHHHHHHHHHH-SS-HHHHHHHHHHHHS--PPPHHHHHHHHHHHHHHHHHHHHHHHHHHTTTT-TT--SSS--HHHHHHHHHHHHHHHHHHHHHHHHHHHHHHHTT--HHHHHT--TTS--HHHHHHHHHHHHHHHHHHHHHHHHHHTT-TTS---TTTGGGHHHHHHHHHHHHHT---SSSSSHHHHHHHHHHHHHHHSGGGS---HHHHHHHHHHHHTHHHHHHHHHHHHHHHHHHHHSS--SHHHH-TT-HHHHHHHHHHHHHHHHHHHHHHHHHT--TTSHHHHHHHHHHHHHHHHHHHHHHTT-HHHHHHHHHHHHHHHHHHHHHIIIIIS--S-TT-SSTTS-S--SSS-HHHHHHHHHHHHHHHGGGHHHHSTTHHHHTT---HHHHHHHHHHHHHHHHHHHHHHHHHHHHHHHHHHT--SPPPP-----SS-------------------------SHHHHHHHHHHHHHHHS-TTT---TTTTPPP-HHHHHHHHHS-SS-HHHHHHHHHHHHHHHHHH-